Protein AF-A0A243W8D0-F1 (afdb_monomer)

InterPro domains:
  IPR057574 Novel STAND NTPase 5 domain [PF25199] (348-491)

Sequence (943 aa):
MKIYEKAALITAARVAKKPIAFLVGSPISNENGVGVPGVGDILDCVREEITESASSELPKFEAEIAGKQGSDAYQAAMTWVQGYLLQDAVNSIIARAVLKARNPKSSKDFSEDGVPEDWNIPSGVHQLAWLVCQNRDQFPGPVMTTNFDPLLSLAVTANGGNPVLRVILADGNLTYNVKQAGQVEIIHLHGYWRGTDTMHTPGQLTAPRPRLKESLKSILHKHTLIVVAYGGWDDIFAQALSEAVQDSATDINVLWCFRGDNLEVEKYNNPALFQRISPLLISGRFNAYGNINCHTIFEEISAALPKKINEENRNDTGIEKSPLLGWQLLTSAFLNNLPALSSEETIRYFDGAIPSLRHAISKDIPRREKVSELSALFNEAVSVKDAASLQLIRAAGGEGKTTILLQTAVDAVMSGKWKVVWRNSPLEGLPLADVEKLDKTFQWLIVADDADNIVEQIANAVKRLHNIGSTNVHFLLASRDADWRSAKGDRKSWEQWLIKRSDCFLRSISSDDAKIVVKAWGKFGPVGLRSLASTGKLPERALKLLNAVWDADRDNAAWGSPGDGSFFGGLLEVRFGQGGLRAHVLEFLKRLQAISISESSNASTLLDALLYISACHGVGLHGLDSRILADLVGVPRDWIHSRVVRLLGAEAGATDSGGYIFTRHSKVAAAIIVEAERSFGVDFSEVWMRLVKQTAEASQDPYFDSKSYIPILNAGPKLQNMLPSELSEERRKIIAIAAARAAVTAEPNKVRAITSLGKTYRNAQEFQLAVSLFRDNYRKISSAEDCKLIRGYVSEWTISESESGKELRHVLASAWLAGLSLSDIFNPISITPDDILIICSSFGIIFNRLEKYTGEMCYGFAVRAAAFIGRLAKDDPRGNDYFDRYDRFADQLNVPYLDSVDEAIDWIQKALYQVKLNLQEQFLIDIADGKQISFENLKAVSG

Foldseek 3Di:
DAAAALVVLLVCLQPWQFAEAEEAEDVQQDDPNAGQDFLVVLVVLLLVLCCVPPVVCSVVLCVQLPPPDHLRSNQSSLVVCCVPVNQVSVLVSLLVRRCSQFDPPDDPDDPDQHALNRGNQFLLLLLLLLCCQVVCLRHVYAYEYQRQHCRNCRSVVVSVAHEDEAEDQALDAPPDDPDQQRYHYYYHDQGHSPDGGGHRHLCRFQPDNPRVLVNLLVVQQRHAYEYYNDLLDNGSNVVSQLVNLVPPPDPGAYEYEELARDPVVSCVSRVVSCVSCVSVVVVVRYHHHYNDDSSCSSVVSVVSHPPPVLPPPPPPFDQDDDLWRLKGWDAPSSLVPDDADDPVLLLVVLVFFDDDLNLLPYPLNFAAPLLVVLLVVVVVLLVVQQFAEEEEAEEFFPLCQNSSLSNNLVSQNVVVQEGEIENPDLSDEGDLVSLLVPDLVGQYEYGYELCLSHLVVVLSSLQSCQVVSRGRYYYYYYHYPVSCVVSVNVVRPNVVRGHYDDYNYRAAGDLVSLLRQCVSLCVSPCSSQAQLNPQDDSSRSSVQLRVQLVVQRVVCVVVVLRRAGSNSRSSCCRRQNPPRLLVVLLVLLVVQCPAFLHPDPPADTLNLLLLLQLLQVLLRHPAAQLQLSCVLRVHDSSNSVVRHQVVCSRRQVWDDHPRGIHHSHSSSSLSSNLCCCPPVVDQLLVSLLSSLLSLLVVVVPPPDDPSNRVCSLLVLLRQLPRRDPSDDSVSSLSSSLSNLVSSCVNQVLALSSLLSNLSNCVSVVVLVVSLCSLLVCVVRLVVRPPNLCVLSSLLSNLVSLVSVDLDPQSLLLSLLSLLVSLWCLSPVSFDALVSLLSSLLSNLVSLLSVCVVPVDCLSLLLLLLSLVLNCLSDDDPVSNVSSVVSVVSSVVVVNDHDDDNVSSQVSSVVSSVVSLVPHPDVSSVVSCPPHDTHNVSSVVSND

Mean predicted aligned error: 15.81 Å

Secondary structure (DSSP, 8-state):
--PBPHHHHHHHHHH-SSPEEEEE-GGGGEETTEES--HHHHHHHHHHHHHHHHGGGHHHHHHHHTT--HHHHHHHHHHHHHHHHHHHHHHHHHHHHHHTTB-TTS-S--STT--GGGB---HHHHHHHHHHHH-TTT----EEES--SSHHHHHHHHTT-EEEEEE--SS-------PPTTEEEEEESS--SSSSPPP-SHHHHTS--HHHHHHHHHHHHHSEEEEES----SSHHHHHHHHHHHSTT---EEEEE-SS--HHHHHHH-HHHHHHHHHHHHTT-EEEE-S--TTTHHHHHHHHS---TT-TT-SS---PPPSSTTSEEE-HHHHHTSPPPPHHHHHHHHTTPPP-HHHHH-TTSPPPHHHHHHHHHHHHHHH-TT--EEEEEEE-BTSSHHHHHHHHHHHHHHTSSEEEEE---TT----HHHHHTS-TTSEEEEEESSGGGGHHHHHHHHHHHHHTT--SEEEEEEE-HHHHHHTTGGGS-GGGTSEEPPPEEE-S--HHHHHHHHHHHHTTHHHHHGGGGGS-SHHHHHHHHHHHHHHHHHHHHHTT-TTB-HHHHHHHHHHHHHHHHHHHHHHHHHHHHT-BSSSSTTPPBHHHHHHHHHHHHHTT---EEHHHHHHHHT--GGGHIIIIIHHHHHHT-EEEETTEEEES-HHHHHHHHHHHHHHH---HHHHHHHHHHHHHHHTTSTTS-HHHHHHHHT-HHHHHHHS-TTS-HHHHHHHHHHHHHHHHHH-TT-HHHHHHHHHHHHHTT-HHHHHHHHHHHHHHHTT-TTGGGHHHHHHHHHHHHHHH-SSHHHHHHHHHHHHHHHSGGGTTSPPPHHHHHHHHHHHHHHHHHHHHHH--HHHHHHHHHHHHHHHHH---HHHHHHHHHHHHHHHHTTPPPPS-HHHHHHHHHHHHHHHHHH---HHHHHTTTTS----THHHHH--

Structure (mmCIF, N/CA/C/O backbone):
data_AF-A0A243W8D0-F1
#
_entry.id   AF-A0A243W8D0-F1
#
loop_
_atom_site.group_PDB
_atom_site.id
_atom_site.type_symbol
_atom_site.label_atom_id
_atom_site.label_alt_id
_atom_site.label_comp_id
_atom_site.label_asym_id
_atom_site.label_entity_id
_atom_site.label_seq_id
_atom_site.pdbx_PDB_ins_code
_atom_site.Cartn_x
_atom_site.Cartn_y
_atom_site.Cartn_z
_atom_site.occupancy
_atom_site.B_iso_or_equiv
_atom_site.auth_seq_id
_atom_site.auth_comp_id
_atom_site.auth_asym_id
_atom_site.auth_atom_id
_atom_site.pdbx_PDB_model_num
ATOM 1 N N . MET A 1 1 ? 7.713 -40.379 -26.546 1.00 65.25 1 MET A N 1
ATOM 2 C CA . MET A 1 1 ? 8.318 -39.124 -26.048 1.00 65.25 1 MET A CA 1
ATOM 3 C C . MET A 1 1 ? 9.246 -38.597 -27.128 1.00 65.25 1 MET A C 1
ATOM 5 O O . MET A 1 1 ? 9.927 -39.405 -27.745 1.00 65.25 1 MET A O 1
ATOM 9 N N . LYS A 1 2 ? 9.221 -37.292 -27.401 1.00 75.06 2 LYS A N 1
ATOM 10 C CA . LYS A 1 2 ? 10.084 -36.627 -28.386 1.00 75.06 2 LYS A CA 1
ATOM 11 C C . LYS A 1 2 ? 11.010 -35.679 -27.622 1.00 75.06 2 LYS A C 1
ATOM 13 O O . LYS A 1 2 ? 10.539 -35.021 -26.699 1.00 75.06 2 LYS A O 1
ATOM 18 N N . ILE A 1 3 ? 12.292 -35.633 -27.980 1.00 83.31 3 ILE A N 1
ATOM 19 C CA . ILE A 1 3 ? 13.155 -34.515 -27.588 1.00 83.31 3 ILE A CA 1
ATOM 20 C C . ILE A 1 3 ? 12.861 -33.379 -28.561 1.00 83.31 3 ILE A C 1
ATOM 22 O O . ILE A 1 3 ? 12.954 -33.550 -29.778 1.00 83.31 3 ILE A O 1
ATOM 26 N N . TYR A 1 4 ? 12.417 -32.249 -28.027 1.00 89.12 4 TYR A N 1
ATOM 27 C CA . TYR A 1 4 ? 12.140 -31.065 -28.820 1.00 89.12 4 TYR A CA 1
ATOM 28 C C . TYR A 1 4 ? 13.435 -30.325 -29.146 1.00 89.12 4 TYR A C 1
ATOM 30 O O . TYR A 1 4 ? 14.404 -30.343 -28.390 1.00 89.12 4 TYR A O 1
ATOM 38 N N . GLU A 1 5 ? 13.442 -29.650 -30.285 1.00 90.00 5 GLU A N 1
ATOM 39 C CA . GLU A 1 5 ? 14.580 -28.844 -30.704 1.00 90.00 5 GLU A CA 1
ATOM 40 C C . GLU A 1 5 ? 14.692 -27.568 -29.867 1.00 90.00 5 GLU A C 1
ATOM 42 O O . GLU A 1 5 ? 13.714 -27.078 -29.292 1.00 90.00 5 GLU A O 1
ATOM 47 N N . LYS A 1 6 ? 15.885 -26.975 -29.863 1.00 92.12 6 LYS A N 1
ATOM 48 C CA . LYS A 1 6 ? 16.189 -25.733 -29.149 1.00 92.12 6 LYS A CA 1
ATOM 49 C C . LYS A 1 6 ? 15.178 -24.600 -29.400 1.00 92.12 6 LYS A C 1
ATOM 51 O O . LYS A 1 6 ? 14.784 -23.910 -28.462 1.00 92.12 6 LYS A O 1
ATOM 56 N N . ALA A 1 7 ? 14.695 -24.427 -30.633 1.00 89.25 7 ALA A N 1
ATOM 57 C CA . ALA A 1 7 ? 13.708 -23.390 -30.964 1.00 89.25 7 ALA A CA 1
ATOM 58 C C . ALA A 1 7 ? 12.387 -23.537 -30.179 1.00 89.25 7 ALA A C 1
ATOM 60 O O . ALA A 1 7 ? 11.733 -22.544 -29.839 1.00 89.25 7 ALA A O 1
ATOM 61 N N . ALA A 1 8 ? 12.006 -24.772 -29.842 1.00 91.06 8 ALA A N 1
ATOM 62 C CA . ALA A 1 8 ? 10.833 -25.040 -29.024 1.00 91.06 8 ALA A CA 1
ATOM 63 C C . ALA A 1 8 ? 11.060 -24.641 -27.557 1.00 91.06 8 ALA A C 1
ATOM 65 O O . ALA A 1 8 ? 10.139 -24.105 -26.948 1.00 91.06 8 ALA A O 1
ATOM 66 N N . LEU A 1 9 ? 12.275 -24.820 -27.013 1.00 93.56 9 LEU A N 1
ATOM 67 C CA . LEU A 1 9 ? 12.623 -24.364 -25.657 1.00 93.56 9 LEU A CA 1
ATOM 68 C C . LEU A 1 9 ? 12.479 -22.848 -25.548 1.00 93.56 9 LEU A C 1
ATOM 70 O O . LEU A 1 9 ? 11.829 -22.346 -24.636 1.00 93.56 9 LEU A O 1
ATOM 74 N N . ILE A 1 10 ? 13.056 -22.132 -26.512 1.00 91.31 10 ILE A N 1
ATOM 75 C CA . ILE A 1 10 ? 12.999 -20.671 -26.585 1.00 91.31 10 ILE A CA 1
ATOM 76 C C . ILE A 1 10 ? 11.541 -20.198 -26.642 1.00 91.31 10 ILE A C 1
ATOM 78 O O . ILE A 1 10 ? 11.132 -19.300 -25.904 1.00 91.31 10 ILE A O 1
ATOM 82 N N . THR A 1 11 ? 10.728 -20.849 -27.478 1.00 87.69 11 THR A N 1
ATOM 83 C CA . THR A 1 11 ? 9.296 -20.553 -27.572 1.00 87.69 11 THR A CA 1
ATOM 84 C C . THR A 1 11 ? 8.590 -20.810 -26.243 1.00 87.69 11 THR A C 1
ATOM 86 O O . THR A 1 11 ? 7.850 -19.943 -25.783 1.00 87.69 11 THR A O 1
ATOM 89 N N . ALA A 1 12 ? 8.840 -21.958 -25.609 1.00 89.38 12 ALA A N 1
ATOM 90 C CA . ALA A 1 12 ? 8.230 -22.341 -24.340 1.00 89.38 12 ALA A CA 1
ATOM 91 C C . ALA A 1 12 ? 8.597 -21.377 -23.201 1.00 89.38 12 ALA A C 1
ATOM 93 O O . ALA A 1 12 ? 7.710 -20.961 -22.459 1.00 89.38 12 ALA A O 1
ATOM 94 N N . ALA A 1 13 ? 9.863 -20.960 -23.105 1.00 89.00 13 ALA A N 1
ATOM 95 C CA . ALA A 1 13 ? 10.313 -19.960 -22.138 1.00 89.00 13 ALA A CA 1
ATOM 96 C C . ALA A 1 13 ? 9.604 -18.609 -22.351 1.00 89.00 13 ALA A C 1
ATOM 98 O O . ALA A 1 13 ? 9.161 -17.968 -21.400 1.00 89.00 13 ALA A O 1
ATOM 99 N N . ARG A 1 14 ? 9.421 -18.198 -23.610 1.00 85.00 14 ARG A N 1
ATOM 100 C CA . ARG A 1 14 ? 8.773 -16.929 -23.962 1.00 85.00 14 ARG A CA 1
ATOM 101 C C . ARG A 1 14 ? 7.277 -16.896 -23.659 1.00 85.00 14 ARG A C 1
ATOM 103 O O . ARG A 1 14 ? 6.769 -15.854 -23.256 1.00 85.00 14 ARG A O 1
ATOM 110 N N . VAL A 1 15 ? 6.564 -17.993 -23.904 1.00 82.00 15 VAL A N 1
ATOM 111 C CA . VAL A 1 15 ? 5.100 -18.064 -23.718 1.00 82.00 15 VAL A CA 1
ATOM 112 C C . VAL A 1 15 ? 4.701 -18.608 -22.346 1.00 82.00 15 VAL A C 1
ATOM 114 O O . VAL A 1 15 ? 3.512 -18.787 -22.081 1.00 82.00 15 VAL A O 1
ATOM 117 N N . ALA A 1 16 ? 5.681 -18.889 -21.482 1.00 82.50 16 ALA A N 1
ATOM 118 C CA . ALA A 1 16 ? 5.448 -19.375 -20.134 1.00 82.50 16 ALA A CA 1
ATOM 119 C C . ALA A 1 16 ? 4.519 -18.419 -19.374 1.00 82.50 16 ALA A C 1
ATOM 121 O O . ALA A 1 16 ? 4.785 -17.228 -19.227 1.00 82.50 16 ALA A O 1
ATOM 122 N N . LYS A 1 17 ? 3.403 -18.967 -18.889 1.00 78.19 17 LYS A N 1
ATOM 123 C CA . LYS A 1 17 ? 2.369 -18.203 -18.180 1.00 78.19 17 LYS A CA 1
ATOM 124 C C . LYS A 1 17 ? 2.714 -17.944 -16.724 1.00 78.19 17 LYS A C 1
ATOM 126 O O . LYS A 1 17 ? 2.211 -16.971 -16.177 1.00 78.19 17 LYS A O 1
ATOM 131 N N . LYS A 1 18 ? 3.532 -18.824 -16.132 1.00 82.75 18 LYS A N 1
ATOM 132 C CA . LYS A 1 18 ? 4.128 -18.732 -14.789 1.00 82.75 18 LYS A CA 1
ATOM 133 C C . LYS A 1 18 ? 5.515 -18.082 -14.878 1.00 82.75 18 LYS A C 1
ATOM 135 O O . LYS A 1 18 ? 6.163 -18.261 -15.912 1.00 82.75 18 LYS A O 1
ATOM 140 N N . PRO A 1 19 ? 5.997 -17.400 -13.822 1.00 82.81 19 PRO A N 1
ATOM 141 C CA . PRO A 1 19 ? 7.340 -16.839 -13.813 1.00 82.81 19 PRO A CA 1
ATOM 142 C C . PRO A 1 19 ? 8.357 -17.965 -13.922 1.00 82.81 19 PRO A C 1
ATOM 144 O O . PRO A 1 19 ? 8.089 -19.097 -13.510 1.00 82.81 19 PRO A O 1
ATOM 147 N N . ILE A 1 20 ? 9.519 -17.659 -14.485 1.00 90.25 20 ILE A N 1
ATOM 148 C CA . ILE A 1 20 ? 10.549 -18.669 -14.693 1.00 90.25 20 ILE A CA 1
ATOM 149 C C . ILE A 1 20 ? 11.500 -18.721 -13.500 1.00 90.25 20 ILE A C 1
ATOM 151 O O . ILE A 1 2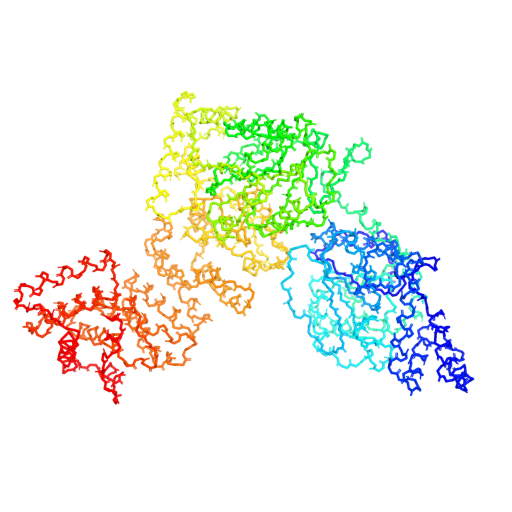0 ? 12.089 -17.710 -13.114 1.00 90.25 20 ILE A O 1
ATOM 155 N N . ALA A 1 21 ? 11.658 -19.929 -12.963 1.00 92.38 21 ALA A N 1
ATOM 156 C CA . ALA A 1 21 ? 12.745 -20.299 -12.067 1.00 92.38 21 ALA A CA 1
ATOM 157 C C . ALA A 1 21 ? 13.768 -21.145 -12.834 1.00 92.38 21 ALA A C 1
ATOM 159 O O . ALA A 1 21 ? 13.430 -21.808 -13.821 1.00 92.38 21 ALA A O 1
ATOM 160 N N . PHE A 1 22 ? 15.008 -21.148 -12.357 1.00 95.81 22 PHE A N 1
ATOM 161 C CA . PHE A 1 22 ? 16.096 -21.900 -12.975 1.00 95.81 22 PHE A CA 1
ATOM 162 C C . PHE A 1 22 ? 16.672 -22.918 -11.999 1.00 95.81 22 PHE A C 1
ATOM 164 O O . PHE A 1 22 ? 16.796 -22.631 -10.811 1.00 95.81 22 PHE A O 1
ATOM 171 N N . LEU A 1 23 ? 17.057 -24.083 -12.513 1.00 95.56 23 LEU A N 1
ATOM 172 C CA . LEU A 1 23 ? 17.980 -24.998 -11.852 1.00 95.56 23 LEU A CA 1
ATOM 173 C C . LEU A 1 23 ? 19.177 -25.210 -12.776 1.00 95.56 23 LEU A C 1
ATOM 175 O O . LEU A 1 23 ? 19.008 -25.698 -13.898 1.00 95.56 23 LEU A O 1
ATOM 179 N N . VAL A 1 24 ? 20.367 -24.842 -12.306 1.00 95.00 24 VAL A N 1
ATOM 180 C CA . VAL A 1 24 ? 21.618 -25.001 -13.053 1.00 95.00 24 VAL A CA 1
ATOM 181 C C . VAL A 1 24 ? 22.618 -25.877 -12.306 1.00 95.00 24 VAL A C 1
ATOM 183 O O . VAL A 1 24 ? 22.727 -25.792 -11.087 1.00 95.00 24 VAL A O 1
ATOM 186 N N . GLY A 1 25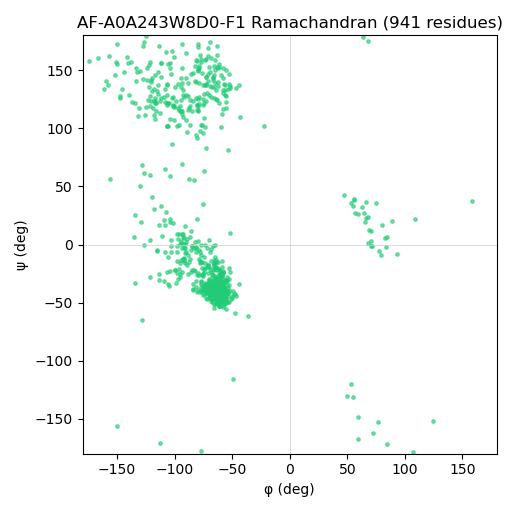 ? 23.327 -26.743 -13.030 1.00 91.62 25 GLY A N 1
ATOM 187 C CA . GLY A 1 25 ? 24.360 -27.616 -12.459 1.00 91.62 25 GLY A CA 1
ATOM 188 C C . GLY A 1 25 ? 25.777 -27.282 -12.930 1.00 91.62 25 GLY A C 1
ATOM 189 O O . GLY A 1 25 ? 26.020 -26.259 -13.572 1.00 91.62 25 GLY A O 1
ATOM 190 N N . SER A 1 26 ? 26.734 -28.148 -12.593 1.00 88.69 26 SER A N 1
ATOM 191 C CA . SER A 1 26 ? 28.175 -27.846 -12.638 1.00 88.69 26 SER A CA 1
ATOM 192 C C . SER A 1 26 ? 28.779 -27.519 -14.009 1.00 88.69 26 SER A C 1
ATOM 194 O O . SER A 1 26 ? 29.675 -26.675 -14.040 1.00 88.69 26 SER A O 1
ATOM 196 N N . PRO A 1 27 ? 28.307 -28.060 -15.153 1.00 90.69 27 PRO A N 1
ATOM 197 C CA . PRO A 1 27 ? 28.823 -27.676 -16.464 1.00 90.69 27 PRO A CA 1
ATOM 198 C C . PRO A 1 27 ? 28.709 -26.178 -16.770 1.00 90.69 27 PRO A C 1
ATOM 200 O O . PRO A 1 27 ? 29.495 -25.679 -17.561 1.00 90.69 27 PRO A O 1
ATOM 203 N N . ILE A 1 28 ? 27.779 -25.435 -16.151 1.00 93.56 28 ILE A N 1
ATOM 204 C CA . ILE A 1 28 ? 27.683 -23.986 -16.388 1.00 93.56 28 ILE A CA 1
ATOM 205 C C . ILE A 1 28 ? 28.897 -23.218 -15.833 1.00 93.56 28 ILE A C 1
ATOM 207 O O . ILE A 1 28 ? 29.216 -22.150 -16.348 1.00 93.56 28 ILE A O 1
ATOM 211 N N . SER A 1 29 ? 29.581 -23.764 -14.820 1.00 93.75 29 SER A N 1
ATOM 212 C CA . SER A 1 29 ? 30.703 -23.123 -14.120 1.00 93.75 29 SER A CA 1
ATOM 213 C C . SER A 1 29 ? 32.058 -23.322 -14.815 1.00 93.75 29 SER A C 1
ATOM 215 O O . SER A 1 29 ? 33.054 -22.786 -14.334 1.00 93.75 29 SER A O 1
ATOM 217 N N . ASN A 1 30 ? 32.116 -24.056 -15.934 1.00 91.75 30 ASN A N 1
ATOM 218 C CA . ASN A 1 30 ? 33.336 -24.280 -16.715 1.00 91.75 30 ASN A CA 1
ATOM 219 C C . ASN A 1 30 ? 33.080 -24.083 -18.209 1.00 91.75 30 ASN A C 1
ATOM 221 O O . ASN A 1 30 ? 32.273 -24.799 -18.795 1.00 91.75 30 ASN A O 1
ATOM 225 N N . GLU A 1 31 ? 33.806 -23.168 -18.842 1.00 89.62 31 GLU A N 1
ATOM 226 C CA . GLU A 1 31 ? 33.744 -22.955 -20.284 1.00 89.62 31 GLU A CA 1
ATOM 227 C C . GLU A 1 31 ? 35.142 -23.074 -20.890 1.00 89.62 31 GLU A C 1
ATOM 229 O O . GLU A 1 31 ? 36.049 -22.312 -20.564 1.00 89.62 31 GLU A O 1
ATOM 234 N N . ASN A 1 32 ? 35.322 -24.042 -21.793 1.00 85.06 32 ASN A N 1
ATOM 235 C CA . ASN A 1 32 ? 36.585 -24.282 -22.502 1.00 85.06 32 ASN A CA 1
ATOM 236 C C . ASN A 1 32 ? 37.808 -24.449 -21.573 1.00 85.06 32 ASN A C 1
ATOM 238 O O . ASN A 1 32 ? 38.909 -24.019 -21.913 1.00 85.06 32 ASN A O 1
ATOM 242 N N . GLY A 1 33 ? 37.623 -25.067 -20.400 1.00 80.06 33 GLY A N 1
ATOM 243 C CA . GLY A 1 33 ? 38.691 -25.274 -19.416 1.00 80.06 33 GLY A CA 1
ATOM 244 C C . GLY A 1 33 ? 38.961 -24.065 -18.516 1.00 80.06 33 GLY A C 1
ATOM 245 O O . GLY A 1 33 ? 39.890 -24.104 -17.714 1.00 80.06 33 GLY A O 1
ATOM 246 N N . VAL A 1 34 ? 38.156 -23.005 -18.622 1.00 82.38 34 VAL A N 1
ATOM 247 C CA . VAL A 1 34 ? 38.227 -21.809 -17.778 1.00 82.38 34 VAL A CA 1
ATOM 248 C C . VAL A 1 34 ? 37.012 -21.774 -16.847 1.00 82.38 34 VAL A C 1
ATOM 250 O O . VAL A 1 34 ? 35.872 -21.871 -17.298 1.00 82.38 34 VAL A O 1
ATOM 253 N N . GLY A 1 35 ? 37.257 -21.634 -15.543 1.00 88.75 35 GLY A N 1
ATOM 254 C CA . GLY A 1 35 ? 36.224 -21.641 -14.504 1.00 88.75 35 GLY A CA 1
ATOM 255 C C . GLY A 1 35 ? 36.492 -22.703 -13.436 1.00 88.75 35 GLY A C 1
ATOM 256 O O . GLY A 1 35 ? 37.643 -23.052 -13.174 1.00 88.75 35 GLY A O 1
ATOM 257 N N . VAL A 1 36 ? 35.434 -23.204 -12.799 1.00 89.81 36 VAL A N 1
ATOM 258 C CA . VAL A 1 36 ? 35.537 -24.266 -11.785 1.00 89.81 36 VAL A CA 1
ATOM 259 C C . VAL A 1 36 ? 35.821 -25.591 -12.498 1.00 89.81 36 VAL A C 1
ATOM 261 O O . VAL A 1 36 ? 35.130 -25.909 -13.465 1.00 89.81 36 VAL A O 1
ATOM 264 N N . PRO A 1 37 ? 36.830 -26.370 -12.085 1.00 85.69 37 PRO A N 1
ATOM 265 C CA . PRO A 1 37 ? 37.218 -27.597 -12.771 1.00 85.69 37 PRO A CA 1
ATOM 266 C C . PRO A 1 37 ? 36.107 -28.651 -12.793 1.00 85.69 37 PRO A C 1
ATOM 268 O O . PRO A 1 37 ? 35.231 -28.693 -11.926 1.00 85.69 37 PRO A O 1
ATOM 271 N N . GLY A 1 38 ? 36.184 -29.538 -13.786 1.00 84.31 38 GLY A N 1
ATOM 272 C CA . GLY A 1 38 ? 35.310 -30.704 -13.874 1.00 84.31 38 GLY A CA 1
ATOM 273 C C . GLY A 1 38 ? 35.724 -31.820 -12.911 1.00 84.31 38 GLY A C 1
ATOM 274 O O . GLY A 1 38 ? 36.698 -31.710 -12.170 1.00 84.31 38 GLY A O 1
ATOM 275 N N . VAL A 1 39 ? 35.004 -32.946 -12.959 1.00 82.12 39 VAL A N 1
ATOM 276 C CA . VAL A 1 39 ? 35.275 -34.109 -12.091 1.00 82.12 39 VAL A CA 1
ATOM 277 C C . VAL A 1 39 ? 36.723 -34.595 -12.201 1.00 82.12 39 VAL A C 1
ATOM 279 O O . VAL A 1 39 ? 37.321 -34.908 -11.179 1.00 82.12 39 VAL A O 1
ATOM 282 N N . GLY A 1 40 ? 37.290 -34.630 -13.412 1.00 82.19 40 GLY A N 1
ATOM 283 C CA . GLY A 1 40 ? 38.668 -35.077 -13.645 1.00 82.19 40 GLY A CA 1
ATOM 284 C C . GLY A 1 40 ? 39.688 -34.308 -12.805 1.00 82.19 40 GLY A C 1
ATOM 285 O O . GLY A 1 40 ? 40.386 -34.916 -12.000 1.00 82.19 40 GLY A O 1
ATOM 286 N N . ASP A 1 41 ? 39.707 -32.976 -12.902 1.00 84.31 41 ASP A N 1
ATOM 287 C CA . ASP A 1 41 ? 40.700 -32.182 -12.166 1.00 84.31 41 ASP A CA 1
ATOM 288 C C . ASP A 1 41 ? 40.394 -32.102 -10.661 1.00 84.31 41 ASP A C 1
ATOM 290 O O . ASP A 1 41 ? 41.288 -31.815 -9.864 1.00 84.31 41 ASP A O 1
ATOM 294 N N . ILE A 1 42 ? 39.144 -32.348 -10.243 1.00 88.00 42 ILE A N 1
ATOM 295 C CA . ILE A 1 42 ? 38.827 -32.503 -8.817 1.00 88.00 42 ILE A CA 1
ATOM 296 C C . ILE A 1 42 ? 39.436 -33.800 -8.274 1.00 88.00 42 ILE A C 1
ATOM 298 O O . ILE A 1 42 ? 39.966 -33.786 -7.166 1.00 88.00 42 ILE A O 1
ATOM 302 N N . LEU A 1 43 ? 39.416 -34.901 -9.036 1.00 90.12 43 LEU A N 1
ATOM 303 C CA . LEU A 1 43 ? 40.112 -36.132 -8.639 1.00 90.12 43 LEU A CA 1
ATOM 304 C C . LEU A 1 43 ? 41.620 -35.896 -8.499 1.00 90.12 43 LEU A C 1
ATOM 306 O O . LEU A 1 43 ? 42.235 -36.458 -7.598 1.00 90.12 43 LEU A O 1
ATOM 310 N N . ASP A 1 44 ? 42.204 -35.023 -9.317 1.00 90.06 44 ASP A N 1
ATOM 311 C CA . ASP A 1 44 ? 43.605 -34.628 -9.152 1.00 90.06 44 ASP A CA 1
ATOM 312 C C . ASP A 1 44 ? 43.821 -33.815 -7.869 1.00 90.06 44 ASP A C 1
ATOM 314 O O . ASP A 1 44 ? 44.743 -34.112 -7.113 1.00 90.06 44 ASP A O 1
ATOM 318 N N . CYS A 1 45 ? 42.921 -32.885 -7.527 1.00 90.31 45 CYS A N 1
ATOM 319 C CA . CYS A 1 45 ? 42.969 -32.202 -6.228 1.00 90.31 45 CYS A CA 1
ATOM 320 C C . CYS A 1 45 ? 42.819 -33.170 -5.038 1.00 90.31 45 CYS A C 1
ATOM 322 O O . CYS A 1 45 ? 43.457 -32.958 -4.004 1.00 90.31 45 CYS A O 1
ATOM 324 N N . VAL A 1 46 ? 42.019 -34.235 -5.178 1.00 92.31 46 VAL A N 1
ATOM 325 C CA . VAL A 1 46 ? 41.918 -35.314 -4.181 1.00 92.31 46 VAL A CA 1
ATOM 326 C C . VAL A 1 46 ? 43.253 -36.053 -4.055 1.00 92.31 46 VAL A C 1
ATOM 328 O O . VAL A 1 46 ? 43.742 -36.231 -2.942 1.00 92.31 46 VAL A O 1
ATOM 331 N N . ARG A 1 47 ? 43.879 -36.444 -5.173 1.00 93.81 47 ARG A N 1
ATOM 332 C CA . ARG A 1 47 ? 45.199 -37.101 -5.165 1.00 93.81 47 ARG A CA 1
ATOM 333 C C . ARG A 1 47 ? 46.265 -36.231 -4.513 1.00 93.81 47 ARG A C 1
ATOM 335 O O . ARG A 1 47 ? 47.066 -36.745 -3.735 1.00 93.81 47 ARG A O 1
ATOM 342 N N . GLU A 1 48 ? 46.262 -34.933 -4.803 1.00 92.31 48 GLU A N 1
ATOM 343 C CA . GLU A 1 48 ? 47.142 -33.951 -4.165 1.00 92.31 48 GLU A CA 1
ATOM 344 C C . GLU A 1 48 ? 46.899 -33.893 -2.649 1.00 92.31 48 GLU A C 1
ATOM 346 O O . GLU A 1 48 ? 47.850 -34.047 -1.890 1.00 92.31 48 GLU A O 1
ATOM 351 N N . GLU A 1 49 ? 45.639 -33.783 -2.200 1.00 92.69 49 GLU A N 1
ATOM 352 C CA . GLU A 1 49 ? 45.293 -33.751 -0.764 1.00 92.69 49 GLU A CA 1
ATOM 353 C C . GLU A 1 49 ? 45.780 -35.011 -0.037 1.00 92.69 49 GLU A C 1
ATOM 355 O O . GLU A 1 49 ? 46.348 -34.937 1.050 1.00 92.69 49 GLU A O 1
ATOM 360 N N . ILE A 1 50 ? 45.586 -36.182 -0.653 1.00 92.38 50 ILE A N 1
ATOM 361 C CA . ILE A 1 50 ? 46.035 -37.462 -0.097 1.00 92.38 50 ILE A CA 1
ATOM 362 C C . ILE A 1 50 ? 47.561 -37.518 -0.079 1.00 92.38 50 ILE A C 1
ATOM 364 O O . ILE A 1 50 ? 48.140 -37.970 0.902 1.00 92.38 50 ILE A O 1
ATOM 368 N N . THR A 1 51 ? 48.230 -37.046 -1.130 1.00 92.44 51 THR A N 1
ATOM 369 C CA . THR A 1 51 ? 49.698 -37.030 -1.194 1.00 92.44 51 THR A CA 1
ATOM 370 C C . THR A 1 51 ? 50.295 -36.133 -0.110 1.00 92.44 51 THR A C 1
ATOM 372 O O . THR A 1 51 ? 51.298 -36.503 0.499 1.00 92.44 51 THR A O 1
ATOM 375 N N . GLU A 1 52 ? 49.676 -34.985 0.162 1.00 90.56 52 GLU A N 1
ATOM 376 C CA . GLU A 1 52 ? 50.130 -34.030 1.177 1.00 90.56 52 GLU A CA 1
ATOM 377 C C . GLU A 1 52 ? 49.822 -34.502 2.606 1.00 90.56 52 GLU A C 1
ATOM 379 O O . GLU A 1 52 ? 50.688 -34.421 3.479 1.00 90.56 52 GLU A O 1
ATOM 384 N N . SER A 1 53 ? 48.622 -35.039 2.839 1.00 88.56 53 SER A N 1
ATOM 385 C CA . SER A 1 53 ? 48.121 -35.337 4.188 1.00 88.56 53 SER A CA 1
ATOM 386 C C . SER A 1 53 ? 48.316 -36.794 4.627 1.00 88.56 53 SER A C 1
ATOM 388 O O . SER A 1 53 ? 48.453 -37.065 5.820 1.00 88.56 53 SER A O 1
ATOM 390 N N . ALA A 1 54 ? 48.322 -37.749 3.691 1.00 89.38 54 ALA A N 1
ATOM 391 C CA . ALA A 1 54 ? 48.356 -39.188 3.972 1.00 89.38 54 ALA A CA 1
ATOM 392 C C . ALA A 1 54 ? 48.936 -40.004 2.797 1.00 89.38 54 ALA A C 1
ATOM 394 O O . ALA A 1 54 ? 48.296 -40.925 2.285 1.00 89.38 54 ALA A O 1
ATOM 395 N N . SER A 1 55 ? 50.161 -39.684 2.363 1.00 90.00 55 SER A N 1
ATOM 396 C CA . SER A 1 55 ? 50.774 -40.253 1.147 1.00 90.00 55 SER A CA 1
ATOM 397 C C . SER A 1 55 ? 50.786 -41.788 1.082 1.00 90.00 55 SER A C 1
ATOM 399 O O . SER A 1 55 ? 50.681 -42.357 -0.006 1.00 90.00 55 SER A O 1
ATOM 401 N N . SER A 1 56 ? 50.850 -42.477 2.229 1.00 90.88 56 SER A N 1
ATOM 402 C CA . SER A 1 56 ? 50.790 -43.944 2.308 1.00 90.88 56 SER A CA 1
ATOM 403 C C . SER A 1 56 ? 49.444 -44.542 1.882 1.00 90.88 56 SER A C 1
ATOM 405 O O . SER A 1 56 ? 49.382 -45.729 1.566 1.00 90.88 56 SER A O 1
ATOM 407 N N . GLU A 1 57 ? 48.369 -43.752 1.870 1.00 93.06 57 GLU A N 1
ATOM 408 C CA . GLU A 1 57 ? 47.018 -44.208 1.534 1.00 93.06 57 GLU A CA 1
ATOM 409 C C . GLU A 1 57 ? 46.673 -44.044 0.042 1.00 93.06 57 GLU A C 1
ATOM 411 O O . GLU A 1 57 ? 45.706 -44.650 -0.425 1.00 93.06 57 GLU A O 1
ATOM 416 N N . LEU A 1 58 ? 47.487 -43.320 -0.741 1.00 92.00 58 LEU A N 1
ATOM 417 C CA . LEU A 1 58 ? 47.248 -43.085 -2.172 1.00 92.00 58 LEU A CA 1
ATOM 418 C C . LEU A 1 58 ? 4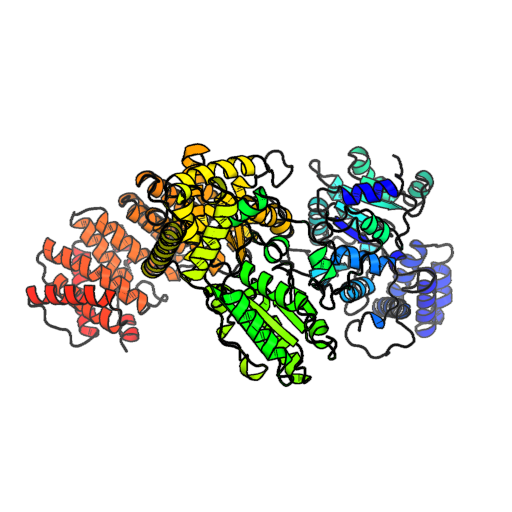7.048 -44.381 -2.993 1.00 92.00 58 LEU A C 1
ATOM 420 O O . LEU A 1 58 ? 46.100 -44.431 -3.775 1.00 92.00 58 LEU A O 1
ATOM 424 N N . PRO A 1 59 ? 47.826 -45.472 -2.801 1.00 92.75 59 PRO A N 1
ATOM 425 C CA . PRO A 1 59 ? 47.589 -46.721 -3.531 1.00 92.75 59 PRO A CA 1
ATOM 426 C C . PRO A 1 59 ? 46.223 -47.361 -3.240 1.00 92.75 59 PRO A C 1
ATOM 428 O O . PRO A 1 59 ? 45.639 -47.995 -4.118 1.00 92.75 59 PRO A O 1
ATOM 431 N N . LYS A 1 60 ? 45.700 -47.204 -2.015 1.00 91.94 60 LYS A N 1
ATOM 432 C CA . LYS A 1 60 ? 44.376 -47.724 -1.637 1.00 91.94 60 LYS A CA 1
ATOM 433 C C . LYS A 1 60 ? 43.263 -46.880 -2.250 1.00 91.94 60 LYS A C 1
ATOM 435 O O . LYS A 1 60 ? 42.270 -47.439 -2.701 1.00 91.94 60 LYS A O 1
ATOM 440 N N . PHE A 1 61 ? 43.448 -45.561 -2.298 1.00 93.38 61 PHE A N 1
ATOM 441 C CA . PHE A 1 61 ? 42.539 -44.663 -3.003 1.00 93.38 61 PHE A CA 1
ATOM 442 C C . PHE A 1 61 ? 42.460 -45.003 -4.499 1.00 93.38 61 PHE A C 1
ATOM 444 O O . PHE A 1 61 ? 41.359 -45.180 -5.013 1.00 93.38 61 PHE A O 1
ATOM 451 N N . GLU A 1 62 ? 43.599 -45.184 -5.179 1.00 92.69 62 GLU A N 1
ATOM 452 C CA . GLU A 1 62 ? 43.628 -45.556 -6.606 1.00 92.69 62 GLU A CA 1
ATOM 453 C C . GLU A 1 62 ? 42.915 -46.889 -6.875 1.00 92.69 62 GLU A C 1
ATOM 455 O O . GLU A 1 62 ? 42.190 -47.020 -7.862 1.00 92.69 62 GLU A O 1
ATOM 460 N N . ALA A 1 63 ? 43.059 -47.867 -5.974 1.00 90.81 63 ALA A N 1
ATOM 461 C CA . ALA A 1 63 ? 42.322 -49.125 -6.061 1.00 90.81 63 ALA A CA 1
ATOM 462 C C . ALA A 1 63 ? 40.801 -48.933 -5.892 1.00 90.81 63 ALA A C 1
ATOM 464 O O . ALA A 1 63 ? 40.030 -49.583 -6.595 1.00 90.81 63 ALA A O 1
ATOM 465 N N . GLU A 1 64 ? 40.364 -48.033 -5.004 1.00 89.25 64 GLU A N 1
ATOM 466 C CA . GLU A 1 64 ? 38.944 -47.740 -4.757 1.00 89.25 64 GLU A CA 1
ATOM 467 C C . GLU A 1 64 ? 38.271 -47.023 -5.938 1.00 89.25 64 GLU A C 1
ATOM 469 O O . GLU A 1 64 ? 37.092 -47.256 -6.218 1.00 89.25 64 GLU A O 1
ATOM 474 N N . ILE A 1 65 ? 38.988 -46.140 -6.639 1.00 92.19 65 ILE A N 1
ATOM 475 C CA . ILE A 1 65 ? 38.434 -45.402 -7.787 1.00 92.19 65 ILE A CA 1
ATOM 476 C C . ILE A 1 65 ? 38.592 -46.145 -9.122 1.00 92.19 65 ILE A C 1
ATOM 478 O O . ILE A 1 65 ? 38.002 -45.734 -10.124 1.00 92.19 65 ILE A O 1
ATOM 482 N N . ALA A 1 66 ? 39.352 -47.244 -9.152 1.00 90.50 66 ALA A N 1
ATOM 483 C CA . ALA A 1 66 ? 39.615 -48.012 -10.363 1.00 90.50 66 ALA A CA 1
ATOM 484 C C . ALA A 1 66 ? 38.316 -48.466 -11.055 1.00 90.50 66 ALA A C 1
ATOM 486 O O . ALA A 1 66 ? 37.432 -49.073 -10.453 1.00 90.50 66 ALA A O 1
ATOM 487 N N . GLY A 1 67 ? 38.201 -48.176 -12.354 1.00 84.25 67 GLY A N 1
ATOM 488 C CA . GLY A 1 67 ? 37.044 -48.553 -13.174 1.00 84.25 67 GLY A CA 1
ATOM 489 C C . GLY A 1 67 ? 35.794 -47.679 -12.999 1.00 84.25 67 GLY A C 1
ATOM 490 O O . GLY A 1 67 ? 34.848 -47.846 -13.768 1.00 84.25 67 GLY A O 1
ATOM 491 N N . LYS A 1 68 ? 35.783 -46.725 -12.057 1.00 86.38 68 LYS A N 1
ATOM 492 C CA . LYS A 1 68 ? 34.689 -45.755 -11.888 1.00 86.38 68 LYS A CA 1
ATOM 493 C C . LYS A 1 68 ? 34.880 -44.566 -12.838 1.00 86.38 68 LYS A C 1
ATOM 495 O O . LYS A 1 68 ? 36.005 -44.187 -13.155 1.00 86.38 68 LYS A O 1
ATOM 500 N N . GLN A 1 69 ? 33.783 -43.971 -13.307 1.00 81.19 69 GLN A N 1
ATOM 501 C CA . GLN A 1 69 ? 33.791 -42.833 -14.237 1.00 81.19 69 GLN A CA 1
ATOM 502 C C . GLN A 1 69 ? 32.745 -41.790 -13.822 1.00 81.19 69 GLN A C 1
ATOM 504 O O . GLN A 1 69 ? 31.779 -42.115 -13.135 1.00 81.19 69 GLN A O 1
ATOM 509 N N . GLY A 1 70 ? 32.924 -40.534 -14.245 1.00 79.88 70 GLY A N 1
ATOM 510 C CA . GLY A 1 70 ? 31.930 -39.471 -14.050 1.00 79.88 70 GLY A CA 1
ATOM 511 C C . GLY A 1 70 ? 31.498 -39.274 -12.589 1.00 79.88 70 GLY A C 1
ATOM 512 O O . GLY A 1 70 ? 32.336 -39.166 -11.694 1.00 79.88 70 GLY A O 1
ATOM 513 N N . SER A 1 71 ? 30.183 -39.223 -12.352 1.00 76.44 71 SER A N 1
ATOM 514 C CA . SER A 1 71 ? 29.579 -39.049 -11.020 1.00 76.44 71 SER A CA 1
ATOM 515 C C . SER A 1 71 ? 30.024 -40.104 -10.012 1.00 76.44 71 SER A C 1
ATOM 517 O O . SER A 1 71 ? 30.260 -39.778 -8.851 1.00 76.44 71 SER A O 1
ATOM 519 N N . ASP A 1 72 ? 30.188 -41.349 -10.456 1.00 80.69 72 ASP A N 1
ATOM 520 C CA . ASP A 1 72 ? 30.493 -42.478 -9.577 1.00 80.69 72 ASP A CA 1
ATOM 521 C C . ASP A 1 72 ? 31.929 -42.391 -9.060 1.00 80.69 72 ASP A C 1
ATOM 523 O O . ASP A 1 72 ? 32.193 -42.655 -7.887 1.00 80.69 72 ASP A O 1
ATOM 527 N N . ALA A 1 73 ? 32.857 -41.954 -9.919 1.00 86.75 73 ALA A N 1
ATOM 528 C CA . ALA A 1 73 ? 34.233 -41.678 -9.517 1.00 86.75 73 ALA A CA 1
ATOM 529 C C . ALA A 1 73 ? 34.296 -40.512 -8.522 1.00 86.75 73 ALA A C 1
ATOM 531 O O . ALA A 1 73 ? 34.985 -40.603 -7.509 1.00 86.75 73 ALA A O 1
ATOM 532 N N . TYR A 1 74 ? 33.534 -39.444 -8.778 1.00 88.12 74 TYR A N 1
ATOM 533 C CA . TYR A 1 74 ? 33.462 -38.281 -7.894 1.00 88.12 74 TYR A CA 1
ATOM 534 C C . TYR A 1 74 ? 32.928 -38.634 -6.500 1.00 88.12 74 TYR A C 1
ATOM 536 O O . TYR A 1 74 ? 33.569 -38.337 -5.492 1.00 88.12 74 TYR A O 1
ATOM 544 N N . GLN A 1 75 ? 31.770 -39.297 -6.432 1.00 87.38 75 GLN A N 1
ATOM 545 C CA . GLN A 1 75 ? 31.138 -39.661 -5.164 1.00 87.38 75 GLN A CA 1
ATOM 546 C C . GLN A 1 75 ? 31.979 -40.669 -4.381 1.00 87.38 75 GLN A C 1
ATOM 548 O O . GLN A 1 75 ? 32.105 -40.531 -3.163 1.00 87.38 75 GLN A O 1
ATOM 553 N N . ALA A 1 76 ? 32.590 -41.647 -5.061 1.00 88.81 76 ALA A N 1
ATOM 554 C CA . ALA A 1 76 ? 33.517 -42.577 -4.425 1.00 88.81 76 ALA A CA 1
ATOM 555 C C . ALA A 1 76 ? 34.727 -41.846 -3.837 1.00 88.81 76 ALA A C 1
ATOM 557 O O . ALA A 1 76 ? 35.085 -42.095 -2.688 1.00 88.81 76 ALA A O 1
ATOM 558 N N . ALA A 1 77 ? 35.308 -40.904 -4.584 1.00 92.44 77 ALA A N 1
ATOM 559 C CA . ALA A 1 77 ? 36.455 -40.145 -4.113 1.00 92.44 77 ALA A CA 1
ATOM 560 C C . ALA A 1 77 ? 36.119 -39.271 -2.898 1.00 92.44 77 ALA A C 1
ATOM 562 O O . ALA A 1 77 ? 36.827 -39.328 -1.896 1.00 92.44 77 ALA A O 1
ATOM 563 N N . MET A 1 78 ? 35.008 -38.529 -2.935 1.00 91.88 78 MET A N 1
ATOM 564 C CA . MET A 1 78 ? 34.587 -37.695 -1.801 1.00 91.88 78 MET A CA 1
ATOM 565 C C . MET A 1 78 ? 34.180 -38.526 -0.579 1.00 91.88 78 MET A C 1
ATOM 567 O O . MET A 1 78 ? 34.475 -38.132 0.546 1.00 91.88 78 MET A O 1
ATOM 571 N N . THR A 1 79 ? 33.568 -39.700 -0.780 1.00 90.88 79 THR A N 1
ATOM 572 C CA . THR A 1 79 ? 33.261 -40.642 0.314 1.00 90.88 79 THR A CA 1
ATOM 573 C C . THR A 1 79 ? 34.542 -41.176 0.951 1.00 90.88 79 THR A C 1
ATOM 575 O O . THR A 1 79 ? 34.639 -41.247 2.176 1.00 90.88 79 THR A O 1
ATOM 578 N N . TRP A 1 80 ? 35.541 -41.514 0.131 1.00 93.00 80 TRP A N 1
ATOM 579 C CA . TRP A 1 80 ? 36.838 -41.974 0.614 1.00 93.00 80 TRP A CA 1
ATOM 580 C C . TRP A 1 80 ? 37.540 -40.881 1.425 1.00 93.00 80 TRP A C 1
ATOM 582 O O . TRP A 1 80 ? 37.914 -41.120 2.571 1.00 93.00 80 TRP A O 1
ATOM 592 N N . VAL A 1 81 ? 37.640 -39.659 0.885 1.00 92.88 81 VAL A N 1
ATOM 593 C CA . VAL A 1 81 ? 38.251 -38.520 1.592 1.00 92.88 81 VAL A CA 1
ATOM 594 C C . VAL A 1 81 ? 37.513 -38.236 2.896 1.00 92.88 81 VAL A C 1
ATOM 596 O O . VAL A 1 81 ? 38.156 -38.108 3.929 1.00 92.88 81 VAL A O 1
ATOM 599 N N . GLN A 1 82 ? 36.180 -38.205 2.891 1.00 90.75 82 GLN A N 1
ATOM 600 C CA . GLN A 1 82 ? 35.402 -37.969 4.107 1.00 90.75 82 GLN A CA 1
ATOM 601 C C . GLN A 1 82 ? 35.661 -39.040 5.180 1.00 90.75 82 GLN A C 1
ATOM 603 O O . GLN A 1 82 ? 35.757 -38.710 6.361 1.00 90.75 82 GLN A O 1
ATOM 608 N N . GLY A 1 83 ? 35.786 -40.312 4.787 1.00 88.50 83 GLY A N 1
ATOM 609 C CA . GLY A 1 83 ? 36.026 -41.418 5.716 1.00 88.50 83 GLY A CA 1
ATOM 610 C C . GLY A 1 83 ? 37.455 -41.480 6.264 1.00 88.50 83 GLY A C 1
ATOM 611 O O . GLY A 1 83 ? 37.639 -41.820 7.431 1.00 88.50 83 GLY A O 1
ATOM 612 N N . TYR A 1 84 ? 38.455 -41.152 5.441 1.00 89.00 84 TYR A N 1
ATOM 613 C CA . TYR A 1 84 ? 39.875 -41.296 5.788 1.00 89.00 84 TYR A CA 1
ATOM 614 C C . TYR A 1 84 ? 40.532 -39.991 6.255 1.00 89.00 84 TYR A C 1
ATOM 616 O O . TYR A 1 84 ? 41.419 -40.033 7.105 1.00 89.00 84 TYR A O 1
ATOM 624 N N . LEU A 1 85 ? 40.106 -38.845 5.717 1.00 89.06 85 LEU A N 1
ATOM 625 C CA . LEU A 1 85 ? 40.691 -37.514 5.942 1.00 89.06 85 LEU A CA 1
ATOM 626 C C . LEU A 1 85 ? 39.700 -36.493 6.535 1.00 89.06 85 LEU A C 1
ATOM 628 O O . LEU A 1 85 ? 40.076 -35.345 6.758 1.00 89.06 85 LEU A O 1
ATOM 632 N N . LEU A 1 86 ? 38.469 -36.915 6.853 1.00 88.38 86 LEU A N 1
ATOM 633 C CA . LEU A 1 86 ? 37.407 -36.102 7.465 1.00 88.38 86 LEU A CA 1
ATOM 634 C C . LEU A 1 86 ? 36.841 -34.995 6.548 1.00 88.38 86 LEU A C 1
ATOM 636 O O . LEU A 1 86 ? 37.278 -34.778 5.418 1.00 88.38 86 LEU A O 1
ATOM 640 N N . GLN A 1 87 ? 35.802 -34.306 7.033 1.00 86.62 87 GLN A N 1
ATOM 641 C CA . GLN A 1 87 ? 35.050 -33.289 6.282 1.00 86.62 87 GLN A CA 1
ATOM 642 C C . GLN A 1 87 ? 35.887 -32.043 5.932 1.00 86.62 87 GLN A C 1
ATOM 644 O O . GLN A 1 87 ? 35.680 -31.449 4.875 1.00 86.62 87 GLN A O 1
ATOM 649 N N . ASP A 1 88 ? 36.863 -31.668 6.762 1.00 86.62 88 ASP A N 1
ATOM 650 C CA . ASP A 1 88 ? 37.717 -30.500 6.503 1.00 86.62 88 ASP A CA 1
ATOM 651 C C . ASP A 1 88 ? 38.566 -30.675 5.235 1.00 86.62 88 ASP A C 1
ATOM 653 O O . ASP A 1 88 ? 38.702 -29.734 4.450 1.00 86.62 88 ASP A O 1
ATOM 657 N N . ALA A 1 89 ? 39.063 -31.891 4.974 1.00 89.38 89 ALA A N 1
ATOM 658 C CA . ALA A 1 89 ? 39.793 -32.206 3.747 1.00 89.38 89 ALA A CA 1
ATOM 659 C C . ALA A 1 89 ? 38.891 -32.095 2.505 1.00 89.38 89 ALA A C 1
ATOM 661 O O . ALA A 1 89 ? 39.297 -31.543 1.482 1.00 89.38 89 ALA A O 1
ATOM 662 N N . VAL A 1 90 ? 37.631 -32.539 2.606 1.00 90.25 90 VAL A N 1
ATOM 663 C CA . VAL A 1 90 ? 36.624 -32.366 1.543 1.00 90.25 90 VAL A CA 1
ATOM 664 C C . VAL A 1 90 ? 36.419 -30.878 1.245 1.00 90.25 90 VAL A C 1
ATOM 666 O O . VAL A 1 90 ? 36.497 -30.457 0.089 1.00 90.25 90 VAL A O 1
ATOM 669 N N . ASN A 1 91 ? 36.201 -30.065 2.281 1.00 89.19 91 ASN A N 1
ATOM 670 C CA . ASN A 1 91 ? 35.998 -28.625 2.130 1.00 89.19 91 ASN A CA 1
ATOM 671 C C . ASN A 1 91 ? 37.250 -27.934 1.544 1.00 89.19 91 ASN A C 1
ATOM 673 O O . ASN A 1 91 ? 37.114 -27.075 0.671 1.00 89.19 91 ASN A O 1
ATOM 677 N N . SER A 1 92 ? 38.460 -28.350 1.946 1.00 89.25 92 SER A N 1
ATOM 678 C CA . SER A 1 92 ? 39.741 -27.881 1.385 1.00 89.25 92 SER A CA 1
ATOM 679 C C . SER A 1 92 ? 39.847 -28.154 -0.118 1.00 89.25 92 SER A C 1
ATOM 681 O O . SER A 1 92 ? 40.125 -27.240 -0.901 1.00 89.25 92 SER A O 1
ATOM 683 N N . ILE A 1 93 ? 39.550 -29.384 -0.550 1.00 93.00 93 ILE A N 1
ATOM 684 C CA . ILE A 1 93 ? 39.567 -29.773 -1.968 1.00 93.00 93 ILE A CA 1
ATOM 685 C C . ILE A 1 93 ? 38.591 -28.915 -2.781 1.00 93.00 93 ILE A C 1
ATOM 687 O O . ILE A 1 93 ? 38.959 -28.402 -3.841 1.00 93.00 93 ILE A O 1
ATOM 691 N N . ILE A 1 94 ? 37.365 -28.714 -2.284 1.00 93.06 94 ILE A N 1
ATOM 692 C CA . ILE A 1 94 ? 36.367 -27.880 -2.968 1.00 93.06 94 ILE A CA 1
ATOM 693 C C . ILE A 1 94 ? 36.811 -26.418 -3.025 1.00 93.06 94 ILE A C 1
ATOM 695 O O . ILE A 1 94 ? 36.704 -25.797 -4.082 1.00 93.06 94 ILE A O 1
ATOM 699 N N . ALA A 1 95 ? 37.365 -25.870 -1.942 1.00 90.56 95 ALA A N 1
ATOM 700 C CA . ALA A 1 95 ? 37.883 -24.508 -1.943 1.00 90.56 95 ALA A CA 1
ATOM 701 C C . ALA A 1 95 ? 39.023 -24.333 -2.960 1.00 90.56 95 ALA A C 1
ATOM 703 O O . ALA A 1 95 ? 39.016 -23.364 -3.723 1.00 90.56 95 ALA A O 1
ATOM 704 N N . ARG A 1 96 ? 39.960 -25.291 -3.040 1.00 90.25 96 ARG A N 1
ATOM 705 C CA . ARG A 1 96 ? 41.035 -25.290 -4.048 1.00 90.25 96 ARG A CA 1
ATOM 706 C C . ARG A 1 96 ? 40.480 -25.360 -5.468 1.00 90.25 96 ARG A C 1
ATOM 708 O O . ARG A 1 96 ? 40.926 -24.600 -6.325 1.00 90.25 96 ARG A O 1
ATOM 715 N N . ALA A 1 97 ? 39.485 -26.212 -5.709 1.00 91.69 97 ALA A N 1
ATOM 716 C CA . ALA A 1 97 ? 38.819 -26.316 -7.002 1.00 91.69 97 ALA A CA 1
ATOM 717 C C . ALA A 1 97 ? 38.134 -24.997 -7.401 1.00 91.69 97 ALA A C 1
ATOM 719 O O . ALA A 1 97 ? 38.381 -24.487 -8.492 1.00 91.69 97 ALA A O 1
ATOM 720 N N . VAL A 1 98 ? 37.336 -24.398 -6.513 1.00 93.12 98 VAL A N 1
ATOM 721 C CA . VAL A 1 98 ? 36.648 -23.122 -6.777 1.00 93.12 98 VAL A CA 1
ATOM 722 C C . VAL A 1 98 ? 37.650 -21.994 -7.037 1.00 93.12 98 VAL A C 1
ATOM 724 O O . VAL A 1 98 ? 37.465 -21.216 -7.971 1.00 93.12 98 VAL A O 1
ATOM 727 N N . LEU A 1 99 ? 38.761 -21.940 -6.296 1.00 91.75 99 LEU A N 1
ATOM 728 C CA . LEU A 1 99 ? 39.804 -20.928 -6.490 1.00 91.75 99 LEU A CA 1
ATOM 729 C C . LEU A 1 99 ? 40.522 -21.022 -7.847 1.00 91.75 99 LEU A C 1
ATOM 731 O O . LEU A 1 99 ? 41.070 -20.011 -8.284 1.00 91.75 99 LEU A O 1
ATOM 735 N N . LYS A 1 100 ? 40.476 -22.160 -8.557 1.00 91.31 100 LYS A N 1
ATOM 736 C CA . LYS A 1 100 ? 40.978 -22.246 -9.945 1.00 91.31 100 LYS A CA 1
ATOM 737 C C . LYS A 1 100 ? 40.166 -21.377 -10.919 1.00 91.31 100 LYS A C 1
ATOM 739 O O . LYS A 1 100 ? 40.695 -20.982 -11.954 1.00 91.31 100 LYS A O 1
ATOM 744 N N . ALA A 1 101 ? 38.925 -21.018 -10.573 1.00 92.31 101 ALA A N 1
ATOM 745 C CA . ALA A 1 101 ? 38.117 -20.076 -11.347 1.00 92.31 101 ALA A CA 1
ATOM 746 C C . ALA A 1 101 ? 38.549 -18.610 -11.153 1.00 92.31 101 ALA A C 1
ATOM 748 O O . ALA A 1 101 ? 38.154 -17.747 -11.939 1.00 92.31 101 ALA A O 1
ATOM 749 N N . ARG A 1 102 ? 39.355 -18.303 -10.127 1.00 91.50 102 ARG A N 1
ATOM 750 C CA . ARG A 1 102 ? 39.829 -16.943 -9.845 1.00 91.50 102 ARG A CA 1
ATOM 751 C C . ARG A 1 102 ? 40.875 -16.517 -10.881 1.00 91.50 102 ARG A C 1
ATOM 753 O O . ARG A 1 102 ? 41.694 -17.313 -11.336 1.00 91.50 102 ARG A O 1
ATOM 760 N N . ASN A 1 103 ? 40.866 -15.243 -11.251 1.00 87.50 103 ASN A N 1
ATOM 761 C CA . ASN A 1 103 ? 41.851 -14.661 -12.148 1.00 87.50 103 ASN A CA 1
ATOM 762 C C . ASN A 1 103 ? 43.248 -14.712 -11.492 1.00 87.50 103 ASN A C 1
ATOM 764 O O . ASN A 1 103 ? 43.421 -14.157 -10.404 1.00 87.50 103 ASN A O 1
ATOM 768 N N . PRO A 1 104 ? 44.273 -15.303 -12.142 1.00 84.19 104 PRO A N 1
ATOM 769 C CA . PRO A 1 104 ? 45.624 -15.393 -11.578 1.00 84.19 104 PRO A CA 1
ATOM 770 C C . PRO A 1 104 ? 46.273 -14.042 -11.244 1.00 84.19 104 PRO A C 1
ATOM 772 O O . PRO A 1 104 ? 47.239 -14.000 -10.484 1.00 84.19 104 PRO A O 1
ATOM 775 N N . LYS A 1 105 ? 45.779 -12.944 -11.834 1.00 85.00 105 LYS A N 1
ATOM 776 C CA . LYS A 1 105 ? 46.280 -11.579 -11.604 1.00 85.00 105 LYS A CA 1
ATOM 777 C C . LYS A 1 105 ? 45.643 -10.883 -10.397 1.00 85.00 105 LYS A C 1
ATOM 779 O O . LYS A 1 105 ? 46.131 -9.827 -10.002 1.00 85.00 105 LYS A O 1
ATOM 784 N N . SER A 1 106 ? 44.568 -11.433 -9.841 1.00 86.38 106 SER A N 1
ATOM 785 C CA . SER A 1 106 ? 43.846 -10.830 -8.721 1.00 86.38 106 SER A CA 1
ATOM 786 C C . SER A 1 106 ? 44.512 -11.106 -7.378 1.00 86.38 106 SER A C 1
ATOM 788 O O . SER A 1 106 ? 45.261 -12.070 -7.215 1.00 86.38 106 SER A O 1
ATOM 790 N N . SER A 1 107 ? 44.219 -10.253 -6.391 1.00 82.00 107 SER A N 1
ATOM 791 C CA . SER A 1 107 ? 44.726 -10.421 -5.026 1.00 82.00 107 SER A CA 1
ATOM 792 C C . SER A 1 107 ? 44.331 -11.786 -4.454 1.00 82.00 107 SER A C 1
ATOM 794 O O . SER A 1 107 ? 43.186 -12.233 -4.617 1.00 82.00 107 SER A O 1
ATOM 796 N N . LYS A 1 108 ? 45.283 -12.423 -3.760 1.00 77.38 108 LYS A N 1
ATOM 797 C CA . LYS A 1 108 ? 45.049 -13.633 -2.957 1.00 77.38 108 LYS A CA 1
ATOM 798 C C . LYS A 1 108 ? 44.330 -13.321 -1.643 1.00 77.38 108 LYS A C 1
ATOM 800 O O . LYS A 1 108 ? 43.607 -14.179 -1.148 1.00 77.38 108 LYS A O 1
ATOM 805 N N . ASP A 1 109 ? 44.465 -12.093 -1.146 1.00 76.69 109 ASP A N 1
ATOM 806 C CA . ASP A 1 109 ? 43.765 -11.605 0.040 1.00 76.69 109 ASP A CA 1
ATOM 807 C C . ASP A 1 109 ? 42.485 -10.876 -0.383 1.00 76.69 109 ASP A C 1
ATOM 809 O O . ASP A 1 109 ? 42.546 -9.844 -1.060 1.00 76.69 109 ASP A O 1
ATOM 813 N N . PHE A 1 110 ? 41.329 -11.429 -0.010 1.00 79.00 110 PHE A N 1
ATOM 814 C CA . PHE A 1 110 ? 40.005 -10.861 -0.274 1.00 79.00 110 PHE A CA 1
ATOM 815 C C . PHE A 1 110 ? 38.995 -11.280 0.805 1.00 79.00 110 PHE A C 1
ATOM 817 O O . PHE A 1 110 ? 39.057 -12.392 1.333 1.00 79.00 110 PHE A O 1
ATOM 824 N N . SER A 1 111 ? 38.061 -10.382 1.127 1.00 73.38 111 SER A N 1
ATOM 825 C CA . SER A 1 111 ? 36.940 -10.642 2.040 1.00 73.38 111 SER A CA 1
ATOM 826 C C . SER A 1 111 ? 35.759 -11.267 1.301 1.00 73.38 111 SER A C 1
ATOM 828 O O . SER A 1 111 ? 35.501 -10.897 0.153 1.00 73.38 111 SER A O 1
ATOM 830 N N . GLU A 1 112 ? 35.006 -12.137 1.978 1.00 81.88 112 GLU A N 1
ATOM 831 C CA . GLU A 1 112 ? 33.865 -12.859 1.393 1.00 81.88 112 GLU A CA 1
ATOM 832 C C . GLU A 1 112 ? 34.285 -13.586 0.098 1.00 81.88 112 GLU A C 1
ATOM 834 O O . GLU A 1 112 ? 35.212 -14.404 0.128 1.00 81.88 112 GLU A O 1
ATOM 839 N N . ASP A 1 113 ? 33.658 -13.250 -1.034 1.00 87.81 113 ASP A N 1
ATOM 840 C CA . ASP A 1 113 ? 33.962 -13.783 -2.366 1.00 87.81 113 ASP A CA 1
ATOM 841 C C . ASP A 1 113 ? 34.756 -12.802 -3.258 1.00 87.81 113 ASP A C 1
ATOM 843 O O . ASP A 1 113 ? 35.135 -13.150 -4.374 1.00 87.81 113 ASP A O 1
ATOM 847 N N . GLY A 1 114 ? 35.068 -11.589 -2.788 1.00 85.12 114 GLY A N 1
ATOM 848 C CA . GLY A 1 114 ? 35.721 -10.546 -3.595 1.00 85.12 114 GLY A CA 1
ATOM 849 C C . GLY A 1 114 ? 34.770 -9.843 -4.576 1.00 85.12 114 GLY A C 1
ATOM 850 O O . GLY A 1 114 ? 33.573 -9.729 -4.313 1.00 85.12 114 GLY A O 1
ATOM 851 N N . VAL A 1 115 ? 35.304 -9.332 -5.691 1.00 84.50 115 VAL A N 1
ATOM 852 C CA . VAL A 1 115 ? 34.530 -8.613 -6.726 1.00 84.50 115 VAL A CA 1
ATOM 853 C C . VAL A 1 115 ? 34.459 -9.413 -8.030 1.00 84.50 115 VAL A C 1
ATOM 855 O O . VAL A 1 115 ? 35.332 -10.250 -8.257 1.00 84.50 115 VAL A O 1
ATOM 858 N N . PRO A 1 116 ? 33.455 -9.201 -8.905 1.00 86.62 116 PRO A N 1
ATOM 859 C CA . PRO A 1 116 ? 33.289 -10.014 -10.112 1.00 86.62 116 PRO A CA 1
ATOM 860 C C . PRO A 1 116 ? 34.515 -10.047 -11.033 1.00 86.62 116 PRO A C 1
ATOM 862 O O . PRO A 1 116 ? 34.790 -11.077 -11.640 1.00 86.62 116 PRO A O 1
ATOM 865 N N . GLU A 1 117 ? 35.285 -8.959 -11.093 1.00 87.62 117 GLU A N 1
ATOM 866 C CA . GLU A 1 117 ? 36.504 -8.840 -11.903 1.00 87.62 117 GLU A CA 1
ATOM 867 C C . GLU A 1 117 ? 37.625 -9.787 -11.448 1.00 87.62 117 GLU A C 1
ATOM 869 O O . GLU A 1 117 ? 38.548 -10.075 -12.217 1.00 87.62 117 GLU A O 1
ATOM 874 N N . ASP A 1 118 ? 37.539 -10.296 -10.215 1.00 90.00 118 ASP A N 1
ATOM 875 C CA . ASP A 1 118 ? 38.483 -11.273 -9.690 1.00 90.00 118 ASP A CA 1
ATOM 876 C C . ASP A 1 118 ? 38.254 -12.689 -10.214 1.00 90.00 118 ASP A C 1
ATOM 878 O O . ASP A 1 118 ? 39.081 -13.566 -9.967 1.00 90.00 118 ASP A O 1
ATOM 882 N N . TRP A 1 119 ? 37.152 -12.944 -10.917 1.00 93.31 119 TRP A N 1
ATOM 883 C CA . TRP A 1 119 ? 36.729 -14.288 -11.288 1.00 93.31 119 TRP A CA 1
ATOM 884 C C . TRP A 1 119 ? 36.560 -14.422 -12.795 1.00 93.31 119 TRP A C 1
ATOM 886 O O . TRP A 1 119 ? 36.044 -13.537 -13.473 1.00 93.31 119 TRP A O 1
ATOM 896 N N . ASN A 1 120 ? 36.958 -15.573 -13.327 1.00 93.38 120 ASN A N 1
ATOM 897 C CA . ASN A 1 120 ? 36.623 -15.946 -14.691 1.00 93.38 120 ASN A CA 1
ATOM 898 C C . ASN A 1 120 ? 35.193 -16.499 -14.698 1.00 93.38 120 ASN A C 1
ATOM 900 O O . ASN A 1 120 ? 34.977 -17.684 -14.446 1.00 93.38 120 ASN A O 1
ATOM 904 N N . ILE A 1 121 ? 34.217 -15.625 -14.938 1.00 93.56 121 ILE A N 1
ATOM 905 C CA . ILE A 1 121 ? 32.795 -15.975 -14.982 1.00 93.56 121 ILE A CA 1
ATOM 906 C C . ILE A 1 121 ? 32.440 -16.450 -16.406 1.00 93.56 121 ILE A C 1
ATOM 908 O O . ILE A 1 121 ? 32.577 -15.673 -17.354 1.00 93.56 121 ILE A O 1
ATOM 912 N N . PRO A 1 122 ? 31.967 -17.699 -16.591 1.00 94.62 122 PRO A N 1
ATOM 913 C CA . PRO A 1 122 ? 31.575 -18.209 -17.905 1.00 94.62 122 PRO A CA 1
ATOM 914 C C . PRO A 1 122 ? 30.421 -17.429 -18.543 1.00 94.62 122 PRO A C 1
ATOM 916 O O . PRO A 1 122 ? 29.542 -16.900 -17.851 1.00 94.62 122 PRO A O 1
ATOM 919 N N . SER A 1 123 ? 30.362 -17.432 -19.876 1.00 91.75 123 SER A N 1
ATOM 920 C CA . SER A 1 123 ? 29.350 -16.708 -20.658 1.00 91.75 123 SER A CA 1
ATOM 921 C C . SER A 1 123 ? 27.920 -17.098 -20.267 1.00 91.75 123 SER A C 1
ATOM 923 O O . SER A 1 123 ? 27.089 -16.230 -20.010 1.00 91.75 123 SER A O 1
ATOM 925 N N . GLY A 1 124 ? 27.651 -18.394 -20.091 1.00 92.00 124 GLY A N 1
ATOM 926 C CA . GLY A 1 124 ? 26.349 -18.896 -19.640 1.00 92.00 124 GLY A CA 1
ATOM 927 C C . GLY A 1 124 ? 25.907 -18.340 -18.285 1.00 92.00 124 GLY A C 1
ATOM 928 O O . GLY A 1 124 ? 24.739 -17.991 -18.116 1.00 92.00 124 GLY A O 1
ATOM 929 N N . VAL A 1 125 ? 26.840 -18.200 -17.336 1.00 95.75 125 VAL A N 1
ATOM 930 C CA . VAL A 1 125 ? 26.576 -17.625 -16.006 1.00 95.75 125 VAL A CA 1
ATOM 931 C C . VAL A 1 125 ? 26.277 -16.130 -16.132 1.00 95.75 125 VAL A C 1
ATOM 933 O O . VAL A 1 125 ? 25.293 -15.649 -15.566 1.00 95.75 125 VAL A O 1
ATOM 936 N N . HIS A 1 126 ? 27.063 -15.405 -16.935 1.00 92.94 126 HIS A N 1
ATOM 937 C CA . HIS A 1 126 ? 26.816 -13.993 -17.234 1.00 92.94 126 HIS A CA 1
ATOM 938 C C . HIS A 1 126 ? 25.446 -13.755 -17.872 1.00 92.94 126 HIS A C 1
ATOM 940 O O . HIS A 1 126 ? 24.732 -12.844 -17.451 1.00 92.94 126 HIS A O 1
ATOM 946 N N . GLN A 1 127 ? 25.073 -14.567 -18.860 1.00 93.38 127 GLN A N 1
ATOM 947 C CA . GLN A 1 127 ? 23.829 -14.396 -19.607 1.00 93.38 127 GLN A CA 1
ATOM 948 C C . GLN A 1 127 ? 22.603 -14.801 -18.789 1.00 93.38 127 GLN A C 1
ATOM 950 O O . GLN A 1 127 ? 21.572 -14.132 -18.858 1.00 93.38 127 GLN A O 1
ATOM 955 N N . LEU A 1 128 ? 22.710 -15.841 -17.956 1.00 95.62 128 LEU A N 1
ATOM 956 C CA . LEU A 1 128 ? 21.661 -16.172 -16.994 1.00 95.62 128 LEU A CA 1
ATOM 957 C C . LEU A 1 128 ? 21.454 -15.028 -15.995 1.00 95.62 128 LEU A C 1
ATOM 959 O O . LEU A 1 128 ? 20.318 -14.605 -15.783 1.00 95.62 128 LEU A O 1
ATOM 963 N N . ALA A 1 129 ? 22.539 -14.494 -15.427 1.00 91.44 129 ALA A N 1
ATOM 964 C CA . ALA A 1 129 ? 22.480 -13.350 -14.522 1.00 91.44 129 ALA A CA 1
ATOM 965 C C . ALA A 1 129 ? 21.871 -12.111 -15.199 1.00 91.44 129 ALA A C 1
ATOM 967 O O . ALA A 1 129 ? 21.013 -11.445 -14.622 1.00 91.44 129 ALA A O 1
ATOM 968 N N . TRP A 1 130 ? 22.247 -11.831 -16.448 1.00 88.62 130 TRP A N 1
ATOM 969 C CA . TRP A 1 130 ? 21.647 -10.758 -17.237 1.00 88.62 130 TRP A CA 1
ATOM 970 C C . TRP A 1 130 ? 20.138 -10.964 -17.413 1.00 88.62 130 TRP A C 1
ATOM 972 O O . TRP A 1 130 ? 19.356 -10.041 -17.182 1.00 88.62 130 TRP A O 1
ATOM 982 N N . LEU A 1 131 ? 19.710 -12.182 -17.758 1.00 88.31 131 LEU A N 1
ATOM 983 C CA . LEU A 1 131 ? 18.305 -12.514 -17.989 1.00 88.31 131 LEU A CA 1
ATOM 984 C C . LEU A 1 131 ? 17.454 -12.248 -16.738 1.00 88.31 131 LEU A C 1
ATOM 986 O O . LEU A 1 131 ? 16.425 -11.577 -16.838 1.00 88.31 131 LEU A O 1
ATOM 990 N N . VAL A 1 132 ? 17.914 -12.692 -15.564 1.00 88.44 132 VAL A N 1
ATOM 991 C CA . VAL A 1 132 ? 17.195 -12.487 -14.292 1.00 88.44 132 VAL A CA 1
ATOM 992 C C . VAL A 1 132 ? 17.288 -11.056 -13.758 1.00 88.44 132 VAL A C 1
ATOM 994 O O . VAL A 1 132 ? 16.403 -10.623 -13.026 1.00 88.44 132 VAL A O 1
ATOM 997 N N . CYS A 1 133 ? 18.314 -10.288 -14.138 1.00 80.44 133 CYS A N 1
ATOM 998 C CA . CYS A 1 133 ? 18.453 -8.885 -13.738 1.00 80.44 133 CYS A CA 1
ATOM 999 C C . CYS A 1 133 ? 17.669 -7.920 -14.636 1.00 80.44 133 CYS A C 1
ATOM 1001 O O . CYS A 1 133 ? 17.106 -6.950 -14.130 1.00 80.44 133 CYS A O 1
ATOM 1003 N N . GLN A 1 134 ? 17.630 -8.164 -15.949 1.00 77.62 134 GLN A N 1
ATOM 1004 C CA . GLN A 1 134 ? 17.080 -7.225 -16.937 1.00 77.62 134 GLN A CA 1
ATOM 1005 C C . GLN A 1 134 ? 15.648 -7.563 -17.367 1.00 77.62 134 GLN A C 1
ATOM 1007 O O . GLN A 1 134 ? 14.911 -6.682 -17.806 1.00 77.62 134 GLN A O 1
ATOM 1012 N N . ASN A 1 135 ? 15.215 -8.818 -17.210 1.00 75.88 135 ASN A N 1
ATOM 1013 C CA . ASN A 1 135 ? 13.882 -9.278 -17.615 1.00 75.88 135 ASN A CA 1
ATOM 1014 C C . ASN A 1 135 ? 13.077 -9.815 -16.422 1.00 75.88 135 ASN A C 1
ATOM 1016 O O . ASN A 1 135 ? 12.361 -10.811 -16.533 1.00 75.88 135 ASN A O 1
ATOM 1020 N N . ARG A 1 136 ? 13.170 -9.125 -15.277 1.00 72.00 136 ARG A N 1
ATOM 1021 C CA . ARG A 1 136 ? 12.577 -9.519 -13.983 1.00 72.00 136 ARG A CA 1
ATOM 1022 C C . ARG A 1 136 ? 11.072 -9.789 -14.030 1.00 72.00 136 ARG A C 1
ATOM 1024 O O . ARG A 1 136 ? 10.601 -10.651 -13.301 1.00 72.00 136 ARG A O 1
ATOM 1031 N N . ASP A 1 137 ? 10.336 -9.102 -14.908 1.00 66.19 137 ASP A N 1
ATOM 1032 C CA . ASP A 1 137 ? 8.890 -9.308 -15.096 1.00 66.19 137 ASP A CA 1
ATOM 1033 C C . ASP A 1 137 ? 8.554 -10.770 -15.462 1.00 66.19 137 ASP A C 1
ATOM 1035 O O . ASP A 1 137 ? 7.526 -11.301 -15.041 1.00 66.19 137 ASP A O 1
ATOM 1039 N N . GLN A 1 138 ? 9.414 -11.414 -16.259 1.00 73.19 138 GLN A N 1
ATOM 1040 C CA . GLN A 1 138 ? 9.217 -12.774 -16.772 1.00 73.19 138 GLN A CA 1
ATOM 1041 C C . GLN A 1 138 ? 10.164 -13.797 -16.124 1.00 73.19 138 GLN A C 1
ATOM 1043 O O . GLN A 1 138 ? 9.784 -14.954 -15.923 1.00 73.19 138 GLN A O 1
ATOM 1048 N N . PHE A 1 139 ? 11.366 -13.364 -15.742 1.00 84.50 139 PHE A N 1
ATOM 1049 C CA . PHE A 1 139 ? 12.430 -14.190 -15.170 1.00 84.50 139 PHE A CA 1
ATOM 1050 C C . PHE A 1 139 ? 12.842 -13.700 -13.767 1.00 84.50 139 PHE A C 1
ATOM 1052 O O . PHE A 1 139 ? 14.000 -13.341 -13.562 1.00 84.50 139 PHE A O 1
ATOM 1059 N N . PRO A 1 140 ? 11.935 -13.667 -12.772 1.00 77.50 140 PRO A N 1
ATOM 1060 C CA . PRO A 1 140 ? 12.246 -13.160 -11.428 1.00 77.50 140 PRO A CA 1
ATOM 1061 C C . PRO A 1 140 ? 13.125 -14.106 -10.578 1.00 77.50 140 PRO A C 1
ATOM 1063 O O . PRO A 1 140 ? 13.416 -13.810 -9.411 1.00 77.50 140 PRO A O 1
ATOM 1066 N N . GLY A 1 141 ? 13.511 -15.268 -11.116 1.00 79.38 141 GLY A N 1
ATOM 1067 C CA . GLY A 1 141 ? 14.120 -16.353 -10.350 1.00 79.38 141 GLY A CA 1
ATOM 1068 C C . GLY A 1 141 ? 13.098 -17.057 -9.440 1.00 79.38 141 GLY A C 1
ATOM 1069 O O . GLY A 1 141 ? 11.895 -16.889 -9.631 1.00 79.38 141 GLY A O 1
ATOM 1070 N N . PRO A 1 142 ? 13.535 -17.822 -8.425 1.00 91.00 142 PRO A N 1
ATOM 1071 C CA . PRO A 1 142 ? 14.918 -17.982 -7.972 1.00 91.00 142 PRO A CA 1
ATOM 1072 C C . PRO A 1 142 ? 15.807 -18.723 -8.980 1.00 91.00 142 PRO A C 1
ATOM 1074 O O . PRO A 1 142 ? 15.320 -19.442 -9.857 1.00 91.00 142 PRO A O 1
ATOM 1077 N N . VAL A 1 143 ? 17.122 -18.550 -8.831 1.00 95.00 143 VAL A N 1
ATOM 1078 C CA . VAL A 1 143 ? 18.133 -19.378 -9.497 1.00 95.00 143 VAL A CA 1
ATOM 1079 C C . VAL A 1 143 ? 18.646 -20.392 -8.481 1.00 95.00 143 VAL A C 1
ATOM 1081 O O . VAL A 1 143 ? 19.356 -20.050 -7.540 1.00 95.00 143 VAL A O 1
ATOM 1084 N N . MET A 1 144 ? 18.252 -21.648 -8.643 1.00 94.94 144 MET A N 1
ATOM 1085 C CA . MET A 1 144 ? 18.734 -22.759 -7.832 1.00 94.94 144 MET A CA 1
ATOM 1086 C C . MET A 1 144 ? 19.974 -23.366 -8.481 1.00 94.94 144 MET A C 1
ATOM 1088 O O . MET A 1 144 ? 20.061 -23.475 -9.706 1.00 94.94 144 MET A O 1
ATOM 1092 N N . THR A 1 145 ? 20.924 -23.790 -7.656 1.00 93.75 145 THR A N 1
ATOM 1093 C CA . THR A 1 145 ? 22.142 -24.449 -8.112 1.00 93.75 145 THR A CA 1
ATOM 1094 C C . THR A 1 145 ? 22.583 -25.544 -7.149 1.00 93.75 145 THR A C 1
ATOM 1096 O O . THR A 1 145 ? 22.371 -25.470 -5.935 1.00 93.75 145 THR A O 1
ATOM 1099 N N . THR A 1 146 ? 23.212 -26.572 -7.706 1.00 89.81 146 THR A N 1
ATOM 1100 C CA . THR A 1 146 ? 23.942 -27.597 -6.947 1.00 89.81 146 THR A CA 1
ATOM 1101 C C . THR A 1 146 ? 25.435 -27.297 -6.854 1.00 89.81 146 THR A C 1
ATOM 1103 O O . THR A 1 146 ? 26.178 -28.089 -6.283 1.00 89.81 146 THR A O 1
ATOM 1106 N N . ASN A 1 147 ? 25.884 -26.187 -7.442 1.00 91.88 147 ASN A N 1
ATOM 1107 C CA . ASN A 1 147 ? 27.288 -25.802 -7.474 1.00 91.88 147 ASN A CA 1
ATOM 1108 C C . ASN A 1 147 ? 27.668 -25.112 -6.161 1.00 91.88 147 ASN A C 1
ATOM 1110 O O . ASN A 1 147 ? 26.823 -24.505 -5.506 1.00 91.88 147 ASN A O 1
ATOM 1114 N N . PHE A 1 148 ? 28.944 -25.178 -5.788 1.00 92.06 148 PHE A N 1
ATOM 1115 C CA . PHE A 1 148 ? 29.447 -24.582 -4.543 1.00 92.06 148 PHE A CA 1
ATOM 1116 C C . PHE A 1 148 ? 30.026 -23.177 -4.741 1.00 92.06 148 PHE A C 1
ATOM 1118 O O . PHE A 1 148 ? 30.253 -22.468 -3.765 1.00 92.06 148 PHE A O 1
ATOM 1125 N N . ASP A 1 149 ? 30.299 -22.809 -5.993 1.00 94.25 149 ASP A N 1
ATOM 1126 C CA . ASP A 1 149 ? 31.042 -21.613 -6.375 1.00 94.25 149 ASP A CA 1
ATOM 1127 C C . ASP A 1 149 ? 30.220 -20.312 -6.283 1.00 94.25 149 ASP A C 1
ATOM 1129 O O . ASP A 1 149 ? 28.990 -20.345 -6.359 1.00 94.25 149 ASP A O 1
ATOM 1133 N N . PRO A 1 150 ? 30.884 -19.149 -6.152 1.00 94.50 150 PRO A N 1
ATOM 1134 C CA . PRO A 1 150 ? 30.215 -17.854 -6.039 1.00 94.50 150 PRO A CA 1
ATOM 1135 C C . PRO A 1 150 ? 29.794 -17.245 -7.390 1.00 94.50 150 PRO A C 1
ATOM 1137 O O . PRO A 1 150 ? 29.288 -16.118 -7.417 1.00 94.50 150 PRO A O 1
ATOM 1140 N N . LEU A 1 151 ? 30.018 -17.920 -8.528 1.00 96.69 151 LEU A N 1
ATOM 1141 C CA . LEU A 1 151 ? 30.007 -17.271 -9.847 1.00 96.69 151 LEU A CA 1
ATOM 1142 C C . LEU A 1 151 ? 28.637 -16.696 -10.214 1.00 96.69 151 LEU A C 1
ATOM 1144 O O . LEU A 1 151 ? 28.581 -15.632 -10.823 1.00 96.69 151 LEU A O 1
ATOM 1148 N N . LEU A 1 152 ? 27.534 -17.339 -9.816 1.00 96.06 152 LEU A N 1
ATOM 1149 C CA . LEU A 1 152 ? 26.181 -16.807 -10.040 1.00 96.06 152 LEU A CA 1
ATOM 1150 C C . LEU A 1 152 ? 25.951 -15.494 -9.283 1.00 96.06 152 LEU A C 1
ATOM 1152 O O . LEU A 1 152 ? 25.449 -14.532 -9.865 1.00 96.06 152 LEU A O 1
ATOM 1156 N N . SER A 1 153 ? 26.345 -15.430 -8.010 1.00 92.75 153 SER A N 1
ATOM 1157 C CA . SER A 1 153 ? 26.202 -14.230 -7.175 1.00 92.75 153 SER A CA 1
ATOM 1158 C C . SER A 1 153 ? 27.062 -13.088 -7.702 1.00 92.75 153 SER A C 1
ATOM 1160 O O . SER A 1 153 ? 26.604 -11.949 -7.808 1.00 92.75 153 SER A O 1
ATOM 1162 N N . LEU A 1 154 ? 28.288 -13.402 -8.116 1.00 92.31 154 LEU A N 1
ATOM 1163 C CA . LEU A 1 154 ? 29.198 -12.442 -8.734 1.00 92.31 154 LEU A CA 1
ATOM 1164 C C . LEU A 1 154 ? 28.690 -11.974 -10.100 1.00 92.31 154 LEU A C 1
ATOM 1166 O O . LEU A 1 154 ? 28.747 -10.784 -10.392 1.00 92.31 154 LEU A O 1
ATOM 1170 N N . ALA A 1 155 ? 28.126 -12.864 -10.917 1.00 92.12 155 ALA A N 1
ATOM 1171 C CA . ALA A 1 155 ? 27.552 -12.504 -12.209 1.00 92.12 155 ALA A CA 1
ATOM 1172 C C . ALA A 1 155 ? 26.298 -11.634 -12.062 1.00 92.12 155 ALA A C 1
ATOM 1174 O O . ALA A 1 155 ? 26.100 -10.714 -12.856 1.00 92.12 155 ALA A O 1
ATOM 1175 N N . VAL A 1 156 ? 25.463 -11.887 -11.049 1.00 86.31 156 VAL A N 1
ATOM 1176 C CA . VAL A 1 156 ? 24.327 -11.017 -10.709 1.00 86.31 156 VAL A CA 1
ATOM 1177 C C . VAL A 1 156 ? 24.831 -9.629 -10.328 1.00 86.31 156 VAL A C 1
ATOM 1179 O O . VAL A 1 156 ? 24.360 -8.656 -10.917 1.00 86.31 156 VAL A O 1
ATOM 1182 N N . THR A 1 157 ? 25.837 -9.539 -9.453 1.00 82.44 157 THR A N 1
ATOM 1183 C CA . THR A 1 157 ? 26.491 -8.271 -9.085 1.00 82.44 157 THR A CA 1
ATOM 1184 C C . THR A 1 157 ? 27.109 -7.565 -10.298 1.00 82.44 157 THR A C 1
ATOM 1186 O O . THR A 1 157 ? 26.937 -6.360 -10.455 1.00 82.44 157 THR A O 1
ATOM 1189 N N . ALA A 1 158 ? 27.763 -8.296 -11.207 1.00 80.44 158 ALA A N 1
ATOM 1190 C CA . ALA A 1 158 ? 28.335 -7.748 -12.444 1.00 80.44 158 ALA A CA 1
ATOM 1191 C C . ALA A 1 158 ? 27.264 -7.193 -13.398 1.00 80.44 158 ALA A C 1
ATOM 1193 O O . ALA A 1 158 ? 27.509 -6.253 -14.148 1.00 80.44 158 ALA A O 1
ATOM 1194 N N . ASN A 1 159 ? 26.056 -7.759 -13.348 1.00 76.31 159 ASN A N 1
ATOM 1195 C CA . ASN A 1 159 ? 24.871 -7.262 -14.045 1.00 76.31 159 ASN A CA 1
ATOM 1196 C C . ASN A 1 159 ? 24.056 -6.271 -13.184 1.00 76.31 159 ASN A C 1
ATOM 1198 O O . ASN A 1 159 ? 22.885 -6.025 -13.479 1.00 76.31 159 ASN A O 1
ATOM 1202 N N . GLY A 1 160 ? 24.664 -5.751 -12.110 1.00 65.06 160 GLY A N 1
ATOM 1203 C CA . GLY A 1 160 ? 24.142 -4.789 -11.136 1.00 65.06 160 GLY A CA 1
ATOM 1204 C C . GLY A 1 160 ? 23.004 -5.287 -10.231 1.00 65.06 160 GLY A C 1
ATOM 1205 O O . GLY A 1 160 ? 22.487 -4.541 -9.400 1.00 65.06 160 GLY A O 1
ATOM 1206 N N . GLY A 1 161 ? 22.576 -6.539 -10.357 1.00 71.00 161 GLY A N 1
ATOM 1207 C CA . GLY A 1 161 ? 21.578 -7.100 -9.453 1.00 71.00 161 GLY A CA 1
ATOM 1208 C C . GLY A 1 161 ? 22.094 -7.190 -8.016 1.00 71.00 161 GLY A C 1
ATOM 1209 O O . GLY A 1 161 ? 23.297 -7.231 -7.774 1.00 71.00 161 GLY A O 1
ATOM 1210 N N . ASN A 1 162 ? 21.171 -7.264 -7.055 1.00 80.25 162 ASN A N 1
ATOM 1211 C CA . ASN A 1 162 ? 21.506 -7.534 -5.659 1.00 80.25 162 ASN A CA 1
ATOM 1212 C C . ASN A 1 162 ? 21.298 -9.034 -5.368 1.00 80.25 162 ASN A C 1
ATOM 1214 O O . ASN A 1 162 ? 20.139 -9.453 -5.246 1.00 80.25 162 ASN A O 1
ATOM 1218 N N . PRO A 1 163 ? 22.357 -9.865 -5.313 1.00 84.44 163 PRO A N 1
ATOM 1219 C CA . PRO A 1 163 ? 22.202 -11.287 -5.044 1.00 84.44 163 PRO A CA 1
ATOM 1220 C C . PRO A 1 163 ? 21.816 -11.520 -3.578 1.00 84.44 163 PRO A C 1
ATOM 1222 O O . PRO A 1 163 ? 22.462 -11.026 -2.657 1.00 84.44 163 PRO A O 1
ATOM 1225 N N . VAL A 1 164 ? 20.778 -12.321 -3.355 1.00 85.38 164 VAL A N 1
ATOM 1226 C CA . VAL A 1 164 ? 20.428 -12.846 -2.031 1.00 85.38 164 VAL A CA 1
ATOM 1227 C C . VAL A 1 164 ? 20.818 -14.313 -2.007 1.00 85.38 164 VAL A C 1
ATOM 1229 O O . VAL A 1 164 ? 20.130 -15.157 -2.583 1.00 85.38 164 VAL A O 1
ATOM 1232 N N . LEU A 1 165 ? 21.950 -14.594 -1.364 1.00 84.69 165 LEU A N 1
ATOM 1233 C CA . LEU A 1 165 ? 22.494 -15.938 -1.240 1.00 84.69 165 LEU A CA 1
ATOM 1234 C C . LEU A 1 165 ? 21.748 -16.717 -0.152 1.00 84.69 165 LEU A C 1
ATOM 1236 O O . LEU A 1 165 ? 21.660 -16.274 0.994 1.00 84.69 165 LEU A O 1
ATOM 1240 N N . ARG A 1 166 ? 21.251 -17.906 -0.497 1.00 85.94 166 ARG A N 1
ATOM 1241 C CA . ARG A 1 166 ? 20.656 -18.844 0.457 1.00 85.94 166 ARG A CA 1
ATOM 1242 C C . ARG A 1 166 ? 21.333 -20.203 0.338 1.00 85.94 166 ARG A C 1
ATOM 1244 O O . ARG A 1 166 ? 21.162 -20.906 -0.653 1.00 85.94 166 ARG A O 1
ATOM 1251 N N . VAL A 1 167 ? 22.074 -20.583 1.374 1.00 84.19 167 VAL A N 1
ATOM 1252 C CA . VAL A 1 167 ? 22.780 -21.867 1.447 1.00 84.19 167 VAL A CA 1
ATOM 1253 C C . VAL A 1 167 ? 21.986 -22.832 2.321 1.00 84.19 167 VAL A C 1
ATOM 1255 O O . VAL A 1 167 ? 21.628 -22.497 3.451 1.00 84.19 167 VAL A O 1
ATOM 1258 N N . ILE A 1 168 ? 21.686 -24.025 1.805 1.00 82.25 168 ILE A N 1
ATOM 1259 C CA . ILE A 1 168 ? 20.880 -25.020 2.517 1.00 82.25 168 ILE A CA 1
ATOM 1260 C C . ILE A 1 168 ? 21.775 -26.126 3.076 1.00 82.25 168 ILE A C 1
ATOM 1262 O O . ILE A 1 168 ? 22.278 -26.958 2.330 1.00 82.25 168 ILE A O 1
ATOM 1266 N N . LEU A 1 169 ? 21.953 -26.135 4.400 1.00 67.44 169 LEU A N 1
ATOM 1267 C CA . LEU A 1 169 ? 22.875 -27.046 5.100 1.00 67.44 169 LEU A CA 1
ATOM 1268 C C . LEU A 1 169 ? 22.197 -28.264 5.735 1.00 67.44 169 LEU A C 1
ATOM 1270 O O . LEU A 1 169 ? 22.842 -29.269 6.001 1.00 67.44 169 LEU A O 1
ATOM 1274 N N . ALA A 1 170 ? 20.894 -28.171 5.998 1.00 67.25 170 ALA A N 1
ATOM 1275 C CA . ALA A 1 170 ? 20.104 -29.198 6.674 1.00 67.25 170 ALA A CA 1
ATOM 1276 C C . ALA A 1 170 ? 18.648 -29.154 6.174 1.00 67.25 170 ALA A C 1
ATOM 1278 O O . ALA A 1 170 ? 18.375 -28.655 5.079 1.00 67.25 170 ALA A O 1
ATOM 1279 N N . ASP A 1 171 ? 17.694 -29.636 6.976 1.00 67.50 171 ASP A N 1
ATOM 1280 C CA . ASP A 1 171 ? 16.256 -29.493 6.713 1.00 67.50 171 ASP A CA 1
ATOM 1281 C C . ASP A 1 171 ? 15.748 -28.059 6.986 1.00 67.50 171 ASP A C 1
ATOM 1283 O O . ASP A 1 171 ? 14.967 -27.787 7.904 1.00 67.50 171 ASP A O 1
ATOM 1287 N N . GLY A 1 172 ? 16.267 -27.105 6.210 1.00 59.72 172 GLY A N 1
ATOM 1288 C CA . GLY A 1 172 ? 15.860 -25.703 6.228 1.00 59.72 172 GLY A CA 1
ATOM 1289 C C . GLY A 1 172 ? 14.571 -25.468 5.437 1.00 59.72 172 GLY A C 1
ATOM 1290 O O . GLY A 1 172 ? 14.295 -26.148 4.453 1.00 59.72 172 GLY A O 1
ATOM 1291 N N . ASN A 1 173 ? 13.781 -24.477 5.849 1.00 61.19 173 ASN A N 1
ATOM 1292 C CA . ASN A 1 173 ? 12.605 -24.023 5.104 1.00 61.19 173 ASN A CA 1
ATOM 1293 C C . ASN A 1 173 ? 12.996 -22.827 4.214 1.00 61.19 173 ASN A C 1
ATOM 1295 O O . ASN A 1 173 ? 13.669 -21.907 4.686 1.00 61.19 173 ASN A O 1
ATOM 1299 N N . LEU A 1 174 ? 12.555 -22.796 2.951 1.00 64.19 174 LEU A N 1
ATOM 1300 C CA . LEU A 1 174 ? 12.700 -21.612 2.086 1.00 64.19 174 LEU A CA 1
ATOM 1301 C C . LEU A 1 174 ? 11.617 -20.554 2.378 1.00 64.19 174 LEU A C 1
ATOM 1303 O O . LEU A 1 174 ? 11.317 -19.736 1.511 1.00 64.19 174 LEU A O 1
ATOM 1307 N N . THR A 1 175 ? 11.007 -20.572 3.571 1.00 46.06 175 THR A N 1
ATOM 1308 C CA . THR A 1 175 ? 9.895 -19.696 3.960 1.00 46.06 175 THR A CA 1
ATOM 1309 C C . THR A 1 175 ? 10.151 -18.241 3.587 1.00 46.06 175 THR A C 1
ATOM 1311 O O . THR A 1 175 ? 11.250 -17.720 3.790 1.00 46.06 175 THR A O 1
ATOM 1314 N N . TYR A 1 176 ? 9.090 -17.652 3.022 1.00 41.66 176 TYR A N 1
ATOM 1315 C CA . TYR A 1 176 ? 8.925 -16.286 2.531 1.00 41.66 176 TYR A CA 1
ATOM 1316 C C . TYR A 1 176 ? 9.901 -15.281 3.151 1.00 41.66 176 TYR A C 1
ATOM 1318 O O . TYR A 1 176 ? 9.671 -14.769 4.242 1.00 41.66 176 TYR A O 1
ATOM 1326 N N . ASN A 1 177 ? 10.938 -14.928 2.394 1.00 37.97 177 ASN A N 1
ATOM 1327 C CA . ASN A 1 177 ? 11.504 -13.595 2.513 1.00 37.97 177 ASN A CA 1
ATOM 1328 C C . ASN A 1 177 ? 10.726 -12.709 1.545 1.00 37.97 177 ASN A C 1
ATOM 1330 O O . ASN A 1 177 ? 10.590 -13.043 0.366 1.00 37.97 177 ASN A O 1
ATOM 1334 N N . VAL A 1 178 ? 10.202 -11.592 2.044 1.00 40.66 178 VAL A N 1
ATOM 1335 C CA . VAL A 1 178 ? 9.728 -10.501 1.192 1.00 40.66 178 VAL A CA 1
ATOM 1336 C C . VAL A 1 178 ? 10.937 -10.054 0.373 1.00 40.66 178 VAL A C 1
ATOM 1338 O O . VAL A 1 178 ? 11.825 -9.389 0.908 1.00 40.66 178 VAL A O 1
ATOM 1341 N N . LYS A 1 179 ? 11.021 -10.480 -0.895 1.00 47.25 179 LYS A N 1
ATOM 1342 C CA . LYS A 1 179 ? 12.049 -9.991 -1.816 1.00 47.25 179 LYS A CA 1
ATOM 1343 C C . LYS A 1 179 ? 11.923 -8.473 -1.842 1.00 47.25 179 LYS A C 1
ATOM 1345 O O . LYS A 1 179 ? 10.880 -7.940 -2.217 1.00 47.25 179 LYS A O 1
ATOM 1350 N N . GLN A 1 180 ? 12.969 -7.771 -1.417 1.00 41.94 180 GLN A N 1
ATOM 1351 C CA . GLN A 1 180 ? 13.035 -6.342 -1.685 1.00 41.94 180 GLN A CA 1
ATOM 1352 C C . GLN A 1 180 ? 13.187 -6.165 -3.195 1.00 41.94 180 GLN A C 1
ATOM 1354 O O . GLN A 1 180 ? 13.843 -6.970 -3.866 1.00 41.94 180 GLN A O 1
ATOM 1359 N N . ALA A 1 181 ? 12.573 -5.119 -3.737 1.00 47.78 181 ALA A N 1
ATOM 1360 C CA . ALA A 1 181 ? 12.699 -4.814 -5.150 1.00 47.78 181 ALA A CA 1
ATOM 1361 C C . ALA A 1 181 ? 14.185 -4.728 -5.554 1.00 47.78 181 ALA A C 1
ATOM 1363 O O . ALA A 1 181 ? 15.007 -4.157 -4.838 1.00 47.78 181 ALA A O 1
ATOM 1364 N N . GLY A 1 182 ? 14.546 -5.365 -6.671 1.00 55.41 182 GLY A N 1
ATOM 1365 C CA . GLY A 1 182 ? 15.934 -5.427 -7.138 1.00 55.41 182 GLY A CA 1
ATOM 1366 C C . GLY A 1 182 ? 16.738 -6.660 -6.686 1.00 55.41 182 GLY A C 1
ATOM 1367 O O . GLY A 1 182 ? 17.810 -6.909 -7.250 1.00 55.41 182 GLY A O 1
ATOM 1368 N N . GLN A 1 183 ? 16.221 -7.502 -5.784 1.00 75.88 183 GLN A N 1
ATOM 1369 C CA . GLN A 1 183 ? 16.911 -8.720 -5.330 1.00 75.88 183 GLN A CA 1
ATOM 1370 C C . GLN A 1 183 ? 16.759 -9.914 -6.290 1.00 75.88 183 GLN A C 1
ATOM 1372 O O . GLN A 1 183 ? 15.680 -10.153 -6.832 1.00 75.88 183 GLN A O 1
ATOM 1377 N N . VAL A 1 184 ? 17.839 -10.678 -6.480 1.00 81.94 184 VAL A N 1
ATOM 1378 C CA . VAL A 1 184 ? 17.854 -11.958 -7.209 1.00 81.94 184 VAL A CA 1
ATOM 1379 C C . VAL A 1 184 ? 18.242 -13.055 -6.226 1.00 81.94 184 VAL A C 1
ATOM 1381 O O . VAL A 1 184 ? 19.345 -13.054 -5.692 1.00 81.94 184 VAL A O 1
ATOM 1384 N N . GLU A 1 185 ? 17.327 -13.983 -5.962 1.00 89.12 185 GLU A N 1
ATOM 1385 C CA . GLU A 1 185 ? 17.580 -15.073 -5.015 1.00 89.12 185 GLU A CA 1
ATOM 1386 C C . GLU A 1 185 ? 18.372 -16.199 -5.687 1.00 89.12 185 GLU A C 1
ATOM 1388 O O . GLU A 1 185 ? 17.957 -16.717 -6.731 1.00 89.12 185 GLU A O 1
ATOM 1393 N N . ILE A 1 186 ? 19.493 -16.573 -5.066 1.00 93.06 186 ILE A N 1
ATOM 1394 C CA . ILE A 1 186 ? 20.380 -17.654 -5.499 1.00 93.06 186 ILE A CA 1
ATOM 1395 C C . ILE A 1 186 ? 20.420 -18.704 -4.394 1.00 93.06 186 ILE A C 1
ATOM 1397 O O . ILE A 1 186 ? 20.833 -18.421 -3.268 1.00 93.06 186 ILE A O 1
ATOM 1401 N N . ILE A 1 187 ? 19.967 -19.915 -4.710 1.00 92.50 187 ILE A N 1
ATOM 1402 C CA . ILE A 1 187 ? 19.773 -20.985 -3.730 1.00 92.50 187 ILE A CA 1
ATOM 1403 C C . ILE A 1 187 ? 20.774 -22.107 -3.998 1.00 92.50 187 ILE A C 1
ATOM 1405 O O . ILE A 1 187 ? 20.665 -22.803 -5.006 1.00 92.50 187 ILE A O 1
ATOM 1409 N N . HIS A 1 188 ? 21.707 -22.313 -3.071 1.00 91.69 188 HIS A N 1
ATOM 1410 C CA . HIS A 1 188 ? 22.678 -23.405 -3.108 1.00 91.69 188 HIS A CA 1
ATOM 1411 C C . HIS A 1 188 ? 22.146 -24.605 -2.323 1.00 91.69 188 HIS A C 1
ATOM 1413 O O . HIS A 1 188 ? 22.048 -24.571 -1.093 1.00 91.69 188 HIS A O 1
ATOM 1419 N N . LEU A 1 189 ? 21.790 -25.673 -3.040 1.00 89.06 189 LEU A N 1
ATOM 1420 C CA . LEU A 1 189 ? 21.120 -26.844 -2.462 1.00 89.06 189 LEU A CA 1
ATOM 1421 C C . LEU A 1 189 ? 22.073 -27.797 -1.728 1.00 89.06 189 LEU A C 1
ATOM 1423 O O . LEU A 1 189 ? 21.631 -28.537 -0.846 1.00 89.06 189 LEU A O 1
ATOM 1427 N N . HIS A 1 190 ? 23.354 -27.809 -2.112 1.00 86.81 190 HIS A N 1
ATOM 1428 C CA . HIS A 1 190 ? 24.353 -28.779 -1.641 1.00 86.81 190 HIS A CA 1
ATOM 1429 C C . HIS A 1 190 ? 25.432 -28.163 -0.733 1.00 86.81 190 HIS A C 1
ATOM 1431 O O . HIS A 1 190 ? 26.376 -28.845 -0.350 1.00 86.81 190 HIS A O 1
ATOM 1437 N N . GLY A 1 191 ? 25.277 -26.897 -0.344 1.00 86.00 191 GLY A N 1
ATOM 1438 C CA . GLY A 1 191 ? 26.261 -26.157 0.449 1.00 86.00 191 GLY A CA 1
ATOM 1439 C C . GLY A 1 191 ? 27.003 -25.104 -0.371 1.00 86.00 191 GLY A C 1
ATOM 1440 O O . GLY A 1 191 ? 26.726 -24.906 -1.555 1.00 86.00 191 GLY A O 1
ATOM 1441 N N . TYR A 1 192 ? 27.930 -24.407 0.279 1.00 91.25 192 TYR A N 1
ATOM 1442 C CA . TYR A 1 192 ? 28.712 -23.321 -0.307 1.00 91.25 192 TYR A CA 1
ATOM 1443 C C . TYR A 1 192 ? 30.198 -23.525 -0.029 1.00 91.25 192 TYR A C 1
ATOM 1445 O O . TYR A 1 192 ? 30.562 -24.093 0.998 1.00 91.25 192 TYR A O 1
ATOM 1453 N N . TRP A 1 193 ? 31.061 -23.059 -0.933 1.00 91.06 193 TRP A N 1
ATOM 1454 C CA . TRP A 1 193 ? 32.509 -23.294 -0.859 1.00 91.06 193 TRP A CA 1
ATOM 1455 C C . TRP A 1 193 ? 33.205 -22.671 0.365 1.00 91.06 193 TRP A C 1
ATOM 1457 O O . TRP A 1 193 ? 34.360 -22.996 0.639 1.00 91.06 193 TRP A O 1
ATOM 1467 N N . ARG A 1 194 ? 32.528 -21.770 1.092 1.00 82.44 194 ARG A N 1
ATOM 1468 C CA . ARG A 1 194 ? 33.016 -21.115 2.314 1.00 82.44 194 ARG A CA 1
ATOM 1469 C C . ARG A 1 194 ? 31.983 -21.144 3.430 1.00 82.44 194 ARG A C 1
ATOM 1471 O O . ARG A 1 194 ? 30.784 -21.055 3.186 1.00 82.44 194 ARG A O 1
ATOM 1478 N N . GLY A 1 195 ? 32.482 -21.209 4.665 1.00 72.81 195 GLY A N 1
ATOM 1479 C CA . GLY A 1 195 ? 31.696 -21.035 5.890 1.00 72.81 195 GLY A CA 1
ATOM 1480 C C . GLY A 1 195 ? 30.741 -22.182 6.229 1.00 72.81 195 GLY A C 1
ATOM 1481 O O . GLY A 1 195 ? 30.071 -22.110 7.256 1.00 72.81 195 GLY A O 1
ATOM 1482 N N . THR A 1 196 ? 30.662 -23.221 5.393 1.00 75.94 196 THR A N 1
ATOM 1483 C CA . THR A 1 196 ? 29.709 -24.323 5.545 1.00 75.94 196 THR A CA 1
ATOM 1484 C C . THR A 1 196 ? 30.252 -25.634 4.989 1.00 75.94 196 THR A C 1
ATOM 1486 O O . THR A 1 196 ? 31.048 -25.607 4.052 1.00 75.94 196 THR A O 1
ATOM 1489 N N . ASP A 1 197 ? 29.758 -26.764 5.493 1.00 81.31 197 ASP A N 1
ATOM 1490 C CA . ASP A 1 197 ? 30.059 -28.073 4.914 1.00 81.31 197 ASP A CA 1
ATOM 1491 C C . ASP A 1 197 ? 29.369 -28.277 3.564 1.00 81.31 197 ASP A C 1
ATOM 1493 O O . ASP A 1 197 ? 28.205 -27.918 3.361 1.00 81.31 197 ASP A O 1
ATOM 1497 N N . THR A 1 198 ? 30.101 -28.898 2.644 1.00 87.25 198 THR A N 1
ATOM 1498 C CA . THR A 1 198 ? 29.616 -29.253 1.308 1.00 87.25 198 THR A CA 1
ATOM 1499 C C . THR A 1 198 ? 29.157 -30.716 1.261 1.00 87.25 198 THR A C 1
ATOM 1501 O O . THR A 1 198 ? 29.790 -31.604 1.839 1.00 87.25 198 THR A O 1
ATOM 1504 N N . MET A 1 199 ? 28.024 -30.966 0.595 1.00 86.12 199 MET A N 1
ATOM 1505 C CA . MET A 1 199 ? 27.389 -32.284 0.485 1.00 86.12 199 MET A CA 1
ATOM 1506 C C . MET A 1 199 ? 27.731 -32.957 -0.847 1.00 86.12 199 MET A C 1
ATOM 1508 O O . MET A 1 199 ? 27.419 -32.422 -1.911 1.00 86.12 199 MET A O 1
ATOM 1512 N N . HIS A 1 200 ? 28.302 -34.164 -0.780 1.00 85.94 200 HIS A N 1
ATOM 1513 C CA . HIS A 1 200 ? 28.796 -34.902 -1.955 1.00 85.94 200 HIS A CA 1
ATOM 1514 C C . HIS A 1 200 ? 28.385 -36.366 -1.976 1.00 85.94 200 HIS A C 1
ATOM 1516 O O . HIS A 1 200 ? 28.212 -36.941 -3.051 1.00 85.94 200 HIS A O 1
ATOM 1522 N N . THR A 1 201 ? 28.274 -36.993 -0.803 1.00 81.56 201 THR A N 1
ATOM 1523 C CA . THR A 1 201 ? 28.051 -38.437 -0.723 1.00 81.56 201 THR A CA 1
ATOM 1524 C C . THR A 1 201 ? 26.579 -38.774 -0.958 1.00 81.56 201 THR A C 1
ATOM 1526 O O . THR A 1 201 ? 25.704 -37.976 -0.603 1.00 81.56 201 THR A O 1
ATOM 1529 N N . PRO A 1 202 ? 26.263 -39.966 -1.501 1.00 78.12 202 PRO A N 1
ATOM 1530 C CA . PRO A 1 202 ? 24.878 -40.395 -1.682 1.00 78.12 202 PRO A CA 1
ATOM 1531 C C . PRO A 1 202 ? 24.046 -40.247 -0.402 1.00 78.12 202 PRO A C 1
ATOM 1533 O O . PRO A 1 202 ? 22.960 -39.679 -0.440 1.00 78.12 202 PRO A O 1
ATOM 1536 N N . GLY A 1 203 ? 24.601 -40.645 0.751 1.00 77.38 203 GLY A N 1
ATOM 1537 C CA . GLY A 1 203 ? 23.925 -40.535 2.045 1.00 77.38 203 GLY A CA 1
ATOM 1538 C C . GLY A 1 203 ? 23.590 -39.096 2.460 1.00 77.38 203 GLY A C 1
ATOM 1539 O O . GLY A 1 203 ? 22.515 -38.868 3.010 1.00 77.38 203 GLY A O 1
ATOM 1540 N N . GLN A 1 204 ? 24.461 -38.121 2.169 1.00 82.12 204 GLN A N 1
ATOM 1541 C CA . GLN A 1 204 ? 24.190 -36.698 2.424 1.00 82.12 204 GLN A CA 1
ATOM 1542 C C . GLN A 1 204 ? 23.103 -36.153 1.487 1.00 82.12 204 GLN A C 1
ATOM 1544 O O . GLN A 1 204 ? 22.195 -35.442 1.921 1.00 82.12 204 GLN A O 1
ATOM 1549 N N . LEU A 1 205 ? 23.175 -36.501 0.200 1.00 82.00 205 LEU A N 1
ATOM 1550 C CA . LEU A 1 205 ? 22.267 -35.986 -0.826 1.00 82.00 205 LEU A CA 1
ATOM 1551 C C . LEU A 1 205 ? 20.839 -36.531 -0.668 1.00 82.00 205 LEU A C 1
ATOM 1553 O O . LEU A 1 205 ? 19.881 -35.771 -0.851 1.00 82.00 205 LEU A O 1
ATOM 1557 N N . THR A 1 206 ? 20.691 -37.791 -0.246 1.00 79.56 206 THR A N 1
ATOM 1558 C CA . THR A 1 206 ? 19.389 -38.447 -0.038 1.00 79.56 206 THR A CA 1
ATOM 1559 C C . THR A 1 206 ? 18.851 -38.334 1.389 1.00 79.56 206 THR A C 1
ATOM 1561 O O . THR A 1 206 ? 17.784 -38.880 1.672 1.00 79.56 206 THR A O 1
ATOM 1564 N N . ALA A 1 207 ? 19.568 -37.669 2.303 1.00 80.25 207 ALA A N 1
ATOM 1565 C CA . ALA A 1 207 ? 19.130 -37.508 3.686 1.00 80.25 207 ALA A CA 1
ATOM 1566 C C . ALA A 1 207 ? 17.734 -36.842 3.757 1.00 80.25 207 ALA A C 1
ATOM 1568 O O . ALA A 1 207 ? 17.492 -35.867 3.030 1.00 80.25 207 ALA A O 1
ATOM 1569 N N . PRO A 1 208 ? 16.817 -37.316 4.630 1.00 77.75 208 PRO A N 1
ATOM 1570 C CA . PRO A 1 208 ? 15.474 -36.752 4.739 1.00 77.75 208 PRO A CA 1
ATOM 1571 C C . PRO A 1 208 ? 15.497 -35.258 5.086 1.00 77.75 208 PRO A C 1
ATOM 1573 O O . PRO A 1 208 ? 15.929 -34.865 6.168 1.00 77.75 208 PRO A O 1
ATOM 1576 N N . ARG A 1 209 ? 14.990 -34.426 4.170 1.00 80.69 209 ARG A N 1
ATOM 1577 C CA . ARG A 1 209 ? 14.838 -32.971 4.340 1.00 80.69 209 ARG A CA 1
ATOM 1578 C C . ARG A 1 209 ? 13.403 -32.528 4.003 1.00 80.69 209 ARG A C 1
ATOM 1580 O O . ARG A 1 209 ? 13.175 -31.925 2.949 1.00 80.69 209 ARG A O 1
ATOM 1587 N N . PRO A 1 210 ? 12.397 -32.901 4.822 1.00 79.56 210 PRO A N 1
ATOM 1588 C CA . PRO A 1 210 ? 10.986 -32.679 4.506 1.00 79.56 210 PRO A CA 1
ATOM 1589 C C . PRO A 1 210 ? 10.596 -31.201 4.332 1.00 79.56 210 PRO A C 1
ATOM 1591 O O . PRO A 1 210 ? 9.814 -30.900 3.434 1.00 79.56 210 PRO A O 1
ATOM 1594 N N . ARG A 1 211 ? 11.149 -30.264 5.110 1.00 75.88 211 ARG A N 1
ATOM 1595 C CA . ARG A 1 211 ? 10.850 -28.822 4.983 1.00 75.88 211 ARG A CA 1
ATOM 1596 C C . ARG A 1 211 ? 11.412 -28.230 3.696 1.00 75.88 211 ARG A C 1
ATOM 1598 O O . ARG A 1 211 ? 10.724 -27.451 3.028 1.00 75.88 211 ARG A O 1
ATOM 1605 N N . LEU A 1 212 ? 12.633 -28.615 3.326 1.00 79.88 212 LEU A N 1
ATOM 1606 C CA . LEU A 1 212 ? 13.229 -28.197 2.055 1.00 79.88 212 LEU A CA 1
ATOM 1607 C C . LEU A 1 212 ? 12.423 -28.755 0.883 1.00 79.88 212 LEU A C 1
ATOM 1609 O O . LEU A 1 212 ? 12.106 -28.035 -0.060 1.00 79.88 212 LEU A O 1
ATOM 1613 N N . LYS A 1 213 ? 12.042 -30.028 0.973 1.00 82.69 213 LYS A N 1
ATOM 1614 C CA . LYS A 1 213 ? 11.236 -30.709 -0.036 1.00 82.69 213 LYS A CA 1
ATOM 1615 C C . LYS A 1 213 ? 9.891 -30.013 -0.269 1.00 82.69 213 LYS A C 1
ATOM 1617 O O . LYS A 1 213 ? 9.562 -29.720 -1.415 1.00 82.69 213 LYS A O 1
ATOM 1622 N N . GLU A 1 214 ? 9.158 -29.663 0.790 1.00 80.19 214 GLU A N 1
ATOM 1623 C CA . GLU A 1 214 ? 7.905 -28.894 0.678 1.00 80.19 214 GLU A CA 1
ATOM 1624 C C . GLU A 1 214 ? 8.125 -27.490 0.092 1.00 80.19 214 GLU A C 1
ATOM 1626 O O . GLU A 1 214 ? 7.332 -26.994 -0.712 1.00 80.19 214 GLU A O 1
ATOM 1631 N N . SER A 1 215 ? 9.254 -26.861 0.417 1.00 81.81 215 SER A N 1
ATOM 1632 C CA . SER A 1 215 ? 9.625 -25.571 -0.164 1.00 81.81 215 SER A CA 1
ATOM 1633 C C . SER A 1 215 ? 9.885 -25.660 -1.673 1.00 81.81 215 SER A C 1
ATOM 1635 O O . SER A 1 215 ? 9.412 -24.819 -2.439 1.00 81.81 215 SER A O 1
ATOM 1637 N N . LEU A 1 216 ? 10.595 -26.702 -2.117 1.00 85.12 216 LEU A N 1
ATOM 1638 C CA . LEU A 1 216 ? 10.852 -26.968 -3.533 1.00 85.12 216 LEU A CA 1
ATOM 1639 C C . LEU A 1 216 ? 9.553 -27.291 -4.287 1.00 85.12 216 LEU A C 1
ATOM 1641 O O . LEU A 1 216 ? 9.355 -26.775 -5.387 1.00 85.12 216 LEU A O 1
ATOM 1645 N N . LYS A 1 217 ? 8.626 -28.047 -3.679 1.00 83.12 217 LYS A N 1
ATOM 1646 C CA . LYS A 1 217 ? 7.272 -28.257 -4.229 1.00 83.12 217 LYS A CA 1
ATOM 1647 C C . LYS A 1 217 ? 6.546 -26.930 -4.449 1.00 83.12 217 LYS A C 1
ATOM 1649 O O . LYS A 1 217 ? 6.020 -26.685 -5.532 1.00 83.12 217 LYS A O 1
ATOM 1654 N N . SER A 1 218 ? 6.576 -26.030 -3.466 1.00 82.12 218 SER A N 1
ATOM 1655 C CA . SER A 1 218 ? 5.977 -24.692 -3.586 1.00 82.12 218 SER A CA 1
ATOM 1656 C C . SER A 1 218 ? 6.577 -23.884 -4.747 1.00 82.12 218 SER A C 1
ATOM 1658 O O . SER A 1 218 ? 5.837 -23.250 -5.506 1.00 82.12 218 SER A O 1
ATOM 1660 N N . ILE A 1 219 ? 7.900 -23.950 -4.949 1.00 84.62 219 ILE A N 1
ATOM 1661 C CA . ILE A 1 219 ? 8.567 -23.317 -6.100 1.00 84.62 219 ILE A CA 1
ATOM 1662 C C . ILE A 1 219 ? 8.062 -23.917 -7.419 1.00 84.62 219 ILE A C 1
ATOM 1664 O O . ILE A 1 219 ? 7.676 -23.150 -8.304 1.00 84.62 219 ILE A O 1
ATOM 1668 N N . LEU A 1 220 ? 8.004 -25.250 -7.529 1.00 84.69 220 LEU A N 1
ATOM 1669 C CA . LEU A 1 220 ? 7.515 -25.970 -8.714 1.00 84.69 220 LEU A CA 1
ATOM 1670 C C . LEU A 1 220 ? 6.054 -25.631 -9.056 1.00 84.69 220 LEU A C 1
ATOM 1672 O O . LEU A 1 220 ? 5.701 -25.549 -10.230 1.00 84.69 220 LEU A O 1
ATOM 1676 N N . HIS A 1 221 ? 5.207 -25.390 -8.052 1.00 81.62 221 HIS A N 1
ATOM 1677 C CA . HIS A 1 221 ? 3.821 -24.968 -8.269 1.00 81.62 221 HIS A CA 1
ATOM 1678 C C . HIS A 1 221 ? 3.695 -23.514 -8.723 1.00 81.62 221 HIS A C 1
ATOM 1680 O O . HIS A 1 221 ? 2.784 -23.182 -9.484 1.00 81.62 221 HIS A O 1
ATOM 1686 N N . LYS A 1 222 ? 4.579 -22.628 -8.260 1.00 80.44 222 LYS A N 1
ATOM 1687 C CA . LYS A 1 222 ? 4.507 -21.195 -8.573 1.00 80.44 222 LYS A CA 1
ATOM 1688 C C . LYS A 1 222 ? 5.195 -20.832 -9.884 1.00 80.44 222 LYS A C 1
ATOM 1690 O O . LYS A 1 222 ? 4.802 -19.835 -10.477 1.00 80.44 222 LYS A O 1
ATOM 1695 N N . HIS A 1 223 ? 6.157 -21.630 -10.351 1.00 86.94 223 HIS A N 1
ATOM 1696 C CA . HIS A 1 223 ? 7.029 -21.292 -11.479 1.00 86.94 223 HIS A CA 1
ATOM 1697 C C . HIS A 1 223 ? 6.946 -22.299 -12.629 1.00 86.94 223 HIS A C 1
ATOM 1699 O O . HIS A 1 223 ? 6.605 -23.465 -12.446 1.00 86.94 223 HIS A O 1
ATOM 1705 N N . THR A 1 224 ? 7.313 -21.847 -13.828 1.00 91.19 224 THR A N 1
ATOM 1706 C CA . THR A 1 224 ? 7.820 -22.756 -14.864 1.00 91.19 224 THR A CA 1
ATOM 1707 C C . THR A 1 224 ? 9.305 -22.957 -14.590 1.00 91.19 224 THR A C 1
ATOM 1709 O O . THR A 1 224 ? 10.049 -21.979 -14.522 1.00 91.19 224 THR A O 1
ATOM 1712 N N . LEU A 1 225 ? 9.745 -24.200 -14.414 1.00 93.12 225 LEU A N 1
ATOM 1713 C CA . LEU A 1 225 ? 11.142 -24.491 -14.111 1.00 93.12 225 LEU A CA 1
ATOM 1714 C C . LEU A 1 225 ? 11.921 -24.802 -15.389 1.00 93.12 225 LEU A C 1
ATOM 1716 O O . LEU A 1 225 ? 11.568 -25.733 -16.113 1.00 93.12 225 LEU A O 1
ATOM 1720 N N . ILE A 1 226 ? 13.008 -24.069 -15.627 1.00 95.25 226 ILE A N 1
ATOM 1721 C CA . ILE A 1 226 ? 13.995 -24.385 -16.663 1.00 95.25 226 ILE A CA 1
ATOM 1722 C C . ILE A 1 226 ? 15.201 -25.060 -16.006 1.00 95.25 226 ILE A C 1
ATOM 1724 O O . ILE A 1 226 ? 15.876 -24.461 -15.169 1.00 95.25 226 ILE A O 1
ATOM 1728 N N . VAL A 1 227 ? 15.472 -26.305 -16.395 1.00 94.25 227 VAL A N 1
ATOM 1729 C CA . VAL A 1 227 ? 16.593 -27.105 -15.888 1.00 94.25 227 VAL A CA 1
ATOM 1730 C C . VAL A 1 227 ? 17.664 -27.196 -16.969 1.00 94.25 227 VAL A C 1
ATOM 1732 O O . VAL A 1 227 ? 17.391 -27.697 -18.061 1.00 94.25 227 VAL A O 1
ATOM 1735 N N . VAL A 1 228 ? 18.871 -26.707 -16.682 1.00 93.88 228 VAL A N 1
ATOM 1736 C CA . VAL A 1 228 ? 19.999 -26.648 -17.628 1.00 93.88 228 VAL A CA 1
ATOM 1737 C C . VAL A 1 228 ? 21.264 -27.148 -16.944 1.00 93.88 228 VAL A C 1
ATOM 1739 O O . VAL A 1 228 ? 21.510 -26.828 -15.789 1.00 93.88 228 VAL A O 1
ATOM 1742 N N . ALA A 1 229 ? 22.100 -27.908 -17.656 1.00 86.62 229 ALA A N 1
ATOM 1743 C CA . ALA A 1 229 ? 23.386 -28.379 -17.132 1.00 86.62 229 ALA A CA 1
ATOM 1744 C C . ALA A 1 229 ? 23.273 -29.177 -15.815 1.00 86.62 229 ALA A C 1
ATOM 1746 O O . ALA A 1 229 ? 24.206 -29.213 -15.028 1.00 86.62 229 ALA A O 1
ATOM 1747 N N . TYR A 1 230 ? 22.141 -29.827 -15.553 1.00 86.06 230 TYR A N 1
ATOM 1748 C CA . TYR A 1 230 ? 21.926 -30.601 -14.334 1.00 86.06 230 TYR A CA 1
ATOM 1749 C C . TYR A 1 230 ? 21.707 -32.076 -14.680 1.00 86.06 230 TYR A C 1
ATOM 1751 O O . TYR A 1 230 ? 20.862 -32.411 -15.510 1.00 86.06 230 TYR A O 1
ATOM 1759 N N . GLY A 1 231 ? 22.507 -32.947 -14.059 1.00 70.44 231 GLY A N 1
ATOM 1760 C CA . GLY A 1 231 ? 22.590 -34.375 -14.382 1.00 70.44 231 GLY A CA 1
ATOM 1761 C C . GLY A 1 231 ? 21.493 -35.251 -13.774 1.00 70.44 231 GLY A C 1
ATOM 1762 O O . GLY A 1 231 ? 21.471 -36.442 -14.049 1.00 70.44 231 GLY A O 1
ATOM 1763 N N . GLY A 1 232 ? 20.589 -34.698 -12.954 1.00 63.44 232 GLY A N 1
ATOM 1764 C CA . GLY A 1 232 ? 19.432 -35.445 -12.444 1.00 63.44 232 GLY A CA 1
ATOM 1765 C C . GLY A 1 232 ? 19.768 -36.600 -11.498 1.00 63.44 232 GLY A C 1
ATOM 1766 O O . GLY A 1 232 ? 19.117 -37.642 -11.570 1.00 63.44 232 GLY A O 1
ATOM 1767 N N . TRP A 1 233 ? 20.789 -36.448 -10.652 1.00 69.38 233 TRP A N 1
ATOM 1768 C CA . TRP A 1 233 ? 21.214 -37.490 -9.708 1.00 69.38 233 TRP A CA 1
ATOM 1769 C C . TRP A 1 233 ? 20.194 -37.668 -8.570 1.00 69.38 233 TRP A C 1
ATOM 1771 O O . TRP A 1 233 ? 19.272 -36.867 -8.417 1.00 69.38 233 TRP A O 1
ATOM 1781 N N . ASP A 1 234 ? 20.337 -38.729 -7.767 1.00 69.31 234 ASP A N 1
ATOM 1782 C CA . ASP A 1 234 ? 19.447 -38.974 -6.625 1.00 69.31 234 ASP A CA 1
ATOM 1783 C C . ASP A 1 234 ? 19.727 -38.001 -5.470 1.00 69.31 234 ASP A C 1
ATOM 1785 O O . ASP A 1 234 ? 20.467 -38.303 -4.535 1.00 69.31 234 ASP A O 1
ATOM 1789 N N . ASP A 1 235 ? 19.148 -36.807 -5.563 1.00 77.44 235 ASP A N 1
ATOM 1790 C CA . ASP A 1 235 ? 19.212 -35.769 -4.542 1.00 77.44 235 ASP A CA 1
ATOM 1791 C C . ASP A 1 235 ? 17.813 -35.305 -4.099 1.00 77.44 235 ASP A C 1
ATOM 1793 O O . ASP A 1 235 ? 16.767 -35.757 -4.583 1.00 77.44 235 ASP A O 1
ATOM 1797 N N . ILE A 1 236 ? 17.790 -34.368 -3.151 1.00 78.88 236 ILE A N 1
ATOM 1798 C CA . ILE A 1 236 ? 16.550 -33.832 -2.588 1.00 78.88 236 ILE A CA 1
ATOM 1799 C C . ILE A 1 236 ? 15.665 -33.118 -3.616 1.00 78.88 236 ILE A C 1
ATOM 1801 O O . ILE A 1 236 ? 14.443 -33.117 -3.461 1.00 78.88 236 ILE A O 1
ATOM 1805 N N . PHE A 1 237 ? 16.240 -32.528 -4.670 1.00 84.31 237 PHE A N 1
ATOM 1806 C CA . PHE A 1 237 ? 15.457 -31.893 -5.725 1.00 84.31 237 PHE A CA 1
ATOM 1807 C C . PHE A 1 237 ? 14.771 -32.953 -6.589 1.00 84.31 237 PHE A C 1
ATOM 1809 O O . PHE A 1 237 ? 13.564 -32.859 -6.823 1.00 84.31 237 PHE A O 1
ATOM 1816 N N . ALA A 1 238 ? 15.496 -33.998 -6.997 1.00 79.44 238 ALA A N 1
ATOM 1817 C CA . ALA A 1 238 ? 14.923 -35.114 -7.745 1.00 79.44 238 ALA A CA 1
ATOM 1818 C C . ALA A 1 238 ? 13.812 -35.830 -6.950 1.00 79.44 238 ALA A C 1
ATOM 1820 O O . ALA A 1 238 ? 12.799 -36.232 -7.529 1.00 79.44 238 ALA A O 1
ATOM 1821 N N . GLN A 1 239 ? 13.960 -35.948 -5.625 1.00 79.56 239 GLN A N 1
ATOM 1822 C CA . GLN A 1 239 ? 12.915 -36.469 -4.734 1.00 79.56 239 GLN A CA 1
ATOM 1823 C C . GLN A 1 239 ? 11.703 -35.530 -4.641 1.00 79.56 239 GLN A C 1
ATOM 1825 O O . GLN A 1 239 ? 10.567 -35.985 -4.782 1.00 79.56 239 GLN A O 1
ATOM 1830 N N . ALA A 1 240 ? 11.928 -34.223 -4.453 1.00 82.31 240 ALA A N 1
ATOM 1831 C CA . ALA A 1 240 ? 10.859 -33.226 -4.413 1.00 82.31 240 ALA A CA 1
ATOM 1832 C C . ALA A 1 240 ? 10.053 -33.215 -5.715 1.00 82.31 240 ALA A C 1
ATOM 1834 O O . ALA A 1 240 ? 8.825 -33.214 -5.668 1.00 82.31 240 ALA A O 1
ATOM 1835 N N . LEU A 1 241 ? 10.740 -33.280 -6.860 1.00 82.69 241 LEU A N 1
ATOM 1836 C CA . LEU A 1 241 ? 10.113 -33.410 -8.167 1.00 82.69 241 LEU A CA 1
ATOM 1837 C C . LEU A 1 241 ? 9.295 -34.703 -8.246 1.00 82.69 241 LEU A C 1
ATOM 1839 O O . LEU A 1 241 ? 8.132 -34.639 -8.605 1.00 82.69 241 LEU A O 1
ATOM 1843 N N . SER A 1 242 ? 9.845 -35.858 -7.863 1.00 78.06 242 SER A N 1
ATOM 1844 C CA . SER A 1 242 ? 9.117 -37.136 -7.924 1.00 78.06 242 SER A CA 1
ATOM 1845 C C . SER A 1 242 ? 7.849 -37.161 -7.060 1.00 78.06 242 SER A C 1
ATOM 1847 O O . SER A 1 242 ? 6.844 -37.736 -7.469 1.00 78.06 242 SER A O 1
ATOM 1849 N N . GLU A 1 243 ? 7.870 -36.563 -5.869 1.00 76.25 243 GLU A N 1
ATOM 1850 C CA . GLU A 1 243 ? 6.687 -36.501 -5.002 1.00 76.25 243 GLU A CA 1
ATOM 1851 C C . GLU A 1 243 ? 5.662 -35.481 -5.487 1.00 76.25 243 GLU A C 1
ATOM 1853 O O . GLU A 1 243 ? 4.466 -35.759 -5.457 1.00 76.25 243 GLU A O 1
ATOM 1858 N N . ALA A 1 244 ? 6.122 -34.328 -5.984 1.00 73.50 244 ALA A N 1
ATOM 1859 C CA . ALA A 1 244 ? 5.252 -33.319 -6.584 1.00 73.50 244 ALA A CA 1
ATOM 1860 C C . ALA A 1 244 ? 4.467 -33.865 -7.786 1.00 73.50 244 ALA A C 1
ATOM 1862 O O . ALA A 1 244 ? 3.536 -33.233 -8.251 1.00 73.50 244 ALA A O 1
ATOM 1863 N N . VAL A 1 245 ? 4.857 -35.022 -8.313 1.00 68.00 245 VAL A N 1
ATOM 1864 C CA . VAL A 1 245 ? 4.269 -35.669 -9.486 1.00 68.00 245 VAL A CA 1
ATOM 1865 C C . VAL A 1 245 ? 3.223 -36.714 -9.120 1.00 68.00 245 VAL A C 1
ATOM 1867 O O . VAL A 1 245 ? 2.334 -36.998 -9.919 1.00 68.00 245 VAL A O 1
ATOM 1870 N N . GLN A 1 246 ? 3.311 -37.283 -7.919 1.00 65.31 246 GLN A N 1
ATOM 1871 C CA . GLN A 1 246 ? 2.345 -38.263 -7.419 1.00 65.31 246 GLN A CA 1
ATOM 1872 C C . GLN A 1 246 ? 1.050 -37.603 -6.926 1.00 65.31 246 GLN A C 1
ATOM 1874 O O . GLN A 1 246 ? 0.040 -38.286 -6.760 1.00 65.31 246 GLN A O 1
ATOM 1879 N N . ASP A 1 247 ? 1.061 -36.284 -6.725 1.00 64.31 247 ASP A N 1
ATOM 1880 C CA . ASP A 1 247 ? -0.107 -35.528 -6.299 1.00 64.31 247 ASP A CA 1
ATOM 1881 C C . ASP A 1 247 ? -1.046 -35.263 -7.497 1.00 64.31 247 ASP A C 1
ATOM 1883 O O . ASP A 1 247 ? -0.692 -34.610 -8.482 1.00 64.31 247 ASP A O 1
ATOM 1887 N N . SER A 1 248 ? -2.257 -35.825 -7.451 1.00 45.50 248 SER A N 1
ATOM 1888 C CA . SER A 1 248 ? -3.204 -35.924 -8.584 1.00 45.50 248 SER A CA 1
ATOM 1889 C C . SER A 1 248 ? -3.762 -34.588 -9.124 1.00 45.50 248 SER A C 1
ATOM 1891 O O . SER A 1 248 ? -4.528 -34.583 -10.086 1.00 45.50 248 SER A O 1
ATOM 1893 N N . ALA A 1 249 ? -3.359 -33.452 -8.542 1.00 50.28 249 ALA A N 1
ATOM 1894 C CA . ALA A 1 249 ? -3.865 -32.104 -8.823 1.00 50.28 249 ALA A CA 1
ATOM 1895 C C . ALA A 1 249 ? -2.834 -31.151 -9.480 1.00 50.28 249 ALA A C 1
ATOM 1897 O O . ALA A 1 249 ? -2.993 -29.930 -9.437 1.00 50.28 249 ALA A O 1
ATOM 1898 N N . THR A 1 250 ? -1.738 -31.658 -10.049 1.00 57.94 250 THR A N 1
ATOM 1899 C CA . THR A 1 250 ? -0.521 -30.846 -10.235 1.00 57.94 250 THR A CA 1
ATOM 1900 C C . THR A 1 250 ? -0.464 -29.982 -11.500 1.00 57.94 250 THR A C 1
ATOM 1902 O O . THR A 1 250 ? -0.351 -30.445 -12.634 1.00 57.94 250 THR A O 1
ATOM 1905 N N . ASP A 1 251 ? -0.449 -28.663 -11.283 1.00 72.69 251 ASP A N 1
ATOM 1906 C CA . ASP A 1 251 ? -0.110 -27.636 -12.273 1.00 72.69 251 ASP A CA 1
ATOM 1907 C C . ASP A 1 251 ? 1.387 -27.277 -12.187 1.00 72.69 251 ASP A C 1
ATOM 1909 O O . ASP A 1 251 ? 1.761 -26.202 -11.722 1.00 72.69 251 ASP A O 1
ATOM 1913 N N . ILE A 1 252 ? 2.268 -28.196 -12.580 1.00 84.31 252 ILE A N 1
ATOM 1914 C CA . ILE A 1 252 ? 3.728 -27.978 -12.627 1.00 84.31 252 ILE A CA 1
ATOM 1915 C C . ILE A 1 252 ? 4.168 -27.971 -14.091 1.00 84.31 252 ILE A C 1
ATOM 1917 O O . ILE A 1 252 ? 3.611 -28.714 -14.891 1.00 84.31 252 ILE A O 1
ATOM 1921 N N . ASN A 1 253 ? 5.152 -27.146 -14.463 1.00 87.81 253 ASN A N 1
ATOM 1922 C CA . ASN A 1 253 ? 5.741 -27.165 -15.807 1.00 87.81 253 ASN A CA 1
ATOM 1923 C C . ASN A 1 253 ? 7.271 -27.208 -15.710 1.00 87.81 253 ASN A C 1
ATOM 1925 O O . ASN A 1 253 ? 7.880 -26.265 -15.201 1.00 87.81 253 ASN A O 1
ATOM 1929 N N . VAL A 1 254 ? 7.883 -28.280 -16.221 1.00 90.38 254 VAL A N 1
ATOM 1930 C CA . VAL A 1 254 ? 9.342 -28.470 -16.233 1.00 90.38 254 VAL A CA 1
ATOM 1931 C C . VAL A 1 254 ? 9.854 -28.536 -17.670 1.00 90.38 254 VAL A C 1
ATOM 1933 O O . VAL A 1 254 ? 9.416 -29.373 -18.465 1.00 90.38 254 VAL A O 1
ATOM 1936 N N . LEU A 1 255 ? 10.793 -27.650 -17.997 1.00 93.31 255 LEU A N 1
ATOM 1937 C CA . LEU A 1 255 ? 11.513 -27.595 -19.266 1.00 93.31 255 LEU A CA 1
ATOM 1938 C C . LEU A 1 255 ? 12.940 -28.096 -19.023 1.00 93.31 255 LEU A C 1
ATOM 1940 O O . LEU A 1 255 ? 13.771 -27.383 -18.460 1.00 93.31 255 LEU A O 1
ATOM 1944 N N . TRP A 1 256 ? 13.210 -29.341 -19.405 1.00 91.88 256 TRP A N 1
ATOM 1945 C CA . TRP A 1 256 ? 14.475 -30.009 -19.114 1.00 91.88 256 TRP A CA 1
ATOM 1946 C C . TRP A 1 256 ? 15.389 -30.027 -20.332 1.00 91.88 256 TRP A C 1
ATOM 1948 O O . TRP A 1 256 ? 14.993 -30.492 -21.401 1.00 91.88 256 TRP A O 1
ATOM 1958 N N . CYS A 1 257 ? 16.616 -29.543 -20.167 1.00 92.88 257 CYS A N 1
ATOM 1959 C CA . CYS A 1 257 ? 17.556 -29.345 -21.261 1.00 92.88 257 CYS A CA 1
ATOM 1960 C C . CYS A 1 257 ? 18.671 -30.395 -21.243 1.00 92.88 257 CYS A C 1
ATOM 1962 O O . CYS A 1 257 ? 19.439 -30.480 -20.285 1.00 92.88 257 CYS A O 1
ATOM 1964 N N . PHE A 1 258 ? 18.789 -31.142 -22.336 1.00 89.31 258 PHE A N 1
ATOM 1965 C CA . PHE A 1 258 ? 19.848 -32.107 -22.601 1.00 89.31 258 PHE A CA 1
ATOM 1966 C C . PHE A 1 258 ? 20.869 -31.533 -23.586 1.00 89.31 258 PHE A C 1
ATOM 1968 O O . PHE A 1 258 ? 20.536 -30.753 -24.487 1.00 89.31 258 PHE A O 1
ATOM 1975 N N . ARG A 1 259 ? 22.132 -31.934 -23.410 1.00 87.00 259 ARG A N 1
ATOM 1976 C CA . ARG A 1 259 ? 23.212 -31.565 -24.331 1.00 87.00 259 ARG A CA 1
ATOM 1977 C C . ARG A 1 259 ? 23.093 -32.330 -25.649 1.00 87.00 259 ARG A C 1
ATOM 1979 O O . ARG A 1 259 ? 23.294 -31.724 -26.696 1.00 87.00 259 ARG A O 1
ATOM 1986 N N . GLY A 1 260 ? 22.766 -33.622 -25.597 1.00 83.69 260 GLY A N 1
ATOM 1987 C CA . GLY A 1 260 ? 22.455 -34.421 -26.780 1.00 83.69 260 GLY A CA 1
ATOM 1988 C C . GLY A 1 260 ? 21.025 -34.199 -27.277 1.00 83.69 260 GLY A C 1
ATOM 1989 O O . GLY A 1 260 ? 20.199 -33.567 -26.617 1.00 83.69 260 GLY A O 1
ATOM 1990 N N . ASP A 1 261 ? 20.722 -34.725 -28.459 1.00 80.38 261 ASP A N 1
ATOM 1991 C CA . ASP A 1 261 ? 19.385 -34.734 -29.067 1.00 80.38 261 ASP A CA 1
ATOM 1992 C C . ASP A 1 261 ? 18.793 -36.142 -29.234 1.00 80.38 261 ASP A C 1
ATOM 1994 O O . ASP A 1 261 ? 17.618 -36.293 -29.581 1.00 80.38 261 ASP A O 1
ATOM 1998 N N . ASN A 1 262 ? 19.573 -37.183 -28.932 1.00 80.81 262 ASN A N 1
ATOM 1999 C CA . ASN A 1 262 ? 19.140 -38.568 -29.036 1.00 80.81 262 ASN A CA 1
ATOM 2000 C C . ASN A 1 262 ? 18.504 -39.058 -27.730 1.00 80.81 262 ASN A C 1
ATOM 2002 O O . ASN A 1 262 ? 19.183 -39.356 -26.748 1.00 80.81 262 ASN A O 1
ATOM 2006 N N . LEU A 1 263 ? 17.180 -39.217 -27.754 1.00 75.44 263 LEU A N 1
ATOM 2007 C CA . LEU A 1 263 ? 16.399 -39.637 -26.593 1.00 75.44 263 LEU A CA 1
ATOM 2008 C C . LEU A 1 263 ? 16.787 -41.011 -26.045 1.00 75.44 263 LEU A C 1
ATOM 2010 O O . LEU A 1 263 ? 16.739 -41.204 -24.835 1.00 75.44 263 LEU A O 1
ATOM 2014 N N . GLU A 1 264 ? 17.136 -41.967 -26.902 1.00 77.12 264 GLU A N 1
ATOM 2015 C CA . GLU A 1 264 ? 17.488 -43.314 -26.442 1.00 77.12 264 GLU A CA 1
ATOM 2016 C C . GLU A 1 264 ? 18.847 -43.313 -25.737 1.00 77.12 264 GLU A C 1
ATOM 2018 O O . GLU A 1 264 ? 19.010 -43.990 -24.726 1.00 77.12 264 GLU A O 1
ATOM 2023 N N . VAL A 1 265 ? 19.777 -42.468 -26.191 1.00 79.12 265 VAL A N 1
ATOM 2024 C CA . VAL A 1 265 ? 21.055 -42.237 -25.502 1.00 79.12 265 VAL A CA 1
ATOM 2025 C C . VAL A 1 265 ? 20.826 -41.545 -24.158 1.00 79.12 265 VAL A C 1
ATOM 2027 O O . VAL A 1 265 ? 21.350 -42.000 -23.146 1.00 79.12 265 VAL A O 1
ATOM 2030 N N . GLU A 1 266 ? 19.999 -40.498 -24.105 1.00 80.44 266 GLU A N 1
ATOM 2031 C CA . GLU A 1 266 ? 19.720 -39.793 -22.845 1.00 80.44 266 GLU A CA 1
ATOM 2032 C C . GLU A 1 266 ? 18.974 -40.675 -21.831 1.00 80.44 266 GLU A C 1
ATOM 2034 O O . GLU A 1 266 ? 19.267 -40.617 -20.635 1.00 80.44 266 GLU A O 1
ATOM 2039 N N . LYS A 1 267 ? 18.057 -41.539 -22.289 1.00 74.50 267 LYS A N 1
ATOM 2040 C CA . LYS A 1 267 ? 17.392 -42.547 -21.446 1.00 74.50 267 LYS A CA 1
ATOM 2041 C C . LYS A 1 267 ? 18.356 -43.604 -20.931 1.00 74.50 267 LYS A C 1
ATOM 2043 O O . LYS A 1 267 ? 18.275 -43.960 -19.759 1.00 74.50 267 LYS A O 1
ATOM 2048 N N . TYR A 1 268 ? 19.235 -44.104 -21.798 1.00 76.00 268 TYR A N 1
ATOM 2049 C CA . TYR A 1 268 ? 20.249 -45.085 -21.425 1.00 76.00 268 TYR A CA 1
ATOM 2050 C C . TYR A 1 268 ? 21.228 -44.510 -20.396 1.00 76.00 268 TYR A C 1
ATOM 2052 O O . TYR A 1 268 ? 21.582 -45.192 -19.439 1.00 76.00 268 TYR A O 1
ATOM 2060 N N . ASN A 1 269 ? 21.607 -43.240 -20.555 1.00 72.06 269 ASN A N 1
ATOM 2061 C CA . ASN A 1 269 ? 22.526 -42.555 -19.651 1.00 72.06 269 ASN A CA 1
ATOM 2062 C C . ASN A 1 269 ? 21.868 -42.130 -18.325 1.00 72.06 269 ASN A C 1
ATOM 2064 O O . ASN A 1 269 ? 22.567 -42.004 -17.326 1.00 72.06 269 ASN A O 1
ATOM 2068 N N . ASN A 1 270 ? 20.544 -41.915 -18.292 1.00 73.94 270 ASN A N 1
ATOM 2069 C CA . ASN A 1 270 ? 19.833 -41.397 -17.112 1.00 73.94 270 ASN A CA 1
ATOM 2070 C C . ASN A 1 270 ? 18.587 -42.230 -16.725 1.00 73.94 270 ASN A C 1
ATOM 2072 O O . ASN A 1 270 ? 17.507 -41.663 -16.521 1.00 73.94 270 ASN A O 1
ATOM 2076 N N . PRO A 1 271 ? 18.676 -43.566 -16.588 1.00 74.56 271 PRO A N 1
ATOM 2077 C CA . PRO A 1 271 ? 17.500 -44.429 -16.442 1.00 74.56 271 PRO A CA 1
ATOM 2078 C C . PRO A 1 271 ? 16.664 -44.101 -15.192 1.00 74.56 271 PRO A C 1
ATOM 2080 O O . PRO A 1 271 ? 15.433 -44.101 -15.247 1.00 74.56 271 PRO A O 1
ATOM 2083 N N . ALA A 1 272 ? 17.320 -43.738 -14.084 1.00 74.12 272 ALA A N 1
ATOM 2084 C CA . ALA A 1 272 ? 16.663 -43.370 -12.830 1.00 74.12 272 ALA A CA 1
ATOM 2085 C C . ALA A 1 272 ? 15.827 -42.081 -12.943 1.00 74.12 272 ALA A C 1
ATOM 2087 O O . ALA A 1 272 ? 14.718 -42.017 -12.408 1.00 74.12 272 ALA A O 1
ATOM 2088 N N . LEU A 1 273 ? 16.317 -41.072 -13.677 1.00 78.62 273 LEU A N 1
ATOM 2089 C CA . LEU A 1 273 ? 15.579 -39.832 -13.929 1.00 78.62 273 LEU A CA 1
ATOM 2090 C C . LEU A 1 273 ? 14.282 -40.133 -14.686 1.00 78.62 273 LEU A C 1
ATOM 2092 O O . LEU A 1 273 ? 13.207 -39.740 -14.237 1.00 78.62 273 LEU A O 1
ATOM 2096 N N . PHE A 1 274 ? 14.375 -40.875 -15.797 1.00 78.62 274 PHE A N 1
ATOM 2097 C CA . PHE A 1 274 ? 13.226 -41.211 -16.645 1.00 78.62 274 PHE A CA 1
ATOM 2098 C C . PHE A 1 274 ? 12.179 -42.071 -15.931 1.00 78.62 274 PHE A C 1
ATOM 2100 O O . PHE A 1 274 ? 10.983 -41.904 -16.181 1.00 78.62 274 PHE A O 1
ATOM 2107 N N . GLN A 1 275 ? 12.602 -42.942 -15.012 1.00 78.31 275 GLN A N 1
ATOM 2108 C CA . GLN A 1 275 ? 11.682 -43.692 -14.159 1.00 78.31 275 GLN A CA 1
ATOM 2109 C C . GLN A 1 275 ? 10.879 -42.760 -13.235 1.00 78.31 275 GLN A C 1
ATOM 2111 O O . GLN A 1 275 ? 9.663 -42.915 -13.124 1.00 78.31 275 GLN A O 1
ATOM 2116 N N . ARG A 1 276 ? 11.529 -41.762 -12.618 1.00 74.94 276 ARG A N 1
ATOM 2117 C CA . ARG A 1 276 ? 10.893 -40.814 -11.679 1.00 74.94 276 ARG A CA 1
ATOM 2118 C C . ARG A 1 276 ? 9.918 -39.857 -12.358 1.00 74.94 276 ARG A C 1
ATOM 2120 O O . ARG A 1 276 ? 8.826 -39.625 -11.852 1.00 74.94 276 ARG A O 1
ATOM 2127 N N . ILE A 1 277 ? 10.292 -39.316 -13.516 1.00 76.19 277 ILE A N 1
ATOM 2128 C CA . ILE A 1 277 ? 9.476 -38.325 -14.242 1.00 76.19 277 ILE A CA 1
ATOM 2129 C C . ILE A 1 277 ? 8.406 -38.959 -15.139 1.00 76.19 277 ILE A C 1
ATOM 2131 O O . ILE A 1 277 ? 7.647 -38.232 -15.779 1.00 76.19 277 ILE A O 1
ATOM 2135 N N . SER A 1 278 ? 8.331 -40.293 -15.207 1.00 74.50 278 SER A N 1
ATOM 2136 C CA . SER A 1 278 ? 7.380 -41.022 -16.057 1.00 74.50 278 SER A CA 1
ATOM 2137 C C . SER A 1 278 ? 5.933 -40.500 -15.960 1.00 74.50 278 SER A C 1
ATOM 2139 O O . SER A 1 278 ? 5.324 -40.281 -17.011 1.00 74.50 278 SER A O 1
ATOM 2141 N N . PRO A 1 279 ? 5.383 -40.166 -14.772 1.00 71.19 279 PRO A N 1
ATOM 2142 C CA . PRO A 1 279 ? 4.022 -39.636 -14.706 1.00 71.19 279 PRO A CA 1
ATOM 2143 C C . PRO A 1 279 ? 3.883 -38.207 -15.273 1.00 71.19 279 PRO A C 1
ATOM 2145 O O . PRO A 1 279 ? 2.847 -37.892 -15.859 1.00 71.19 279 PRO A O 1
ATOM 2148 N N . LEU A 1 280 ? 4.923 -37.359 -15.209 1.00 69.62 280 LEU A N 1
ATOM 2149 C CA . LEU A 1 280 ? 4.917 -36.036 -15.867 1.00 69.62 280 LEU A CA 1
ATOM 2150 C C . LEU A 1 280 ? 4.974 -36.125 -17.389 1.00 69.62 280 LEU A C 1
ATOM 2152 O O . LEU A 1 280 ? 4.469 -35.243 -18.088 1.00 69.62 280 LEU A O 1
ATOM 2156 N N . LEU A 1 281 ? 5.625 -37.169 -17.903 1.00 72.88 281 LEU A N 1
ATOM 2157 C CA . LEU A 1 281 ? 5.674 -37.430 -19.336 1.00 72.88 281 LEU A CA 1
ATOM 2158 C C . LEU A 1 281 ? 4.280 -37.772 -19.869 1.00 72.88 281 LEU A C 1
ATOM 2160 O O . LEU A 1 281 ? 3.926 -37.333 -20.960 1.00 72.88 281 LEU A O 1
ATOM 2164 N N . ILE A 1 282 ? 3.484 -38.512 -19.089 1.00 68.44 282 ILE A N 1
ATOM 2165 C CA . ILE A 1 282 ? 2.100 -38.862 -19.435 1.00 68.44 282 ILE A CA 1
ATOM 2166 C C . ILE A 1 282 ? 1.197 -37.620 -19.391 1.00 68.44 282 ILE A C 1
ATOM 2168 O O . ILE A 1 282 ? 0.351 -37.454 -20.266 1.00 68.44 282 ILE A O 1
ATOM 2172 N N . SER A 1 283 ? 1.395 -36.721 -18.419 1.00 68.25 283 SER A N 1
ATOM 2173 C CA . SER A 1 283 ? 0.583 -35.503 -18.267 1.00 68.25 283 SER A CA 1
ATOM 2174 C C . SER A 1 283 ? 1.015 -34.323 -19.152 1.00 68.25 283 SER A C 1
ATOM 2176 O O . SER A 1 283 ? 0.372 -33.273 -19.125 1.00 68.25 283 SER A O 1
ATOM 2178 N N . GLY A 1 284 ? 2.097 -34.457 -19.933 1.00 73.62 284 GLY A N 1
ATOM 2179 C CA . GLY A 1 284 ? 2.634 -33.387 -20.788 1.00 73.62 284 GLY A CA 1
ATOM 2180 C C . GLY A 1 284 ? 3.262 -32.214 -20.020 1.00 73.62 284 GLY A C 1
ATOM 2181 O O . GLY A 1 284 ? 3.532 -31.159 -20.596 1.00 73.62 284 GLY A O 1
ATOM 2182 N N . ARG A 1 285 ? 3.493 -32.387 -18.715 1.00 79.75 285 ARG A N 1
ATOM 2183 C CA . ARG A 1 285 ? 4.012 -31.364 -17.794 1.00 79.75 285 ARG A CA 1
ATOM 2184 C C . ARG A 1 285 ? 5.539 -31.362 -17.672 1.00 79.75 285 ARG A C 1
ATOM 2186 O O . ARG A 1 285 ? 6.112 -30.442 -17.089 1.00 79.75 285 ARG A O 1
ATOM 2193 N N . PHE A 1 286 ? 6.199 -32.352 -18.272 1.00 86.62 286 PHE A N 1
ATOM 2194 C CA . PHE A 1 286 ? 7.646 -32.397 -18.471 1.00 86.62 286 PHE A CA 1
ATOM 2195 C C . PHE A 1 286 ? 7.964 -32.412 -19.965 1.00 86.62 286 PHE A C 1
ATOM 2197 O O . PHE A 1 286 ? 7.529 -33.309 -20.689 1.00 86.62 286 PHE A O 1
ATOM 2204 N N . ASN A 1 287 ? 8.764 -31.447 -20.415 1.00 88.50 287 ASN A N 1
ATOM 2205 C CA . ASN A 1 287 ? 9.208 -31.354 -21.801 1.00 88.50 287 ASN A CA 1
ATOM 2206 C C . ASN A 1 287 ? 10.733 -31.415 -21.867 1.00 88.50 287 ASN A C 1
ATOM 2208 O O . ASN A 1 287 ? 11.417 -30.608 -21.241 1.00 88.50 287 ASN A O 1
ATOM 2212 N N . ALA A 1 288 ? 11.248 -32.376 -22.635 1.00 88.75 288 ALA A N 1
ATOM 2213 C CA . ALA A 1 288 ? 12.675 -32.544 -22.878 1.00 88.75 288 ALA A CA 1
ATOM 2214 C C . ALA A 1 288 ? 13.101 -31.792 -24.140 1.00 88.75 288 ALA A C 1
ATOM 2216 O O . ALA A 1 288 ? 12.479 -31.953 -25.193 1.00 88.75 288 ALA A O 1
ATOM 2217 N N . TYR A 1 289 ? 14.188 -31.037 -24.044 1.00 91.44 289 TYR A N 1
ATOM 2218 C CA . TYR A 1 289 ? 14.774 -30.269 -25.137 1.00 91.44 289 TYR A CA 1
ATOM 2219 C C . TYR A 1 289 ? 16.222 -30.693 -25.352 1.00 91.44 289 TYR A C 1
ATOM 2221 O O . TYR A 1 289 ? 16.948 -30.866 -24.379 1.00 91.44 289 TYR A O 1
ATOM 2229 N N . GLY A 1 290 ? 16.630 -30.875 -26.603 1.00 90.31 290 GLY A N 1
ATOM 2230 C CA . GLY A 1 290 ? 17.961 -31.363 -26.972 1.00 90.31 290 GLY A CA 1
ATOM 2231 C C . GLY A 1 290 ? 18.791 -30.318 -27.699 1.00 90.31 290 GLY A C 1
ATOM 2232 O O . GLY A 1 290 ? 18.279 -29.264 -28.091 1.00 90.31 290 GLY A O 1
ATOM 2233 N N . ASN A 1 291 ? 20.074 -30.626 -27.901 1.00 90.88 291 ASN A N 1
ATOM 2234 C CA . ASN A 1 291 ? 21.061 -29.713 -28.492 1.00 90.88 291 ASN A CA 1
ATOM 2235 C C . ASN A 1 291 ? 21.157 -28.373 -27.739 1.00 90.88 291 ASN A C 1
ATOM 2237 O O . ASN A 1 291 ? 21.303 -27.302 -28.343 1.00 90.88 291 ASN A O 1
ATOM 2241 N N . ILE A 1 292 ? 21.055 -28.420 -26.407 1.00 93.75 292 ILE A N 1
ATOM 2242 C CA . ILE A 1 292 ? 21.138 -27.233 -25.557 1.00 93.75 292 ILE A CA 1
ATOM 2243 C C . ILE A 1 292 ? 22.567 -27.052 -25.048 1.00 93.75 292 ILE A C 1
ATOM 2245 O O . ILE A 1 292 ? 23.098 -27.886 -24.315 1.00 93.75 292 ILE A O 1
ATOM 2249 N N . ASN A 1 293 ? 23.176 -25.921 -25.404 1.00 93.00 293 ASN A N 1
ATOM 2250 C CA . ASN A 1 293 ? 24.443 -25.474 -24.837 1.00 93.00 293 ASN A CA 1
ATOM 2251 C C . ASN A 1 293 ? 24.168 -24.463 -23.712 1.00 93.00 293 ASN A C 1
ATOM 2253 O O . ASN A 1 293 ? 23.629 -23.387 -23.967 1.00 93.00 293 ASN A O 1
ATOM 2257 N N . CYS A 1 294 ? 24.553 -24.792 -22.477 1.00 92.88 294 CYS A N 1
ATOM 2258 C CA . CYS A 1 294 ? 24.357 -23.929 -21.307 1.00 92.88 294 CYS A CA 1
ATOM 2259 C C . CYS A 1 294 ? 25.082 -22.581 -21.390 1.00 92.88 294 CYS A C 1
ATOM 2261 O O . CYS A 1 294 ? 24.669 -21.640 -20.717 1.00 92.88 294 CYS A O 1
ATOM 2263 N N . HIS A 1 295 ? 26.122 -22.472 -22.218 1.00 94.12 295 HIS A N 1
ATOM 2264 C CA . HIS A 1 295 ? 26.893 -21.241 -22.377 1.00 94.12 295 HIS A CA 1
ATOM 2265 C C . HIS A 1 295 ? 26.234 -20.239 -23.334 1.00 94.12 295 HIS A C 1
ATOM 2267 O O . HIS A 1 295 ? 26.450 -19.042 -23.205 1.00 94.12 295 HIS A O 1
ATOM 2273 N N . THR A 1 296 ? 25.365 -20.700 -24.240 1.00 93.88 296 THR A N 1
ATOM 2274 C CA . THR A 1 296 ? 24.707 -19.832 -25.234 1.00 93.88 296 THR A CA 1
ATOM 2275 C C . THR A 1 296 ? 23.197 -19.717 -25.038 1.00 93.88 296 THR A C 1
ATOM 2277 O O . THR A 1 296 ? 22.601 -18.716 -25.424 1.00 93.88 296 THR A O 1
ATOM 2280 N N . ILE A 1 297 ? 22.544 -20.705 -24.414 1.00 94.38 297 ILE A N 1
ATOM 2281 C CA . ILE A 1 297 ? 21.077 -20.793 -24.429 1.00 94.38 297 ILE A CA 1
ATOM 2282 C C . ILE A 1 297 ? 20.373 -19.587 -23.799 1.00 94.38 297 ILE A C 1
ATOM 2284 O O . ILE A 1 297 ? 19.321 -19.177 -24.279 1.00 94.38 297 ILE A O 1
ATOM 2288 N N . PHE A 1 298 ? 20.933 -18.997 -22.743 1.00 94.25 298 PHE A N 1
ATOM 2289 C CA . PHE A 1 298 ? 20.307 -17.858 -22.068 1.00 94.25 298 PHE A CA 1
ATOM 2290 C C . PHE A 1 298 ? 20.353 -16.583 -22.918 1.00 94.25 298 PHE A C 1
ATOM 2292 O O . PHE A 1 298 ? 19.390 -15.816 -22.915 1.00 94.25 298 PHE A O 1
ATOM 2299 N N . GLU A 1 299 ? 21.416 -16.398 -23.705 1.00 90.50 299 GLU A N 1
ATOM 2300 C CA . GLU A 1 299 ? 21.500 -15.336 -24.711 1.00 90.50 299 GLU A CA 1
ATOM 2301 C C . GLU A 1 299 ? 20.473 -15.561 -25.825 1.00 90.50 299 GLU A C 1
ATOM 2303 O O . GLU A 1 299 ? 19.755 -14.642 -26.207 1.00 90.50 299 GLU A O 1
ATOM 2308 N N . GLU A 1 300 ? 20.341 -16.802 -26.298 1.00 92.62 300 GLU A N 1
ATOM 2309 C CA . GLU A 1 300 ? 19.373 -17.161 -27.337 1.00 92.62 300 GLU A CA 1
ATOM 2310 C C . GLU A 1 300 ? 17.916 -16.973 -26.862 1.00 92.62 300 GLU A C 1
ATOM 2312 O O . GLU A 1 300 ? 17.075 -16.480 -27.617 1.00 92.62 300 GLU A O 1
ATOM 2317 N N . ILE A 1 301 ? 17.614 -17.308 -25.600 1.00 90.94 301 ILE A N 1
ATOM 2318 C CA . ILE A 1 301 ? 16.311 -17.033 -24.972 1.00 90.94 301 ILE A CA 1
ATOM 2319 C C . ILE A 1 301 ? 16.071 -15.526 -24.908 1.00 90.94 301 ILE A C 1
ATOM 2321 O O . ILE A 1 301 ? 15.015 -15.068 -25.339 1.00 90.94 301 ILE A O 1
ATOM 2325 N N . SER A 1 302 ? 17.049 -14.766 -24.407 1.00 83.44 302 SER A N 1
ATOM 2326 C CA . SER A 1 302 ? 16.991 -13.305 -24.325 1.00 83.44 302 SER A CA 1
ATOM 2327 C C . SER A 1 302 ? 16.695 -12.667 -25.685 1.00 83.44 302 SER A C 1
ATOM 2329 O O . SER A 1 302 ? 15.750 -11.887 -25.813 1.00 83.44 302 SER A O 1
ATOM 2331 N N . ALA A 1 303 ? 17.439 -13.063 -26.721 1.00 83.94 303 ALA A N 1
ATOM 2332 C CA . ALA A 1 303 ? 17.314 -12.524 -28.071 1.00 83.94 303 ALA A CA 1
ATOM 2333 C C . ALA A 1 303 ? 15.931 -12.766 -28.704 1.00 83.94 303 ALA A C 1
ATOM 2335 O O . ALA A 1 303 ? 15.515 -12.017 -29.589 1.00 83.94 303 ALA A O 1
ATOM 2336 N N . ALA A 1 304 ? 15.219 -13.806 -28.264 1.00 79.56 304 ALA A N 1
ATOM 2337 C CA . ALA A 1 304 ? 13.927 -14.209 -28.809 1.00 79.56 304 ALA A CA 1
ATOM 2338 C C . ALA A 1 304 ? 12.712 -13.709 -28.014 1.00 79.56 304 ALA A C 1
ATOM 2340 O O . ALA A 1 304 ? 11.567 -13.915 -28.452 1.00 79.56 304 ALA A O 1
ATOM 2341 N N . LEU A 1 305 ? 12.929 -13.080 -26.853 1.00 73.62 305 LEU A N 1
ATOM 2342 C CA . LEU A 1 305 ? 11.866 -12.398 -26.123 1.00 73.62 305 LEU A CA 1
ATOM 2343 C C . LEU A 1 305 ? 11.243 -11.329 -27.019 1.00 73.62 305 LEU A C 1
ATOM 2345 O O . LEU A 1 305 ? 11.954 -10.712 -27.817 1.00 73.62 305 LEU A O 1
ATOM 2349 N N . PRO A 1 306 ? 9.914 -11.112 -26.934 1.00 56.66 306 PRO A N 1
ATOM 2350 C CA . PRO A 1 306 ? 9.300 -10.037 -27.674 1.00 56.66 306 PRO A CA 1
ATOM 2351 C C . PRO A 1 306 ? 9.987 -8.774 -27.192 1.00 56.66 306 PRO A C 1
ATOM 2353 O O . PRO A 1 306 ? 9.845 -8.372 -26.035 1.00 56.66 306 PRO A O 1
ATOM 2356 N N . LYS A 1 307 ? 10.752 -8.173 -28.099 1.00 45.44 307 LYS A N 1
ATOM 2357 C CA . LYS A 1 307 ? 11.171 -6.791 -27.997 1.00 45.44 307 LYS A CA 1
ATOM 2358 C C . LYS A 1 307 ? 9.926 -6.045 -27.543 1.00 45.44 307 LYS A C 1
ATOM 2360 O O . LYS A 1 307 ? 8.944 -5.985 -28.288 1.00 45.44 307 LYS A O 1
ATOM 2365 N N . LYS A 1 308 ? 9.904 -5.549 -26.293 1.00 39.00 308 LYS A N 1
ATOM 2366 C CA . LYS A 1 308 ? 8.887 -4.566 -25.882 1.00 39.00 308 LYS A CA 1
ATOM 2367 C C . LYS A 1 308 ? 8.832 -3.583 -27.055 1.00 39.00 308 LYS A C 1
ATOM 2369 O O . LYS A 1 308 ? 9.898 -3.275 -27.582 1.00 39.00 308 LYS A O 1
ATOM 2374 N N . ILE A 1 309 ? 7.643 -3.157 -27.494 1.00 32.94 309 ILE A N 1
ATOM 2375 C CA . ILE A 1 309 ? 7.353 -2.401 -28.745 1.00 32.94 309 ILE A CA 1
ATOM 2376 C C . ILE A 1 309 ? 8.215 -1.117 -28.971 1.00 32.94 309 ILE A C 1
ATOM 2378 O O . ILE A 1 309 ? 8.027 -0.371 -29.918 1.00 32.94 309 ILE A O 1
ATOM 2382 N N . ASN A 1 310 ? 9.258 -0.891 -28.179 1.00 34.66 310 ASN A N 1
ATOM 2383 C CA . ASN A 1 310 ? 10.325 0.081 -28.352 1.00 34.66 310 ASN A CA 1
ATOM 2384 C C . ASN A 1 310 ? 11.690 -0.482 -28.844 1.00 34.66 310 ASN A C 1
ATOM 2386 O O . ASN A 1 310 ? 12.695 0.185 -28.599 1.00 34.66 310 ASN A O 1
ATOM 2390 N N . GLU A 1 311 ? 11.806 -1.655 -29.494 1.00 35.62 311 GLU A N 1
ATOM 2391 C CA . GLU A 1 311 ? 13.144 -2.194 -29.870 1.00 35.62 311 GLU A CA 1
ATOM 2392 C C . GLU A 1 311 ? 13.336 -2.773 -31.290 1.00 35.62 311 GLU A C 1
ATOM 2394 O O . GLU A 1 311 ? 14.426 -3.263 -31.607 1.00 35.62 311 GLU A O 1
ATOM 2399 N N . GLU A 1 312 ? 12.368 -2.673 -32.206 1.00 29.39 312 GLU A N 1
ATOM 2400 C CA . GLU A 1 312 ? 12.586 -3.128 -33.599 1.00 29.39 312 GLU A CA 1
ATOM 2401 C C . GLU A 1 312 ? 13.322 -2.136 -34.518 1.00 29.39 312 GLU A C 1
ATOM 2403 O O . GLU A 1 312 ? 13.730 -2.525 -35.603 1.00 29.39 312 GLU A O 1
ATOM 2408 N N . ASN A 1 313 ? 13.672 -0.935 -34.046 1.00 29.16 313 ASN A N 1
ATOM 2409 C CA . ASN A 1 313 ? 14.553 -0.001 -34.774 1.00 29.16 313 ASN A CA 1
ATOM 2410 C C . ASN A 1 313 ? 15.971 0.121 -34.175 1.00 29.16 313 ASN A C 1
ATOM 2412 O O . ASN A 1 313 ? 16.595 1.169 -34.279 1.00 29.16 313 ASN A O 1
ATOM 2416 N N . ARG A 1 314 ? 16.498 -0.919 -33.509 1.00 36.31 314 ARG A N 1
ATOM 2417 C CA . ARG A 1 314 ? 17.810 -0.859 -32.821 1.00 36.31 314 ARG A CA 1
ATOM 2418 C C . ARG A 1 314 ? 18.984 -1.549 -33.516 1.00 36.31 314 ARG A C 1
ATOM 2420 O O . ARG A 1 314 ? 20.009 -1.752 -32.882 1.00 36.31 314 ARG A O 1
ATOM 2427 N N . ASN A 1 315 ? 18.893 -1.805 -34.814 1.00 30.36 315 ASN A N 1
ATOM 2428 C CA . ASN A 1 315 ? 20.095 -1.981 -35.630 1.00 30.36 315 ASN A CA 1
ATOM 2429 C C . ASN A 1 315 ? 20.237 -0.751 -36.532 1.00 30.36 315 ASN A C 1
ATOM 2431 O O . ASN A 1 315 ? 20.015 -0.871 -37.728 1.00 30.36 315 ASN A O 1
ATOM 2435 N N . ASP A 1 316 ? 20.461 0.414 -35.898 1.00 35.19 316 ASP A N 1
ATOM 2436 C CA . ASP A 1 316 ? 21.236 1.592 -36.369 1.00 35.19 316 ASP A CA 1
ATOM 2437 C C . ASP A 1 316 ? 20.855 2.921 -35.651 1.00 35.19 316 ASP A C 1
ATOM 2439 O O . ASP A 1 316 ? 20.800 3.988 -36.256 1.00 35.19 316 ASP A O 1
ATOM 2443 N N . THR A 1 317 ? 20.550 2.918 -34.341 1.00 34.50 317 THR A N 1
ATOM 2444 C CA . THR A 1 317 ? 20.274 4.176 -33.606 1.00 34.50 317 THR A CA 1
ATOM 2445 C C . THR A 1 317 ? 21.058 4.232 -32.299 1.00 34.50 317 THR A C 1
ATOM 2447 O O . THR A 1 317 ? 20.746 3.482 -31.377 1.00 34.50 317 THR A O 1
ATOM 2450 N N . GLY A 1 318 ? 22.057 5.113 -32.200 1.00 40.31 318 GLY A N 1
ATOM 2451 C CA . GLY A 1 318 ? 22.943 5.296 -31.041 1.00 40.31 318 GLY A CA 1
ATOM 2452 C C . GLY A 1 318 ? 22.247 5.541 -29.692 1.00 40.31 318 GLY A C 1
ATOM 2453 O O . GLY A 1 318 ? 22.156 6.675 -29.226 1.00 40.31 318 GLY A O 1
ATOM 2454 N N . ILE A 1 319 ? 21.791 4.470 -29.036 1.00 47.09 319 ILE A N 1
ATOM 2455 C CA . ILE A 1 319 ? 21.257 4.495 -27.672 1.00 47.09 319 ILE A CA 1
ATOM 2456 C C . ILE A 1 319 ? 22.382 4.098 -26.720 1.00 47.09 319 ILE A C 1
ATOM 2458 O O . ILE A 1 319 ? 22.767 2.937 -26.602 1.00 47.09 319 ILE A O 1
ATOM 2462 N N . GLU A 1 320 ? 22.927 5.121 -26.077 1.00 63.53 320 GLU A N 1
ATOM 2463 C CA . GLU A 1 320 ? 23.952 5.047 -25.043 1.00 63.53 320 GLU A CA 1
ATOM 2464 C C . GLU A 1 320 ? 23.401 4.305 -23.805 1.00 63.53 320 GLU A C 1
ATOM 2466 O O . GLU A 1 320 ? 22.270 4.551 -23.375 1.00 63.53 320 GLU A O 1
ATOM 2471 N N . LYS A 1 321 ? 24.170 3.354 -23.254 1.00 72.19 321 LYS A N 1
ATOM 2472 C CA . LYS A 1 321 ? 23.777 2.592 -22.053 1.00 72.19 321 LYS A CA 1
ATOM 2473 C C . LYS A 1 321 ? 23.719 3.520 -20.834 1.00 72.19 321 LYS A C 1
ATOM 2475 O O . LYS A 1 321 ? 24.552 4.412 -20.699 1.00 72.19 321 LYS A O 1
ATOM 2480 N N . SER A 1 322 ? 22.759 3.290 -19.935 1.00 82.94 322 SER A N 1
ATOM 2481 C CA . SER A 1 322 ? 22.702 4.028 -18.668 1.00 82.94 322 SER A CA 1
ATOM 2482 C C . SER A 1 322 ? 23.887 3.667 -17.773 1.00 82.94 322 SER A C 1
ATOM 2484 O O . SER A 1 322 ? 24.180 2.478 -17.640 1.00 82.94 322 SER A O 1
ATOM 2486 N N . PRO A 1 323 ? 24.545 4.653 -17.138 1.00 83.94 323 PRO A N 1
ATOM 2487 C CA . PRO A 1 323 ? 25.592 4.396 -16.154 1.00 83.94 323 PRO A CA 1
ATOM 2488 C C . PRO A 1 323 ? 25.034 3.982 -14.786 1.00 83.94 323 PRO A C 1
ATOM 2490 O O . PRO A 1 323 ? 25.789 3.479 -13.968 1.00 83.94 323 PRO A O 1
ATOM 2493 N N . LEU A 1 324 ? 23.740 4.208 -14.530 1.00 81.25 324 LEU A N 1
ATOM 2494 C CA . LEU A 1 324 ? 23.057 3.768 -13.314 1.00 81.25 324 LEU A CA 1
ATOM 2495 C C . LEU A 1 324 ? 22.174 2.567 -13.648 1.00 81.25 324 LEU A C 1
ATOM 2497 O O . LEU A 1 324 ? 21.284 2.669 -14.505 1.00 81.25 324 LEU A O 1
ATOM 2501 N N . LEU A 1 325 ? 22.404 1.441 -12.976 1.00 68.25 325 LEU A N 1
ATOM 2502 C CA . LEU A 1 325 ? 21.622 0.235 -13.212 1.00 68.25 325 LEU A CA 1
ATOM 2503 C C . LEU A 1 325 ? 20.150 0.412 -12.817 1.00 68.25 325 LEU A C 1
ATOM 2505 O O . LEU A 1 325 ? 19.849 0.991 -11.779 1.00 68.25 325 LEU A O 1
ATOM 2509 N N . GLY A 1 326 ? 19.235 -0.112 -13.639 1.00 65.75 326 GLY A N 1
ATOM 2510 C CA . GLY A 1 326 ? 17.786 -0.032 -13.421 1.00 65.75 326 GLY A CA 1
ATOM 2511 C C . GLY A 1 326 ? 17.207 1.326 -13.817 1.00 65.75 326 GLY A C 1
ATOM 2512 O O . GLY A 1 326 ? 15.995 1.487 -13.900 1.00 65.75 326 GLY A O 1
ATOM 2513 N N . TRP A 1 327 ? 18.067 2.298 -14.122 1.00 83.62 327 TRP A N 1
ATOM 2514 C CA . TRP A 1 327 ? 17.686 3.642 -14.521 1.00 83.62 327 TRP A CA 1
ATOM 2515 C C . TRP A 1 327 ? 17.895 3.830 -16.017 1.00 83.62 327 TRP A C 1
ATOM 2517 O O . TRP A 1 327 ? 18.702 3.158 -16.663 1.00 83.62 327 TRP A O 1
ATOM 2527 N N . GLN A 1 328 ? 17.152 4.771 -16.581 1.00 84.38 328 GLN A N 1
ATOM 2528 C CA . GLN A 1 328 ? 17.154 5.044 -18.004 1.00 84.38 328 GLN A CA 1
ATOM 2529 C C . GLN A 1 328 ? 17.915 6.333 -18.306 1.00 84.38 328 GLN A C 1
ATOM 2531 O O . GLN A 1 328 ? 17.527 7.407 -17.852 1.00 84.38 328 GLN A O 1
ATOM 2536 N N . LEU A 1 329 ? 18.957 6.248 -19.132 1.00 90.06 329 LEU A N 1
ATOM 2537 C CA . LEU A 1 329 ? 19.605 7.431 -19.690 1.00 90.06 329 LEU A CA 1
ATOM 2538 C C . LEU A 1 329 ? 18.703 8.051 -20.760 1.00 90.06 329 LEU A C 1
ATOM 2540 O O . LEU A 1 329 ? 18.316 7.394 -21.730 1.00 90.06 329 LEU A O 1
ATOM 2544 N N . LEU A 1 330 ? 18.364 9.323 -20.579 1.00 90.31 330 LEU A N 1
ATOM 2545 C CA . LEU A 1 330 ? 17.575 10.090 -21.529 1.00 90.31 330 LEU A CA 1
ATOM 2546 C C . LEU A 1 330 ? 18.516 10.840 -22.473 1.00 90.31 330 LEU A C 1
ATOM 2548 O O . LEU A 1 330 ? 19.247 11.740 -22.062 1.00 90.31 330 LEU A O 1
ATOM 2552 N N . THR A 1 331 ? 18.476 10.480 -23.755 1.00 88.50 331 THR A N 1
ATOM 2553 C CA . THR A 1 331 ? 19.209 11.174 -24.821 1.00 88.50 331 THR A CA 1
ATOM 2554 C C . THR A 1 331 ? 18.239 11.886 -25.757 1.00 88.50 331 THR A C 1
ATOM 2556 O O . THR A 1 331 ? 17.078 11.492 -25.886 1.00 88.50 331 THR A O 1
ATOM 2559 N N . SER A 1 332 ? 18.707 12.926 -26.451 1.00 87.69 332 SER A N 1
ATOM 2560 C CA . SER A 1 332 ? 17.905 13.612 -27.473 1.00 87.69 332 SER A CA 1
ATOM 2561 C C . SER A 1 332 ? 17.447 12.643 -28.569 1.00 87.69 332 SER A C 1
ATOM 2563 O O . SER A 1 332 ? 16.287 12.676 -28.967 1.00 87.69 332 SER A O 1
ATOM 2565 N N . ALA A 1 333 ? 18.316 11.715 -28.988 1.00 82.94 333 ALA A N 1
ATOM 2566 C CA . ALA A 1 333 ? 17.983 10.653 -29.936 1.00 82.94 333 ALA A CA 1
ATOM 2567 C C . ALA A 1 333 ? 16.876 9.725 -29.410 1.00 82.94 333 ALA A C 1
ATOM 2569 O O . ALA A 1 333 ? 15.915 9.447 -30.125 1.00 82.94 333 ALA A O 1
ATOM 2570 N N . PHE A 1 334 ? 16.967 9.287 -28.149 1.00 83.56 334 PHE A N 1
ATOM 2571 C CA . PHE A 1 334 ? 15.932 8.464 -27.525 1.00 83.56 334 PHE A CA 1
ATOM 2572 C C . PHE A 1 334 ? 14.580 9.191 -27.481 1.00 83.56 334 PHE A C 1
ATOM 2574 O O . PHE A 1 334 ? 13.568 8.620 -27.880 1.00 83.56 334 PHE A O 1
ATOM 2581 N N . LEU A 1 335 ? 14.564 10.452 -27.039 1.00 86.75 335 LEU A N 1
ATOM 2582 C CA . LEU A 1 335 ? 13.338 11.245 -26.927 1.00 86.75 335 LEU A CA 1
ATOM 2583 C C . LEU A 1 335 ? 12.704 11.536 -28.294 1.00 86.75 335 LEU A C 1
ATOM 2585 O O . LEU A 1 335 ? 11.487 11.437 -28.425 1.00 86.75 335 LEU A O 1
ATOM 2589 N N . ASN A 1 336 ? 13.511 11.841 -29.313 1.00 85.19 336 ASN A N 1
ATOM 2590 C CA . ASN A 1 336 ? 13.028 12.108 -30.672 1.00 85.19 336 ASN A CA 1
ATOM 2591 C C . ASN A 1 336 ? 12.451 10.858 -31.359 1.00 85.19 336 ASN A C 1
ATOM 2593 O O . ASN A 1 336 ? 11.613 10.992 -32.248 1.00 85.19 336 ASN A O 1
ATOM 2597 N N . ASN A 1 337 ? 12.863 9.659 -30.934 1.00 83.50 337 ASN A N 1
ATOM 2598 C CA . ASN A 1 337 ? 12.363 8.387 -31.458 1.00 83.50 337 ASN A CA 1
ATOM 2599 C C . ASN A 1 337 ? 11.074 7.900 -30.772 1.00 83.50 337 ASN A C 1
ATOM 2601 O O . ASN A 1 337 ? 10.516 6.879 -31.178 1.00 83.50 337 ASN A O 1
ATOM 2605 N N . LEU A 1 338 ? 10.590 8.588 -29.733 1.00 79.75 338 LEU A N 1
ATOM 2606 C CA . LEU A 1 338 ? 9.335 8.217 -29.085 1.00 79.75 338 LEU A CA 1
ATOM 2607 C C . LEU A 1 338 ? 8.137 8.503 -30.012 1.00 79.75 338 LEU A C 1
ATOM 2609 O O . LEU A 1 338 ? 8.053 9.586 -30.594 1.00 79.75 338 LEU A O 1
ATOM 2613 N N . PRO A 1 339 ? 7.163 7.579 -30.120 1.00 81.19 339 PRO A N 1
ATOM 2614 C CA . PRO A 1 339 ? 6.017 7.772 -30.998 1.00 81.19 339 PRO A CA 1
ATOM 2615 C C . PRO A 1 339 ? 5.132 8.926 -30.513 1.00 81.19 339 PRO A C 1
ATOM 2617 O O . PRO A 1 339 ? 4.885 9.081 -29.310 1.00 81.19 339 PRO A O 1
ATOM 2620 N N . ALA A 1 340 ? 4.608 9.702 -31.465 1.00 84.88 340 ALA A N 1
ATOM 2621 C CA . ALA A 1 340 ? 3.670 10.787 -31.192 1.00 84.88 340 ALA A CA 1
ATOM 2622 C C . ALA A 1 340 ? 2.417 10.277 -30.460 1.00 84.88 340 ALA A C 1
ATOM 2624 O O . ALA A 1 340 ? 2.030 9.113 -30.595 1.00 84.88 340 ALA A O 1
ATOM 2625 N N . LEU A 1 341 ? 1.787 11.140 -29.662 1.00 88.38 341 LEU A N 1
ATOM 2626 C CA . LEU A 1 341 ? 0.513 10.816 -29.023 1.00 88.38 341 LEU A CA 1
ATOM 2627 C C . LEU A 1 341 ? -0.619 10.846 -30.049 1.00 88.38 341 LEU A C 1
ATOM 2629 O O . LEU A 1 341 ? -0.724 11.777 -30.847 1.00 88.38 341 LEU A O 1
ATOM 2633 N N . SER A 1 342 ? -1.504 9.859 -29.975 1.00 89.88 342 SER A N 1
ATOM 2634 C CA . SER A 1 342 ? -2.809 9.938 -30.624 1.00 89.88 342 SER A CA 1
ATOM 2635 C C . SER A 1 342 ? -3.719 10.945 -29.906 1.00 89.88 342 SER A C 1
ATOM 2637 O O . SER A 1 342 ? -3.510 11.305 -28.739 1.00 89.88 342 SER A O 1
ATOM 2639 N N . SER A 1 343 ? -4.777 11.392 -30.589 1.00 89.81 343 SER A N 1
ATOM 2640 C CA . SER A 1 343 ? -5.790 12.258 -29.973 1.00 89.81 343 SER A CA 1
ATOM 2641 C C . SER A 1 343 ? -6.476 11.583 -28.783 1.00 89.81 343 SER A C 1
ATOM 2643 O O . SER A 1 343 ? -6.741 12.238 -27.780 1.00 89.81 343 SER A O 1
ATOM 2645 N N . GLU A 1 344 ? -6.711 10.273 -28.860 1.00 86.62 344 GLU A N 1
ATOM 2646 C CA . GLU A 1 344 ? -7.335 9.502 -27.784 1.00 86.62 344 GLU A CA 1
ATOM 2647 C C . GLU A 1 344 ? -6.434 9.399 -26.546 1.00 86.62 344 GLU A C 1
ATOM 2649 O O . GLU A 1 344 ? -6.901 9.614 -25.430 1.00 86.62 344 GLU A O 1
ATOM 2654 N N . GLU A 1 345 ? -5.137 9.124 -26.721 1.00 84.56 345 GLU A N 1
ATOM 2655 C CA . GLU A 1 345 ? -4.167 9.127 -25.613 1.00 84.56 345 GLU A CA 1
ATOM 2656 C C . GLU A 1 345 ? -4.071 10.513 -24.958 1.00 84.56 345 GLU A C 1
ATOM 2658 O O . GLU A 1 345 ? -4.001 10.625 -23.735 1.00 84.56 345 GLU A O 1
ATOM 2663 N N . THR A 1 346 ? -4.139 11.579 -25.758 1.00 91.69 346 THR A N 1
ATOM 2664 C CA . THR A 1 346 ? -4.105 12.958 -25.251 1.00 91.69 346 THR A CA 1
ATOM 2665 C C . THR A 1 346 ? -5.353 13.299 -24.430 1.00 91.69 346 THR A C 1
ATOM 2667 O O . THR A 1 346 ? -5.249 13.892 -23.356 1.00 91.69 346 THR A O 1
ATOM 2670 N N . ILE A 1 347 ? -6.536 12.886 -24.894 1.00 89.62 347 ILE A N 1
ATOM 2671 C CA . ILE A 1 347 ? -7.791 13.061 -24.150 1.00 89.62 347 ILE A CA 1
ATOM 2672 C C . ILE A 1 347 ? -7.767 12.233 -22.859 1.00 89.62 347 ILE A C 1
ATOM 2674 O O . ILE A 1 347 ? -8.104 12.769 -21.804 1.00 89.62 347 ILE A O 1
ATOM 2678 N N . ARG A 1 348 ? -7.281 10.984 -22.905 1.00 84.94 348 ARG A N 1
ATOM 2679 C CA . ARG A 1 348 ? -7.090 10.144 -21.711 1.00 84.94 348 ARG A CA 1
ATOM 2680 C C . ARG A 1 348 ? -6.155 10.792 -20.694 1.00 84.94 348 ARG A C 1
ATOM 2682 O O . ARG A 1 348 ? -6.446 10.765 -19.503 1.00 84.94 348 ARG A O 1
ATOM 2689 N N . TYR A 1 349 ? -5.076 11.431 -21.139 1.00 88.56 349 TYR A N 1
ATOM 2690 C CA . TYR A 1 349 ? -4.224 12.224 -20.253 1.00 88.56 349 TYR A CA 1
ATOM 2691 C C . TYR A 1 349 ? -4.992 13.377 -19.595 1.00 88.56 349 TYR A C 1
ATOM 2693 O O . TYR A 1 349 ? -4.901 13.550 -18.380 1.00 88.56 349 TYR A O 1
ATOM 2701 N N . PHE A 1 350 ? -5.792 14.135 -20.356 1.00 89.88 350 PHE A N 1
ATOM 2702 C CA . PHE A 1 350 ? -6.628 15.187 -19.768 1.00 89.88 350 PHE A CA 1
ATOM 2703 C C . PHE A 1 350 ? -7.626 14.626 -18.752 1.00 89.88 350 PHE A C 1
ATOM 2705 O O . PHE A 1 350 ? -7.944 15.308 -17.782 1.00 89.88 350 PHE A O 1
ATOM 2712 N N . ASP A 1 351 ? -8.120 13.408 -18.970 1.00 82.94 351 ASP A N 1
ATOM 2713 C CA . ASP A 1 351 ? -9.034 12.694 -18.076 1.00 82.94 351 ASP A CA 1
ATOM 2714 C C . ASP A 1 351 ? -8.320 12.048 -16.866 1.00 82.94 351 ASP A C 1
ATOM 2716 O O . ASP A 1 351 ? -8.986 11.544 -15.967 1.00 82.94 351 ASP A O 1
ATOM 2720 N N . GLY A 1 352 ? -6.982 12.110 -16.796 1.00 79.81 352 GLY A N 1
ATOM 2721 C CA . GLY A 1 352 ? -6.194 11.633 -15.657 1.00 79.81 352 GLY A CA 1
ATOM 2722 C C . GLY A 1 352 ? -5.376 10.362 -15.892 1.00 79.81 352 GLY A C 1
ATOM 2723 O O . GLY A 1 352 ? -5.016 9.699 -14.926 1.00 79.81 352 GLY A O 1
ATOM 2724 N N . ALA A 1 353 ? -5.042 9.977 -17.123 1.00 78.56 353 ALA A N 1
ATOM 2725 C CA . ALA A 1 353 ? -4.073 8.895 -17.340 1.00 78.56 353 ALA A CA 1
ATOM 2726 C C . ALA A 1 353 ? -2.671 9.258 -16.800 1.00 78.56 353 ALA A C 1
ATOM 2728 O O . ALA A 1 353 ? -2.305 10.436 -16.720 1.00 78.56 353 ALA A O 1
ATOM 2729 N N . ILE A 1 354 ? -1.867 8.254 -16.417 1.00 78.69 354 ILE A N 1
ATOM 2730 C CA . ILE A 1 354 ? -0.491 8.500 -15.953 1.00 78.69 354 ILE A CA 1
ATOM 2731 C C . ILE A 1 354 ? 0.366 9.106 -17.075 1.00 78.69 354 ILE A C 1
ATOM 2733 O O . ILE A 1 354 ? 0.482 8.496 -18.141 1.00 78.69 354 ILE A O 1
ATOM 2737 N N . PRO A 1 355 ? 0.994 10.283 -16.857 1.00 85.81 355 PRO A N 1
ATOM 2738 C CA . PRO A 1 355 ? 1.905 10.850 -17.836 1.00 85.81 355 PRO A CA 1
ATOM 2739 C C . PRO A 1 355 ? 3.142 9.971 -18.008 1.00 85.81 355 PRO A C 1
ATOM 2741 O O . PRO A 1 355 ? 3.678 9.392 -17.072 1.00 85.81 355 PRO A O 1
ATOM 2744 N N . SER A 1 356 ? 3.630 9.941 -19.237 1.00 85.75 356 SER A N 1
ATOM 2745 C CA . SER A 1 356 ? 4.859 9.264 -19.645 1.00 85.75 356 SER A CA 1
ATOM 2746 C C . SER A 1 356 ? 5.764 10.246 -20.384 1.00 85.75 356 SER A C 1
ATOM 2748 O O . SER A 1 356 ? 5.349 11.362 -20.702 1.00 85.75 356 SER A O 1
ATOM 2750 N N . LEU A 1 357 ? 6.982 9.833 -20.738 1.00 87.62 357 LEU A N 1
ATOM 2751 C CA . LEU A 1 357 ? 7.892 10.675 -21.526 1.00 87.62 357 LEU A CA 1
ATOM 2752 C C . LEU A 1 357 ? 7.281 11.130 -22.866 1.00 87.62 357 LEU A C 1
ATOM 2754 O O . LEU A 1 357 ? 7.531 12.256 -23.285 1.00 87.62 357 LEU A O 1
ATOM 2758 N N . ARG A 1 358 ? 6.393 10.329 -23.482 1.00 91.19 358 ARG A N 1
ATOM 2759 C CA . ARG A 1 358 ? 5.620 10.721 -24.684 1.00 91.19 358 ARG A CA 1
ATOM 2760 C C . ARG A 1 358 ? 4.738 11.950 -24.437 1.00 91.19 358 ARG A C 1
ATOM 2762 O O . ARG A 1 358 ? 4.594 12.800 -25.310 1.00 91.19 358 ARG A O 1
ATOM 2769 N N . HIS A 1 359 ? 4.177 12.064 -23.235 1.00 93.25 359 HIS A N 1
ATOM 2770 C CA . HIS A 1 359 ? 3.395 13.228 -22.821 1.00 93.25 359 HIS A CA 1
ATOM 2771 C C . HIS A 1 359 ? 4.290 14.444 -22.585 1.00 93.25 359 HIS A C 1
ATOM 2773 O O . HIS A 1 359 ? 3.942 15.548 -22.994 1.00 93.25 359 HIS A O 1
ATOM 2779 N N . ALA A 1 360 ? 5.465 14.245 -21.988 1.00 94.38 360 ALA A N 1
ATOM 2780 C CA . ALA A 1 360 ? 6.402 15.326 -21.696 1.00 94.38 360 ALA A CA 1
ATOM 2781 C C . ALA A 1 360 ? 6.979 16.005 -22.954 1.00 94.38 360 ALA A C 1
ATOM 2783 O O . ALA A 1 360 ? 7.225 17.214 -22.935 1.00 94.38 360 ALA A O 1
ATOM 2784 N N . ILE A 1 361 ? 7.163 15.254 -24.048 1.00 94.00 361 ILE A N 1
ATOM 2785 C CA . ILE A 1 361 ? 7.660 15.785 -25.332 1.00 94.00 361 ILE A CA 1
ATOM 2786 C C . ILE A 1 361 ? 6.552 16.325 -26.252 1.00 94.00 361 ILE A C 1
ATOM 2788 O O . ILE A 1 361 ? 6.841 17.011 -27.232 1.00 94.00 361 ILE A O 1
ATOM 2792 N N . SER A 1 362 ? 5.282 16.010 -25.982 1.00 94.25 362 SER A N 1
ATOM 2793 C CA . SER A 1 362 ? 4.179 16.369 -26.875 1.00 94.25 362 SER A CA 1
ATOM 2794 C C . SER A 1 362 ? 3.818 17.855 -26.784 1.00 94.25 362 SER A C 1
ATOM 2796 O O . SER A 1 362 ? 3.685 18.423 -25.701 1.00 94.25 362 SER A O 1
ATOM 2798 N N . LYS A 1 363 ? 3.573 18.478 -27.944 1.00 92.19 363 LYS A N 1
ATOM 2799 C CA . LYS A 1 363 ? 3.117 19.878 -28.064 1.00 92.19 363 LYS A CA 1
ATOM 2800 C C . LYS A 1 363 ? 1.643 20.072 -27.689 1.00 92.19 363 LYS A C 1
ATOM 2802 O O . LYS A 1 363 ? 1.166 21.209 -27.602 1.00 92.19 363 LYS A O 1
ATOM 2807 N N . ASP A 1 364 ? 0.906 18.980 -27.518 1.00 93.81 364 ASP A N 1
ATOM 2808 C CA . ASP A 1 364 ? -0.505 19.008 -27.131 1.00 93.81 364 ASP A CA 1
ATOM 2809 C C . ASP A 1 364 ? -0.709 18.934 -25.625 1.00 93.81 364 ASP A C 1
ATOM 2811 O O . ASP A 1 364 ? -1.776 19.302 -25.134 1.00 93.81 364 ASP A O 1
ATOM 2815 N N . ILE A 1 365 ? 0.337 18.561 -24.886 1.00 95.75 365 ILE A N 1
ATOM 2816 C CA . ILE A 1 365 ? 0.336 18.611 -23.432 1.00 95.75 365 ILE A CA 1
ATOM 2817 C C . ILE A 1 365 ? 0.774 20.013 -22.988 1.00 95.75 365 ILE A C 1
ATOM 2819 O O . ILE A 1 365 ? 1.834 20.487 -23.403 1.00 95.75 365 ILE A O 1
ATOM 2823 N N . PRO A 1 366 ? -0.031 20.714 -22.168 1.00 94.44 366 PRO A N 1
ATOM 2824 C CA . PRO A 1 366 ? 0.309 22.058 -21.720 1.00 94.44 366 PRO A CA 1
ATOM 2825 C C . PRO A 1 366 ? 1.600 22.046 -20.889 1.00 94.44 366 PRO A C 1
ATOM 2827 O O . PRO A 1 366 ? 1.812 21.150 -20.069 1.00 94.44 366 PRO A O 1
ATOM 2830 N N . ARG A 1 367 ? 2.452 23.057 -21.090 1.00 94.56 367 ARG A N 1
ATOM 2831 C CA . ARG A 1 367 ? 3.620 23.333 -20.241 1.00 94.56 367 ARG A CA 1
ATOM 2832 C C . ARG A 1 367 ? 3.255 24.469 -19.295 1.00 94.56 367 ARG A C 1
ATOM 2834 O O . ARG A 1 367 ? 2.897 25.550 -19.759 1.00 94.56 367 ARG A O 1
ATOM 2841 N N . ARG A 1 368 ? 3.292 24.192 -17.994 1.00 94.06 368 ARG A N 1
ATOM 2842 C CA . ARG A 1 368 ? 2.973 25.163 -16.939 1.00 94.06 368 ARG A CA 1
ATOM 2843 C C . ARG A 1 368 ? 4.165 26.069 -16.647 1.00 94.06 368 ARG A C 1
ATOM 2845 O O . ARG A 1 368 ? 5.305 25.677 -16.895 1.00 94.06 368 ARG A O 1
ATOM 2852 N N . GLU A 1 369 ? 3.906 27.227 -16.054 1.00 94.00 369 GLU A N 1
ATOM 2853 C CA . GLU A 1 369 ? 4.918 28.223 -15.663 1.00 94.00 369 GLU A CA 1
ATOM 2854 C C . GLU A 1 369 ? 6.096 27.606 -14.885 1.00 94.00 369 GLU A C 1
ATOM 2856 O O . GLU A 1 369 ? 7.260 27.855 -15.201 1.00 94.00 369 GLU A O 1
ATOM 2861 N N . LYS A 1 370 ? 5.799 26.691 -13.951 1.00 94.19 370 LYS A N 1
ATOM 2862 C CA . LYS A 1 370 ? 6.804 25.989 -13.135 1.00 94.19 370 LYS A CA 1
ATOM 2863 C C . LYS A 1 370 ? 7.837 25.189 -13.928 1.00 94.19 370 LYS A C 1
ATOM 2865 O O . LYS A 1 370 ? 8.950 25.017 -13.445 1.00 94.19 370 LYS A O 1
ATOM 2870 N N . VAL A 1 371 ? 7.515 24.722 -15.135 1.00 95.06 371 VAL A N 1
ATOM 2871 C CA . VAL A 1 371 ? 8.488 24.024 -15.996 1.00 95.06 371 VAL A CA 1
ATOM 2872 C C . VAL A 1 371 ? 9.591 24.985 -16.435 1.00 95.06 371 VAL A C 1
ATOM 2874 O O . VAL A 1 371 ? 10.772 24.645 -16.379 1.00 95.06 371 VAL A O 1
ATOM 2877 N N . SER A 1 372 ? 9.209 26.200 -16.832 1.00 92.50 372 SER A N 1
ATOM 2878 C CA . SER A 1 372 ? 10.150 27.241 -17.245 1.00 92.50 372 SER A CA 1
ATOM 2879 C C . SER A 1 372 ? 11.000 27.721 -16.069 1.00 92.50 372 SER A C 1
ATOM 2881 O O . SER A 1 372 ? 12.210 27.863 -16.227 1.00 92.50 372 SER A O 1
ATOM 2883 N N . GLU A 1 373 ? 10.398 27.905 -14.886 1.00 92.88 373 GLU A N 1
ATOM 2884 C CA . GLU A 1 373 ? 11.134 28.252 -13.660 1.00 92.88 373 GLU A CA 1
ATOM 2885 C C . GLU A 1 373 ? 12.197 27.195 -13.318 1.00 92.88 373 GLU A C 1
ATOM 2887 O O . GLU A 1 373 ? 13.372 27.522 -13.160 1.00 92.88 373 GLU A O 1
ATOM 2892 N N . LEU A 1 374 ? 11.815 25.913 -13.262 1.00 94.06 374 LEU A N 1
ATOM 2893 C CA . LEU A 1 374 ? 12.744 24.822 -12.947 1.00 94.06 374 LEU A CA 1
ATOM 2894 C C . LEU A 1 374 ? 13.848 24.684 -14.005 1.00 94.06 374 LEU A C 1
ATOM 2896 O O . LEU A 1 374 ? 15.016 24.488 -13.668 1.00 94.06 374 LEU A O 1
ATOM 2900 N N . SER A 1 375 ? 13.505 24.840 -15.283 1.00 91.75 375 SER A N 1
ATOM 2901 C CA . SER A 1 375 ? 14.482 24.797 -16.376 1.00 91.75 375 SER A CA 1
ATOM 2902 C C . SER A 1 375 ? 15.474 25.964 -16.316 1.00 91.75 375 SER A C 1
ATOM 2904 O O . SER A 1 375 ? 16.654 25.785 -16.629 1.00 91.75 375 SER A O 1
ATOM 2906 N N . ALA A 1 376 ? 15.038 27.154 -15.890 1.00 90.06 376 ALA A N 1
ATOM 2907 C CA . ALA A 1 376 ? 15.928 28.287 -15.646 1.00 90.06 376 ALA A CA 1
ATOM 2908 C C . ALA A 1 376 ? 16.901 27.995 -14.490 1.00 90.06 376 ALA A C 1
ATOM 2910 O O . ALA A 1 376 ? 18.107 28.186 -14.655 1.00 90.06 376 ALA A O 1
ATOM 2911 N N . LEU A 1 377 ? 16.413 27.414 -13.386 1.00 86.94 377 LEU A N 1
ATOM 2912 C CA . LEU A 1 377 ? 17.245 27.041 -12.232 1.00 86.94 377 LEU A CA 1
ATOM 2913 C C . LEU A 1 377 ? 18.367 26.060 -12.600 1.00 86.94 377 LEU A C 1
ATOM 2915 O O . LEU A 1 377 ? 19.499 26.211 -12.135 1.00 86.94 377 LEU A O 1
ATOM 2919 N N . PHE A 1 378 ? 18.089 25.064 -13.448 1.00 84.00 378 PHE A N 1
ATOM 2920 C CA . PHE A 1 378 ? 19.135 24.150 -13.916 1.00 84.00 378 PHE A CA 1
ATOM 2921 C C . PHE A 1 378 ? 20.084 24.818 -14.912 1.00 84.00 378 PHE A C 1
ATOM 2923 O O . PHE A 1 378 ? 21.280 24.552 -14.880 1.00 84.00 378 PHE A O 1
ATOM 2930 N N . ASN A 1 379 ? 19.615 25.739 -15.756 1.00 83.44 379 ASN A N 1
ATOM 2931 C CA . ASN A 1 379 ? 20.524 26.512 -16.604 1.00 83.44 379 ASN A CA 1
ATOM 2932 C C . ASN A 1 379 ? 21.506 27.369 -15.786 1.00 83.44 379 ASN A C 1
ATOM 2934 O O . ASN A 1 379 ? 22.683 27.433 -16.143 1.00 83.44 379 ASN A O 1
ATOM 2938 N N . GLU A 1 380 ? 21.050 27.968 -14.684 1.00 80.62 380 GLU A N 1
ATOM 2939 C CA . GLU A 1 380 ? 21.910 28.678 -13.730 1.00 80.62 380 GLU A CA 1
ATOM 2940 C C . GLU A 1 380 ? 22.877 27.725 -13.016 1.00 80.62 380 GLU A C 1
ATOM 2942 O O . GLU A 1 380 ? 24.057 28.042 -12.878 1.00 80.62 380 GLU A O 1
ATOM 2947 N N . ALA A 1 381 ? 22.421 26.532 -12.618 1.00 77.94 381 ALA A N 1
ATOM 2948 C CA . ALA A 1 381 ? 23.269 25.537 -11.956 1.00 77.94 381 ALA A CA 1
ATOM 2949 C C . ALA A 1 381 ? 24.488 25.134 -12.807 1.00 77.94 381 ALA A C 1
ATOM 2951 O O . ALA A 1 381 ? 25.579 25.012 -12.269 1.00 77.94 381 ALA A O 1
ATOM 2952 N N . VAL A 1 382 ? 24.341 25.021 -14.136 1.00 72.81 382 VAL A N 1
ATOM 2953 C CA . VAL A 1 382 ? 25.480 24.741 -15.040 1.00 72.81 382 VAL A CA 1
ATOM 2954 C C . VAL A 1 382 ? 26.542 25.849 -14.995 1.00 72.81 382 VAL A C 1
ATOM 2956 O O . VAL A 1 382 ? 27.725 25.587 -15.211 1.00 72.81 382 VAL A O 1
ATOM 2959 N N . SER A 1 383 ? 26.133 27.096 -14.744 1.00 67.38 383 SER A N 1
ATOM 2960 C CA . SER A 1 383 ? 27.047 28.245 -14.701 1.00 67.38 383 SER A CA 1
ATOM 2961 C C . SER A 1 383 ? 27.820 28.356 -13.382 1.00 67.38 383 SER A C 1
ATOM 2963 O O . SER A 1 383 ? 28.929 28.889 -13.372 1.00 67.38 383 SER A O 1
ATOM 2965 N N . VAL A 1 384 ? 27.279 27.795 -12.297 1.00 64.88 384 VAL A N 1
ATOM 2966 C CA . VAL A 1 384 ? 27.889 27.764 -10.962 1.00 64.88 384 VAL A CA 1
ATOM 2967 C C . VAL A 1 384 ? 28.490 26.372 -10.736 1.00 64.88 384 VAL A C 1
ATOM 2969 O O . VAL A 1 384 ? 27.841 25.484 -10.196 1.00 64.88 384 VAL A O 1
ATOM 2972 N N . LYS A 1 385 ? 29.738 26.160 -11.176 1.00 62.91 385 LYS A N 1
ATOM 2973 C CA . LYS A 1 385 ? 30.411 24.838 -11.188 1.00 62.91 385 LYS A CA 1
ATOM 2974 C C . LYS A 1 385 ? 30.753 24.249 -9.806 1.00 62.91 385 LYS A C 1
ATOM 2976 O O . LYS A 1 385 ? 31.251 23.124 -9.729 1.00 62.91 385 LYS A O 1
ATOM 2981 N N . ASP A 1 386 ? 30.494 24.983 -8.728 1.00 62.72 386 ASP A N 1
ATOM 2982 C CA . ASP A 1 386 ? 31.136 24.728 -7.435 1.00 62.72 386 ASP A CA 1
ATOM 2983 C C . ASP A 1 386 ? 30.301 23.900 -6.449 1.00 62.72 386 ASP A C 1
ATOM 2985 O O . ASP A 1 386 ? 30.791 23.592 -5.364 1.00 62.72 386 ASP A O 1
ATOM 2989 N N . ALA A 1 387 ? 29.069 23.492 -6.787 1.00 75.88 387 ALA A N 1
ATOM 2990 C CA . ALA A 1 387 ? 28.292 22.640 -5.885 1.00 75.88 387 ALA A CA 1
ATOM 2991 C C . ALA A 1 387 ? 27.175 21.823 -6.551 1.00 75.88 387 ALA A C 1
ATOM 2993 O O . ALA A 1 387 ? 26.351 22.344 -7.307 1.00 75.88 387 ALA A O 1
ATOM 2994 N N . ALA A 1 388 ? 27.079 20.558 -6.129 1.00 89.88 388 ALA A N 1
ATOM 2995 C CA . ALA A 1 388 ? 25.909 19.715 -6.342 1.00 89.88 388 ALA A CA 1
ATOM 2996 C C . ALA A 1 388 ? 24.650 20.397 -5.777 1.00 89.88 388 ALA A C 1
ATOM 2998 O O . ALA A 1 388 ? 24.716 21.136 -4.788 1.00 89.88 388 ALA A O 1
ATOM 2999 N N . SER A 1 389 ? 23.482 20.139 -6.370 1.00 92.62 389 SER A N 1
ATOM 3000 C CA . SER A 1 389 ? 22.219 20.670 -5.845 1.00 92.62 389 SER A CA 1
ATOM 3001 C C . SER A 1 389 ? 21.057 19.693 -5.919 1.00 92.62 389 SER A C 1
ATOM 3003 O O . SER A 1 389 ? 21.042 18.771 -6.734 1.00 92.62 389 SER A O 1
ATOM 3005 N N . LEU A 1 390 ? 20.081 19.916 -5.042 1.00 94.94 390 LEU A N 1
ATOM 3006 C CA . LEU A 1 390 ? 18.844 19.151 -4.953 1.00 94.94 390 LEU A CA 1
ATOM 3007 C C . LEU A 1 390 ? 17.660 20.102 -5.100 1.00 94.94 390 LEU A C 1
ATOM 3009 O O . LEU A 1 390 ? 17.531 21.066 -4.344 1.00 94.94 390 LEU A O 1
ATOM 3013 N N . GLN A 1 391 ? 16.796 19.799 -6.064 1.00 96.12 391 GLN A N 1
ATOM 3014 C CA . GLN A 1 391 ? 15.512 20.452 -6.267 1.00 96.12 391 GLN A CA 1
ATOM 3015 C C . GLN A 1 391 ? 14.395 19.434 -6.051 1.00 96.12 391 GLN A C 1
ATOM 3017 O O . GLN A 1 391 ? 14.326 18.421 -6.746 1.00 96.12 391 GLN A O 1
ATOM 3022 N N . LEU A 1 392 ? 13.505 19.723 -5.106 1.00 96.69 392 LEU A N 1
ATOM 3023 C CA . LEU A 1 392 ? 12.359 18.877 -4.788 1.00 96.69 392 LEU A CA 1
ATOM 3024 C C . LEU A 1 392 ? 11.061 19.543 -5.259 1.00 96.69 392 LEU A C 1
ATOM 3026 O O . LEU A 1 392 ? 10.852 20.730 -5.017 1.00 96.69 392 LEU A O 1
ATOM 3030 N N . ILE A 1 393 ? 10.193 18.786 -5.928 1.00 96.56 393 ILE A N 1
ATOM 3031 C CA . ILE A 1 393 ? 8.824 19.159 -6.293 1.00 96.56 393 ILE A CA 1
ATOM 3032 C C . ILE A 1 393 ? 7.874 18.477 -5.302 1.00 96.56 393 ILE A C 1
ATOM 3034 O O . ILE A 1 393 ? 7.826 17.247 -5.229 1.00 96.56 393 ILE A O 1
ATOM 3038 N N . ARG A 1 394 ? 7.091 19.263 -4.558 1.00 91.38 394 ARG A N 1
ATOM 3039 C CA . ARG A 1 394 ? 6.151 18.765 -3.538 1.00 91.38 394 ARG A CA 1
ATOM 3040 C C . ARG A 1 394 ? 4.732 19.158 -3.877 1.00 91.38 394 ARG A C 1
ATOM 3042 O O . ARG A 1 394 ? 4.461 20.315 -4.181 1.00 91.38 394 ARG A O 1
ATOM 3049 N N . ALA A 1 395 ? 3.813 18.204 -3.802 1.00 87.44 395 ALA A N 1
ATOM 3050 C CA . ALA A 1 395 ? 2.398 18.472 -4.042 1.00 87.44 395 ALA A CA 1
ATOM 3051 C C . ALA A 1 395 ? 1.493 17.331 -3.580 1.00 87.44 395 ALA A C 1
ATOM 3053 O O . ALA A 1 395 ? 1.923 16.176 -3.539 1.00 87.44 395 ALA A O 1
ATOM 3054 N N . ALA A 1 396 ? 0.208 17.611 -3.381 1.00 82.00 396 ALA A N 1
ATOM 3055 C CA . ALA A 1 396 ? -0.813 16.574 -3.238 1.00 82.00 396 ALA A CA 1
ATOM 3056 C C . ALA A 1 396 ? -0.971 15.718 -4.522 1.00 82.00 396 ALA A C 1
ATOM 3058 O O . ALA A 1 396 ? -0.357 15.983 -5.568 1.00 82.00 396 ALA A O 1
ATOM 3059 N N . GLY A 1 397 ? -1.734 14.622 -4.446 1.00 79.25 397 GLY A N 1
ATOM 3060 C CA . GLY A 1 397 ? -1.998 13.747 -5.598 1.00 79.25 397 GLY A CA 1
ATOM 3061 C C . GLY A 1 397 ? -2.747 14.491 -6.710 1.00 79.25 397 GLY A C 1
ATOM 3062 O O . GLY A 1 397 ? -3.654 15.246 -6.426 1.00 79.25 397 GLY A O 1
ATOM 3063 N N . GLY A 1 398 ? -2.378 14.339 -7.984 1.00 82.56 398 GLY A N 1
ATOM 3064 C CA . GLY A 1 398 ? -3.100 15.007 -9.086 1.00 82.56 398 GLY A CA 1
ATOM 3065 C C . GLY A 1 398 ? -2.709 16.467 -9.387 1.00 82.56 398 GLY A C 1
ATOM 3066 O O . GLY A 1 398 ? -3.169 17.021 -10.376 1.00 82.56 398 GLY A O 1
ATOM 3067 N N . GLU A 1 399 ? -1.785 17.081 -8.646 1.00 88.06 399 GLU A N 1
ATOM 3068 C CA . GLU A 1 399 ? -1.309 18.458 -8.921 1.00 88.06 399 GLU A CA 1
ATOM 3069 C C . GLU A 1 399 ? -0.409 18.598 -10.173 1.00 88.06 399 GLU A C 1
ATOM 3071 O O . GLU A 1 399 ? 0.002 19.696 -10.544 1.00 88.06 399 GLU A O 1
ATOM 3076 N N . GLY A 1 400 ? -0.085 17.491 -10.850 1.00 89.44 400 GLY A N 1
ATOM 3077 C CA . GLY A 1 400 ? 0.740 17.492 -12.068 1.00 89.44 400 GLY A CA 1
ATOM 3078 C C . GLY A 1 400 ? 2.254 17.391 -11.841 1.00 89.44 400 GLY A C 1
ATOM 3079 O O . GLY A 1 400 ? 3.013 17.719 -12.751 1.00 89.44 400 GLY A O 1
ATOM 3080 N N . LYS A 1 401 ? 2.695 16.907 -10.667 1.00 91.31 401 LYS A N 1
ATOM 3081 C CA . LYS A 1 401 ? 4.118 16.689 -10.319 1.00 91.31 401 LYS A CA 1
ATOM 3082 C C . LYS A 1 401 ? 4.891 15.951 -11.407 1.00 91.31 401 LYS A C 1
ATOM 3084 O O . LYS A 1 401 ? 5.835 16.505 -11.954 1.00 91.31 401 LYS A O 1
ATOM 3089 N N . THR A 1 402 ? 4.445 14.744 -11.757 1.00 91.00 402 THR A N 1
ATOM 3090 C CA . THR A 1 402 ? 5.099 13.886 -12.752 1.00 91.00 402 THR A CA 1
ATOM 3091 C C . THR A 1 402 ? 5.206 14.576 -14.108 1.00 91.00 402 THR A C 1
ATOM 3093 O O . THR A 1 402 ? 6.253 14.530 -14.741 1.00 91.00 402 THR A O 1
ATOM 3096 N N . THR A 1 403 ? 4.157 15.278 -14.553 1.00 94.31 403 THR A N 1
ATOM 3097 C CA . THR A 1 403 ? 4.203 16.022 -15.820 1.00 94.31 403 THR A CA 1
ATOM 3098 C C . THR A 1 403 ? 5.287 17.098 -15.787 1.00 94.31 403 THR A C 1
ATOM 3100 O O . THR A 1 403 ? 6.098 17.158 -16.707 1.00 94.31 403 THR A O 1
ATOM 3103 N N . ILE A 1 404 ? 5.337 17.916 -14.729 1.00 95.75 404 ILE A N 1
ATOM 3104 C CA . ILE A 1 404 ? 6.331 18.993 -14.585 1.00 95.75 404 ILE A CA 1
ATOM 3105 C C . ILE A 1 404 ? 7.746 18.423 -14.450 1.00 95.75 404 ILE A C 1
ATOM 3107 O O . ILE A 1 404 ? 8.669 18.935 -15.084 1.00 95.75 404 ILE A O 1
ATOM 3111 N N . LEU A 1 405 ? 7.910 17.344 -13.681 1.00 96.94 405 LEU A N 1
ATOM 3112 C CA . LEU A 1 405 ? 9.173 16.631 -13.505 1.00 96.94 405 LEU A CA 1
ATOM 3113 C C . LEU A 1 405 ? 9.720 16.143 -14.851 1.00 96.94 405 LEU A C 1
ATOM 3115 O O . LEU A 1 405 ? 10.844 16.474 -15.224 1.00 96.94 405 LEU A O 1
ATOM 3119 N N . LEU A 1 406 ? 8.902 15.404 -15.609 1.00 96.00 406 LEU A N 1
ATOM 3120 C CA . LEU A 1 406 ? 9.300 14.843 -16.897 1.00 96.00 406 LEU A CA 1
ATOM 3121 C C . LEU A 1 406 ? 9.523 15.934 -17.953 1.00 96.00 406 LEU A C 1
ATOM 3123 O O . LEU A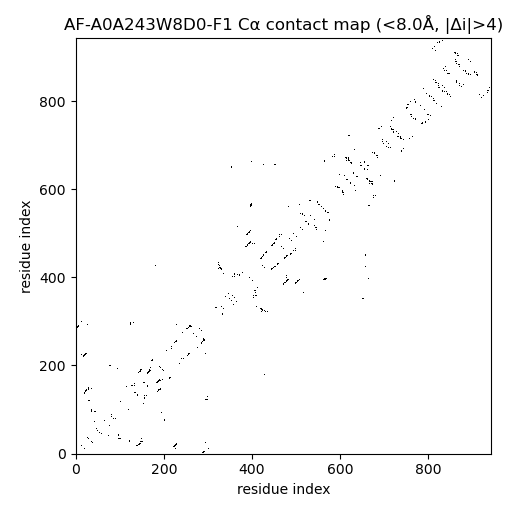 1 406 ? 10.468 15.836 -18.729 1.00 96.00 406 LEU A O 1
ATOM 3127 N N . GLN A 1 407 ? 8.693 16.983 -17.987 1.00 97.38 407 GLN A N 1
ATOM 3128 C CA . GLN A 1 407 ? 8.878 18.114 -18.905 1.00 97.38 407 GLN A CA 1
ATOM 3129 C C . GLN A 1 407 ? 10.186 18.867 -18.621 1.00 97.38 407 GLN A C 1
ATOM 3131 O O . GLN A 1 407 ? 10.926 19.158 -19.559 1.00 97.38 407 GLN A O 1
ATOM 3136 N N . THR A 1 408 ? 10.511 19.097 -17.345 1.00 97.31 408 THR A N 1
ATOM 3137 C CA . THR A 1 408 ? 11.792 19.696 -16.925 1.00 97.31 408 THR A CA 1
ATOM 3138 C C . THR A 1 408 ? 12.976 18.793 -17.284 1.00 97.31 408 THR A C 1
ATOM 3140 O O . THR A 1 408 ? 13.990 19.273 -17.786 1.00 97.31 408 THR A O 1
ATOM 3143 N N . ALA A 1 409 ? 12.852 17.476 -17.087 1.00 96.62 409 ALA A N 1
ATOM 3144 C CA . ALA A 1 409 ? 13.888 16.518 -17.475 1.00 96.62 409 ALA A CA 1
ATOM 3145 C C . ALA A 1 409 ? 14.133 16.522 -18.994 1.00 96.62 409 ALA A C 1
ATOM 3147 O O . ALA A 1 409 ? 15.281 16.512 -19.435 1.00 96.62 409 ALA A O 1
ATOM 3148 N N . VAL A 1 410 ? 13.066 16.596 -19.798 1.00 96.06 410 VAL A N 1
ATOM 3149 C CA . VAL A 1 410 ? 13.158 16.755 -21.258 1.00 96.06 410 VAL A CA 1
ATOM 3150 C C . VAL A 1 410 ? 13.873 18.060 -21.623 1.00 96.06 410 VAL A C 1
ATOM 3152 O O . VAL A 1 410 ? 14.760 18.028 -22.472 1.00 96.06 410 VAL A O 1
ATOM 3155 N N . ASP A 1 411 ? 13.553 19.183 -20.973 1.00 95.50 411 ASP A N 1
ATOM 3156 C CA . ASP A 1 411 ? 14.221 20.470 -21.235 1.00 95.50 411 ASP A CA 1
ATOM 3157 C C . ASP A 1 411 ? 15.717 20.416 -20.895 1.00 95.50 411 ASP A C 1
ATOM 3159 O O . ASP A 1 411 ? 16.548 20.919 -21.657 1.00 95.50 411 ASP A O 1
ATOM 3163 N N . ALA A 1 412 ? 16.082 19.730 -19.807 1.00 94.75 412 ALA A N 1
ATOM 3164 C CA . ALA A 1 412 ? 17.477 19.496 -19.448 1.00 94.75 412 ALA A CA 1
ATOM 3165 C C . ALA A 1 412 ? 18.220 18.693 -20.533 1.00 94.75 412 ALA A C 1
ATOM 3167 O O . ALA A 1 412 ? 19.304 19.111 -20.950 1.00 94.75 412 ALA A O 1
ATOM 3168 N N . VAL A 1 413 ? 17.626 17.610 -21.057 1.00 94.56 413 VAL A N 1
ATOM 3169 C CA . VAL A 1 413 ? 18.208 16.830 -22.171 1.00 94.56 413 VAL A CA 1
ATOM 3170 C C . VAL A 1 413 ? 18.358 17.688 -23.428 1.00 94.56 413 VAL A C 1
ATOM 3172 O O . VAL A 1 413 ? 19.424 17.709 -24.043 1.00 94.56 413 VAL A O 1
ATOM 3175 N N . MET A 1 414 ? 17.309 18.424 -23.806 1.00 92.25 414 MET A N 1
ATOM 3176 C CA . 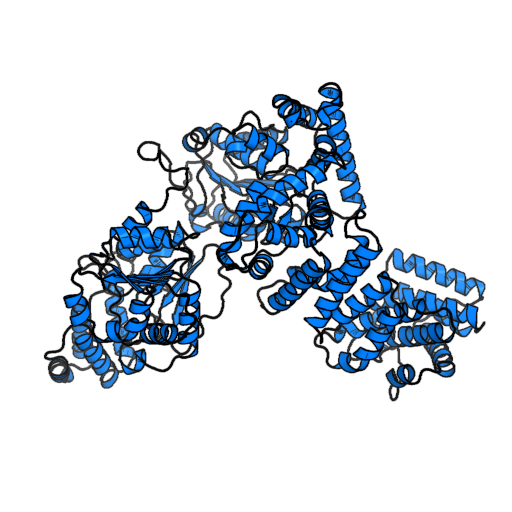MET A 1 414 ? 17.291 19.221 -25.039 1.00 92.25 414 MET A CA 1
ATOM 3177 C C . MET A 1 414 ? 18.235 20.426 -24.990 1.00 92.25 414 MET A C 1
ATOM 3179 O O . MET A 1 414 ? 18.664 20.905 -26.038 1.00 92.25 414 MET A O 1
ATOM 3183 N N . SER A 1 415 ? 18.619 20.889 -23.796 1.00 91.69 415 SER A N 1
ATOM 3184 C CA . SER A 1 415 ? 19.643 21.928 -23.645 1.00 91.69 415 SER A CA 1
ATOM 3185 C C . SER A 1 415 ? 21.037 21.490 -24.119 1.00 91.69 415 SER A C 1
ATOM 3187 O O . SER A 1 415 ? 21.892 22.343 -24.356 1.00 91.69 415 SER A O 1
ATOM 3189 N N . GLY A 1 416 ? 21.295 20.177 -24.198 1.00 89.31 416 GLY A N 1
ATOM 3190 C CA . GLY A 1 416 ? 22.604 19.603 -24.526 1.00 89.31 416 GLY A CA 1
ATOM 3191 C C . GLY A 1 416 ? 23.669 19.752 -23.432 1.00 89.31 416 GLY A C 1
ATOM 3192 O O . GLY A 1 416 ? 24.784 19.267 -23.604 1.00 89.31 416 GLY A O 1
ATOM 3193 N N . LYS A 1 417 ? 23.348 20.403 -22.306 1.00 89.75 417 LYS A N 1
ATOM 3194 C CA . LYS A 1 417 ? 24.288 20.662 -21.201 1.00 89.75 417 LYS A CA 1
ATOM 3195 C C . LYS A 1 417 ? 24.326 19.544 -20.158 1.00 89.75 417 LYS A C 1
ATOM 3197 O O . LYS A 1 417 ? 25.266 19.494 -19.372 1.00 89.75 417 LYS A O 1
ATOM 3202 N N . TRP A 1 418 ? 23.311 18.682 -20.140 1.00 92.75 418 TRP A N 1
ATOM 3203 C CA . TRP A 1 418 ? 23.083 17.687 -19.094 1.00 92.75 418 TRP A CA 1
ATOM 3204 C C . TRP A 1 418 ? 23.070 16.263 -19.648 1.00 92.75 418 TRP A C 1
ATOM 3206 O O . TRP A 1 418 ? 22.474 15.998 -20.694 1.00 92.75 418 TRP A O 1
ATOM 3216 N N . LYS A 1 419 ? 23.646 15.327 -18.891 1.00 94.81 419 LYS A N 1
ATOM 3217 C CA . LYS A 1 419 ? 23.368 13.891 -19.003 1.00 94.81 419 LYS A CA 1
ATOM 3218 C C . LYS A 1 419 ? 22.296 13.541 -17.973 1.00 94.81 419 LYS A C 1
ATOM 3220 O O . LYS A 1 419 ? 22.511 13.684 -16.771 1.00 94.81 419 LYS A O 1
ATOM 3225 N N . VAL A 1 420 ? 21.121 13.131 -18.441 1.00 96.25 420 VAL A N 1
ATOM 3226 C CA . VAL A 1 420 ? 19.946 12.949 -17.579 1.00 96.25 420 VAL A CA 1
ATOM 3227 C C . VAL A 1 420 ? 19.652 11.468 -17.403 1.00 96.25 420 VAL A C 1
ATOM 3229 O O . VAL A 1 420 ? 19.410 10.767 -18.383 1.00 96.25 420 VAL A O 1
ATOM 3232 N N . VAL A 1 421 ? 19.635 10.998 -16.159 1.00 95.50 421 VAL A N 1
ATOM 3233 C CA . VAL A 1 421 ? 19.257 9.624 -15.804 1.00 95.50 421 VAL A CA 1
ATOM 3234 C C . VAL A 1 421 ? 17.939 9.646 -15.041 1.00 95.50 421 VAL A C 1
ATOM 3236 O O . VAL A 1 421 ? 17.780 10.366 -14.059 1.00 95.50 421 VAL A O 1
ATOM 3239 N N . TRP A 1 422 ? 16.973 8.877 -15.528 1.00 92.31 422 TRP A N 1
ATOM 3240 C CA . TRP A 1 422 ? 15.593 8.863 -15.063 1.00 92.31 422 TRP A CA 1
ATOM 3241 C C . TRP A 1 422 ? 15.232 7.515 -14.446 1.00 92.31 422 TRP A C 1
ATOM 3243 O O . TRP A 1 422 ? 15.462 6.459 -15.043 1.00 92.31 422 TRP A O 1
ATOM 3253 N N . ARG A 1 423 ? 14.611 7.561 -13.268 1.00 86.94 423 ARG A N 1
ATOM 3254 C CA . ARG A 1 423 ? 14.047 6.395 -12.590 1.00 86.94 423 ARG A CA 1
ATOM 3255 C C . ARG A 1 423 ? 12.716 6.009 -13.231 1.00 86.94 423 ARG A C 1
ATOM 3257 O O . ARG A 1 423 ? 11.677 6.582 -12.927 1.00 86.94 423 ARG A O 1
ATOM 3264 N N . ASN A 1 424 ? 12.732 5.028 -14.123 1.00 71.25 424 ASN A N 1
ATOM 3265 C CA . ASN A 1 424 ? 11.547 4.599 -14.873 1.00 71.25 424 ASN A CA 1
ATOM 3266 C C . ASN A 1 424 ? 10.571 3.707 -14.078 1.00 71.25 424 ASN A C 1
ATOM 3268 O O . ASN A 1 424 ? 9.496 3.398 -14.595 1.00 71.25 424 ASN A O 1
ATOM 3272 N N . SER A 1 425 ? 10.928 3.296 -12.859 1.00 67.12 425 SER A N 1
ATOM 3273 C CA . SER A 1 425 ? 10.105 2.455 -11.989 1.00 67.12 425 SER A CA 1
ATOM 3274 C C . SER A 1 425 ? 10.292 2.827 -10.510 1.00 67.12 425 SER A C 1
ATOM 3276 O O . SER A 1 425 ? 11.434 2.924 -10.054 1.00 67.12 425 SER A O 1
ATOM 3278 N N . PRO A 1 426 ? 9.204 2.971 -9.726 1.00 60.38 426 PRO A N 1
ATOM 3279 C CA . PRO A 1 426 ? 9.278 3.262 -8.291 1.00 60.38 426 PRO A CA 1
ATOM 3280 C C . PRO A 1 426 ? 9.825 2.088 -7.462 1.00 60.38 426 PRO A C 1
ATOM 3282 O O . PRO A 1 426 ? 10.091 2.246 -6.272 1.00 60.38 426 PRO A O 1
ATOM 3285 N N . LEU A 1 427 ? 10.040 0.923 -8.079 1.00 59.16 427 LEU A N 1
ATOM 3286 C CA . LEU A 1 427 ? 10.646 -0.246 -7.443 1.00 59.16 427 LEU A CA 1
ATOM 3287 C C . LEU A 1 427 ? 12.182 -0.215 -7.468 1.00 59.16 427 LEU A C 1
ATOM 3289 O O . LEU A 1 427 ? 12.822 -0.866 -6.651 1.00 59.16 427 LEU A O 1
ATOM 3293 N N . GLU A 1 428 ? 12.793 0.540 -8.381 1.00 64.31 428 GLU A N 1
ATOM 3294 C CA . GLU A 1 428 ? 14.251 0.524 -8.550 1.00 64.31 428 GLU A CA 1
ATOM 3295 C C . GLU A 1 428 ? 14.933 1.388 -7.489 1.00 64.31 428 GLU A C 1
ATOM 3297 O O . GLU A 1 428 ? 14.605 2.564 -7.345 1.00 64.31 428 GLU A O 1
ATOM 3302 N N . GLY A 1 429 ? 15.882 0.842 -6.731 1.00 75.81 429 GLY A N 1
ATOM 3303 C CA . GLY A 1 429 ? 16.685 1.633 -5.793 1.00 75.81 429 GLY A CA 1
ATOM 3304 C C . GLY A 1 429 ? 17.654 2.588 -6.504 1.00 75.81 429 GLY A C 1
ATOM 3305 O O . GLY A 1 429 ? 17.807 2.551 -7.725 1.00 75.81 429 GLY A O 1
ATOM 3306 N N . LEU A 1 430 ? 18.347 3.437 -5.742 1.00 83.88 430 LEU A N 1
ATOM 3307 C CA . LEU A 1 430 ? 19.473 4.229 -6.253 1.00 83.88 430 LEU A CA 1
ATOM 3308 C C . LEU A 1 430 ? 20.809 3.492 -5.998 1.00 83.88 430 LEU A C 1
ATOM 3310 O O . LEU A 1 430 ? 21.205 3.367 -4.832 1.00 83.88 430 LEU A O 1
ATOM 3314 N N . PRO A 1 431 ? 21.523 3.015 -7.040 1.00 82.12 431 PRO A N 1
ATOM 3315 C CA . PRO A 1 431 ? 22.776 2.277 -6.875 1.00 82.12 431 PRO A CA 1
ATOM 3316 C C . PRO A 1 431 ? 23.927 3.209 -6.464 1.00 82.12 431 PRO A C 1
ATOM 3318 O O . PRO A 1 431 ? 24.515 3.909 -7.284 1.00 82.12 431 PRO A O 1
ATOM 3321 N N . LEU A 1 432 ? 24.267 3.219 -5.170 1.00 85.38 432 LEU A N 1
ATOM 3322 C CA . LEU A 1 432 ? 25.235 4.166 -4.593 1.00 85.38 432 LEU A CA 1
ATOM 3323 C C . LEU A 1 432 ? 26.626 4.096 -5.244 1.00 85.38 432 LEU A C 1
ATOM 3325 O O . LEU A 1 432 ? 27.244 5.132 -5.468 1.00 85.38 432 LEU A O 1
ATOM 3329 N N . ALA A 1 433 ? 27.102 2.885 -5.549 1.00 81.62 433 ALA A N 1
ATOM 3330 C CA . ALA A 1 433 ? 28.419 2.671 -6.146 1.00 81.62 433 ALA A CA 1
ATOM 3331 C C . ALA A 1 433 ? 28.507 3.206 -7.585 1.00 81.62 433 ALA A C 1
ATOM 3333 O O . ALA A 1 433 ? 29.555 3.700 -7.991 1.00 81.62 433 ALA A O 1
ATOM 3334 N N . ASP A 1 434 ? 27.413 3.140 -8.344 1.00 85.75 434 ASP A N 1
ATOM 3335 C CA . ASP A 1 434 ? 27.366 3.650 -9.717 1.00 85.75 434 ASP A CA 1
ATOM 3336 C C . ASP A 1 434 ? 27.318 5.180 -9.723 1.00 85.75 434 ASP A C 1
ATOM 3338 O O . ASP A 1 434 ? 27.985 5.825 -10.531 1.00 85.75 434 ASP A O 1
ATOM 3342 N N . VAL A 1 435 ? 26.590 5.773 -8.768 1.00 90.81 435 VAL A N 1
ATOM 3343 C CA . VAL A 1 435 ? 26.516 7.232 -8.601 1.00 90.81 435 VAL A CA 1
ATOM 3344 C C . VAL A 1 435 ? 27.896 7.834 -8.310 1.00 90.81 435 VAL A C 1
ATOM 3346 O O . VAL A 1 435 ? 28.241 8.867 -8.880 1.00 90.81 435 VAL A O 1
ATOM 3349 N N . GLU A 1 436 ? 28.716 7.185 -7.478 1.00 88.31 436 GLU A N 1
ATOM 3350 C CA . GLU A 1 436 ? 30.094 7.621 -7.187 1.00 88.31 436 GLU A CA 1
ATOM 3351 C C . GLU A 1 436 ? 31.022 7.569 -8.414 1.00 88.31 436 GLU A C 1
ATOM 3353 O O . GLU A 1 436 ? 31.996 8.323 -8.486 1.00 88.31 436 GLU A O 1
ATOM 3358 N N . LYS A 1 437 ? 30.726 6.683 -9.374 1.00 89.75 437 LYS A N 1
ATOM 3359 C CA . LYS A 1 437 ? 31.529 6.440 -10.582 1.00 89.75 437 LYS A CA 1
ATOM 3360 C C . LYS A 1 437 ? 31.110 7.300 -11.778 1.00 89.75 437 LYS A C 1
ATOM 3362 O O . LYS A 1 437 ? 31.710 7.168 -12.845 1.00 89.75 437 LYS A O 1
ATOM 3367 N N . LEU A 1 438 ? 30.101 8.162 -11.629 1.00 91.94 438 LEU A N 1
ATOM 3368 C CA . LEU A 1 438 ? 29.653 9.042 -12.706 1.00 91.94 438 LEU A CA 1
ATOM 3369 C C . LEU A 1 438 ? 30.797 9.936 -13.202 1.00 91.94 438 LEU A C 1
ATOM 3371 O O . LEU A 1 438 ? 31.520 10.560 -12.423 1.00 91.94 438 LEU A O 1
ATOM 3375 N N . ASP A 1 439 ? 30.947 10.003 -14.524 1.00 88.56 439 ASP A N 1
ATOM 3376 C CA . ASP A 1 439 ? 32.037 10.727 -15.171 1.00 88.56 439 ASP A CA 1
ATOM 3377 C C . ASP A 1 439 ? 31.979 12.225 -14.828 1.00 88.56 439 ASP A C 1
ATOM 3379 O O . ASP A 1 439 ? 30.991 12.915 -15.099 1.00 88.56 439 ASP A O 1
ATOM 3383 N N . LYS A 1 440 ? 33.069 12.723 -14.231 1.00 88.50 440 LYS A N 1
ATOM 3384 C CA . LYS A 1 440 ? 33.216 14.098 -13.736 1.00 88.50 440 LYS A CA 1
ATOM 3385 C C . LYS A 1 440 ? 33.261 15.156 -14.842 1.00 88.50 440 LYS A C 1
ATOM 3387 O O . LYS A 1 440 ? 33.127 16.342 -14.549 1.00 88.50 440 LYS A O 1
ATOM 3392 N N . THR A 1 441 ? 33.452 14.755 -16.099 1.00 87.00 441 THR A N 1
ATOM 3393 C CA . THR A 1 441 ? 33.469 15.667 -17.253 1.00 87.00 441 THR A CA 1
ATOM 3394 C C . THR A 1 441 ? 32.070 16.122 -17.672 1.00 87.00 441 THR A C 1
ATOM 3396 O O . THR A 1 441 ? 31.933 17.179 -18.293 1.00 87.00 441 THR A O 1
ATOM 3399 N N . PHE A 1 442 ? 31.026 15.380 -17.288 1.00 89.75 442 PHE A N 1
ATOM 3400 C CA . PHE A 1 442 ? 29.637 15.713 -17.590 1.00 89.75 442 PHE A CA 1
ATOM 3401 C C . PHE A 1 442 ? 28.906 16.291 -16.378 1.00 89.75 442 PHE A C 1
ATOM 3403 O O . PHE A 1 442 ? 29.191 15.951 -15.230 1.00 89.75 442 PHE A O 1
ATOM 3410 N N . GLN A 1 443 ? 27.910 17.133 -16.652 1.00 91.81 443 GLN A N 1
ATOM 3411 C CA . GLN A 1 443 ? 26.915 17.541 -15.663 1.00 91.81 443 GLN A CA 1
ATOM 3412 C C . GLN A 1 443 ? 25.774 16.521 -15.662 1.00 91.81 443 GLN A C 1
ATOM 3414 O O . GLN A 1 443 ? 25.097 16.341 -16.678 1.00 91.81 443 GLN A O 1
ATOM 3419 N N . TRP A 1 444 ? 25.574 15.841 -14.537 1.00 95.19 444 TRP A N 1
ATOM 3420 C CA . TRP A 1 444 ? 24.572 14.793 -14.373 1.00 95.19 444 TRP A CA 1
ATOM 3421 C C . TRP A 1 444 ? 23.334 15.319 -13.666 1.00 95.19 444 TRP A C 1
ATOM 3423 O O . TRP A 1 444 ? 23.432 15.983 -12.634 1.00 95.19 444 TRP A O 1
ATOM 3433 N N . LEU A 1 445 ? 22.164 14.959 -14.189 1.00 96.56 445 LEU A N 1
ATOM 3434 C CA . LEU A 1 445 ? 20.883 15.188 -13.535 1.00 96.56 445 LEU A CA 1
ATOM 3435 C C . LEU A 1 445 ? 20.206 13.845 -13.253 1.00 96.56 445 LEU A C 1
ATOM 3437 O O . LEU A 1 445 ? 19.775 13.150 -14.175 1.00 96.56 445 LEU A O 1
ATOM 3441 N N . ILE A 1 446 ? 20.113 13.496 -11.974 1.00 97.44 446 ILE A N 1
ATOM 3442 C CA . ILE A 1 446 ? 19.397 12.325 -11.472 1.00 97.44 446 ILE A CA 1
ATOM 3443 C C . ILE A 1 446 ? 17.945 12.733 -11.224 1.00 97.44 446 ILE A C 1
ATOM 3445 O O . ILE A 1 446 ? 17.664 13.590 -10.383 1.00 97.44 446 ILE A O 1
ATOM 3449 N N . VAL A 1 447 ? 17.022 12.128 -11.970 1.00 97.62 447 VAL A N 1
ATOM 3450 C CA . VAL A 1 447 ? 15.595 12.458 -11.946 1.00 97.62 447 VAL A CA 1
ATOM 3451 C C . VAL A 1 447 ? 14.803 11.290 -11.370 1.00 97.62 447 VAL A C 1
ATOM 3453 O O . VAL A 1 447 ? 14.865 10.180 -11.903 1.00 97.62 447 VAL A O 1
ATOM 3456 N N . ALA A 1 448 ? 14.029 11.538 -10.314 1.00 93.44 448 ALA A N 1
ATOM 3457 C CA . ALA A 1 448 ? 13.181 10.523 -9.694 1.00 93.44 448 ALA A CA 1
ATOM 3458 C C . ALA A 1 448 ? 11.818 11.086 -9.283 1.00 93.44 448 ALA A C 1
ATOM 3460 O O . ALA A 1 448 ? 11.738 12.097 -8.584 1.00 93.44 448 ALA A O 1
ATOM 3461 N N . ASP A 1 449 ? 10.755 10.404 -9.701 1.00 89.69 449 ASP A N 1
ATOM 3462 C CA . ASP A 1 449 ? 9.423 10.556 -9.111 1.00 89.69 449 ASP A CA 1
ATOM 3463 C C . ASP A 1 449 ? 9.260 9.559 -7.957 1.00 89.69 449 ASP A C 1
ATOM 3465 O O . ASP A 1 449 ? 10.086 8.647 -7.800 1.00 89.69 449 ASP A O 1
ATOM 3469 N N . ASP A 1 450 ? 8.242 9.779 -7.125 1.00 84.00 450 ASP A N 1
ATOM 3470 C CA . ASP A 1 450 ? 8.005 9.021 -5.886 1.00 84.00 450 ASP A CA 1
ATOM 3471 C C . ASP A 1 450 ? 9.293 8.881 -5.045 1.00 84.00 450 ASP A C 1
ATOM 3473 O O . ASP A 1 450 ? 9.666 7.815 -4.539 1.00 84.00 450 ASP A O 1
ATOM 3477 N N . ALA A 1 451 ? 10.041 9.987 -4.951 1.00 89.69 451 ALA A N 1
ATOM 3478 C CA . ALA A 1 451 ? 11.374 10.024 -4.355 1.00 89.69 451 ALA A CA 1
ATOM 3479 C C . ALA A 1 451 ? 11.370 9.721 -2.845 1.00 89.69 451 ALA A C 1
ATOM 3481 O O . ALA A 1 451 ? 12.413 9.374 -2.286 1.00 89.69 451 ALA A O 1
ATOM 3482 N N . ASP A 1 452 ? 10.206 9.793 -2.192 1.00 83.75 452 ASP A N 1
ATOM 3483 C CA . ASP A 1 452 ? 9.991 9.325 -0.819 1.00 83.75 452 ASP A CA 1
ATOM 3484 C C . ASP A 1 452 ? 10.403 7.854 -0.627 1.00 83.75 452 ASP A C 1
ATOM 3486 O O . ASP A 1 452 ? 10.872 7.487 0.450 1.00 83.75 452 ASP A O 1
ATOM 3490 N N . ASN A 1 453 ? 10.341 7.029 -1.680 1.00 80.19 453 ASN A N 1
ATOM 3491 C CA . ASN A 1 453 ? 10.707 5.609 -1.614 1.00 80.19 453 ASN A CA 1
ATOM 3492 C C . ASN A 1 453 ? 12.221 5.377 -1.470 1.00 80.19 453 ASN A C 1
ATOM 3494 O O . ASN A 1 453 ? 12.645 4.299 -1.059 1.00 80.19 453 ASN A O 1
ATOM 3498 N N . ILE A 1 454 ? 13.047 6.373 -1.808 1.00 83.69 454 ILE A N 1
ATOM 3499 C CA . ILE A 1 454 ? 14.511 6.241 -1.874 1.00 83.69 454 ILE A CA 1
ATOM 3500 C C . ILE A 1 454 ? 15.249 7.344 -1.100 1.00 83.69 454 ILE A C 1
ATOM 3502 O O . ILE A 1 454 ? 16.444 7.545 -1.304 1.00 83.69 454 ILE A O 1
ATOM 3506 N N . VAL A 1 455 ? 14.577 8.029 -0.162 1.00 88.81 455 VAL A N 1
ATOM 3507 C CA . VAL A 1 455 ? 15.147 9.129 0.651 1.00 88.81 455 VAL A CA 1
ATOM 3508 C C . VAL A 1 455 ? 16.477 8.750 1.301 1.00 88.81 455 VAL A C 1
ATOM 3510 O O . VAL A 1 455 ? 17.432 9.525 1.252 1.00 88.81 455 VAL A O 1
ATOM 3513 N N . GLU A 1 456 ? 16.562 7.560 1.901 1.00 86.69 456 GLU A N 1
ATOM 3514 C CA . GLU A 1 456 ? 17.785 7.093 2.564 1.00 86.69 456 GLU A CA 1
ATOM 3515 C C . GLU A 1 456 ? 18.933 6.893 1.569 1.00 86.69 456 GLU A C 1
ATOM 3517 O O . GLU A 1 456 ? 20.073 7.272 1.828 1.00 86.69 456 GLU A O 1
ATOM 3522 N N . GLN A 1 457 ? 18.631 6.322 0.405 1.00 90.62 457 GLN A N 1
ATOM 3523 C CA . GLN A 1 457 ? 19.622 6.049 -0.630 1.00 90.62 457 GLN A CA 1
ATOM 3524 C C . GLN A 1 457 ? 20.107 7.355 -1.266 1.00 90.62 457 GLN A C 1
ATOM 3526 O O . GLN A 1 457 ? 21.309 7.531 -1.438 1.00 90.62 457 GLN A O 1
ATOM 3531 N N . ILE A 1 458 ? 19.207 8.313 -1.522 1.00 94.88 458 ILE A N 1
ATOM 3532 C CA . ILE A 1 458 ? 19.574 9.656 -1.991 1.00 94.88 458 ILE A CA 1
ATOM 3533 C C . ILE A 1 458 ? 20.479 10.343 -0.961 1.00 94.88 458 ILE A C 1
ATOM 3535 O O . ILE A 1 458 ? 21.539 10.839 -1.330 1.00 94.88 458 ILE A O 1
ATOM 3539 N N . ALA A 1 459 ? 20.124 10.329 0.329 1.00 93.25 459 ALA A N 1
ATOM 3540 C CA . ALA A 1 459 ? 20.954 10.921 1.384 1.00 93.25 459 ALA A CA 1
ATOM 3541 C C . ALA A 1 459 ? 22.356 10.293 1.440 1.00 93.25 459 ALA A C 1
ATOM 3543 O O . ALA A 1 459 ? 23.358 11.006 1.524 1.00 93.25 459 ALA A O 1
ATOM 3544 N N . ASN A 1 460 ? 22.440 8.966 1.328 1.00 92.31 460 ASN A N 1
ATOM 3545 C CA . ASN A 1 460 ? 23.715 8.257 1.297 1.00 92.31 460 ASN A CA 1
ATOM 3546 C C . ASN A 1 460 ? 24.534 8.569 0.037 1.00 92.31 460 ASN A C 1
ATOM 3548 O O . ASN A 1 460 ? 25.742 8.769 0.147 1.00 92.31 460 ASN A O 1
ATOM 3552 N N . ALA A 1 461 ? 23.899 8.652 -1.135 1.00 93.88 461 ALA A N 1
ATOM 3553 C CA . ALA A 1 461 ? 24.557 9.016 -2.390 1.00 93.88 461 ALA A CA 1
ATOM 3554 C C . ALA A 1 461 ? 25.121 10.439 -2.325 1.00 93.88 461 ALA A C 1
ATOM 3556 O O . ALA A 1 461 ? 26.288 10.660 -2.627 1.00 93.88 461 ALA A O 1
ATOM 3557 N N . VAL A 1 462 ? 24.319 11.391 -1.848 1.00 94.25 462 VAL A N 1
ATOM 3558 C CA . VAL A 1 462 ? 24.717 12.791 -1.660 1.00 94.25 462 VAL A CA 1
ATOM 3559 C C . VAL A 1 462 ? 25.906 12.909 -0.703 1.00 94.25 462 VAL A C 1
ATOM 3561 O O . VAL A 1 462 ? 26.891 13.573 -1.023 1.00 94.25 462 VAL A O 1
ATOM 3564 N N . LYS A 1 463 ? 25.862 12.220 0.444 1.00 93.69 463 LYS A N 1
ATOM 3565 C CA . LYS A 1 463 ? 26.970 12.200 1.410 1.00 93.69 463 LYS A CA 1
ATOM 3566 C C . LYS A 1 463 ? 28.254 11.630 0.799 1.00 93.69 463 LYS A C 1
ATOM 3568 O O . LYS A 1 463 ? 29.338 12.160 1.027 1.00 93.69 463 LYS A O 1
ATOM 3573 N N . ARG A 1 464 ? 28.139 10.554 0.019 1.00 93.75 464 ARG A N 1
ATOM 3574 C CA . ARG A 1 464 ? 29.264 9.923 -0.684 1.00 93.75 464 ARG A CA 1
ATOM 3575 C C . ARG A 1 464 ? 29.876 10.854 -1.731 1.00 93.75 464 ARG A C 1
ATOM 3577 O O . ARG A 1 464 ? 31.086 11.058 -1.708 1.00 93.75 464 ARG A O 1
ATOM 3584 N N . LEU A 1 465 ? 29.045 11.481 -2.565 1.00 93.00 465 LEU A N 1
ATOM 3585 C CA . LEU A 1 465 ? 29.462 12.475 -3.561 1.00 93.00 465 LEU A CA 1
ATOM 3586 C C . LEU A 1 465 ? 30.183 13.667 -2.918 1.00 93.00 465 LEU A C 1
ATOM 3588 O O . LEU A 1 465 ? 31.242 14.072 -3.397 1.00 93.00 465 LEU A O 1
ATOM 3592 N N . HIS A 1 466 ? 29.653 14.174 -1.802 1.00 92.31 466 HIS A N 1
ATOM 3593 C CA . HIS A 1 466 ? 30.279 15.240 -1.024 1.00 92.31 466 HIS A CA 1
ATOM 3594 C C . HIS A 1 466 ? 31.672 14.836 -0.520 1.00 92.31 466 HIS A C 1
ATOM 3596 O O . HIS A 1 466 ? 32.639 15.568 -0.720 1.00 92.31 466 HIS A O 1
ATOM 3602 N N . ASN A 1 467 ? 31.801 13.638 0.060 1.00 91.94 467 ASN A N 1
ATOM 3603 C CA . ASN A 1 467 ? 33.078 13.137 0.577 1.00 91.94 467 ASN A CA 1
ATOM 3604 C C . ASN A 1 467 ? 34.154 12.985 -0.514 1.00 91.94 467 ASN A C 1
ATOM 3606 O O . ASN A 1 467 ? 35.337 13.143 -0.221 1.00 91.94 467 ASN A O 1
ATOM 3610 N N . ILE A 1 468 ? 33.764 12.691 -1.761 1.00 91.25 468 ILE A N 1
ATOM 3611 C CA . ILE A 1 468 ? 34.689 12.596 -2.907 1.00 91.25 468 ILE A CA 1
ATOM 3612 C C . ILE A 1 468 ? 34.835 13.916 -3.686 1.00 91.25 468 ILE A C 1
ATOM 3614 O O . ILE A 1 468 ? 35.446 13.932 -4.763 1.00 91.25 468 ILE A O 1
ATOM 3618 N N . GLY A 1 469 ? 34.247 15.007 -3.180 1.00 89.06 469 GLY A N 1
ATOM 3619 C CA . GLY A 1 469 ? 34.296 16.341 -3.779 1.00 89.06 469 GLY A CA 1
ATOM 3620 C C . GLY A 1 469 ? 33.613 16.450 -5.146 1.00 89.06 469 GLY A C 1
ATOM 3621 O O . GLY A 1 469 ? 34.035 17.254 -5.973 1.00 89.06 469 GLY A O 1
ATOM 3622 N N . SER A 1 470 ? 32.610 15.616 -5.439 1.00 88.94 470 SER A N 1
ATOM 3623 C CA . SER A 1 470 ? 31.858 15.698 -6.698 1.00 88.94 470 SER A CA 1
ATOM 3624 C C . SER A 1 470 ? 30.804 16.804 -6.622 1.00 88.94 470 SER A C 1
ATOM 3626 O O . SER A 1 470 ? 29.904 16.768 -5.785 1.00 88.94 470 SER A O 1
ATOM 3628 N N . THR A 1 471 ? 30.913 17.783 -7.520 1.00 89.81 471 THR A N 1
ATOM 3629 C CA . THR A 1 471 ? 29.971 18.910 -7.639 1.00 89.81 471 THR A CA 1
ATOM 3630 C C . THR A 1 471 ? 29.090 18.828 -8.884 1.00 89.81 471 THR A C 1
ATOM 3632 O O . THR A 1 471 ? 28.177 19.626 -9.035 1.00 89.81 471 THR A O 1
ATOM 3635 N N . ASN A 1 472 ? 29.343 17.858 -9.765 1.00 91.38 472 ASN A N 1
ATOM 3636 C CA . ASN A 1 472 ? 28.739 17.741 -11.093 1.00 91.38 472 ASN A CA 1
ATOM 3637 C C . ASN A 1 472 ? 27.483 16.850 -11.137 1.00 91.38 472 ASN A C 1
ATOM 3639 O O . ASN A 1 472 ? 27.017 16.509 -12.223 1.00 91.38 472 ASN A O 1
ATOM 3643 N N . VAL A 1 473 ? 26.955 16.431 -9.982 1.00 94.25 473 VAL A N 1
ATOM 3644 C CA . VAL A 1 473 ? 25.774 15.562 -9.877 1.00 94.25 473 VAL A CA 1
ATOM 3645 C C . VAL A 1 473 ? 24.654 16.303 -9.158 1.00 94.25 473 VAL A C 1
ATOM 3647 O O . VAL A 1 473 ? 24.802 16.741 -8.018 1.00 94.25 473 VAL A O 1
ATOM 3650 N N . HIS A 1 474 ? 23.516 16.428 -9.830 1.00 95.38 474 HIS A N 1
ATOM 3651 C CA . HIS A 1 474 ? 22.355 17.178 -9.369 1.00 95.38 474 HIS A CA 1
ATOM 3652 C C . HIS A 1 474 ? 21.120 16.285 -9.296 1.00 95.38 474 HIS A C 1
ATOM 3654 O O . HIS A 1 474 ? 21.007 15.302 -10.028 1.00 95.38 474 HIS A O 1
ATOM 3660 N N . PHE A 1 475 ? 20.173 16.648 -8.435 1.00 96.62 475 PHE A N 1
ATOM 3661 C CA . PHE A 1 475 ? 18.964 15.871 -8.181 1.00 96.62 475 PHE A CA 1
ATOM 3662 C C . PHE A 1 475 ? 17.718 16.699 -8.488 1.00 96.62 475 PHE A C 1
ATOM 3664 O O . PHE A 1 475 ? 17.547 17.799 -7.959 1.00 96.62 475 PHE A O 1
ATOM 3671 N N . LEU A 1 476 ? 16.830 16.140 -9.308 1.00 97.56 476 LEU A N 1
ATOM 3672 C CA . LEU A 1 476 ? 15.482 16.644 -9.542 1.00 97.56 476 LEU A CA 1
ATOM 3673 C C . LEU A 1 476 ? 14.486 15.582 -9.073 1.00 97.56 476 LEU A C 1
ATOM 3675 O O . LEU A 1 476 ? 14.336 14.527 -9.688 1.00 97.56 476 LEU A O 1
ATOM 3679 N N . LEU A 1 477 ? 13.826 15.861 -7.959 1.00 97.12 477 LEU A N 1
ATOM 3680 C CA . LEU A 1 477 ? 13.002 14.897 -7.243 1.00 97.12 477 LEU A CA 1
ATOM 3681 C C . LEU A 1 477 ? 11.547 15.360 -7.224 1.00 97.12 477 LEU A C 1
ATOM 3683 O O . LEU A 1 477 ? 11.286 16.555 -7.102 1.00 97.12 477 LEU A O 1
ATOM 3687 N N . ALA A 1 478 ? 10.599 14.432 -7.273 1.00 94.62 478 ALA A N 1
ATOM 3688 C CA . ALA A 1 478 ? 9.197 14.703 -6.976 1.00 94.62 478 ALA A CA 1
ATOM 3689 C C . ALA A 1 478 ? 8.665 13.724 -5.929 1.00 94.62 478 ALA A C 1
ATOM 3691 O O . ALA A 1 478 ? 9.035 12.553 -5.908 1.00 94.62 478 ALA A O 1
ATOM 3692 N N . SER A 1 479 ? 7.807 14.219 -5.037 1.00 89.69 479 SER A N 1
ATOM 3693 C CA . SER A 1 479 ? 7.118 13.390 -4.048 1.00 89.69 479 SER A CA 1
ATOM 3694 C C . SER A 1 479 ? 5.833 14.065 -3.559 1.00 89.69 479 SER A C 1
ATOM 3696 O O . SER A 1 479 ? 5.615 15.273 -3.737 1.00 89.69 479 SER A O 1
ATOM 3698 N N . ARG A 1 480 ? 4.936 13.281 -2.957 1.00 84.81 480 ARG A N 1
ATOM 3699 C CA . ARG A 1 480 ? 3.812 13.832 -2.199 1.00 84.81 480 ARG A CA 1
ATOM 3700 C C . ARG A 1 480 ? 4.307 14.423 -0.887 1.00 84.81 480 ARG A C 1
ATOM 3702 O O . ARG A 1 480 ? 5.213 13.904 -0.248 1.00 84.81 480 ARG A O 1
ATOM 3709 N N . ASP A 1 481 ? 3.680 15.519 -0.470 1.00 83.06 481 ASP A N 1
ATOM 3710 C CA . ASP A 1 481 ? 4.105 16.248 0.730 1.00 83.06 481 ASP A CA 1
ATOM 3711 C C . ASP A 1 481 ? 4.042 15.381 2.002 1.00 83.06 481 ASP A C 1
ATOM 3713 O O . ASP A 1 481 ? 4.963 15.394 2.821 1.00 83.06 481 ASP A O 1
ATOM 3717 N N . ALA A 1 482 ? 2.971 14.596 2.142 1.00 75.62 482 ALA A N 1
ATOM 3718 C CA . ALA A 1 482 ? 2.785 13.671 3.256 1.00 75.62 482 ALA A CA 1
ATOM 3719 C C . ALA A 1 482 ? 3.793 12.509 3.222 1.00 75.62 482 ALA A C 1
ATOM 3721 O O . ALA A 1 482 ? 4.390 12.191 4.252 1.00 75.62 482 ALA A O 1
ATOM 3722 N N . ASP A 1 483 ? 4.028 11.931 2.043 1.00 78.06 483 ASP A N 1
ATOM 3723 C CA . ASP A 1 483 ? 4.907 10.771 1.869 1.00 78.06 483 ASP A CA 1
ATOM 3724 C C . ASP A 1 483 ? 6.374 11.141 2.109 1.00 78.06 483 ASP A C 1
ATOM 3726 O O . ASP A 1 483 ? 7.069 10.469 2.873 1.00 78.06 483 ASP A O 1
ATOM 3730 N N . TRP A 1 484 ? 6.819 12.298 1.609 1.00 85.06 484 TRP A N 1
ATOM 3731 C CA . TRP A 1 484 ? 8.154 12.831 1.891 1.00 85.06 484 TRP A CA 1
ATOM 3732 C C . TRP A 1 484 ? 8.406 13.044 3.393 1.00 85.06 484 TRP A C 1
ATOM 3734 O O . TRP A 1 484 ? 9.466 12.686 3.920 1.00 85.06 484 TRP A O 1
ATOM 3744 N N . ARG A 1 485 ? 7.418 13.595 4.115 1.00 82.75 485 ARG A N 1
ATOM 3745 C CA . ARG A 1 485 ? 7.487 13.760 5.578 1.00 82.75 485 ARG A CA 1
ATOM 3746 C C . ARG A 1 485 ? 7.516 12.417 6.298 1.00 82.75 485 ARG A C 1
ATOM 3748 O O . ARG A 1 485 ? 8.300 12.252 7.235 1.00 82.75 485 ARG A O 1
ATOM 3755 N N . SER A 1 486 ? 6.688 11.471 5.858 1.00 75.31 486 SER A N 1
ATOM 3756 C CA . SER A 1 486 ? 6.620 10.113 6.407 1.00 75.31 486 SER A CA 1
ATOM 3757 C C . SER A 1 486 ? 7.959 9.384 6.258 1.00 75.31 486 SER A C 1
ATOM 3759 O O . SER A 1 486 ? 8.488 8.846 7.234 1.00 75.31 486 SER A O 1
ATOM 3761 N N . ALA A 1 487 ? 8.584 9.501 5.084 1.00 75.31 487 ALA A N 1
ATOM 3762 C CA . ALA A 1 487 ? 9.920 8.990 4.782 1.00 75.31 487 ALA A CA 1
ATOM 3763 C C . ALA A 1 487 ? 11.056 9.759 5.490 1.00 75.31 487 ALA A C 1
ATOM 3765 O O . ALA A 1 487 ? 12.235 9.470 5.285 1.00 75.31 487 ALA A O 1
ATOM 3766 N N . LYS A 1 488 ? 10.724 10.732 6.354 1.00 87.50 488 LYS A N 1
ATOM 3767 C CA . LYS A 1 488 ? 11.665 11.578 7.104 1.00 87.50 488 LYS A CA 1
ATOM 3768 C C . LYS A 1 488 ? 12.598 12.392 6.197 1.00 87.50 488 LYS A C 1
ATOM 3770 O O . LYS A 1 488 ? 13.679 12.778 6.644 1.00 87.50 488 LYS A O 1
ATOM 3775 N N . GLY A 1 489 ? 12.185 12.702 4.967 1.00 89.06 489 GLY A N 1
ATOM 3776 C CA . GLY A 1 489 ? 12.982 13.482 4.016 1.00 89.06 489 GLY A CA 1
ATOM 3777 C C . GLY A 1 489 ? 13.326 14.883 4.524 1.00 89.06 489 GLY A C 1
ATOM 3778 O O . GLY A 1 489 ? 14.452 15.343 4.351 1.00 89.06 489 GLY A O 1
ATOM 3779 N N . ASP A 1 490 ? 12.408 15.522 5.255 1.00 90.25 490 ASP A N 1
ATOM 3780 C CA . ASP A 1 490 ? 12.632 16.835 5.884 1.00 90.25 490 ASP A CA 1
ATOM 3781 C C . ASP A 1 490 ? 13.609 16.787 7.074 1.00 90.25 490 ASP A C 1
ATOM 3783 O O . ASP A 1 490 ? 14.136 17.817 7.479 1.00 90.25 490 ASP A O 1
ATOM 3787 N N . ARG A 1 491 ? 13.872 15.599 7.639 1.00 91.75 491 ARG A N 1
ATOM 3788 C CA . ARG A 1 491 ? 14.789 15.418 8.780 1.00 91.75 491 ARG A CA 1
ATOM 3789 C C . ARG A 1 491 ? 16.229 15.125 8.357 1.00 91.75 491 ARG A C 1
ATOM 3791 O O . ARG A 1 491 ? 17.084 14.939 9.219 1.00 91.75 491 ARG A O 1
ATOM 3798 N N . LYS A 1 492 ? 16.496 15.006 7.055 1.00 92.88 492 LYS A N 1
ATOM 3799 C CA . LYS A 1 492 ? 17.845 14.788 6.526 1.00 92.88 492 LYS A CA 1
ATOM 3800 C C . LYS A 1 492 ? 18.582 16.122 6.419 1.00 92.88 492 LYS A C 1
ATOM 3802 O O . LYS A 1 492 ? 18.005 17.117 5.994 1.00 92.88 492 LYS A O 1
ATOM 3807 N N . SER A 1 493 ? 19.866 16.113 6.755 1.00 91.50 493 SER A N 1
ATOM 3808 C CA . SER A 1 493 ? 20.732 17.297 6.758 1.00 91.50 493 SER A CA 1
ATOM 3809 C C . SER A 1 493 ? 21.298 17.618 5.368 1.00 91.50 493 SER A C 1
ATOM 3811 O O . SER A 1 493 ? 22.511 17.668 5.189 1.00 91.50 493 SER A O 1
ATOM 3813 N N . TRP A 1 494 ? 20.435 17.790 4.364 1.00 93.69 494 TRP A N 1
ATOM 3814 C CA . TRP A 1 494 ? 20.836 17.968 2.958 1.00 93.69 494 TRP A CA 1
ATOM 3815 C C . TRP A 1 494 ? 21.851 19.097 2.750 1.00 93.69 494 TRP A C 1
ATOM 3817 O O . TRP A 1 494 ? 22.823 18.934 2.013 1.00 93.69 494 TRP A O 1
ATOM 3827 N N . GLU A 1 495 ? 21.641 20.214 3.442 1.00 92.31 495 GLU A N 1
ATOM 3828 C CA . GLU A 1 495 ? 22.438 21.440 3.383 1.00 92.31 495 GLU A CA 1
ATOM 3829 C C . GLU A 1 495 ? 23.877 21.245 3.886 1.00 92.31 495 GLU A C 1
ATOM 3831 O O . GLU A 1 495 ? 24.741 22.070 3.604 1.00 92.31 495 GLU A O 1
ATOM 3836 N N . GLN A 1 496 ? 24.160 20.151 4.607 1.00 92.56 496 GLN A N 1
ATOM 3837 C CA . GLN A 1 496 ? 25.527 19.797 5.002 1.00 92.56 496 GLN A CA 1
ATOM 3838 C C . GLN A 1 496 ? 26.354 19.248 3.835 1.00 92.56 496 GLN A C 1
ATOM 3840 O O . GLN A 1 496 ? 27.579 19.253 3.912 1.00 92.56 496 GLN A O 1
ATOM 3845 N N . TRP A 1 497 ? 25.706 18.745 2.781 1.00 92.69 497 TRP A N 1
ATOM 3846 C CA . TRP A 1 497 ? 26.374 17.983 1.723 1.00 92.69 497 TRP A CA 1
ATOM 3847 C C . TRP A 1 497 ? 26.206 18.593 0.328 1.00 92.69 497 TRP A C 1
ATOM 3849 O O . TRP A 1 497 ? 27.079 18.403 -0.518 1.00 92.69 497 TRP A O 1
ATOM 3859 N N . LEU A 1 498 ? 25.114 19.322 0.078 1.00 92.88 498 LEU A N 1
ATOM 3860 C CA . LEU A 1 498 ? 24.825 19.970 -1.205 1.00 92.88 498 LEU A CA 1
ATOM 3861 C C . LEU A 1 498 ? 23.996 21.252 -1.042 1.00 92.88 498 LEU A C 1
ATOM 3863 O O . LEU A 1 498 ? 23.470 21.541 0.033 1.00 92.88 498 LEU A O 1
ATOM 3867 N N . ILE A 1 499 ? 23.818 22.001 -2.135 1.00 92.25 499 ILE A N 1
ATOM 3868 C CA . ILE A 1 499 ? 22.882 23.131 -2.171 1.00 92.25 499 ILE A CA 1
ATOM 3869 C C . ILE A 1 499 ? 21.455 22.590 -2.294 1.00 92.25 499 ILE A C 1
ATOM 3871 O O . ILE A 1 499 ? 21.007 22.209 -3.381 1.00 92.25 499 ILE A O 1
ATOM 3875 N N . LYS A 1 500 ? 20.711 22.581 -1.188 1.00 92.56 500 LYS A N 1
ATOM 3876 C CA . LYS A 1 500 ? 19.270 22.329 -1.227 1.00 92.56 500 LYS A CA 1
ATOM 3877 C C . LYS A 1 500 ? 18.548 23.603 -1.655 1.00 92.56 500 LYS A C 1
ATOM 3879 O O . LYS A 1 500 ? 18.583 24.615 -0.959 1.00 92.56 500 LYS A O 1
ATOM 3884 N N . ARG A 1 501 ? 17.911 23.558 -2.825 1.00 90.75 501 ARG A N 1
ATOM 3885 C CA . ARG A 1 501 ? 17.085 24.662 -3.322 1.00 90.75 501 ARG A CA 1
ATOM 3886 C C . ARG A 1 501 ? 15.738 24.671 -2.605 1.00 90.75 501 ARG A C 1
ATOM 3888 O O . ARG A 1 501 ? 15.313 23.655 -2.059 1.00 90.75 501 ARG A O 1
ATOM 3895 N N . SER A 1 502 ? 15.060 25.817 -2.622 1.00 90.75 502 SER A N 1
ATOM 3896 C CA . SER A 1 502 ? 13.700 25.919 -2.096 1.00 90.75 502 SER A CA 1
ATOM 3897 C C . SER A 1 502 ? 12.776 24.938 -2.816 1.00 90.75 502 SER A C 1
ATOM 3899 O O . SER A 1 502 ? 12.756 24.881 -4.048 1.00 90.75 502 SER A O 1
ATOM 3901 N N . ASP A 1 503 ? 12.013 24.167 -2.043 1.00 93.25 503 ASP A N 1
ATOM 3902 C CA . ASP A 1 503 ? 11.064 23.197 -2.579 1.00 93.25 503 ASP A CA 1
ATOM 3903 C C . ASP A 1 503 ? 10.059 23.891 -3.523 1.00 93.25 503 ASP A C 1
ATOM 3905 O O . ASP A 1 503 ? 9.475 24.931 -3.207 1.00 93.25 503 ASP A O 1
ATOM 3909 N N . CYS A 1 504 ? 9.834 23.297 -4.694 1.00 93.62 504 CYS A N 1
ATOM 3910 C CA . CYS A 1 504 ? 8.816 23.725 -5.642 1.00 93.62 504 CYS A CA 1
ATOM 3911 C C . CYS A 1 504 ? 7.470 23.143 -5.203 1.00 93.62 504 CYS A C 1
ATOM 3913 O O . CYS A 1 504 ? 7.134 21.997 -5.517 1.00 93.62 504 CYS A O 1
ATOM 3915 N N . PHE A 1 505 ? 6.706 23.923 -4.443 1.00 90.44 505 PHE A N 1
ATOM 3916 C CA . PHE A 1 505 ? 5.362 23.533 -4.036 1.00 90.44 505 PHE A CA 1
ATOM 3917 C C . PHE A 1 505 ? 4.371 23.751 -5.181 1.00 90.44 505 PHE A C 1
ATOM 3919 O O . PHE A 1 505 ? 4.192 24.875 -5.654 1.00 90.44 505 PHE A O 1
ATOM 3926 N N . LEU A 1 506 ? 3.700 22.680 -5.607 1.00 89.38 506 LEU A N 1
ATOM 3927 C CA . LEU A 1 506 ? 2.554 22.779 -6.504 1.00 89.38 506 LEU A CA 1
ATOM 3928 C C . LEU A 1 506 ? 1.284 22.751 -5.667 1.00 89.38 506 LEU A C 1
ATOM 3930 O O . LEU A 1 506 ? 0.969 21.759 -5.006 1.00 89.38 506 LEU A O 1
ATOM 3934 N N . ARG A 1 507 ? 0.560 23.858 -5.717 1.00 82.19 507 ARG A N 1
ATOM 3935 C CA . ARG A 1 507 ? -0.762 23.996 -5.131 1.00 82.19 507 ARG A CA 1
ATOM 3936 C C . ARG A 1 507 ? -1.545 24.950 -6.011 1.00 82.19 507 ARG A C 1
ATOM 3938 O O . ARG A 1 507 ? -1.062 26.050 -6.281 1.00 82.19 507 ARG A O 1
ATOM 3945 N N . SER A 1 508 ? -2.732 24.540 -6.441 1.00 79.94 508 SER A N 1
ATOM 3946 C CA . SER A 1 508 ? -3.554 25.320 -7.362 1.00 79.94 508 SER A CA 1
ATOM 3947 C C . SER A 1 508 ? -2.850 25.609 -8.710 1.00 79.94 508 SER A C 1
ATOM 3949 O O . SER A 1 508 ? -1.848 24.984 -9.086 1.00 79.94 508 SER A O 1
ATOM 3951 N N . ILE A 1 509 ? -3.421 26.530 -9.486 1.00 89.56 509 ILE A N 1
ATOM 3952 C CA . ILE A 1 509 ? -2.930 26.990 -10.785 1.00 89.56 509 ILE A CA 1
ATOM 3953 C C . ILE A 1 509 ? -2.969 28.516 -10.873 1.00 89.56 509 ILE A C 1
ATOM 3955 O O . ILE A 1 509 ? -3.815 29.163 -10.256 1.00 89.56 509 ILE A O 1
ATOM 3959 N N . SER A 1 510 ? -2.078 29.095 -11.679 1.00 91.88 510 SER A N 1
ATOM 3960 C CA . SER A 1 510 ? -2.148 30.513 -12.033 1.00 91.88 510 SER A CA 1
ATOM 3961 C C . SER A 1 510 ? -3.221 30.764 -13.103 1.00 91.88 510 SER A C 1
ATOM 3963 O O . SER A 1 510 ? -3.671 29.849 -13.800 1.00 91.88 510 SER A O 1
ATOM 3965 N N . SER A 1 511 ? -3.631 32.026 -13.262 1.00 92.94 511 SER A N 1
ATOM 3966 C CA . SER A 1 511 ? -4.564 32.433 -14.328 1.00 92.94 511 SER A CA 1
ATOM 3967 C C . SER A 1 511 ? -4.017 32.106 -15.723 1.00 92.94 511 SER A C 1
ATOM 3969 O O . SER A 1 511 ? -4.768 31.704 -16.614 1.00 92.94 511 SER A O 1
ATOM 3971 N N . ASP A 1 512 ? -2.704 32.227 -15.917 1.00 93.81 512 ASP A N 1
ATOM 3972 C CA . ASP A 1 512 ? -2.066 31.931 -17.199 1.00 93.81 512 ASP A CA 1
ATOM 3973 C C . ASP A 1 512 ? -1.920 30.426 -17.441 1.00 93.81 512 ASP A C 1
ATOM 3975 O O . ASP A 1 512 ? -2.251 29.963 -18.538 1.00 93.81 512 ASP A O 1
ATOM 3979 N N . ASP A 1 513 ? -1.579 29.641 -16.412 1.00 94.88 513 ASP A N 1
ATOM 3980 C CA . ASP A 1 513 ? -1.638 28.175 -16.475 1.00 94.88 513 ASP A CA 1
ATOM 3981 C C . ASP A 1 513 ? -3.053 27.700 -16.850 1.00 94.88 513 ASP A C 1
ATOM 3983 O O . ASP A 1 513 ? -3.211 26.864 -17.743 1.00 94.88 513 ASP A O 1
ATOM 3987 N N . ALA A 1 514 ? -4.097 28.275 -16.239 1.00 95.81 514 ALA A N 1
ATOM 3988 C CA . ALA A 1 514 ? -5.488 27.941 -16.549 1.00 95.81 514 ALA A CA 1
ATOM 3989 C C . ALA A 1 514 ? -5.825 28.195 -18.029 1.00 95.81 514 ALA A C 1
ATOM 3991 O O . ALA A 1 514 ? -6.442 27.349 -18.686 1.00 95.81 514 ALA A O 1
ATOM 3992 N N . LYS A 1 515 ? -5.382 29.329 -18.591 1.00 96.62 515 LYS A N 1
ATOM 3993 C CA . LYS A 1 515 ? -5.567 29.641 -20.019 1.00 96.62 515 LYS A CA 1
ATOM 3994 C C . LYS A 1 515 ? -4.840 28.640 -20.911 1.00 96.62 515 LYS A C 1
ATOM 3996 O O . LYS A 1 515 ? -5.420 28.197 -21.901 1.00 96.62 515 LYS A O 1
ATOM 4001 N N . ILE A 1 516 ? -3.596 28.280 -20.587 1.00 95.94 516 ILE A N 1
ATOM 4002 C CA . ILE A 1 516 ? -2.796 27.332 -21.379 1.00 95.94 516 ILE A CA 1
ATOM 4003 C C . ILE A 1 516 ? -3.434 25.937 -21.350 1.00 95.94 516 ILE A C 1
ATOM 4005 O O . ILE A 1 516 ? -3.576 25.308 -22.401 1.00 95.94 516 ILE A O 1
ATOM 4009 N N . VAL A 1 517 ? -3.883 25.483 -20.178 1.00 95.81 517 VAL A N 1
ATOM 4010 C CA . VAL A 1 517 ? -4.562 24.194 -19.995 1.00 95.81 517 VAL A CA 1
ATOM 4011 C C . VAL A 1 517 ? -5.871 24.138 -20.791 1.00 95.81 517 VAL A C 1
ATOM 4013 O O . VAL A 1 517 ? -6.055 23.236 -21.609 1.00 95.81 517 VAL A O 1
ATOM 4016 N N . VAL A 1 518 ? -6.752 25.133 -20.645 1.00 96.69 518 VAL A N 1
ATOM 4017 C CA . VAL A 1 518 ? -8.027 25.171 -21.386 1.00 96.69 518 VAL A CA 1
ATOM 4018 C C . VAL A 1 518 ? -7.798 25.316 -22.892 1.00 96.69 518 VAL A C 1
ATOM 4020 O O . VAL A 1 518 ? -8.524 24.721 -23.691 1.00 96.69 518 VAL A O 1
ATOM 4023 N N . LYS A 1 519 ? -6.778 26.076 -23.307 1.00 96.44 519 LYS A N 1
ATOM 4024 C CA . LYS A 1 519 ? -6.393 26.186 -24.718 1.00 96.44 519 LYS A CA 1
ATOM 4025 C C . LYS A 1 519 ? -5.954 24.832 -25.278 1.00 96.44 519 LYS A C 1
ATOM 4027 O O . LYS A 1 519 ? -6.340 24.513 -26.400 1.00 96.44 519 LYS A O 1
ATOM 4032 N N . ALA A 1 520 ? -5.200 24.038 -24.514 1.00 96.31 520 ALA A N 1
ATOM 4033 C CA . ALA A 1 520 ? -4.808 22.687 -24.910 1.00 96.31 520 ALA A CA 1
ATOM 4034 C C . ALA A 1 520 ? -6.031 21.774 -25.092 1.00 96.31 520 ALA A C 1
ATOM 4036 O O . ALA A 1 520 ? -6.149 21.128 -26.130 1.00 96.31 520 ALA A O 1
ATOM 4037 N N . TRP A 1 521 ? -6.997 21.803 -24.167 1.00 96.44 521 TRP A N 1
ATOM 4038 C CA . TRP A 1 521 ? -8.259 21.063 -24.317 1.00 96.44 521 TRP A CA 1
ATOM 4039 C C . TRP A 1 521 ? -9.057 21.509 -25.545 1.00 96.44 521 TRP A C 1
ATOM 4041 O O . TRP A 1 521 ? -9.590 20.679 -26.279 1.00 96.44 521 TRP A O 1
ATOM 4051 N N . GLY A 1 522 ? -9.102 22.820 -25.798 1.00 95.25 522 GLY A N 1
ATOM 4052 C CA . GLY A 1 522 ? -9.818 23.412 -26.927 1.00 95.25 522 GLY A CA 1
ATOM 4053 C C . GLY A 1 522 ? -9.322 22.954 -28.299 1.00 95.25 522 GLY A C 1
ATOM 4054 O O . GLY A 1 522 ? -10.122 22.917 -29.233 1.00 95.25 522 GLY A O 1
ATOM 4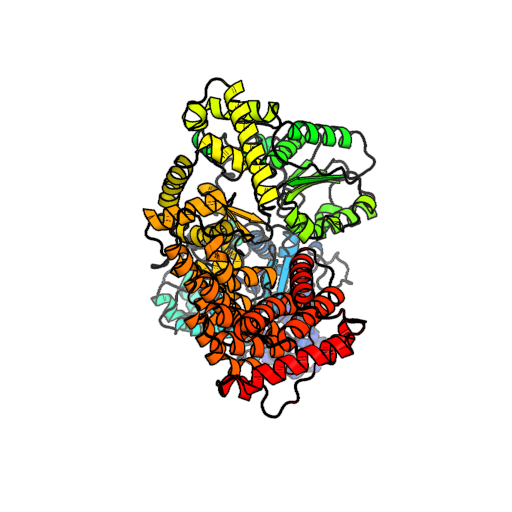055 N N . LYS A 1 523 ? -8.052 22.535 -28.424 1.00 95.44 523 LYS A N 1
ATOM 4056 C CA . LYS A 1 523 ? -7.518 21.934 -29.662 1.00 95.44 523 LYS A CA 1
ATOM 4057 C C . LYS A 1 523 ? -8.276 20.668 -30.082 1.00 95.44 523 LYS A C 1
ATOM 4059 O O . LYS A 1 523 ? -8.335 20.368 -31.267 1.00 95.44 523 LYS A O 1
ATOM 4064 N N . PHE A 1 524 ? -8.879 19.962 -29.124 1.00 95.44 524 PHE A N 1
ATOM 4065 C CA . PHE A 1 524 ? -9.638 18.725 -29.337 1.00 95.44 524 PHE A CA 1
ATOM 4066 C C . PHE A 1 524 ? -11.158 18.960 -29.319 1.00 95.44 524 PHE A C 1
ATOM 4068 O O . PHE A 1 524 ? -11.947 18.033 -29.120 1.00 95.44 524 PHE A O 1
ATOM 4075 N N . GLY A 1 525 ? -11.584 20.214 -29.510 1.00 93.31 525 GLY A N 1
ATOM 4076 C CA . GLY A 1 525 ? -12.987 20.584 -29.656 1.00 93.31 525 GLY A CA 1
ATOM 4077 C C . GLY A 1 525 ? -13.855 20.213 -28.443 1.00 93.31 525 GLY A C 1
ATOM 4078 O O . GLY A 1 525 ? -13.379 20.228 -27.302 1.00 93.31 525 GLY A O 1
ATOM 4079 N N . PRO A 1 526 ? -15.144 19.886 -28.667 1.00 91.38 526 PRO A N 1
ATOM 4080 C CA . PRO A 1 526 ? -16.070 19.518 -27.597 1.00 91.38 526 PRO A CA 1
ATOM 4081 C C . PRO A 1 526 ? -15.646 18.284 -26.795 1.00 91.38 526 PRO A C 1
ATOM 4083 O O . PRO A 1 526 ? -15.943 18.218 -25.610 1.00 91.38 526 PRO A O 1
ATOM 4086 N N . VAL A 1 527 ? -14.924 17.331 -27.396 1.00 89.56 527 VAL A N 1
ATOM 4087 C CA . VAL A 1 527 ? -14.475 16.115 -26.693 1.00 89.56 527 VAL A CA 1
ATOM 4088 C C . VAL A 1 527 ? -13.353 16.435 -25.700 1.00 89.56 527 VAL A C 1
ATOM 4090 O O . VAL A 1 527 ? -13.371 15.947 -24.574 1.00 89.56 527 VAL A O 1
ATOM 4093 N N . GLY A 1 528 ? -12.411 17.312 -26.068 1.00 91.06 528 GLY A N 1
ATOM 4094 C CA . GLY A 1 528 ? -11.367 17.775 -25.148 1.00 91.06 528 GLY A CA 1
ATOM 4095 C C . GLY A 1 528 ? -11.917 18.626 -24.002 1.00 91.06 528 GLY A C 1
ATOM 4096 O O . GLY A 1 528 ? -11.583 18.403 -22.837 1.00 91.06 528 GLY A O 1
ATOM 4097 N N . LEU A 1 529 ? -12.795 19.580 -24.324 1.00 92.25 529 LEU A N 1
ATOM 4098 C CA . LEU A 1 529 ? -13.396 20.500 -23.349 1.00 92.25 529 LEU A CA 1
ATOM 4099 C C . LEU A 1 529 ? -14.496 19.855 -22.489 1.00 92.25 529 LEU A C 1
ATOM 4101 O O . LEU A 1 529 ? -14.712 20.298 -21.362 1.00 92.25 529 LEU A O 1
ATOM 4105 N N . ARG A 1 530 ? -15.181 18.827 -23.002 1.00 91.81 530 ARG A N 1
ATOM 4106 C CA . ARG A 1 530 ? -16.337 18.169 -22.372 1.00 91.81 530 ARG A CA 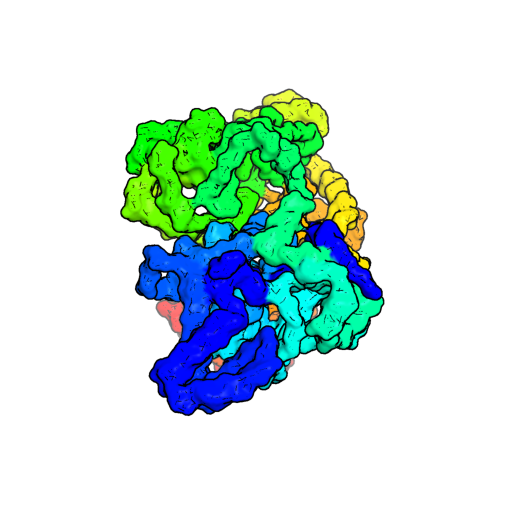1
ATOM 4107 C C . ARG A 1 530 ? -17.388 19.198 -21.912 1.00 91.81 530 ARG A C 1
ATOM 4109 O O . ARG A 1 530 ? -17.745 20.085 -22.689 1.00 91.81 530 ARG A O 1
ATOM 4116 N N . SER A 1 531 ? -17.866 19.134 -20.665 1.00 90.56 531 SER A N 1
ATOM 4117 C CA . SER A 1 531 ? -18.878 20.051 -20.113 1.00 90.56 531 SER A CA 1
ATOM 4118 C C . SER A 1 531 ? -18.458 21.524 -20.173 1.00 90.56 531 SER A C 1
ATOM 4120 O O . SER A 1 531 ? -19.315 22.404 -20.236 1.00 90.56 531 SER A O 1
ATOM 4122 N N . LEU A 1 532 ? -17.155 21.822 -20.235 1.00 92.06 532 LEU A N 1
ATOM 4123 C CA . LEU A 1 532 ? -16.649 23.188 -20.373 1.00 92.06 532 LEU A CA 1
ATOM 4124 C C . LEU A 1 532 ? -16.913 23.785 -21.767 1.00 92.06 532 LEU A C 1
ATOM 4126 O O . LEU A 1 532 ? -16.865 25.006 -21.926 1.00 92.06 532 LEU A O 1
ATOM 4130 N N . ALA A 1 533 ? -17.221 22.961 -22.777 1.00 91.38 533 ALA A N 1
ATOM 4131 C CA . ALA A 1 533 ? -17.503 23.420 -24.138 1.00 91.38 533 ALA A CA 1
ATOM 4132 C C . ALA A 1 533 ? -18.721 24.359 -24.210 1.00 91.38 533 ALA A C 1
ATOM 4134 O O . ALA A 1 533 ? -18.744 25.254 -25.054 1.00 91.38 533 ALA A O 1
ATOM 4135 N N . SER A 1 534 ? -19.690 24.195 -23.302 1.00 89.00 534 SER A N 1
ATOM 4136 C CA . SER A 1 534 ? -20.895 25.032 -23.204 1.00 89.00 534 SER A CA 1
ATOM 4137 C C . SER A 1 534 ? -20.658 26.386 -22.524 1.00 89.00 534 SER A C 1
ATOM 4139 O O . SER A 1 534 ? -21.511 27.266 -22.582 1.00 89.00 534 SER A O 1
ATOM 4141 N N . THR A 1 535 ? -19.505 26.574 -21.875 1.00 88.00 535 THR A N 1
ATOM 4142 C CA . THR A 1 535 ? -19.108 27.844 -21.246 1.00 88.00 535 THR A CA 1
ATOM 4143 C C . THR A 1 535 ? -18.389 28.699 -22.289 1.00 88.00 535 THR A C 1
ATOM 4145 O O . THR A 1 535 ? -17.598 28.131 -23.033 1.00 88.00 535 THR A O 1
ATOM 4148 N N . GLY A 1 536 ? -18.641 30.013 -22.353 1.00 88.75 536 GLY A N 1
ATOM 4149 C CA . GLY A 1 536 ? -18.351 30.899 -23.494 1.00 88.75 536 GLY A CA 1
ATOM 4150 C C . GLY A 1 536 ? -16.942 30.840 -24.109 1.00 88.75 536 GLY A C 1
ATOM 4151 O O . GLY A 1 536 ? -16.567 29.867 -24.764 1.00 88.75 536 GLY A O 1
ATOM 4152 N N . LYS A 1 537 ? -16.168 31.928 -24.040 1.00 91.44 537 LYS A N 1
ATOM 4153 C CA . LYS A 1 537 ? -14.840 31.994 -24.697 1.00 91.44 537 LYS A CA 1
ATOM 4154 C C . LYS A 1 537 ? -13.709 31.588 -23.745 1.00 91.44 537 LYS A C 1
ATOM 4156 O O . LYS A 1 537 ? -13.917 31.383 -22.554 1.00 91.44 537 LYS A O 1
ATOM 4161 N N . LEU A 1 538 ? -12.489 31.461 -24.278 1.00 92.56 538 LEU A N 1
ATOM 4162 C CA . LEU A 1 538 ? -11.301 31.022 -23.529 1.00 92.56 538 LEU A CA 1
ATOM 4163 C C . LEU A 1 538 ? -11.114 31.724 -22.162 1.00 92.56 538 LEU A C 1
ATOM 4165 O O . LEU A 1 538 ? -10.860 31.001 -21.201 1.00 92.56 538 LEU A O 1
ATOM 4169 N N . PRO A 1 539 ? -11.271 33.059 -22.019 1.00 94.25 539 PRO A N 1
ATOM 4170 C CA . PRO A 1 539 ? -11.111 33.718 -20.719 1.00 94.25 539 PRO A CA 1
ATOM 4171 C C . PRO A 1 539 ? -12.126 33.249 -19.670 1.00 94.25 539 PRO A C 1
ATOM 4173 O O . PRO A 1 539 ? -11.751 32.969 -18.537 1.00 94.25 539 PRO A O 1
ATOM 4176 N N . GLU A 1 540 ? -13.394 33.094 -20.056 1.00 94.69 540 GLU A N 1
ATOM 4177 C CA . GLU A 1 540 ? -14.462 32.626 -19.162 1.00 94.69 540 GLU A CA 1
ATOM 4178 C C . GLU A 1 540 ? -14.256 31.161 -18.763 1.00 94.69 540 GLU A C 1
ATOM 4180 O O . GLU A 1 540 ? -14.408 30.796 -17.599 1.00 94.69 540 GLU A O 1
ATOM 4185 N N . ARG A 1 541 ? -13.848 30.319 -19.720 1.00 95.44 541 ARG A N 1
ATOM 4186 C CA . ARG A 1 541 ? -13.526 28.908 -19.465 1.00 95.44 541 ARG A CA 1
ATOM 4187 C C . ARG A 1 541 ? -12.336 28.756 -18.514 1.00 95.44 541 ARG A C 1
ATOM 4189 O O . ARG A 1 541 ? -12.385 27.926 -17.611 1.00 95.44 541 ARG A O 1
ATOM 4196 N N . ALA A 1 542 ? -11.287 29.557 -18.705 1.00 95.81 542 ALA A N 1
ATOM 4197 C CA . ALA A 1 542 ? -10.113 29.571 -17.833 1.00 95.81 542 ALA A CA 1
ATOM 4198 C C . ALA A 1 542 ? -10.459 30.064 -16.421 1.00 95.81 542 ALA A C 1
ATOM 4200 O O . ALA A 1 542 ? -10.030 29.450 -15.449 1.00 95.81 542 ALA A O 1
ATOM 4201 N N . LEU A 1 543 ? -11.288 31.109 -16.302 1.00 95.25 543 LEU A N 1
ATOM 4202 C CA . LEU A 1 543 ? -11.765 31.604 -15.008 1.00 95.25 543 LEU A CA 1
ATOM 4203 C C . LEU A 1 543 ? -12.594 30.548 -14.265 1.00 95.25 543 LEU A C 1
ATOM 4205 O O . LEU A 1 543 ? -12.426 30.368 -13.063 1.00 95.25 543 LEU A O 1
ATOM 4209 N N . LYS A 1 544 ? -13.446 29.806 -14.980 1.00 95.00 544 LYS A N 1
ATOM 4210 C CA . LYS A 1 544 ? -14.231 28.713 -14.393 1.00 95.00 544 LYS A CA 1
ATOM 4211 C C . LYS A 1 544 ? -13.344 27.583 -13.861 1.00 95.00 544 LYS A C 1
ATOM 4213 O O . LYS A 1 544 ? -13.599 27.099 -12.764 1.00 95.00 544 LYS A O 1
ATOM 4218 N N . LEU A 1 545 ? -12.296 27.197 -14.600 1.00 94.81 545 LEU A N 1
ATOM 4219 C CA . LEU A 1 545 ? -11.297 26.237 -14.115 1.00 94.81 545 LEU A CA 1
ATOM 4220 C C . LEU A 1 545 ? -10.572 26.768 -12.872 1.00 94.81 545 LEU A C 1
ATOM 4222 O O . LEU A 1 545 ? -10.460 26.046 -11.889 1.00 94.81 545 LEU A O 1
ATOM 4226 N N . LEU A 1 546 ? -10.117 28.022 -12.901 1.00 93.94 546 LEU A N 1
ATOM 4227 C CA . LEU A 1 546 ? -9.403 28.642 -11.785 1.00 93.94 546 LEU A CA 1
ATOM 4228 C C . LEU A 1 546 ? -10.242 28.639 -10.498 1.00 93.94 546 LEU A C 1
ATOM 4230 O O . LEU A 1 546 ? -9.763 28.197 -9.456 1.00 93.94 546 LEU A O 1
ATOM 4234 N N . ASN A 1 547 ? -11.510 29.050 -10.592 1.00 92.94 547 ASN A N 1
ATOM 4235 C CA . ASN A 1 547 ? -12.431 29.049 -9.456 1.00 92.94 547 ASN A CA 1
ATOM 4236 C C . ASN A 1 547 ? -12.663 27.633 -8.913 1.00 92.94 547 ASN A C 1
ATOM 4238 O O . ASN A 1 547 ? -12.547 27.429 -7.711 1.00 92.94 547 ASN A O 1
ATOM 4242 N N . ALA A 1 548 ? -12.900 26.646 -9.784 1.00 92.06 548 ALA A N 1
ATOM 4243 C CA . ALA A 1 548 ? -13.116 25.263 -9.355 1.00 92.06 548 ALA A CA 1
ATOM 4244 C C . ALA A 1 548 ? -11.891 24.657 -8.647 1.00 92.06 548 ALA A C 1
ATOM 4246 O O . ALA A 1 548 ? -12.035 23.870 -7.714 1.00 92.06 548 ALA A O 1
ATOM 4247 N N . VAL A 1 549 ? -10.678 25.027 -9.072 1.00 91.25 549 VAL A N 1
ATOM 4248 C CA . VAL A 1 549 ? -9.438 24.611 -8.402 1.00 91.25 549 VAL A CA 1
ATOM 4249 C C . VAL A 1 549 ? -9.305 25.277 -7.030 1.00 91.25 549 VAL A C 1
ATOM 4251 O O . VAL A 1 549 ? -8.931 24.608 -6.070 1.00 91.25 549 VAL A O 1
ATOM 4254 N N . TRP A 1 550 ? -9.639 26.564 -6.898 1.00 87.56 550 TRP A N 1
ATOM 4255 C CA . TRP A 1 550 ? -9.649 27.238 -5.594 1.00 87.56 550 TRP A CA 1
ATOM 4256 C C . TRP A 1 550 ? -10.718 26.698 -4.645 1.00 87.56 550 TRP A C 1
ATOM 4258 O O . TRP A 1 550 ? -10.451 26.569 -3.453 1.00 87.56 550 TRP A O 1
ATOM 4268 N N . ASP A 1 551 ? -11.898 26.352 -5.154 1.00 86.12 551 ASP A N 1
ATOM 4269 C CA . ASP A 1 551 ? -12.946 25.696 -4.371 1.00 86.12 551 ASP A CA 1
ATOM 4270 C C . ASP A 1 551 ? -12.450 24.352 -3.829 1.00 86.12 551 ASP A C 1
ATOM 4272 O O . ASP A 1 551 ? -12.489 24.127 -2.620 1.00 86.12 551 ASP A O 1
ATOM 4276 N N . ALA A 1 552 ? -11.857 23.520 -4.692 1.00 83.12 552 ALA A N 1
ATOM 4277 C CA . ALA A 1 552 ? -11.274 22.244 -4.286 1.00 83.12 552 ALA A CA 1
ATOM 4278 C C . ALA A 1 552 ? -10.141 22.405 -3.253 1.00 83.12 552 ALA A C 1
ATOM 4280 O O . ALA A 1 552 ? -10.040 21.612 -2.319 1.00 83.12 552 ALA A O 1
ATOM 4281 N N . ASP A 1 553 ? -9.299 23.434 -3.382 1.00 81.75 553 ASP A N 1
ATOM 4282 C CA . ASP A 1 553 ? -8.237 23.713 -2.407 1.00 81.75 553 ASP A CA 1
ATOM 4283 C C . ASP A 1 553 ? -8.792 24.096 -1.023 1.00 81.75 553 ASP A C 1
ATOM 4285 O O . ASP A 1 553 ? -8.272 23.650 0.004 1.00 81.75 553 ASP A O 1
ATOM 4289 N N . ARG A 1 554 ? -9.873 24.889 -0.988 1.00 80.00 554 ARG A N 1
ATOM 4290 C CA . ARG A 1 554 ? -10.569 25.249 0.259 1.00 80.00 554 ARG A CA 1
ATOM 4291 C C . ARG A 1 554 ? -11.228 24.037 0.908 1.00 80.00 554 ARG A C 1
ATOM 4293 O O . ARG A 1 554 ? -11.086 23.855 2.117 1.00 80.00 554 ARG A O 1
ATOM 4300 N N . ASP A 1 555 ? -11.883 23.194 0.115 1.00 73.06 555 ASP A N 1
ATOM 4301 C CA . ASP A 1 555 ? -12.520 21.970 0.602 1.00 73.06 555 ASP A CA 1
ATOM 4302 C C . ASP A 1 555 ? -11.484 21.003 1.195 1.00 73.06 555 ASP A C 1
ATOM 4304 O O . ASP A 1 555 ? -11.660 20.506 2.311 1.00 73.06 555 ASP A O 1
ATOM 4308 N N . ASN A 1 556 ? -10.352 20.798 0.515 1.00 72.00 556 ASN A N 1
ATOM 4309 C CA . ASN A 1 556 ? -9.285 19.921 1.005 1.00 72.00 556 ASN A CA 1
ATOM 4310 C C . ASN A 1 556 ? -8.709 20.400 2.351 1.00 72.00 556 ASN A C 1
ATOM 4312 O O . ASN A 1 556 ? -8.383 19.574 3.211 1.00 72.00 556 ASN A O 1
ATOM 4316 N N . ALA A 1 557 ? -8.624 21.721 2.556 1.00 63.94 557 ALA A N 1
ATOM 4317 C CA . ALA A 1 557 ? -8.184 22.322 3.814 1.00 63.94 557 ALA A CA 1
ATOM 4318 C C . ALA A 1 557 ? -9.219 22.178 4.948 1.00 63.94 557 ALA A C 1
ATOM 4320 O O . ALA A 1 557 ? -8.832 21.974 6.098 1.00 63.94 557 ALA A O 1
ATOM 4321 N N . ALA A 1 558 ? -10.518 22.253 4.640 1.00 55.62 558 ALA A N 1
ATOM 4322 C CA . ALA A 1 558 ? -11.597 22.156 5.626 1.00 55.62 558 ALA A CA 1
ATOM 4323 C C . ALA A 1 558 ? -11.851 20.716 6.108 1.00 55.62 558 ALA A C 1
ATOM 4325 O O . ALA A 1 558 ? -12.079 20.489 7.296 1.00 55.62 558 ALA A O 1
ATOM 4326 N N . TRP A 1 559 ? -11.783 19.735 5.203 1.00 48.81 559 TRP A N 1
ATOM 4327 C CA . TRP A 1 559 ? -12.134 18.336 5.487 1.00 48.81 559 TRP A CA 1
ATOM 4328 C C . TRP A 1 559 ? -10.958 17.472 5.948 1.00 48.81 559 TRP A C 1
ATOM 4330 O O . TRP A 1 559 ? -11.107 16.259 6.095 1.00 48.81 559 TRP A O 1
ATOM 4340 N N . GLY A 1 560 ? -9.777 18.065 6.160 1.00 48.38 560 GLY A N 1
ATOM 4341 C CA . GLY A 1 560 ? -8.592 17.313 6.573 1.00 48.38 560 GLY A CA 1
ATOM 4342 C C . GLY A 1 560 ? -8.269 16.177 5.601 1.00 48.38 560 GLY A C 1
ATOM 4343 O O . GLY A 1 560 ? -7.868 15.100 6.039 1.00 48.38 560 GLY A O 1
ATOM 4344 N N . SER A 1 561 ? -8.437 16.422 4.294 1.00 50.75 561 SER A N 1
ATOM 4345 C CA . SER A 1 561 ? -8.091 15.500 3.202 1.00 50.75 561 SER A CA 1
ATOM 4346 C C . SER A 1 561 ? -6.789 15.940 2.506 1.00 50.75 561 SER A C 1
ATOM 4348 O O . SER A 1 561 ? -6.793 16.206 1.304 1.00 50.75 561 SER A O 1
ATOM 4350 N N . PRO A 1 562 ? -5.643 16.036 3.218 1.00 50.31 562 PRO A N 1
ATOM 4351 C CA . PRO A 1 562 ? -4.399 16.620 2.701 1.00 50.31 562 PRO A CA 1
ATOM 4352 C C . PRO A 1 562 ? -3.742 15.810 1.566 1.00 50.31 562 PRO A C 1
ATOM 4354 O O . PRO A 1 562 ? -2.685 16.197 1.070 1.00 50.31 562 PRO A O 1
ATOM 4357 N N . GLY A 1 563 ? -4.325 14.672 1.170 1.00 57.50 563 GLY A N 1
ATOM 4358 C CA . GLY A 1 563 ? -3.796 13.780 0.140 1.00 57.50 563 GLY A CA 1
ATOM 4359 C C . GLY A 1 563 ? -4.227 14.106 -1.296 1.00 57.50 563 GLY A C 1
ATOM 4360 O O . GLY A 1 563 ? -3.481 13.760 -2.221 1.00 57.50 563 GLY A O 1
ATOM 4361 N N . ASP A 1 564 ? -5.371 14.768 -1.490 1.00 72.06 564 ASP A N 1
ATOM 4362 C CA . ASP A 1 564 ? -5.958 15.036 -2.811 1.00 72.06 564 ASP A CA 1
ATOM 4363 C C . ASP A 1 564 ? -5.561 16.410 -3.363 1.00 72.06 564 ASP A C 1
ATOM 4365 O O . ASP A 1 564 ? -5.421 17.389 -2.632 1.00 72.06 564 ASP A O 1
ATOM 4369 N N . GLY A 1 565 ? -5.352 16.485 -4.676 1.00 77.62 565 GLY A N 1
ATOM 4370 C CA . GLY A 1 565 ? -4.914 17.698 -5.363 1.00 77.62 565 GLY A CA 1
ATOM 4371 C C . GLY A 1 565 ? -6.070 18.531 -5.880 1.00 77.62 565 GLY A C 1
ATOM 4372 O O . GLY A 1 565 ? -6.916 18.064 -6.647 1.00 77.62 565 GLY A O 1
ATOM 4373 N N . SER A 1 566 ? -6.022 19.807 -5.521 1.00 84.19 566 SER A N 1
ATOM 4374 C CA . SER A 1 566 ? -6.928 20.863 -5.958 1.00 84.19 566 SER A CA 1
ATOM 4375 C C . SER A 1 566 ? -7.011 20.980 -7.483 1.00 84.19 566 SER A C 1
ATOM 4377 O O . SER A 1 566 ? -8.103 21.143 -8.028 1.00 84.19 566 SER A O 1
ATOM 4379 N N . PHE A 1 567 ? -5.886 20.841 -8.199 1.00 89.06 567 PHE A N 1
ATOM 4380 C CA . PHE A 1 567 ? -5.871 21.006 -9.653 1.00 89.06 567 PHE A CA 1
ATOM 4381 C C . PHE A 1 567 ? -6.689 19.934 -10.380 1.00 89.06 567 PHE A C 1
ATOM 4383 O O . PHE A 1 567 ? -7.556 20.258 -11.195 1.00 89.06 567 PHE A O 1
ATOM 4390 N N . PHE A 1 568 ? -6.444 18.655 -10.079 1.00 87.56 568 PHE A N 1
ATOM 4391 C CA . PHE A 1 568 ? -7.198 17.572 -10.705 1.00 87.56 568 PHE A CA 1
ATOM 4392 C C . PHE A 1 568 ? -8.657 17.568 -10.236 1.00 87.56 568 PHE A C 1
ATOM 4394 O O . PHE A 1 568 ? -9.548 17.374 -11.057 1.00 87.56 568 PHE A O 1
ATOM 4401 N N . GLY A 1 569 ? -8.924 17.878 -8.962 1.00 85.94 569 GLY A N 1
ATOM 4402 C CA . GLY A 1 569 ? -10.288 18.035 -8.449 1.00 85.94 569 GLY A CA 1
ATOM 4403 C C . GLY A 1 569 ? -11.092 19.108 -9.188 1.00 85.94 569 GLY A C 1
ATOM 4404 O O . GLY A 1 569 ? -12.219 18.846 -9.614 1.00 85.94 569 GLY A O 1
ATOM 4405 N N . GLY A 1 570 ? -10.499 20.285 -9.414 1.00 88.56 570 GLY A N 1
ATOM 4406 C CA . GLY A 1 570 ? -11.121 21.363 -10.187 1.00 88.56 570 GLY A CA 1
ATOM 4407 C C . GLY A 1 570 ? -11.292 21.017 -11.669 1.00 88.56 570 GLY A C 1
ATOM 4408 O O . GLY A 1 570 ? -12.320 21.338 -12.265 1.00 88.56 570 GLY A O 1
ATOM 4409 N N . LEU A 1 571 ? -10.332 20.298 -12.264 1.00 90.69 571 LEU A N 1
ATOM 4410 C CA . LEU A 1 571 ? -10.453 19.765 -13.625 1.00 90.69 571 LEU A CA 1
ATOM 4411 C C . LEU A 1 571 ? -11.656 18.825 -13.747 1.00 90.69 571 LEU A C 1
ATOM 4413 O O . LEU A 1 571 ? -12.436 18.971 -14.694 1.00 90.69 571 LEU A O 1
ATOM 4417 N N . LEU A 1 572 ? -11.809 17.880 -12.810 1.00 87.75 572 LEU A N 1
ATOM 4418 C CA . LEU A 1 572 ? -12.924 16.932 -12.808 1.00 87.75 572 LEU A CA 1
ATOM 4419 C C . LEU A 1 572 ? -14.266 17.671 -12.771 1.00 87.75 572 LEU A C 1
ATOM 4421 O O . LEU A 1 572 ? -15.155 17.377 -13.573 1.00 87.75 572 LEU A O 1
ATOM 4425 N N . GLU A 1 573 ? -14.373 18.683 -11.909 1.00 88.12 573 GLU A N 1
ATOM 4426 C CA . GLU A 1 573 ? -15.579 19.499 -11.767 1.00 88.12 573 GLU A CA 1
ATOM 4427 C C . GLU A 1 573 ? -15.952 20.211 -13.075 1.00 88.12 573 GLU A C 1
ATOM 4429 O O . GLU A 1 573 ? -17.089 20.122 -13.534 1.00 88.12 573 GLU A O 1
ATOM 4434 N N . VAL A 1 574 ? -15.002 20.880 -13.737 1.00 91.19 574 VAL A N 1
ATOM 4435 C CA . VAL A 1 574 ? -15.337 21.684 -14.926 1.00 91.19 574 VAL A CA 1
ATOM 4436 C C . VAL A 1 574 ? -15.467 20.872 -16.209 1.00 91.19 574 VAL A C 1
ATOM 4438 O O . VAL A 1 574 ? -16.243 21.253 -17.090 1.00 91.19 574 VAL A O 1
ATOM 4441 N N . ARG A 1 575 ? -14.712 19.774 -16.346 1.00 90.56 575 ARG A N 1
ATOM 4442 C CA . ARG A 1 575 ? -14.756 18.935 -17.553 1.00 90.56 575 ARG A CA 1
ATOM 4443 C C . ARG A 1 575 ? -15.900 17.938 -17.494 1.00 90.56 575 ARG A C 1
ATOM 4445 O O . ARG A 1 575 ? -16.556 17.736 -18.508 1.00 90.56 575 ARG A O 1
ATOM 4452 N N . PHE A 1 576 ? -16.182 17.341 -16.345 1.00 86.88 576 PHE A N 1
ATOM 4453 C CA . PHE A 1 576 ? -17.216 16.316 -16.251 1.00 86.88 576 PHE A CA 1
ATOM 4454 C C . PHE A 1 576 ? -18.492 16.827 -15.577 1.00 86.88 576 PHE A C 1
ATOM 4456 O O . PHE A 1 576 ? -19.592 16.471 -16.006 1.00 86.88 576 PHE A O 1
ATOM 4463 N N . GLY A 1 577 ? -18.371 17.698 -14.575 1.00 80.25 577 GLY A N 1
ATOM 4464 C CA . GLY A 1 577 ? -19.476 18.041 -13.679 1.00 80.25 577 GLY A CA 1
ATOM 4465 C C . GLY A 1 577 ? -19.943 16.833 -12.858 1.00 80.25 577 GLY A C 1
ATOM 4466 O O . GLY A 1 577 ? -19.463 15.710 -13.038 1.00 80.25 577 GLY A O 1
ATOM 4467 N N . GLN A 1 578 ? -20.925 17.039 -11.978 1.00 62.25 578 GLN A N 1
ATOM 4468 C CA . GLN A 1 578 ? -21.382 15.985 -11.060 1.00 62.25 578 GLN A CA 1
ATOM 4469 C C . GLN A 1 578 ? -21.959 14.743 -11.773 1.00 62.25 578 GLN A C 1
ATOM 4471 O O . GLN A 1 578 ? -21.683 13.614 -11.375 1.00 62.25 578 GLN A O 1
ATOM 4476 N N . GLY A 1 579 ? -22.726 14.924 -12.856 1.00 67.69 579 GLY A N 1
ATOM 4477 C CA . GLY A 1 579 ? -23.328 13.808 -13.605 1.00 67.69 579 GLY A CA 1
ATOM 4478 C C . GLY A 1 579 ? -22.404 13.164 -14.647 1.00 67.69 579 GLY A C 1
ATOM 4479 O O . GLY A 1 579 ? -22.457 11.954 -14.863 1.00 67.69 579 GLY A O 1
ATOM 4480 N N . GLY A 1 580 ? -21.530 13.950 -15.286 1.00 80.88 580 GLY A N 1
ATOM 4481 C CA . GLY A 1 580 ? -20.669 13.458 -16.365 1.00 80.88 580 GLY A CA 1
ATOM 4482 C C . GLY A 1 580 ? -19.504 12.601 -15.875 1.00 80.88 580 GLY A C 1
ATOM 4483 O O . GLY A 1 580 ? -19.038 11.738 -16.619 1.00 80.88 580 GLY A O 1
ATOM 4484 N N . LEU A 1 581 ? -19.058 12.787 -14.625 1.00 85.12 581 LEU A N 1
ATOM 4485 C CA . LEU A 1 581 ? -17.953 12.002 -14.065 1.00 85.12 581 LEU A CA 1
ATOM 4486 C C . LEU A 1 581 ? -18.372 10.543 -13.907 1.00 85.12 581 LEU A C 1
ATOM 4488 O O . LEU A 1 581 ? -17.643 9.634 -14.288 1.00 85.12 581 LEU A O 1
ATOM 4492 N N . ARG A 1 582 ? -19.590 10.326 -13.415 1.00 86.56 582 ARG A N 1
ATOM 4493 C CA . ARG A 1 582 ? -20.174 8.997 -13.242 1.00 86.56 582 ARG A CA 1
ATOM 4494 C C . ARG A 1 582 ? -20.376 8.274 -14.570 1.00 86.56 582 ARG A C 1
ATOM 4496 O O . ARG A 1 582 ? -20.014 7.109 -14.685 1.00 86.56 582 ARG A O 1
ATOM 4503 N N . ALA A 1 583 ? -20.866 8.976 -15.594 1.00 85.00 583 ALA A N 1
ATOM 4504 C CA . ALA A 1 583 ? -20.990 8.411 -16.938 1.00 85.00 583 ALA A CA 1
ATOM 4505 C C . ALA A 1 583 ? -19.627 7.988 -17.518 1.00 85.00 583 ALA A C 1
ATOM 4507 O O . ALA A 1 583 ? -19.513 6.918 -18.114 1.00 85.00 583 ALA A O 1
ATOM 4508 N N . HIS A 1 584 ? -18.586 8.797 -17.300 1.00 84.50 584 HIS A N 1
ATOM 4509 C CA . HIS A 1 584 ? -17.223 8.451 -17.698 1.00 84.50 584 HIS A CA 1
ATOM 4510 C C . HIS A 1 584 ? -16.673 7.247 -16.919 1.00 84.50 584 HIS A C 1
ATOM 4512 O O . HIS A 1 584 ? -16.070 6.356 -17.517 1.00 84.50 584 HIS A O 1
ATOM 4518 N N . VAL A 1 585 ? -16.922 7.188 -15.607 1.00 88.44 585 VAL A N 1
ATOM 4519 C CA . VAL A 1 585 ? -16.540 6.050 -14.764 1.00 88.44 585 VAL A CA 1
ATOM 4520 C C . VAL A 1 585 ? -17.192 4.762 -15.250 1.00 88.44 585 VAL A C 1
ATOM 4522 O O . VAL A 1 585 ? -16.500 3.775 -15.486 1.00 88.44 585 VAL A O 1
ATOM 4525 N N . LEU A 1 586 ? -18.500 4.788 -15.498 1.00 88.50 586 LEU A N 1
ATOM 4526 C CA . LEU A 1 586 ? -19.241 3.649 -16.033 1.00 88.50 586 LEU A CA 1
ATOM 4527 C C . LEU A 1 586 ? -18.617 3.096 -17.327 1.00 88.50 586 LEU A C 1
ATOM 4529 O O . LEU A 1 586 ? -18.548 1.879 -17.503 1.00 88.50 586 LEU A O 1
ATOM 4533 N N . GLU A 1 587 ? -18.159 3.967 -18.229 1.00 84.19 587 GLU A N 1
ATOM 4534 C CA . GLU A 1 587 ? -17.547 3.560 -19.496 1.00 84.19 587 GLU A CA 1
ATOM 4535 C C . GLU A 1 587 ? -16.252 2.765 -19.291 1.00 84.19 587 GLU A C 1
ATOM 4537 O O . GLU A 1 587 ? -16.095 1.697 -19.889 1.00 84.19 587 GLU A O 1
ATOM 4542 N N . PHE A 1 588 ? -15.336 3.227 -18.433 1.00 83.44 588 PHE A N 1
ATOM 4543 C CA . PHE A 1 588 ? -14.096 2.482 -18.220 1.00 83.44 588 PHE A CA 1
ATOM 4544 C C . PHE A 1 588 ? -14.296 1.256 -17.316 1.00 83.44 588 PHE A C 1
ATOM 4546 O O . PHE A 1 588 ? -13.640 0.245 -17.560 1.00 83.44 588 PHE A O 1
ATOM 4553 N N . LEU A 1 589 ? -15.226 1.264 -16.345 1.00 89.94 589 LEU A N 1
ATOM 4554 C CA . LEU A 1 589 ? -15.533 0.066 -15.541 1.00 89.94 589 LEU A CA 1
ATOM 4555 C C . LEU A 1 589 ? -15.955 -1.113 -16.436 1.00 89.94 589 LEU A C 1
ATOM 4557 O O . LEU A 1 589 ? -15.505 -2.238 -16.218 1.00 89.94 589 LEU A O 1
ATOM 4561 N N . LYS A 1 590 ? -16.729 -0.845 -17.502 1.00 88.50 590 LYS A N 1
ATOM 4562 C CA . LYS A 1 590 ? -17.096 -1.857 -18.511 1.00 88.50 590 LYS A CA 1
ATOM 4563 C C . LYS A 1 590 ? -15.873 -2.444 -19.215 1.00 88.50 590 LYS A C 1
ATOM 4565 O O . LYS A 1 590 ? -15.837 -3.645 -19.463 1.00 88.50 590 LYS A O 1
ATOM 4570 N N . ARG A 1 591 ? -14.864 -1.619 -19.527 1.00 84.94 591 ARG A N 1
ATOM 4571 C CA . ARG A 1 591 ? -13.612 -2.099 -20.135 1.00 84.94 591 ARG A CA 1
ATOM 4572 C C . ARG A 1 591 ? -12.817 -2.966 -19.163 1.00 84.94 591 ARG A C 1
ATOM 4574 O O . ARG A 1 591 ? -12.352 -4.031 -19.549 1.00 84.94 591 ARG A O 1
ATOM 4581 N N . LEU A 1 592 ? -12.692 -2.538 -17.906 1.00 87.81 592 LEU A N 1
ATOM 4582 C CA . LEU A 1 592 ? -11.914 -3.259 -16.892 1.00 87.81 592 LEU A CA 1
ATOM 4583 C C . LEU A 1 592 ? -12.512 -4.622 -16.531 1.00 87.81 592 LEU A C 1
ATOM 4585 O O . LEU A 1 592 ? -11.759 -5.553 -16.254 1.00 87.81 592 LEU A O 1
ATOM 4589 N N . GLN A 1 593 ? -13.841 -4.753 -16.572 1.00 88.75 593 GLN A N 1
ATOM 4590 C CA . GLN A 1 593 ? -14.527 -6.029 -16.352 1.00 88.75 593 GLN A CA 1
ATOM 4591 C C . GLN A 1 593 ? -14.114 -7.096 -17.379 1.00 88.75 593 GLN A C 1
ATOM 4593 O O . GLN A 1 593 ? -14.093 -8.281 -17.064 1.00 88.75 593 GLN A O 1
ATOM 4598 N N . ALA A 1 594 ? -13.756 -6.689 -18.601 1.00 85.38 594 ALA A N 1
ATOM 4599 C CA . ALA A 1 594 ? -13.341 -7.605 -19.661 1.00 85.38 594 ALA A CA 1
ATOM 4600 C C . ALA A 1 594 ? -11.870 -8.052 -19.554 1.00 85.38 594 ALA A C 1
ATOM 4602 O O . ALA A 1 594 ? -11.434 -8.897 -20.334 1.00 85.38 594 ALA A O 1
ATOM 4603 N N . ILE A 1 595 ? -11.088 -7.487 -18.626 1.00 83.19 595 ILE A N 1
ATOM 4604 C CA . ILE A 1 595 ? -9.648 -7.745 -18.514 1.00 83.19 595 ILE A CA 1
ATOM 4605 C C . ILE A 1 595 ? -9.382 -8.627 -17.291 1.00 83.19 595 ILE A C 1
ATOM 4607 O O . ILE A 1 595 ? -9.352 -8.146 -16.157 1.00 83.19 595 ILE A O 1
ATOM 4611 N N . SER A 1 596 ? -9.159 -9.920 -17.525 1.00 83.12 596 SER A N 1
ATOM 4612 C CA . SER A 1 596 ? -8.792 -10.886 -16.483 1.00 83.12 596 SER A CA 1
ATOM 4613 C C . SER A 1 596 ? -7.347 -10.693 -16.006 1.00 83.12 596 SER A C 1
ATOM 4615 O O . SER A 1 596 ? -6.431 -10.501 -16.807 1.00 83.12 596 SER A O 1
ATOM 4617 N N . ILE A 1 597 ? -7.135 -10.778 -14.691 1.00 79.81 597 ILE A N 1
ATOM 4618 C CA . ILE A 1 597 ? -5.817 -10.663 -14.047 1.00 79.81 597 ILE A CA 1
ATOM 4619 C C . ILE A 1 597 ? -5.054 -11.996 -14.112 1.00 79.81 597 ILE A C 1
ATOM 4621 O O . ILE A 1 597 ? -3.833 -12.010 -14.292 1.00 79.81 597 ILE A O 1
ATOM 4625 N N . SER A 1 598 ? -5.768 -13.118 -13.984 1.00 67.06 598 SER A N 1
ATOM 4626 C CA . SER A 1 598 ? -5.222 -14.472 -14.126 1.00 67.06 598 SER A CA 1
ATOM 4627 C C . SER A 1 598 ? -6.032 -15.291 -15.131 1.00 67.06 598 SER A C 1
ATOM 4629 O O . SER A 1 598 ? -7.084 -14.864 -15.594 1.00 67.06 598 SER A O 1
ATOM 4631 N N . GLU A 1 599 ? -5.532 -16.469 -15.496 1.00 54.22 599 GLU A N 1
ATOM 4632 C CA . GLU A 1 599 ? -6.197 -17.361 -16.456 1.00 54.22 599 GLU A CA 1
ATOM 4633 C C . GLU A 1 599 ? -7.023 -18.472 -15.790 1.00 54.22 599 GLU A C 1
ATOM 4635 O O . GLU A 1 599 ? -7.468 -19.412 -16.448 1.00 54.22 599 GLU A O 1
ATOM 4640 N N . SER A 1 600 ? -7.199 -18.402 -14.471 1.00 55.50 600 SER A N 1
ATOM 4641 C CA . SER A 1 600 ? -8.034 -19.359 -13.747 1.00 55.50 600 SER A CA 1
ATOM 4642 C C . SER A 1 600 ? -9.517 -19.159 -14.084 1.00 55.50 600 SER A C 1
ATOM 4644 O O . SER A 1 600 ? -9.960 -18.058 -14.401 1.00 55.50 600 SER A O 1
ATOM 4646 N N . SER A 1 601 ? -10.319 -20.220 -13.983 1.00 41.75 601 SER A N 1
ATOM 4647 C CA . SER A 1 601 ? -11.764 -20.169 -14.258 1.00 41.75 601 SER A CA 1
ATOM 4648 C C . SER A 1 601 ? -12.550 -19.239 -13.318 1.00 41.75 601 SER A C 1
ATOM 4650 O O . SER A 1 601 ? -13.676 -18.882 -13.642 1.00 41.75 601 SER A O 1
ATOM 4652 N N . ASN A 1 602 ? -11.947 -18.822 -12.195 1.00 57.09 602 ASN A N 1
ATOM 4653 C CA . ASN A 1 602 ? -12.473 -17.845 -11.231 1.00 57.09 602 ASN A CA 1
ATOM 4654 C C . ASN A 1 602 ? -11.567 -16.600 -11.128 1.00 57.09 602 ASN A C 1
ATOM 4656 O O . ASN A 1 602 ? -11.422 -16.017 -10.054 1.00 57.09 602 ASN A O 1
ATOM 4660 N N . ALA A 1 603 ? -10.885 -16.233 -12.214 1.00 64.50 603 ALA A N 1
ATOM 4661 C CA . ALA A 1 603 ? -9.918 -15.148 -12.193 1.00 64.50 603 ALA A CA 1
ATOM 4662 C C . ALA A 1 603 ? -10.564 -13.788 -11.914 1.00 64.50 603 ALA A C 1
ATOM 4664 O O . ALA A 1 603 ? -11.432 -13.339 -12.663 1.00 64.50 603 ALA A O 1
ATOM 4665 N N . SER A 1 604 ? -10.048 -13.100 -10.895 1.00 84.31 604 SER A N 1
ATOM 4666 C CA . SER A 1 604 ? -10.308 -11.679 -10.668 1.00 84.31 604 SER A CA 1
ATOM 4667 C C . SER A 1 604 ? -10.009 -10.864 -11.929 1.00 84.31 604 SER A C 1
ATOM 4669 O O . SER A 1 604 ? -9.084 -11.161 -12.691 1.00 84.31 604 SER A O 1
ATOM 4671 N N . THR A 1 605 ? -10.773 -9.807 -12.130 1.00 90.56 605 THR A N 1
ATOM 4672 C CA . THR A 1 605 ? -10.640 -8.842 -13.222 1.00 90.56 605 THR A CA 1
ATOM 4673 C C . THR A 1 605 ? -9.978 -7.558 -12.729 1.00 90.56 605 THR A C 1
ATOM 4675 O O . THR A 1 605 ? -9.888 -7.306 -11.524 1.00 90.56 605 THR A O 1
ATOM 4678 N N . LEU A 1 606 ? -9.534 -6.697 -13.648 1.00 89.62 606 LEU A N 1
ATOM 4679 C CA . LEU A 1 606 ? -9.057 -5.363 -13.267 1.00 89.62 606 LEU A CA 1
ATOM 4680 C C . LEU A 1 606 ? -10.149 -4.525 -12.586 1.00 89.62 606 LEU A C 1
ATOM 4682 O O . LEU A 1 606 ? -9.818 -3.655 -11.781 1.00 89.62 606 LEU A O 1
ATOM 4686 N N . LEU A 1 607 ? -11.430 -4.801 -12.863 1.00 92.12 607 LEU A N 1
ATOM 4687 C CA . LEU A 1 607 ? -12.537 -4.207 -12.117 1.00 92.12 607 LEU A CA 1
ATOM 4688 C C . LEU A 1 607 ? -12.452 -4.602 -10.636 1.00 92.12 607 LEU A C 1
ATOM 4690 O O . LEU A 1 607 ? -12.450 -3.714 -9.791 1.00 92.12 607 LEU A O 1
ATOM 4694 N N . ASP A 1 608 ? -12.289 -5.888 -10.321 1.00 92.06 608 ASP A N 1
ATOM 4695 C CA . ASP A 1 608 ? -12.212 -6.373 -8.933 1.00 92.06 608 ASP A CA 1
ATOM 4696 C C . ASP A 1 608 ? -11.065 -5.718 -8.155 1.00 92.06 608 ASP A C 1
ATOM 4698 O O . ASP A 1 608 ? -11.256 -5.238 -7.036 1.00 92.06 608 ASP A O 1
ATOM 4702 N N . ALA A 1 609 ? -9.885 -5.612 -8.775 1.00 92.81 609 ALA A N 1
ATOM 4703 C CA . ALA A 1 609 ? -8.756 -4.899 -8.182 1.00 92.81 609 ALA A CA 1
ATOM 4704 C C . ALA A 1 609 ? -9.099 -3.431 -7.881 1.00 92.81 609 ALA A C 1
ATOM 4706 O O . ALA A 1 609 ? -8.817 -2.922 -6.792 1.00 92.81 609 ALA A O 1
ATOM 4707 N N . LEU A 1 610 ? -9.730 -2.750 -8.842 1.00 92.88 610 LEU A N 1
ATOM 4708 C CA . LEU A 1 610 ? -10.104 -1.350 -8.704 1.00 92.88 610 LEU A CA 1
ATOM 4709 C C . LEU A 1 610 ? -11.176 -1.134 -7.627 1.00 92.88 610 LEU A C 1
ATOM 4711 O O . LEU A 1 610 ? -11.150 -0.092 -6.968 1.00 92.88 610 LEU A O 1
ATOM 4715 N N . LEU A 1 611 ? -12.086 -2.090 -7.416 1.00 95.00 611 LEU A N 1
ATOM 4716 C CA . LEU A 1 611 ? -13.106 -2.015 -6.367 1.00 95.00 611 LEU A CA 1
ATOM 4717 C C . LEU A 1 611 ? -12.475 -1.979 -4.972 1.00 95.00 611 LEU A C 1
ATOM 4719 O O . LEU A 1 611 ? -12.844 -1.117 -4.177 1.00 95.00 611 LEU A O 1
ATOM 4723 N N . TYR A 1 612 ? -11.483 -2.831 -4.690 1.00 95.44 612 TYR A N 1
ATOM 4724 C CA . TYR A 1 612 ? -10.775 -2.807 -3.403 1.00 95.44 612 TYR A CA 1
ATOM 4725 C C . TYR A 1 612 ? -9.995 -1.506 -3.196 1.00 95.44 612 TYR A C 1
ATOM 4727 O O . TYR A 1 612 ? -10.090 -0.883 -2.137 1.00 95.44 612 TYR A O 1
ATOM 4735 N N . ILE A 1 613 ? -9.279 -1.051 -4.229 1.00 93.00 613 ILE A N 1
ATOM 4736 C CA . ILE A 1 613 ? -8.544 0.222 -4.199 1.00 93.00 613 ILE A CA 1
ATOM 4737 C C . ILE A 1 613 ? -9.505 1.390 -3.923 1.00 93.00 613 ILE A C 1
ATOM 4739 O O . ILE A 1 613 ? -9.232 2.257 -3.088 1.00 93.00 613 ILE A O 1
ATOM 4743 N N . SER A 1 614 ? -10.646 1.406 -4.615 1.00 92.69 614 SER A N 1
ATOM 4744 C CA . SER A 1 614 ? -11.644 2.472 -4.508 1.00 92.69 614 SER A CA 1
ATOM 4745 C C . SER A 1 614 ? -12.386 2.431 -3.179 1.00 92.69 614 SER A C 1
ATOM 4747 O O . SER A 1 614 ? -12.658 3.494 -2.633 1.00 92.69 614 SER A O 1
ATOM 4749 N N . ALA A 1 615 ? -12.652 1.246 -2.621 1.00 94.00 615 ALA A N 1
ATOM 4750 C CA . ALA A 1 615 ? -13.239 1.100 -1.293 1.00 94.00 615 ALA A CA 1
ATOM 4751 C C . ALA A 1 615 ? -12.374 1.801 -0.235 1.00 94.00 615 ALA A C 1
ATOM 4753 O O . ALA A 1 615 ? -12.891 2.609 0.532 1.00 94.00 615 ALA A O 1
ATOM 4754 N N . CYS A 1 616 ? -11.055 1.577 -0.246 1.00 91.94 616 CYS A N 1
ATOM 4755 C CA . CYS A 1 616 ? -10.133 2.253 0.667 1.00 91.94 616 CYS A CA 1
ATOM 4756 C C . CYS A 1 616 ? -10.058 3.764 0.402 1.00 91.94 616 CYS A C 1
ATOM 4758 O O . CYS A 1 616 ? -10.266 4.570 1.311 1.00 91.94 616 CYS A O 1
ATOM 4760 N N . HIS A 1 617 ? -9.763 4.164 -0.838 1.00 87.50 617 HIS A N 1
ATOM 4761 C CA . HIS A 1 617 ? -9.503 5.572 -1.138 1.00 87.50 617 HIS A CA 1
ATOM 4762 C C . HIS A 1 617 ? -10.766 6.445 -1.044 1.00 87.50 617 HIS A C 1
ATOM 4764 O O . HIS A 1 617 ? -10.705 7.580 -0.576 1.00 87.50 617 HIS A O 1
ATOM 4770 N N . GLY A 1 618 ? -11.924 5.906 -1.429 1.00 87.38 618 GLY A N 1
ATOM 4771 C CA . GLY A 1 618 ? -13.205 6.614 -1.417 1.00 87.38 618 GLY A CA 1
ATOM 4772 C C . GLY A 1 618 ? -13.702 6.979 -0.020 1.00 87.38 618 GLY A C 1
ATOM 4773 O O . GLY A 1 618 ? -14.543 7.862 0.094 1.00 87.38 618 GLY A O 1
ATOM 4774 N N . VAL A 1 619 ? -13.163 6.351 1.032 1.00 86.62 619 VAL A N 1
ATOM 4775 C CA . VAL A 1 619 ? -13.476 6.666 2.438 1.00 86.62 619 VAL A CA 1
ATOM 4776 C C . VAL A 1 619 ? -12.319 7.376 3.154 1.00 86.62 619 VAL A C 1
ATOM 4778 O O . VAL A 1 619 ? -12.274 7.419 4.381 1.00 86.62 619 VAL A O 1
ATOM 4781 N N . GLY A 1 620 ? -11.358 7.921 2.400 1.00 79.88 620 GLY A N 1
ATOM 4782 C CA . GLY A 1 620 ? -10.253 8.717 2.940 1.00 79.88 620 GLY A CA 1
ATOM 4783 C C . GLY A 1 620 ? -9.095 7.910 3.538 1.00 79.88 620 GLY A C 1
ATOM 4784 O O . GLY A 1 620 ? -8.289 8.473 4.281 1.00 79.88 620 GLY A O 1
ATOM 4785 N N . LEU A 1 621 ? -8.981 6.607 3.244 1.00 83.69 621 LEU A N 1
ATOM 4786 C CA . LEU A 1 621 ? -7.772 5.841 3.573 1.00 83.69 621 LEU A CA 1
ATOM 4787 C C . LEU A 1 621 ? -6.664 6.112 2.546 1.00 83.69 621 LEU A C 1
ATOM 4789 O O . LEU A 1 621 ? -6.933 6.424 1.386 1.00 83.69 621 LEU A O 1
ATOM 4793 N N . HIS A 1 622 ? -5.408 5.947 2.966 1.00 71.25 622 HIS A N 1
ATOM 4794 C CA . HIS A 1 622 ? -4.197 6.257 2.191 1.00 71.25 622 HIS A CA 1
ATOM 4795 C C . HIS A 1 622 ? -3.882 5.226 1.077 1.00 71.25 622 HIS A C 1
ATOM 4797 O O . HIS A 1 622 ? -2.723 4.921 0.805 1.00 71.25 622 HIS A O 1
ATOM 4803 N N . GLY A 1 623 ? -4.919 4.669 0.442 1.00 79.50 623 GLY A N 1
ATOM 4804 C CA . GLY A 1 623 ? -4.824 3.577 -0.530 1.00 79.50 623 GLY A CA 1
ATOM 4805 C C . GLY A 1 623 ? -4.787 2.183 0.098 1.00 79.50 623 GLY A C 1
ATOM 4806 O O . GLY A 1 623 ? -5.013 2.018 1.298 1.00 79.50 623 GLY A O 1
ATOM 4807 N N . LEU A 1 624 ? -4.530 1.178 -0.740 1.00 87.81 624 LEU A N 1
ATOM 4808 C CA . LEU A 1 624 ? -4.424 -0.231 -0.364 1.00 87.81 624 LEU A CA 1
ATOM 4809 C C . LEU A 1 624 ? -2.996 -0.729 -0.588 1.00 87.81 624 LEU A C 1
ATOM 4811 O O . LEU A 1 624 ? -2.455 -0.553 -1.676 1.00 87.81 624 LEU A O 1
ATOM 4815 N N . ASP A 1 625 ? -2.399 -1.366 0.418 1.00 86.31 625 ASP A N 1
ATOM 4816 C CA . ASP A 1 625 ? -1.073 -1.979 0.292 1.00 86.31 625 ASP A CA 1
ATOM 4817 C C . ASP A 1 625 ? -1.062 -2.995 -0.865 1.00 86.31 625 ASP A C 1
ATOM 4819 O O . ASP A 1 625 ? -1.928 -3.872 -0.957 1.00 86.31 625 ASP A O 1
ATOM 4823 N N . SER A 1 626 ? -0.082 -2.867 -1.757 1.00 82.00 626 SER A N 1
ATOM 4824 C CA . SER A 1 626 ? 0.064 -3.679 -2.969 1.00 82.00 626 SER A CA 1
ATOM 4825 C C . SER A 1 626 ? 0.127 -5.180 -2.684 1.00 82.00 626 SER A C 1
ATOM 4827 O O . SER A 1 626 ? -0.375 -5.978 -3.477 1.00 82.00 626 SER A O 1
ATOM 4829 N N . ARG A 1 627 ? 0.663 -5.580 -1.527 1.00 82.50 627 ARG A N 1
ATOM 4830 C CA . ARG A 1 627 ? 0.733 -6.983 -1.104 1.00 82.50 627 ARG A CA 1
ATOM 4831 C C . ARG A 1 627 ? -0.643 -7.509 -0.704 1.00 82.50 627 ARG A C 1
ATOM 4833 O O . ARG A 1 627 ? -1.000 -8.606 -1.116 1.00 82.50 627 ARG A O 1
ATOM 4840 N N . ILE A 1 628 ? -1.432 -6.711 0.026 1.00 88.75 628 ILE A N 1
ATOM 4841 C CA . ILE A 1 628 ? -2.821 -7.062 0.378 1.00 88.75 628 ILE A CA 1
ATOM 4842 C C . ILE A 1 628 ? -3.670 -7.142 -0.891 1.00 88.75 628 ILE A C 1
ATOM 4844 O O . ILE A 1 628 ? -4.458 -8.073 -1.041 1.00 88.75 628 ILE A O 1
ATOM 4848 N N . LEU A 1 629 ? -3.489 -6.202 -1.828 1.00 89.88 629 LEU A N 1
ATOM 4849 C CA . LEU A 1 629 ? -4.190 -6.251 -3.109 1.00 89.88 629 LEU A CA 1
ATOM 4850 C C . LEU A 1 629 ? -3.848 -7.528 -3.884 1.00 89.88 629 LEU A C 1
ATOM 4852 O O . LEU A 1 629 ? -4.754 -8.155 -4.423 1.00 89.88 629 LEU A O 1
ATOM 4856 N N . ALA A 1 630 ? -2.570 -7.914 -3.938 1.00 84.50 630 ALA A N 1
ATOM 4857 C CA . ALA A 1 630 ? -2.133 -9.128 -4.621 1.00 84.50 630 ALA A CA 1
ATOM 4858 C C . ALA A 1 630 ? -2.803 -10.383 -4.061 1.00 84.50 630 ALA A C 1
ATOM 4860 O O . ALA A 1 630 ? -3.327 -11.191 -4.832 1.00 84.50 630 ALA A O 1
ATOM 4861 N N . ASP A 1 631 ? -2.861 -10.487 -2.732 1.00 86.75 631 ASP A N 1
ATOM 4862 C CA . ASP A 1 631 ? -3.527 -11.589 -2.046 1.00 86.75 631 ASP A CA 1
ATOM 4863 C C . ASP A 1 631 ? -5.046 -11.581 -2.341 1.00 86.75 631 ASP A C 1
ATOM 4865 O O . ASP A 1 631 ? -5.607 -12.616 -2.696 1.00 86.75 631 ASP A O 1
ATOM 4869 N N . LEU A 1 632 ? -5.696 -10.406 -2.314 1.00 90.12 632 LEU A N 1
ATOM 4870 C CA . LEU A 1 632 ? -7.129 -10.242 -2.617 1.00 90.12 632 LEU A CA 1
ATOM 4871 C C . LEU A 1 632 ? -7.515 -10.658 -4.040 1.00 90.12 632 LEU A C 1
ATOM 4873 O O . LEU A 1 632 ? -8.603 -11.197 -4.245 1.00 90.12 632 LEU A O 1
ATOM 4877 N N . VAL A 1 633 ? -6.665 -10.367 -5.028 1.00 88.50 633 VAL A N 1
ATOM 4878 C CA . VAL A 1 633 ? -6.950 -10.691 -6.436 1.00 88.50 633 VAL A CA 1
ATOM 4879 C C . VAL A 1 633 ? -6.372 -12.040 -6.869 1.00 88.50 633 VAL A C 1
ATOM 4881 O O . VAL A 1 633 ? -6.618 -12.463 -8.001 1.00 88.50 633 VAL A O 1
ATOM 4884 N N . GLY A 1 634 ? -5.641 -12.726 -5.984 1.00 80.19 634 GLY A N 1
ATOM 4885 C CA . GLY A 1 634 ? -5.097 -14.062 -6.218 1.00 80.19 634 GLY A CA 1
ATOM 4886 C C . GLY A 1 634 ? -3.888 -14.094 -7.156 1.00 80.19 634 GLY A C 1
ATOM 4887 O O . GLY A 1 634 ? -3.753 -15.032 -7.942 1.00 80.19 634 GLY A O 1
ATOM 4888 N N . VAL A 1 635 ? -3.012 -13.084 -7.104 1.00 73.06 635 VAL A N 1
ATOM 4889 C CA . VAL A 1 635 ? -1.740 -13.079 -7.853 1.00 73.06 635 VAL A CA 1
ATOM 4890 C C . VAL A 1 635 ? -0.535 -13.123 -6.920 1.00 73.06 635 VAL A C 1
ATOM 4892 O O . VAL A 1 635 ? -0.588 -12.560 -5.828 1.00 73.06 635 VAL A O 1
ATOM 4895 N N . PRO A 1 636 ? 0.589 -13.741 -7.336 1.00 69.75 636 PRO A N 1
ATOM 4896 C CA . PRO A 1 636 ? 1.842 -13.613 -6.602 1.00 69.75 636 PRO A CA 1
ATOM 4897 C C . PRO A 1 636 ? 2.177 -12.139 -6.343 1.00 69.75 636 PRO A C 1
ATOM 4899 O O . PRO A 1 636 ? 2.061 -11.314 -7.249 1.00 69.75 636 PRO A O 1
ATOM 4902 N N . ARG A 1 637 ? 2.617 -11.803 -5.124 1.00 72.88 637 ARG A N 1
ATOM 4903 C CA . ARG A 1 637 ? 2.936 -10.416 -4.728 1.00 72.88 637 ARG A CA 1
ATOM 4904 C C . ARG A 1 637 ? 3.931 -9.745 -5.689 1.00 72.88 637 ARG A C 1
ATOM 4906 O O . ARG A 1 637 ? 3.721 -8.599 -6.064 1.00 72.88 637 ARG A O 1
ATOM 4913 N N . ASP A 1 638 ? 4.914 -10.489 -6.202 1.00 57.59 638 ASP A N 1
ATOM 4914 C CA . ASP A 1 638 ? 5.901 -10.002 -7.185 1.00 57.59 638 ASP A CA 1
ATOM 4915 C C . ASP A 1 638 ? 5.281 -9.597 -8.541 1.00 57.59 638 ASP A C 1
ATOM 4917 O O . ASP A 1 638 ? 5.917 -8.946 -9.366 1.00 57.59 638 ASP A O 1
ATOM 4921 N N . TRP A 1 639 ? 4.037 -10.002 -8.810 1.00 64.38 639 TRP A N 1
ATOM 4922 C CA . TRP A 1 639 ? 3.352 -9.814 -10.092 1.00 64.38 639 TRP A CA 1
ATOM 4923 C C . TRP A 1 639 ? 2.328 -8.690 -10.085 1.00 64.38 639 TRP A C 1
ATOM 4925 O O . TRP A 1 639 ? 1.783 -8.345 -11.139 1.00 64.38 639 TRP A O 1
ATOM 4935 N N . ILE A 1 640 ? 2.066 -8.100 -8.920 1.00 74.31 640 ILE A N 1
ATOM 4936 C CA . ILE A 1 640 ? 1.006 -7.108 -8.771 1.00 74.31 640 ILE A CA 1
ATOM 4937 C C . ILE A 1 640 ? 1.213 -5.902 -9.690 1.00 74.31 640 ILE A C 1
ATOM 4939 O O . ILE A 1 640 ? 0.267 -5.407 -10.306 1.00 74.31 640 ILE A O 1
ATOM 4943 N N . HIS A 1 641 ? 2.463 -5.479 -9.881 1.00 68.12 641 HIS A N 1
ATOM 4944 C CA . HIS A 1 641 ? 2.775 -4.347 -10.743 1.00 68.12 641 HIS A CA 1
ATOM 4945 C C . HIS A 1 641 ? 2.502 -4.628 -12.220 1.00 68.12 641 HIS A C 1
ATOM 4947 O O . HIS A 1 641 ? 1.846 -3.829 -12.894 1.00 68.12 641 HIS A O 1
ATOM 4953 N N . SER A 1 642 ? 2.990 -5.760 -12.733 1.00 61.62 642 SER A N 1
ATOM 4954 C CA . SER A 1 642 ? 2.912 -6.085 -14.159 1.00 61.62 642 SER A CA 1
ATOM 4955 C C . SER A 1 642 ? 1.498 -6.481 -14.589 1.00 61.62 642 SER A C 1
ATOM 4957 O O . SER A 1 642 ? 1.088 -6.135 -15.705 1.00 61.62 642 SER A O 1
ATOM 4959 N N . ARG A 1 643 ? 0.752 -7.157 -13.701 1.00 69.50 643 ARG A N 1
ATOM 4960 C CA . ARG A 1 643 ? -0.592 -7.696 -13.959 1.00 69.50 643 ARG A CA 1
ATOM 4961 C C . ARG A 1 643 ? -1.734 -6.768 -13.555 1.00 69.50 643 ARG A C 1
ATOM 4963 O O . ARG A 1 643 ? -2.814 -6.914 -14.114 1.00 69.50 643 ARG A O 1
ATOM 4970 N N . VAL A 1 644 ? -1.522 -5.830 -12.627 1.00 77.62 644 VAL A N 1
ATOM 4971 C CA . VAL A 1 644 ? -2.600 -4.972 -12.103 1.00 77.62 644 VAL A CA 1
ATOM 4972 C C . VAL A 1 644 ? -2.236 -3.494 -12.171 1.00 77.62 644 VAL A C 1
ATOM 4974 O O . VAL A 1 644 ? -2.852 -2.763 -12.946 1.00 77.62 644 VAL A O 1
ATOM 4977 N N . VAL A 1 645 ? -1.222 -3.042 -11.423 1.00 75.75 645 VAL A N 1
ATOM 4978 C CA . VAL A 1 645 ? -0.934 -1.600 -11.248 1.00 75.75 645 VAL A CA 1
ATOM 4979 C C . VAL A 1 645 ? -0.687 -0.905 -12.585 1.00 75.75 645 VAL A C 1
ATOM 4981 O O . VAL A 1 645 ? -1.298 0.122 -12.872 1.00 75.75 645 VAL A O 1
ATOM 4984 N N . ARG A 1 646 ? 0.158 -1.485 -13.446 1.00 68.56 646 ARG A N 1
ATOM 4985 C CA . ARG A 1 646 ? 0.501 -0.893 -14.747 1.00 68.56 646 ARG A CA 1
ATOM 4986 C C . ARG A 1 646 ? -0.711 -0.772 -15.673 1.00 68.56 646 ARG A C 1
ATOM 4988 O O . ARG A 1 646 ? -0.832 0.217 -16.391 1.00 68.56 646 ARG A O 1
ATOM 4995 N N . LEU A 1 647 ? -1.593 -1.772 -15.665 1.00 71.25 647 LEU A N 1
ATOM 4996 C CA . LEU A 1 647 ? -2.783 -1.786 -16.517 1.00 71.25 647 LEU A CA 1
ATOM 4997 C C . LEU A 1 647 ? -3.843 -0.806 -15.996 1.00 71.25 647 LEU A C 1
ATOM 4999 O O . LEU A 1 647 ? -4.384 -0.022 -16.773 1.00 71.25 647 LEU A O 1
ATOM 5003 N N . LEU A 1 648 ? -4.067 -0.766 -14.678 1.00 78.69 648 LEU A N 1
ATOM 5004 C CA . LEU A 1 648 ? -4.947 0.225 -14.052 1.00 78.69 648 LEU A CA 1
ATOM 5005 C C . LEU A 1 648 ? -4.421 1.657 -14.207 1.00 78.69 648 LEU A C 1
ATOM 5007 O O . LEU A 1 648 ? -5.212 2.581 -14.363 1.00 78.69 648 LEU A O 1
ATOM 5011 N N . GLY A 1 649 ? -3.105 1.864 -14.204 1.00 69.75 649 GLY A N 1
ATOM 5012 C CA . GLY A 1 649 ? -2.507 3.175 -14.450 1.00 69.75 649 GLY A CA 1
ATOM 5013 C C . GLY A 1 649 ? -2.770 3.711 -15.862 1.00 69.75 649 GLY A C 1
ATOM 5014 O O . GLY A 1 649 ? -2.956 4.918 -16.039 1.00 69.75 649 GLY A O 1
ATOM 5015 N N . ALA A 1 650 ? -2.834 2.819 -16.855 1.00 62.16 650 ALA A N 1
ATOM 5016 C CA . ALA A 1 650 ? -3.150 3.165 -18.240 1.00 62.16 650 ALA A CA 1
ATOM 5017 C C . ALA A 1 650 ? -4.651 3.425 -18.472 1.00 62.16 650 ALA A C 1
ATOM 5019 O O . ALA A 1 650 ? -4.999 4.285 -19.280 1.00 62.16 650 ALA A O 1
ATOM 5020 N N . GLU A 1 651 ? -5.528 2.703 -17.764 1.00 61.72 651 GLU A N 1
ATOM 5021 C CA . GLU A 1 651 ? -6.977 2.704 -18.027 1.00 61.72 651 GLU A CA 1
ATOM 5022 C C . GLU A 1 651 ? -7.826 3.484 -17.011 1.00 61.72 651 GLU A C 1
ATOM 5024 O O . GLU A 1 651 ? -8.832 4.077 -17.392 1.00 61.72 651 GLU A O 1
ATOM 5029 N N . ALA A 1 652 ? -7.443 3.490 -15.733 1.00 54.69 652 ALA A N 1
ATOM 5030 C CA . ALA A 1 652 ? -8.260 3.975 -14.611 1.00 54.69 652 ALA A CA 1
ATOM 5031 C C . ALA A 1 652 ? -7.558 5.033 -13.743 1.00 54.69 652 ALA A C 1
ATOM 5033 O O . ALA A 1 652 ? -8.118 5.502 -12.751 1.00 54.69 652 ALA A O 1
ATOM 5034 N N . GLY A 1 653 ? -6.313 5.391 -14.082 1.00 54.00 653 GLY A N 1
ATOM 5035 C CA . GLY A 1 653 ? -5.529 6.370 -13.335 1.00 54.00 653 GLY A CA 1
ATOM 5036 C C . GLY A 1 653 ? -5.225 5.936 -11.898 1.00 54.00 653 GLY A C 1
ATOM 5037 O O . GLY A 1 653 ? -5.168 6.790 -11.016 1.00 54.00 653 GLY A O 1
ATOM 5038 N N . ALA A 1 654 ? -5.059 4.635 -11.639 1.00 56.00 654 ALA A N 1
ATOM 5039 C CA . ALA A 1 654 ? -4.523 4.169 -10.360 1.00 56.00 654 ALA A CA 1
ATOM 5040 C C . ALA A 1 654 ? -3.020 4.468 -10.285 1.00 56.00 654 ALA A C 1
ATOM 5042 O O . ALA A 1 654 ? -2.309 4.271 -11.267 1.00 56.00 654 ALA A O 1
ATOM 5043 N N . THR A 1 655 ? -2.536 4.940 -9.142 1.00 57.81 655 THR A N 1
ATOM 5044 C CA . THR A 1 655 ? -1.122 5.264 -8.906 1.00 57.81 655 THR A CA 1
ATOM 5045 C C . THR A 1 655 ? -0.597 4.493 -7.705 1.00 57.81 655 THR A C 1
ATOM 5047 O O . THR A 1 655 ? -1.369 4.169 -6.804 1.00 57.81 655 THR A O 1
ATOM 5050 N N . ASP A 1 656 ? 0.704 4.215 -7.705 1.00 58.03 656 ASP A N 1
ATOM 5051 C CA . ASP A 1 656 ? 1.423 3.634 -6.572 1.00 58.03 656 ASP A CA 1
ATOM 5052 C C . ASP A 1 656 ? 2.293 4.711 -5.925 1.00 58.03 656 ASP A C 1
ATOM 5054 O O . ASP A 1 656 ? 2.909 5.502 -6.637 1.00 58.03 656 ASP A O 1
ATOM 5058 N N . SER A 1 657 ? 2.323 4.754 -4.599 1.00 58.12 657 SER A N 1
ATOM 5059 C CA . SER A 1 657 ? 3.327 5.495 -3.845 1.00 58.12 657 SER A CA 1
ATOM 5060 C C . SER A 1 657 ? 3.605 4.771 -2.531 1.00 58.12 657 SER A C 1
ATOM 5062 O O . SER A 1 657 ? 2.685 4.456 -1.771 1.00 58.12 657 SER A O 1
ATOM 5064 N N . GLY A 1 658 ? 4.878 4.464 -2.268 1.00 58.44 658 GLY A N 1
ATOM 5065 C CA . GLY A 1 658 ? 5.295 3.829 -1.014 1.00 58.44 658 GLY A CA 1
ATOM 5066 C C . GLY A 1 658 ? 4.766 2.405 -0.830 1.00 58.44 658 GLY A C 1
ATOM 5067 O O . GLY A 1 658 ? 4.651 1.949 0.306 1.00 58.44 658 GLY A O 1
ATOM 5068 N N . GLY A 1 659 ? 4.415 1.718 -1.924 1.00 68.50 659 GLY A N 1
ATOM 5069 C CA . GLY A 1 659 ? 3.833 0.376 -1.908 1.00 68.50 659 GLY A CA 1
ATOM 5070 C C . GLY A 1 659 ? 2.316 0.354 -1.709 1.00 68.50 659 GLY A C 1
ATOM 5071 O O . GLY A 1 659 ? 1.756 -0.737 -1.573 1.00 68.50 659 GLY A O 1
ATOM 5072 N N . TYR A 1 660 ? 1.650 1.515 -1.699 1.00 77.12 660 TYR A N 1
ATOM 5073 C CA . TYR A 1 660 ? 0.193 1.644 -1.643 1.00 77.12 660 TYR A CA 1
ATOM 5074 C C . TYR A 1 660 ? -0.372 2.067 -2.988 1.00 77.12 660 TYR A C 1
ATOM 5076 O O . TYR A 1 660 ? 0.105 3.011 -3.612 1.00 77.12 660 TYR A O 1
ATOM 5084 N N . ILE A 1 661 ? -1.473 1.432 -3.373 1.00 81.75 661 ILE A N 1
ATOM 5085 C CA . ILE A 1 661 ? -2.186 1.693 -4.616 1.00 81.75 661 ILE A CA 1
ATOM 5086 C C . ILE A 1 661 ? -3.474 2.451 -4.296 1.00 81.75 661 ILE A C 1
ATOM 5088 O O . ILE A 1 661 ? -4.273 2.036 -3.454 1.00 81.75 661 ILE A O 1
ATOM 5092 N N . PHE A 1 662 ? -3.698 3.564 -4.982 1.00 82.62 662 PHE A N 1
ATOM 5093 C CA . PHE A 1 662 ? -4.881 4.413 -4.826 1.00 82.62 662 PHE A CA 1
ATOM 5094 C C . PHE A 1 662 ? -5.348 4.938 -6.183 1.00 82.62 662 PHE A C 1
ATOM 5096 O O . PHE A 1 662 ? -4.608 4.931 -7.166 1.00 82.62 662 PHE A O 1
ATOM 5103 N N . THR A 1 663 ? -6.600 5.392 -6.262 1.00 82.56 663 THR A N 1
ATOM 5104 C CA . THR A 1 663 ? -7.062 6.145 -7.438 1.00 82.56 663 THR A CA 1
ATOM 5105 C C . THR A 1 663 ? -6.462 7.553 -7.411 1.00 82.56 663 THR A C 1
ATOM 5107 O O . THR A 1 663 ? -6.098 8.058 -6.354 1.00 82.56 663 THR A O 1
ATOM 5110 N N . ARG A 1 664 ? -6.396 8.247 -8.548 1.00 75.75 664 ARG A N 1
ATOM 5111 C CA . ARG A 1 664 ? -5.846 9.615 -8.604 1.00 75.75 664 ARG A CA 1
ATOM 5112 C C . ARG A 1 664 ? -6.525 10.658 -7.717 1.00 75.75 664 ARG A C 1
ATOM 5114 O O . ARG A 1 664 ? -5.912 11.692 -7.462 1.00 75.75 664 ARG A O 1
ATOM 5121 N N . HIS A 1 665 ? -7.777 10.427 -7.329 1.00 81.06 665 HIS A N 1
ATOM 5122 C CA . HIS A 1 665 ? -8.557 11.339 -6.497 1.00 81.06 665 HIS A CA 1
ATOM 5123 C C . HIS A 1 665 ? -9.713 10.593 -5.825 1.00 81.06 665 HIS A C 1
ATOM 5125 O O . HIS A 1 665 ? -10.393 9.789 -6.477 1.00 81.06 665 HIS A O 1
ATOM 5131 N N . SER A 1 666 ? -9.997 10.913 -4.561 1.00 82.56 666 SER A N 1
ATOM 5132 C CA . SER A 1 666 ? -11.134 10.348 -3.820 1.00 82.56 666 SER A CA 1
ATOM 5133 C C . SER A 1 666 ? -12.485 10.518 -4.529 1.00 82.56 666 SER A C 1
ATOM 5135 O O . SER A 1 666 ? -13.284 9.588 -4.508 1.00 82.56 666 SER A O 1
ATOM 5137 N N . LYS A 1 667 ? -12.732 11.624 -5.257 1.00 83.38 667 LYS A N 1
ATOM 5138 C CA . LYS A 1 667 ? -13.961 11.819 -6.056 1.00 83.38 667 LYS A CA 1
ATOM 5139 C C . LYS A 1 667 ? -14.141 10.744 -7.133 1.00 83.38 667 LYS A C 1
ATOM 5141 O O . LYS A 1 667 ? -15.261 10.307 -7.384 1.00 83.38 667 LYS A O 1
ATOM 5146 N N . VAL A 1 668 ? -13.046 10.289 -7.750 1.00 86.56 668 VAL A N 1
ATOM 5147 C CA . VAL A 1 668 ? -13.082 9.184 -8.721 1.00 86.56 668 VAL A CA 1
ATOM 5148 C C . VAL A 1 668 ? -13.374 7.868 -8.003 1.00 86.56 668 VAL A C 1
ATOM 5150 O O . VAL A 1 668 ? -14.221 7.112 -8.463 1.00 86.56 668 VAL A O 1
ATOM 5153 N N . ALA A 1 669 ? -12.743 7.616 -6.849 1.00 89.44 669 ALA A N 1
ATOM 5154 C CA . ALA A 1 669 ? -13.032 6.427 -6.041 1.00 89.44 669 ALA A CA 1
ATOM 5155 C C . ALA A 1 669 ? -14.499 6.383 -5.573 1.00 89.44 669 ALA A C 1
ATOM 5157 O O . ALA A 1 669 ? -15.153 5.353 -5.704 1.00 89.44 669 ALA A O 1
ATOM 5158 N N . ALA A 1 670 ? -15.043 7.508 -5.104 1.00 89.31 670 ALA A N 1
ATOM 5159 C CA . ALA A 1 670 ? -16.443 7.642 -4.715 1.00 89.31 670 ALA A CA 1
ATOM 5160 C C . ALA A 1 670 ? -17.391 7.375 -5.895 1.00 89.31 670 ALA A C 1
ATOM 5162 O O . ALA A 1 670 ? -18.342 6.606 -5.760 1.00 89.31 670 ALA A O 1
ATOM 5163 N N . ALA A 1 671 ? -17.101 7.940 -7.072 1.00 90.06 671 ALA A N 1
ATOM 5164 C CA . ALA A 1 671 ? -17.872 7.671 -8.282 1.00 90.06 671 ALA A CA 1
ATOM 5165 C C . ALA A 1 671 ? -17.807 6.188 -8.698 1.00 90.06 671 ALA A C 1
ATOM 5167 O O . ALA A 1 671 ? -18.831 5.637 -9.097 1.00 90.06 671 ALA A O 1
ATOM 5168 N N . ILE A 1 672 ? -16.648 5.527 -8.552 1.00 92.69 672 ILE A N 1
ATOM 5169 C CA . ILE A 1 672 ? -16.495 4.081 -8.790 1.00 92.69 672 ILE A CA 1
ATOM 5170 C C . ILE A 1 672 ? -17.374 3.278 -7.833 1.00 92.69 672 ILE A C 1
ATOM 5172 O O . ILE A 1 672 ? -18.096 2.403 -8.300 1.00 92.69 672 ILE A O 1
ATOM 5176 N N . ILE A 1 673 ? -17.361 3.588 -6.531 1.00 94.31 673 ILE A N 1
ATOM 5177 C CA . ILE A 1 673 ? -18.199 2.901 -5.535 1.00 94.31 673 ILE A CA 1
ATOM 5178 C C . ILE A 1 673 ? -19.677 2.985 -5.934 1.00 94.31 673 ILE A C 1
ATOM 5180 O O . ILE A 1 673 ? -20.365 1.970 -6.035 1.00 94.31 673 ILE A O 1
ATOM 5184 N N . VAL A 1 674 ? -20.157 4.196 -6.221 1.00 93.19 674 VAL A N 1
ATOM 5185 C CA . VAL A 1 674 ? -21.573 4.428 -6.532 1.00 93.19 674 VAL A CA 1
ATOM 5186 C C . VAL A 1 674 ? -21.987 3.758 -7.849 1.00 93.19 674 VAL A C 1
ATOM 5188 O O . VAL A 1 674 ? -23.075 3.184 -7.923 1.00 93.19 674 VAL A O 1
ATOM 5191 N N . GLU A 1 675 ? -21.155 3.826 -8.892 1.00 93.69 675 GLU A N 1
ATOM 5192 C CA . GLU A 1 675 ? -21.462 3.204 -10.187 1.00 93.69 675 GLU A CA 1
ATOM 5193 C C . GLU A 1 675 ? -21.357 1.682 -10.158 1.00 93.69 675 GLU A C 1
ATOM 5195 O O . GLU A 1 675 ? -22.195 1.007 -10.752 1.00 93.69 675 GLU A O 1
ATOM 5200 N N . ALA A 1 676 ? -20.380 1.123 -9.448 1.00 94.00 676 ALA A N 1
ATOM 5201 C CA . ALA A 1 676 ? -20.264 -0.319 -9.290 1.00 94.00 676 ALA A CA 1
ATOM 5202 C C . ALA A 1 676 ? -21.502 -0.906 -8.592 1.00 94.00 676 ALA A C 1
ATOM 5204 O O . ALA A 1 676 ? -22.049 -1.912 -9.044 1.00 94.00 676 ALA A O 1
ATOM 5205 N N . GLU A 1 677 ? -22.006 -0.244 -7.550 1.00 93.44 677 GLU A N 1
ATOM 5206 C CA . GLU A 1 677 ? -23.199 -0.709 -6.841 1.00 93.44 677 GLU A CA 1
ATOM 5207 C C . GLU A 1 677 ? -24.475 -0.573 -7.688 1.00 93.44 677 GLU A C 1
ATOM 5209 O O . GLU A 1 677 ? -25.268 -1.509 -7.777 1.00 93.44 677 GLU A O 1
ATOM 5214 N N . ARG A 1 678 ? -24.668 0.566 -8.368 1.00 92.06 678 ARG A N 1
ATOM 5215 C CA . ARG A 1 678 ? -25.902 0.830 -9.133 1.00 92.06 678 ARG A CA 1
ATOM 5216 C C . ARG A 1 678 ? -25.952 0.151 -10.499 1.00 92.06 678 ARG A C 1
ATOM 5218 O O . ARG A 1 678 ? -27.022 -0.285 -10.912 1.00 92.06 678 ARG A O 1
ATOM 5225 N N . SER A 1 679 ? -24.828 0.119 -11.209 1.00 91.44 679 SER A N 1
ATOM 5226 C CA . SER A 1 679 ? -24.771 -0.269 -12.624 1.00 91.44 679 SER A CA 1
ATOM 5227 C C . SER A 1 679 ? -24.222 -1.683 -12.832 1.00 91.44 679 SER A C 1
ATOM 5229 O O . SER A 1 679 ? -24.527 -2.296 -13.852 1.00 91.44 679 SER A O 1
ATOM 5231 N N . PHE A 1 680 ? -23.447 -2.212 -11.877 1.00 90.50 680 PHE A N 1
ATOM 5232 C CA . PHE A 1 680 ? -22.875 -3.567 -11.933 1.00 90.50 680 PHE A CA 1
ATOM 5233 C C . PHE A 1 680 ? -23.416 -4.505 -10.843 1.00 90.50 680 PHE A C 1
ATOM 5235 O O . PHE A 1 680 ? -23.093 -5.689 -10.860 1.00 90.50 680 PHE A O 1
ATOM 5242 N N . GLY A 1 681 ? -24.242 -4.006 -9.914 1.00 90.25 681 GLY A N 1
ATOM 5243 C CA . GLY A 1 681 ? -24.821 -4.812 -8.835 1.00 90.25 681 GLY A CA 1
ATOM 5244 C C . GLY A 1 681 ? -23.798 -5.293 -7.803 1.00 90.25 681 GLY A C 1
ATOM 5245 O O . GLY A 1 681 ? -24.022 -6.310 -7.153 1.00 90.25 681 GLY A O 1
ATOM 5246 N N . VAL A 1 682 ? -22.667 -4.594 -7.667 1.00 94.75 682 VAL A N 1
ATOM 5247 C CA . VAL A 1 682 ? -21.616 -4.945 -6.702 1.00 94.75 682 VAL A CA 1
ATOM 5248 C C . VAL A 1 682 ? -22.109 -4.706 -5.276 1.00 94.75 682 VAL A C 1
ATOM 5250 O O . VAL A 1 682 ? -22.514 -3.597 -4.928 1.00 94.75 682 VAL A O 1
ATOM 5253 N N . ASP A 1 683 ? -22.008 -5.726 -4.423 1.00 95.50 683 ASP A N 1
ATOM 5254 C CA . ASP A 1 683 ? -22.294 -5.594 -2.998 1.00 95.50 683 ASP A CA 1
ATOM 5255 C C . ASP A 1 683 ? -21.049 -5.127 -2.227 1.00 95.50 683 ASP A C 1
ATOM 5257 O O . ASP A 1 683 ? -20.148 -5.908 -1.913 1.00 95.50 683 ASP A O 1
ATOM 5261 N N . PHE A 1 684 ? -21.003 -3.842 -1.864 1.00 96.06 684 PHE A N 1
ATOM 5262 C CA . PHE A 1 684 ? -19.897 -3.310 -1.065 1.00 96.06 684 PHE A CA 1
ATOM 5263 C C . PHE A 1 684 ? -19.817 -3.877 0.357 1.00 96.06 684 PHE A C 1
ATOM 5265 O O . PHE A 1 684 ? -18.748 -3.792 0.964 1.00 96.06 684 PHE A O 1
ATOM 5272 N N . SER A 1 685 ? -20.876 -4.501 0.884 1.00 97.25 685 SER A N 1
ATOM 5273 C CA . SER A 1 685 ? -20.769 -5.287 2.116 1.00 97.25 685 SER A CA 1
ATOM 5274 C C . SER A 1 685 ? -19.819 -6.466 1.912 1.00 97.25 685 SER A C 1
ATOM 5276 O O . SER A 1 685 ? -18.934 -6.676 2.738 1.00 97.25 685 SER A O 1
ATOM 5278 N N . GLU A 1 686 ? -19.926 -7.177 0.786 1.00 96.62 686 GLU A N 1
ATOM 5279 C CA . GLU A 1 686 ? -19.027 -8.283 0.449 1.00 96.62 686 GLU A CA 1
ATOM 5280 C C . GLU A 1 686 ? -17.599 -7.795 0.163 1.00 96.62 686 GLU A C 1
ATOM 5282 O O . GLU A 1 686 ? -16.639 -8.381 0.671 1.00 96.62 686 GLU A O 1
ATOM 5287 N N . VAL A 1 687 ? -17.447 -6.691 -0.583 1.00 96.81 687 VAL A N 1
ATOM 5288 C CA . VAL A 1 687 ? -16.128 -6.093 -0.871 1.00 96.81 687 VAL A CA 1
ATOM 5289 C C . VAL A 1 687 ? -15.393 -5.759 0.428 1.00 96.81 687 VAL A C 1
ATOM 5291 O O . VAL A 1 687 ? -14.245 -6.171 0.608 1.00 96.81 687 VAL A O 1
ATOM 5294 N N . TRP A 1 688 ? -16.053 -5.070 1.366 1.00 97.31 688 TRP A N 1
ATOM 5295 C CA . TRP A 1 688 ? -15.452 -4.733 2.658 1.00 97.31 688 TRP A CA 1
ATOM 5296 C C . TRP A 1 688 ? -15.214 -5.958 3.542 1.00 97.31 688 TRP A C 1
ATOM 5298 O O . TRP A 1 688 ? -14.185 -6.016 4.213 1.00 97.31 688 TRP A O 1
ATOM 5308 N N . MET A 1 689 ? -16.108 -6.951 3.533 1.00 97.31 689 MET A N 1
ATOM 5309 C CA . MET A 1 689 ? -15.890 -8.203 4.265 1.00 97.31 689 MET A CA 1
ATOM 5310 C C . MET A 1 689 ? -14.624 -8.926 3.788 1.00 97.31 689 MET A C 1
ATOM 5312 O O . MET A 1 689 ? -13.798 -9.315 4.616 1.00 97.31 689 MET A O 1
ATOM 5316 N N . ARG A 1 690 ? -14.446 -9.079 2.467 1.00 96.12 690 ARG A N 1
ATOM 5317 C CA . ARG A 1 690 ? -13.253 -9.707 1.874 1.00 96.12 690 ARG A CA 1
ATOM 5318 C C . ARG A 1 690 ? -11.993 -8.899 2.172 1.00 96.12 690 ARG A C 1
ATOM 5320 O O . ARG A 1 690 ? -11.004 -9.468 2.626 1.00 96.12 690 ARG A O 1
ATOM 5327 N N . LEU A 1 691 ? -12.059 -7.579 1.991 1.00 96.06 691 LEU A N 1
ATOM 5328 C CA . LEU A 1 691 ? -10.965 -6.652 2.279 1.00 96.06 691 LEU A CA 1
ATOM 5329 C C . LEU A 1 691 ? -10.492 -6.761 3.736 1.00 96.06 691 LEU A C 1
ATOM 5331 O O . LEU A 1 691 ? -9.298 -6.924 3.982 1.00 96.06 691 LEU A O 1
ATOM 5335 N N . VAL A 1 692 ? -11.415 -6.714 4.701 1.00 96.75 692 VAL A N 1
ATOM 5336 C CA . VAL A 1 692 ? -11.098 -6.822 6.133 1.00 96.75 692 VAL A CA 1
ATOM 5337 C C . VAL A 1 692 ? -10.530 -8.196 6.473 1.00 96.75 692 VAL A C 1
ATOM 5339 O O . VAL A 1 692 ? -9.511 -8.268 7.158 1.00 96.75 692 VAL A O 1
ATOM 5342 N N . LYS A 1 693 ? -11.135 -9.278 5.967 1.00 95.25 693 LYS A N 1
ATOM 5343 C CA . LYS A 1 693 ? -10.657 -10.641 6.225 1.00 95.25 693 LYS A CA 1
ATOM 5344 C C . LYS A 1 693 ? -9.231 -10.843 5.704 1.00 95.25 693 LYS A C 1
ATOM 5346 O O . LYS A 1 693 ? -8.366 -11.258 6.469 1.00 95.25 693 LYS A O 1
ATOM 5351 N N . GLN A 1 694 ? -8.969 -10.478 4.447 1.00 93.50 694 GLN A N 1
ATOM 5352 C CA . GLN A 1 694 ? -7.634 -10.623 3.864 1.00 93.50 694 GLN A CA 1
ATOM 5353 C C . GLN A 1 694 ? -6.606 -9.736 4.569 1.00 93.50 694 GLN A C 1
ATOM 5355 O O . GLN A 1 694 ? -5.466 -10.143 4.772 1.00 93.50 694 GLN A O 1
ATOM 5360 N N . THR A 1 695 ? -7.008 -8.532 4.981 1.00 93.50 695 THR A N 1
ATOM 5361 C CA . THR A 1 695 ? -6.143 -7.627 5.746 1.00 93.50 695 THR A CA 1
ATOM 5362 C C . THR A 1 695 ? -5.785 -8.215 7.114 1.00 93.50 695 THR A C 1
ATOM 5364 O O . THR A 1 695 ? -4.643 -8.089 7.551 1.00 93.50 695 THR A O 1
ATOM 5367 N N . ALA A 1 696 ? -6.727 -8.878 7.791 1.00 92.50 696 ALA A N 1
ATOM 5368 C CA . ALA A 1 696 ? -6.470 -9.535 9.071 1.00 92.50 696 ALA A CA 1
ATOM 5369 C C . ALA A 1 696 ? -5.514 -10.727 8.908 1.00 92.50 696 ALA A C 1
ATOM 5371 O O . ALA A 1 696 ? -4.586 -10.874 9.701 1.00 92.50 696 ALA A O 1
ATOM 5372 N N . GLU A 1 697 ? -5.676 -11.522 7.846 1.00 90.25 697 GLU A N 1
ATOM 5373 C CA . GLU A 1 697 ? -4.740 -12.599 7.498 1.00 90.25 697 GLU A CA 1
ATOM 5374 C C . GLU A 1 697 ? -3.337 -12.045 7.204 1.00 90.25 697 GLU A C 1
ATOM 5376 O O . GLU A 1 697 ? -2.350 -12.527 7.759 1.00 90.25 697 GLU A O 1
ATOM 5381 N N . ALA A 1 698 ? -3.246 -10.978 6.404 1.00 85.50 698 ALA A N 1
ATOM 5382 C CA . ALA A 1 698 ? -1.981 -10.323 6.082 1.00 85.50 698 ALA A CA 1
ATOM 5383 C C . ALA A 1 698 ? -1.310 -9.682 7.310 1.00 85.50 698 ALA A C 1
ATOM 5385 O O . ALA A 1 698 ? -0.087 -9.648 7.383 1.00 85.50 698 ALA A O 1
ATOM 5386 N N . SER A 1 699 ? -2.077 -9.225 8.305 1.00 83.88 699 SER A N 1
ATOM 5387 C CA . SER A 1 699 ? -1.527 -8.622 9.530 1.00 83.88 699 SER A CA 1
ATOM 5388 C C . SER A 1 699 ? -0.724 -9.590 10.411 1.00 83.88 699 SER A C 1
ATOM 5390 O O . SER A 1 699 ? -0.008 -9.141 11.304 1.00 83.88 699 SER A O 1
ATOM 5392 N N . GLN A 1 700 ? -0.823 -10.901 10.162 1.00 82.62 700 GLN A N 1
ATOM 5393 C CA . GLN A 1 700 ? -0.017 -11.920 10.846 1.00 82.62 700 GLN A CA 1
ATOM 5394 C C . GLN A 1 700 ? 1.423 -11.991 10.316 1.00 82.62 700 GLN A C 1
ATOM 5396 O O . GLN A 1 700 ? 2.289 -12.594 10.950 1.00 82.62 700 GLN A O 1
ATOM 5401 N N . ASP A 1 701 ? 1.691 -11.393 9.154 1.00 76.81 701 ASP A N 1
ATOM 5402 C CA . ASP A 1 701 ? 3.022 -11.322 8.564 1.00 76.81 701 ASP A CA 1
ATOM 5403 C C . ASP A 1 701 ? 3.825 -10.186 9.247 1.00 76.81 701 ASP A C 1
ATOM 5405 O O . ASP A 1 701 ? 3.419 -9.019 9.191 1.00 76.81 701 ASP A O 1
ATOM 5409 N N . PRO A 1 702 ? 4.970 -10.491 9.897 1.00 69.38 702 PRO A N 1
ATOM 5410 C CA . PRO A 1 702 ? 5.739 -9.522 10.686 1.00 69.38 702 PRO A CA 1
ATOM 5411 C C . PRO A 1 702 ? 6.329 -8.375 9.850 1.00 69.38 702 PRO A C 1
ATOM 5413 O O . PRO A 1 702 ? 6.814 -7.395 10.416 1.00 69.38 702 PRO A O 1
ATOM 5416 N N . TYR A 1 703 ? 6.295 -8.475 8.518 1.00 63.91 703 TYR A N 1
ATOM 5417 C CA . TYR A 1 703 ? 6.769 -7.441 7.599 1.00 63.91 703 TYR A CA 1
ATOM 5418 C C . TYR A 1 703 ? 5.687 -6.413 7.211 1.00 63.91 703 TYR A C 1
ATOM 5420 O O . TYR A 1 703 ? 5.941 -5.544 6.365 1.00 63.91 703 TYR A O 1
ATOM 5428 N N . PHE A 1 704 ? 4.480 -6.480 7.786 1.00 68.88 704 PHE A N 1
ATOM 5429 C CA . PHE A 1 704 ? 3.467 -5.430 7.641 1.00 68.88 704 PHE A CA 1
ATOM 5430 C C . PHE A 1 704 ? 3.581 -4.370 8.737 1.00 68.88 704 PHE A C 1
ATOM 5432 O O . PHE A 1 704 ? 3.570 -4.671 9.928 1.00 68.88 704 PHE A O 1
ATOM 5439 N N . ASP A 1 705 ? 3.625 -3.096 8.335 1.00 69.31 705 ASP A N 1
ATOM 5440 C CA . ASP A 1 705 ? 3.494 -1.999 9.289 1.00 69.31 705 ASP A CA 1
ATOM 5441 C C . ASP A 1 705 ? 2.047 -1.955 9.798 1.00 69.31 705 ASP A C 1
ATOM 5443 O O . ASP A 1 705 ? 1.089 -1.902 9.027 1.00 69.31 705 ASP A O 1
ATOM 5447 N N . SER A 1 706 ? 1.890 -1.922 11.119 1.00 76.25 706 SER A N 1
ATOM 5448 C CA . SER A 1 706 ? 0.626 -1.657 11.812 1.00 76.25 706 SER A CA 1
ATOM 5449 C C . SER A 1 706 ? -0.175 -0.487 11.229 1.00 76.25 706 SER A C 1
ATOM 5451 O O . SER A 1 706 ? -1.408 -0.533 11.181 1.00 76.25 706 SER A O 1
ATOM 5453 N N . LYS A 1 707 ? 0.504 0.546 10.718 1.00 72.62 707 LYS A N 1
ATOM 5454 C CA . LYS A 1 707 ? -0.139 1.698 10.071 1.00 72.62 707 LYS A CA 1
ATOM 5455 C C . LYS A 1 707 ? -0.838 1.344 8.756 1.00 72.62 707 LYS A C 1
ATOM 5457 O O . LYS A 1 707 ? -1.797 2.025 8.402 1.00 72.62 707 LYS A O 1
ATOM 5462 N N . SER A 1 708 ? -0.395 0.290 8.070 1.00 69.38 708 SER A N 1
ATOM 5463 C CA . SER A 1 708 ? -0.932 -0.163 6.783 1.00 69.38 708 SER A CA 1
ATOM 5464 C C . SER A 1 708 ? -2.297 -0.831 6.911 1.00 69.38 708 SER A C 1
ATOM 5466 O O . SER A 1 708 ? -3.141 -0.667 6.035 1.00 69.38 708 SER A O 1
ATOM 5468 N N . TYR A 1 709 ? -2.529 -1.579 7.996 1.00 85.00 709 TYR A N 1
ATOM 5469 C CA . TYR A 1 709 ? -3.697 -2.460 8.107 1.00 85.00 709 TYR A CA 1
ATOM 5470 C C . TYR A 1 709 ? -4.705 -2.045 9.188 1.00 85.00 709 TYR A C 1
ATOM 5472 O O . TYR A 1 709 ? -5.909 -2.245 9.008 1.00 85.00 709 TYR A O 1
ATOM 5480 N N . ILE A 1 710 ? -4.271 -1.417 10.292 1.00 87.75 710 ILE A N 1
ATOM 5481 C CA . ILE A 1 710 ? -5.175 -1.022 11.391 1.00 87.75 710 ILE A CA 1
ATOM 5482 C C . ILE A 1 710 ? -6.337 -0.124 10.921 1.00 87.75 710 ILE A C 1
ATOM 5484 O O . ILE A 1 710 ? -7.461 -0.344 11.386 1.00 87.75 710 ILE A O 1
ATOM 5488 N N . PRO A 1 711 ? -6.142 0.866 10.022 1.00 90.50 711 PRO A N 1
ATOM 5489 C CA . PRO A 1 711 ? -7.247 1.695 9.541 1.00 90.50 711 PRO A CA 1
ATOM 5490 C C . PRO A 1 711 ? -8.340 0.904 8.811 1.00 90.50 711 PRO A C 1
ATOM 5492 O O . PRO A 1 711 ? -9.515 1.221 8.977 1.00 90.50 711 PRO A O 1
ATOM 5495 N N . ILE A 1 712 ? -7.968 -0.137 8.057 1.00 93.31 712 ILE A N 1
ATOM 5496 C CA . ILE A 1 712 ? -8.908 -1.008 7.335 1.00 93.31 712 ILE A CA 1
ATOM 5497 C C . ILE A 1 712 ? -9.663 -1.900 8.329 1.00 93.31 712 ILE A C 1
ATOM 5499 O O . ILE A 1 712 ? -10.891 -1.954 8.298 1.00 93.31 712 ILE A O 1
ATOM 5503 N N . LEU A 1 713 ? -8.953 -2.528 9.274 1.00 93.25 713 LEU A N 1
ATOM 5504 C CA . LEU A 1 713 ? -9.567 -3.387 10.299 1.00 93.25 713 LEU A CA 1
ATOM 5505 C C . LEU A 1 713 ? -10.511 -2.621 11.246 1.00 93.25 713 LEU A C 1
ATOM 5507 O O . LEU A 1 713 ? -11.385 -3.218 11.867 1.00 93.25 713 LEU A O 1
ATOM 5511 N N . ASN A 1 714 ? -10.351 -1.299 11.361 1.00 91.75 714 ASN A N 1
ATOM 5512 C CA . ASN A 1 714 ? -11.211 -0.406 12.147 1.00 91.75 714 ASN A CA 1
ATOM 5513 C C . ASN A 1 714 ? -12.081 0.519 11.285 1.00 91.75 714 ASN A C 1
ATOM 5515 O O . ASN A 1 714 ? -12.515 1.571 11.764 1.00 91.75 714 ASN A O 1
ATOM 5519 N N . ALA A 1 715 ? -12.321 0.182 10.016 1.00 93.38 715 ALA A N 1
ATOM 5520 C CA . ALA A 1 715 ? -13.055 1.073 9.122 1.00 93.38 715 ALA A CA 1
ATOM 5521 C C . ALA A 1 715 ? -14.518 1.269 9.565 1.00 93.38 715 ALA A C 1
ATOM 5523 O O . ALA A 1 715 ? -15.031 2.385 9.478 1.00 93.38 715 ALA A O 1
ATOM 5524 N N . GLY A 1 716 ? -15.158 0.219 10.102 1.00 94.75 716 GLY A N 1
ATOM 5525 C CA . GLY A 1 716 ? -16.586 0.160 10.458 1.00 94.75 716 GLY A CA 1
ATOM 5526 C C . GLY A 1 716 ? -17.188 1.459 11.013 1.00 94.75 716 GLY A C 1
ATOM 5527 O O . GLY A 1 716 ? -18.036 2.051 10.343 1.00 94.75 716 GLY A O 1
ATOM 5528 N N . PRO A 1 717 ? -16.709 1.989 12.156 1.00 93.38 717 PRO A N 1
ATOM 5529 C CA . PRO A 1 717 ? -17.262 3.197 12.774 1.00 93.38 717 PRO A CA 1
ATOM 5530 C C . PRO A 1 717 ? -17.246 4.448 11.894 1.00 93.38 717 PRO A C 1
ATOM 5532 O O . PRO A 1 717 ? -18.014 5.377 12.138 1.00 93.38 717 PRO A O 1
ATOM 5535 N N . LYS A 1 718 ? -16.338 4.509 10.916 1.00 92.31 718 LYS A N 1
ATOM 5536 C CA . LYS A 1 718 ? -16.149 5.666 10.036 1.00 92.31 718 LYS A CA 1
ATOM 5537 C C . LYS A 1 718 ? -16.914 5.532 8.720 1.00 92.31 718 LYS A C 1
ATOM 5539 O O . LYS A 1 718 ? -17.313 6.549 8.155 1.00 92.31 718 LYS A O 1
ATOM 5544 N N . LEU A 1 719 ? -17.152 4.302 8.254 1.00 94.19 719 LEU A N 1
ATOM 5545 C CA . LEU A 1 719 ? -17.739 4.033 6.938 1.00 94.19 719 LEU A CA 1
ATOM 5546 C C . LEU A 1 719 ? -19.102 4.696 6.742 1.00 94.19 719 LEU A C 1
ATOM 5548 O O . LEU A 1 719 ? -19.352 5.233 5.670 1.00 94.19 719 LEU A O 1
ATOM 5552 N N . GLN A 1 720 ? -19.953 4.743 7.768 1.00 90.94 720 GLN A N 1
ATOM 5553 C CA . GLN A 1 720 ? -21.285 5.345 7.646 1.00 90.94 720 GLN A CA 1
ATOM 5554 C C . GLN A 1 720 ? -21.253 6.819 7.201 1.00 90.94 720 GLN A C 1
ATOM 5556 O O . GLN A 1 720 ? -22.136 7.248 6.458 1.00 90.94 720 GLN A O 1
ATOM 5561 N N . ASN A 1 721 ? -20.235 7.571 7.634 1.00 88.62 721 ASN A N 1
ATOM 5562 C CA . ASN A 1 721 ? -20.083 8.997 7.330 1.00 88.62 721 ASN A CA 1
ATOM 5563 C C . ASN A 1 721 ? -19.134 9.259 6.155 1.00 88.62 721 ASN A C 1
ATOM 5565 O O . ASN A 1 721 ? -19.220 10.313 5.536 1.00 88.62 721 ASN A O 1
ATOM 5569 N N . MET A 1 722 ? -18.209 8.335 5.884 1.00 90.38 722 MET A N 1
ATOM 5570 C CA . MET A 1 722 ? -17.176 8.502 4.857 1.00 90.38 722 MET A CA 1
ATOM 5571 C C . MET A 1 722 ? -17.536 7.857 3.517 1.00 90.38 722 MET A C 1
ATOM 5573 O O . MET A 1 722 ? -16.969 8.236 2.498 1.00 90.38 722 MET A O 1
ATOM 5577 N N . LEU A 1 723 ? -18.457 6.888 3.491 1.00 92.94 723 LEU A N 1
ATOM 5578 C CA . LEU A 1 723 ? -18.981 6.357 2.234 1.00 92.94 723 LEU A CA 1
ATOM 5579 C C . LEU A 1 723 ? -19.765 7.443 1.475 1.00 92.94 723 LEU A C 1
ATOM 5581 O O . LEU A 1 723 ? -20.389 8.296 2.113 1.00 92.94 723 LEU A O 1
ATOM 5585 N N . PRO A 1 724 ? -19.798 7.386 0.130 1.00 91.25 724 PRO A N 1
ATOM 5586 C CA . PRO A 1 724 ? -20.448 8.405 -0.688 1.00 91.25 724 PRO A CA 1
ATOM 5587 C C . PRO A 1 724 ? -21.891 8.696 -0.256 1.00 91.25 724 PRO A C 1
ATOM 5589 O O . PRO A 1 724 ? -22.694 7.786 -0.013 1.00 91.25 724 PRO A O 1
ATOM 5592 N N . SER A 1 725 ? -22.228 9.985 -0.186 1.00 90.38 725 SER A N 1
ATOM 5593 C CA . SER A 1 725 ? -23.548 10.474 0.237 1.00 90.38 725 SER A CA 1
ATOM 5594 C C . SER A 1 725 ? -24.693 10.013 -0.676 1.00 90.38 725 SER A C 1
ATOM 5596 O O . SER A 1 725 ? -25.846 9.960 -0.257 1.00 90.38 725 SER A O 1
ATOM 5598 N N . GLU A 1 726 ? -24.356 9.640 -1.911 1.00 91.12 726 GLU A N 1
ATOM 5599 C CA . GLU A 1 726 ? -25.240 9.133 -2.951 1.00 91.12 726 GLU A CA 1
ATOM 5600 C C . GLU A 1 726 ? -25.715 7.695 -2.700 1.00 91.12 726 GLU A C 1
ATOM 5602 O O . GLU A 1 726 ? -26.670 7.248 -3.345 1.00 91.12 726 GLU A O 1
ATOM 5607 N N . LEU A 1 727 ? -25.065 6.955 -1.798 1.00 92.69 727 LEU A N 1
ATOM 5608 C CA . LEU A 1 727 ? -25.635 5.741 -1.213 1.00 92.69 727 LEU A CA 1
ATOM 5609 C C . LEU A 1 727 ? -26.678 6.145 -0.164 1.00 92.69 727 LEU A C 1
ATOM 5611 O O . LEU A 1 727 ? -26.532 7.176 0.484 1.00 92.69 727 LEU A O 1
ATOM 5615 N N . SER A 1 728 ? -27.739 5.364 0.037 1.00 94.38 728 SER A N 1
ATOM 5616 C CA . SER A 1 728 ? -28.684 5.681 1.116 1.00 94.38 728 SER A CA 1
ATOM 5617 C C . SER A 1 728 ? -28.011 5.532 2.485 1.00 94.38 728 SER A C 1
ATOM 5619 O O . SER A 1 728 ? -27.065 4.759 2.645 1.00 94.38 728 SER A O 1
ATOM 5621 N N . GLU A 1 729 ? -28.501 6.260 3.492 1.00 94.31 729 GLU A N 1
ATOM 5622 C CA . GLU A 1 729 ? -27.981 6.149 4.860 1.00 94.31 729 GLU A CA 1
ATOM 5623 C C . GLU A 1 729 ? -28.053 4.704 5.374 1.00 94.31 729 GLU A C 1
ATOM 5625 O O . GLU A 1 729 ? -27.059 4.178 5.872 1.00 94.31 729 GLU A O 1
ATOM 5630 N N . GLU A 1 730 ? -29.185 4.034 5.149 1.00 95.19 730 GLU A N 1
ATOM 5631 C CA . GLU A 1 730 ? -29.371 2.617 5.475 1.00 95.19 730 GLU A CA 1
ATOM 5632 C C . GLU A 1 730 ? -28.343 1.721 4.788 1.00 95.19 730 GLU A C 1
ATOM 5634 O O . GLU A 1 730 ? -27.769 0.823 5.404 1.00 95.19 730 GLU A O 1
ATOM 5639 N N . ARG A 1 731 ? -28.022 1.995 3.520 1.00 95.75 731 ARG A N 1
ATOM 5640 C CA . ARG A 1 731 ? -27.026 1.199 2.813 1.00 95.75 731 ARG A CA 1
ATOM 5641 C C . ARG A 1 731 ? -25.625 1.390 3.387 1.00 95.75 731 ARG A C 1
ATOM 5643 O O . ARG A 1 731 ? -24.911 0.406 3.585 1.00 95.75 731 ARG A O 1
ATOM 5650 N N . ARG A 1 732 ? -25.251 2.629 3.730 1.00 96.12 732 ARG A N 1
ATOM 5651 C CA . ARG A 1 732 ? -23.974 2.915 4.403 1.00 96.12 732 ARG A CA 1
ATOM 5652 C C . ARG A 1 732 ? -23.882 2.231 5.773 1.00 96.12 732 ARG A C 1
ATOM 5654 O O . ARG A 1 732 ? -22.816 1.707 6.096 1.00 96.12 732 ARG A O 1
ATOM 5661 N N . LYS A 1 733 ? -24.981 2.170 6.544 1.00 97.06 733 LYS A N 1
ATOM 5662 C CA . LYS A 1 733 ? -25.056 1.416 7.815 1.00 97.06 733 LYS A CA 1
ATOM 5663 C C . LYS A 1 733 ? -24.786 -0.076 7.600 1.00 97.06 733 LYS A C 1
ATOM 5665 O O . LYS A 1 733 ? -23.938 -0.646 8.285 1.00 97.06 733 LYS A O 1
ATOM 5670 N N . ILE A 1 734 ? -25.444 -0.694 6.615 1.00 97.50 734 ILE A N 1
ATOM 5671 C CA . ILE A 1 734 ? -25.281 -2.124 6.303 1.00 97.50 734 ILE A CA 1
ATOM 5672 C C . ILE A 1 734 ? -23.825 -2.453 5.932 1.00 97.50 734 ILE A C 1
ATOM 5674 O O . ILE A 1 734 ? -23.266 -3.429 6.436 1.00 97.50 734 ILE A O 1
ATOM 5678 N N . ILE A 1 735 ? -23.183 -1.630 5.096 1.00 97.81 735 ILE A N 1
ATOM 5679 C CA . ILE A 1 735 ? -21.773 -1.812 4.712 1.00 97.81 735 ILE A CA 1
ATOM 5680 C C . ILE A 1 735 ? -20.851 -1.664 5.932 1.00 97.81 735 ILE A C 1
ATOM 5682 O O . ILE A 1 735 ? -19.976 -2.505 6.151 1.00 97.81 735 ILE A O 1
ATOM 5686 N N . ALA A 1 736 ? -21.073 -0.636 6.758 1.00 97.88 736 ALA A N 1
ATOM 5687 C CA . ALA A 1 736 ? -20.291 -0.389 7.966 1.00 97.88 736 ALA A CA 1
ATOM 5688 C C . ALA A 1 736 ? -20.344 -1.575 8.946 1.00 97.88 736 ALA A C 1
ATOM 5690 O O . ALA A 1 736 ? -19.302 -2.049 9.409 1.00 97.88 736 ALA A O 1
ATOM 5691 N N . ILE A 1 737 ? -21.549 -2.091 9.215 1.00 98.25 737 ILE A N 1
ATOM 5692 C CA . ILE A 1 737 ? -21.765 -3.249 10.093 1.00 98.25 737 ILE A CA 1
ATOM 5693 C C . ILE A 1 737 ? -21.101 -4.504 9.514 1.00 98.25 737 ILE A C 1
ATOM 5695 O O . ILE A 1 737 ? -20.447 -5.236 10.259 1.00 98.25 737 ILE A O 1
ATOM 5699 N N . ALA A 1 738 ? -21.225 -4.752 8.206 1.00 98.06 738 ALA A N 1
ATOM 5700 C CA . ALA A 1 738 ? -20.606 -5.908 7.555 1.00 98.06 738 ALA A CA 1
ATOM 5701 C C . ALA A 1 738 ? -19.074 -5.902 7.706 1.00 98.06 738 ALA A C 1
ATOM 5703 O O . ALA A 1 738 ? -18.491 -6.912 8.108 1.00 98.06 738 ALA A O 1
ATOM 5704 N N . ALA A 1 739 ? -18.433 -4.750 7.483 1.00 97.94 739 ALA A N 1
ATOM 5705 C CA . ALA A 1 739 ? -16.991 -4.582 7.666 1.00 97.94 739 ALA A CA 1
ATOM 5706 C C . ALA A 1 739 ? -16.556 -4.849 9.120 1.00 97.94 739 ALA A C 1
ATOM 5708 O O . ALA A 1 739 ? -15.609 -5.595 9.369 1.00 97.94 739 ALA A O 1
ATOM 5709 N N . ALA A 1 740 ? -17.271 -4.280 10.096 1.00 97.75 740 ALA A N 1
ATOM 5710 C CA . ALA A 1 740 ? -16.939 -4.447 11.510 1.00 97.75 740 ALA A CA 1
ATOM 5711 C C . ALA A 1 740 ? -17.170 -5.884 12.014 1.00 97.75 740 ALA A C 1
ATOM 5713 O O . ALA A 1 740 ? -16.379 -6.403 12.804 1.00 97.75 740 ALA A O 1
ATOM 5714 N N . ARG A 1 741 ? -18.218 -6.564 11.529 1.00 98.06 741 ARG A N 1
ATOM 5715 C CA . ARG A 1 741 ? -18.462 -7.986 11.824 1.00 98.06 741 ARG A CA 1
ATOM 5716 C C . ARG A 1 741 ? -17.368 -8.876 11.249 1.00 98.06 741 ARG A C 1
ATOM 5718 O O . ARG A 1 741 ? -16.937 -9.809 11.927 1.00 98.06 741 ARG A O 1
ATOM 5725 N N . ALA A 1 742 ? -16.897 -8.583 10.035 1.00 97.81 742 ALA A N 1
ATOM 5726 C CA . ALA A 1 742 ? -15.768 -9.297 9.448 1.00 97.81 742 ALA A CA 1
ATOM 5727 C C . ALA A 1 742 ? -14.502 -9.151 10.304 1.00 97.81 742 ALA A C 1
ATOM 5729 O O . ALA A 1 742 ? -13.811 -10.144 10.514 1.00 97.81 742 ALA A O 1
ATOM 5730 N N . ALA A 1 743 ? -14.247 -7.964 10.871 1.00 96.44 743 ALA A N 1
ATOM 5731 C CA . ALA A 1 743 ? -13.104 -7.741 11.758 1.00 96.44 743 ALA A CA 1
ATOM 5732 C C . ALA A 1 743 ? -13.190 -8.597 13.030 1.00 96.44 743 ALA A C 1
ATOM 5734 O O . ALA A 1 743 ? -12.230 -9.279 13.367 1.00 96.44 743 ALA A O 1
ATOM 5735 N N . VAL A 1 744 ? -14.349 -8.638 13.699 1.00 95.94 744 VAL A N 1
ATOM 5736 C CA . VAL A 1 744 ? -14.552 -9.500 14.883 1.00 95.94 744 VAL A CA 1
ATOM 5737 C C . VAL A 1 744 ? -14.464 -10.985 14.528 1.00 95.94 744 VAL A C 1
ATOM 5739 O O . VAL A 1 744 ? -13.945 -11.772 15.308 1.00 95.94 744 VAL A O 1
ATOM 5742 N N . THR A 1 745 ? -14.941 -11.380 13.347 1.00 96.00 745 THR A N 1
ATOM 5743 C CA . THR A 1 745 ? -14.855 -12.776 12.888 1.00 96.00 745 THR A CA 1
ATOM 5744 C C . THR A 1 745 ? -13.410 -13.193 12.621 1.00 96.00 745 THR A C 1
ATOM 5746 O O . THR A 1 745 ? -13.027 -14.311 12.952 1.00 96.00 745 THR A O 1
ATOM 5749 N N . ALA A 1 746 ? -12.610 -12.305 12.024 1.00 94.56 746 ALA A N 1
ATOM 5750 C CA . ALA A 1 746 ? -11.208 -12.568 11.720 1.00 94.56 746 ALA A CA 1
ATOM 5751 C C . ALA A 1 746 ? -10.301 -12.451 12.959 1.00 94.56 746 ALA A C 1
ATOM 5753 O O . ALA A 1 746 ? -9.324 -13.185 13.075 1.00 94.56 746 ALA A O 1
ATOM 5754 N N . GLU A 1 747 ? -10.637 -11.562 13.897 1.00 92.38 747 GLU A N 1
ATOM 5755 C CA . GLU A 1 747 ? -9.862 -11.276 15.108 1.00 92.38 747 GLU A CA 1
ATOM 5756 C C . GLU A 1 747 ? -10.722 -11.400 16.393 1.00 92.38 747 GLU A C 1
ATOM 5758 O O . GLU A 1 747 ? -10.875 -10.425 17.137 1.00 92.38 747 GLU A O 1
ATOM 5763 N N . PRO A 1 748 ? -11.282 -12.585 16.713 1.00 91.06 748 PRO A N 1
ATOM 5764 C CA . PRO A 1 748 ? -12.261 -12.736 17.799 1.00 91.06 748 PRO A CA 1
ATOM 5765 C C . PRO A 1 748 ? -11.691 -12.476 19.200 1.00 91.06 748 PRO A C 1
ATOM 5767 O O . PRO A 1 748 ? -12.439 -12.152 20.119 1.00 91.06 748 PRO A O 1
ATOM 5770 N N . ASN A 1 749 ? -10.369 -12.585 19.365 1.00 90.06 749 ASN A N 1
ATOM 5771 C CA . ASN A 1 749 ? -9.674 -12.373 20.637 1.00 90.06 749 ASN A CA 1
ATOM 5772 C C . ASN A 1 749 ? -9.094 -10.954 20.785 1.00 90.06 749 ASN A C 1
ATOM 5774 O O . ASN A 1 749 ? -8.321 -10.716 21.714 1.00 90.06 749 ASN A O 1
ATOM 5778 N N . LYS A 1 750 ? -9.419 -10.018 19.877 1.00 92.50 750 LYS A N 1
ATOM 5779 C CA . LYS A 1 750 ? -8.950 -8.626 19.940 1.00 92.50 750 LYS A CA 1
ATOM 5780 C C . LYS A 1 750 ? -10.035 -7.700 20.487 1.00 92.50 750 LYS A C 1
ATOM 5782 O O . LYS A 1 750 ? -11.073 -7.492 19.855 1.00 92.50 750 LYS A O 1
ATOM 5787 N N . VAL A 1 751 ? -9.755 -7.048 21.612 1.00 94.81 751 VAL A N 1
ATOM 5788 C CA . VAL A 1 751 ? -10.601 -6.010 22.221 1.00 94.81 751 VAL A CA 1
ATOM 5789 C C . VAL A 1 751 ? -10.887 -4.897 21.218 1.00 94.81 751 VAL A C 1
ATOM 5791 O O . VAL A 1 751 ? -12.030 -4.457 21.097 1.00 94.81 751 VAL A O 1
ATOM 5794 N N . ARG A 1 752 ? -9.877 -4.481 20.440 1.00 93.75 752 ARG A N 1
ATOM 5795 C CA . ARG A 1 752 ? -10.021 -3.451 19.402 1.00 93.75 752 ARG A CA 1
ATOM 5796 C C . ARG A 1 752 ? -11.140 -3.763 18.403 1.00 93.75 752 ARG A C 1
ATOM 5798 O O . ARG A 1 752 ? -11.908 -2.862 18.066 1.00 93.75 752 ARG A O 1
ATOM 5805 N N . ALA A 1 753 ? -11.238 -5.010 17.936 1.00 94.81 753 ALA A N 1
ATOM 5806 C CA . ALA A 1 753 ? -12.243 -5.416 16.955 1.00 94.81 753 ALA A CA 1
ATOM 5807 C C . ALA A 1 753 ? -13.658 -5.353 17.551 1.00 94.81 753 ALA A C 1
ATOM 5809 O O . ALA A 1 753 ? -14.571 -4.809 16.926 1.00 94.81 753 ALA A O 1
ATOM 5810 N N . ILE A 1 754 ? -13.825 -5.825 18.791 1.00 96.50 754 ILE A N 1
ATOM 5811 C CA . ILE A 1 754 ? -15.117 -5.820 19.492 1.00 96.50 754 ILE A CA 1
ATOM 5812 C C . ILE A 1 754 ? -15.573 -4.384 19.776 1.00 96.50 754 ILE A C 1
ATOM 5814 O O . ILE A 1 754 ? -16.706 -4.026 19.458 1.00 96.50 754 ILE A O 1
ATOM 5818 N N . THR A 1 755 ? -14.680 -3.531 20.289 1.00 96.00 755 THR A N 1
ATOM 5819 C CA . THR A 1 755 ? -14.970 -2.107 20.522 1.00 96.00 755 THR A CA 1
ATOM 5820 C C . THR A 1 755 ? -15.338 -1.386 19.224 1.00 96.00 755 THR A C 1
ATOM 5822 O O . THR A 1 755 ? -16.282 -0.596 19.200 1.00 96.00 755 THR A O 1
ATOM 5825 N N . SER A 1 756 ? -14.642 -1.687 18.123 1.00 96.19 756 SER A N 1
ATOM 5826 C CA . SER A 1 756 ? -14.955 -1.149 16.793 1.00 96.19 756 SER A CA 1
ATOM 5827 C C . SER A 1 756 ? -16.358 -1.563 16.319 1.00 96.19 756 SER A C 1
ATOM 5829 O O . SER A 1 756 ? -17.124 -0.716 15.851 1.00 96.19 756 SER A O 1
ATOM 5831 N N . LEU A 1 757 ? -16.756 -2.828 16.498 1.00 97.75 757 LEU A N 1
ATOM 5832 C CA . LEU A 1 757 ? -18.108 -3.286 16.159 1.00 97.75 757 LEU A CA 1
ATOM 5833 C C . LEU A 1 757 ? -19.184 -2.657 17.053 1.00 97.75 757 LEU A C 1
ATOM 5835 O O . LEU A 1 757 ? -20.194 -2.192 16.527 1.00 97.75 757 LEU A O 1
ATOM 5839 N N . GLY A 1 758 ? -18.959 -2.562 18.365 1.00 97.44 758 GLY A N 1
ATOM 5840 C CA . GLY A 1 758 ? -19.899 -1.907 19.281 1.00 97.44 758 GLY A CA 1
ATOM 5841 C C . GLY A 1 758 ? -20.133 -0.440 18.915 1.00 97.44 758 GLY A C 1
ATOM 5842 O O . GLY A 1 758 ? -21.277 -0.005 18.777 1.00 97.44 758 GLY A O 1
ATOM 5843 N N . LYS A 1 759 ? -19.056 0.294 18.610 1.00 97.00 759 LYS A N 1
ATOM 5844 C CA . LYS A 1 759 ? -19.140 1.671 18.107 1.00 97.00 759 LYS A CA 1
ATOM 5845 C C . LYS A 1 759 ? -19.877 1.771 16.770 1.00 97.00 759 LYS A C 1
ATOM 5847 O O . LYS A 1 759 ? -20.615 2.726 16.540 1.00 97.00 759 LYS A O 1
ATOM 5852 N N . THR A 1 760 ? -19.690 0.789 15.890 1.00 97.81 760 THR A N 1
ATOM 5853 C CA . THR A 1 760 ? -20.389 0.724 14.598 1.00 97.81 760 THR A CA 1
ATOM 5854 C C . THR A 1 760 ? -21.891 0.531 14.793 1.00 97.81 760 THR A C 1
ATOM 5856 O O . THR A 1 760 ? -22.671 1.264 14.191 1.00 97.81 760 THR A O 1
ATOM 5859 N N . TYR A 1 761 ? -22.304 -0.387 15.673 1.00 98.06 761 TYR A N 1
ATOM 5860 C CA . TYR A 1 761 ? -23.714 -0.557 16.024 1.00 98.06 761 TYR A CA 1
ATOM 5861 C C . TYR A 1 761 ? -24.307 0.712 16.628 1.00 98.06 761 TYR A C 1
ATOM 5863 O O . TYR A 1 761 ? -25.370 1.146 16.194 1.00 98.06 761 TYR A O 1
ATOM 5871 N N . ARG A 1 762 ? -23.598 1.371 17.552 1.00 95.81 762 ARG A N 1
ATOM 5872 C CA . ARG A 1 762 ? -24.067 2.636 18.127 1.00 95.81 762 ARG A CA 1
ATOM 5873 C C . ARG A 1 762 ? -24.245 3.726 17.067 1.00 95.81 762 ARG A C 1
ATOM 5875 O O . ARG A 1 762 ? -25.267 4.404 17.071 1.00 95.81 762 ARG A O 1
ATOM 5882 N N . ASN A 1 763 ? -23.290 3.892 16.151 1.00 94.94 763 ASN A N 1
ATOM 5883 C CA . ASN A 1 763 ? -23.409 4.866 15.056 1.00 94.94 763 ASN A CA 1
ATOM 5884 C C . ASN A 1 763 ? -24.588 4.537 14.116 1.00 94.94 763 ASN A C 1
ATOM 5886 O O . ASN A 1 763 ? -25.270 5.445 13.635 1.00 94.94 763 ASN A O 1
ATOM 5890 N N . ALA A 1 764 ? -24.871 3.247 13.920 1.00 95.06 764 ALA A N 1
ATOM 5891 C CA . ALA A 1 764 ? -26.032 2.765 13.179 1.00 95.06 764 ALA A CA 1
ATOM 5892 C C . ALA A 1 764 ? -27.356 2.843 13.969 1.00 95.06 764 ALA A C 1
ATOM 5894 O O . ALA A 1 764 ? -28.393 2.509 13.408 1.00 95.06 764 ALA A O 1
ATOM 5895 N N . GLN A 1 765 ? -27.335 3.322 15.222 1.00 94.75 765 GLN A N 1
ATOM 5896 C CA . GLN A 1 765 ? -28.470 3.369 16.161 1.00 94.75 765 GLN A CA 1
ATOM 5897 C C . GLN A 1 765 ? -29.002 1.989 16.596 1.00 94.75 765 GLN A C 1
ATOM 5899 O O . GLN A 1 765 ? -30.093 1.874 17.144 1.00 94.75 765 GLN A O 1
ATOM 5904 N N . GLU A 1 766 ? -28.193 0.943 16.432 1.00 95.94 766 GLU A N 1
ATOM 5905 C CA . GLU A 1 766 ? -28.466 -0.428 16.874 1.00 95.94 766 GLU A CA 1
ATOM 5906 C C . GLU A 1 766 ? -27.991 -0.634 18.325 1.00 95.94 766 GLU A C 1
ATOM 5908 O O . GLU A 1 766 ? -27.136 -1.474 18.627 1.00 95.94 766 GLU A O 1
ATOM 5913 N N . PHE A 1 767 ? -28.492 0.195 19.245 1.00 95.12 767 PHE A N 1
ATOM 5914 C CA . PHE A 1 767 ? -27.954 0.300 20.607 1.00 95.12 767 PHE A CA 1
ATOM 5915 C C . PHE A 1 767 ? -28.048 -1.007 21.397 1.00 95.12 767 PHE A C 1
ATOM 5917 O O . PHE A 1 767 ? -27.104 -1.369 22.098 1.00 95.12 767 PHE A O 1
ATOM 5924 N N . GLN A 1 768 ? -29.151 -1.747 21.256 1.00 93.81 768 GLN A N 1
ATOM 5925 C CA . GLN A 1 768 ? -29.325 -3.028 21.939 1.00 93.81 768 GLN A CA 1
ATOM 5926 C C . GLN A 1 768 ? -28.288 -4.050 21.461 1.00 93.81 768 GLN A C 1
ATOM 5928 O O . GLN A 1 768 ? -27.698 -4.735 22.289 1.00 93.81 768 GLN A O 1
ATOM 5933 N N . LEU A 1 769 ? -27.984 -4.098 20.157 1.00 96.69 769 LEU A N 1
ATOM 5934 C CA . LEU A 1 769 ? -26.930 -4.971 19.629 1.00 96.69 769 LEU A CA 1
ATOM 5935 C C . LEU A 1 769 ? -25.543 -4.577 20.151 1.00 96.69 769 LEU A C 1
ATOM 5937 O O . LEU A 1 769 ? -24.742 -5.459 20.461 1.00 96.69 769 LEU A O 1
ATOM 5941 N N . ALA A 1 770 ? -25.259 -3.275 20.278 1.00 97.31 770 ALA A N 1
ATOM 5942 C CA . ALA A 1 770 ? -24.014 -2.791 20.876 1.00 97.31 770 ALA A CA 1
ATOM 5943 C C . ALA A 1 770 ? -23.884 -3.242 22.339 1.00 97.31 770 ALA A C 1
ATOM 5945 O O . ALA A 1 770 ? -22.865 -3.813 22.726 1.00 97.31 770 ALA A O 1
ATOM 5946 N N . VAL A 1 771 ? -24.935 -3.041 23.137 1.00 96.25 771 VAL A N 1
ATOM 5947 C CA . VAL A 1 771 ? -24.982 -3.443 24.548 1.00 96.25 771 VAL A CA 1
ATOM 5948 C C . VAL A 1 771 ? -24.815 -4.956 24.708 1.00 96.25 771 VAL A C 1
ATOM 5950 O O . VAL A 1 771 ? -23.975 -5.393 25.497 1.00 96.25 771 VAL A O 1
ATOM 5953 N N . SER A 1 772 ? -25.556 -5.763 23.942 1.00 95.94 772 SER A N 1
ATOM 5954 C CA . SER A 1 772 ? -25.438 -7.226 23.971 1.00 95.94 772 SER A CA 1
ATOM 5955 C C . SER A 1 772 ? -24.025 -7.685 23.619 1.00 95.94 772 SER A C 1
ATOM 5957 O O . SER A 1 772 ? -23.441 -8.473 24.357 1.00 95.94 772 SER A O 1
ATOM 5959 N N . LEU A 1 773 ? -23.423 -7.122 22.562 1.00 97.00 773 LEU A N 1
ATOM 5960 C CA . LEU A 1 773 ? -22.050 -7.437 22.163 1.00 97.00 773 LEU A CA 1
ATOM 5961 C C . LEU A 1 773 ? -21.059 -7.217 23.313 1.00 97.00 773 LEU A C 1
ATOM 5963 O O . LEU A 1 773 ? -20.196 -8.067 23.553 1.00 97.00 773 LEU A O 1
ATOM 5967 N N . PHE A 1 774 ? -21.175 -6.087 24.014 1.00 95.94 774 PHE A N 1
ATOM 5968 C CA . PHE A 1 774 ? -20.271 -5.765 25.109 1.00 95.94 774 PHE A CA 1
ATOM 5969 C C . PHE A 1 774 ? -20.492 -6.654 26.343 1.00 95.94 774 PHE A C 1
ATOM 5971 O O . PHE A 1 774 ? -19.532 -7.094 26.984 1.00 95.94 774 PHE A O 1
ATOM 5978 N N . ARG A 1 775 ? -21.746 -6.977 26.662 1.00 94.38 775 ARG A N 1
ATOM 5979 C CA . ARG A 1 775 ? -22.079 -7.892 27.763 1.00 94.38 775 ARG A CA 1
ATOM 5980 C C . ARG A 1 775 ? -21.546 -9.303 27.499 1.00 94.38 775 ARG A C 1
ATOM 5982 O O . ARG A 1 775 ? -20.850 -9.864 28.347 1.00 94.38 775 ARG A O 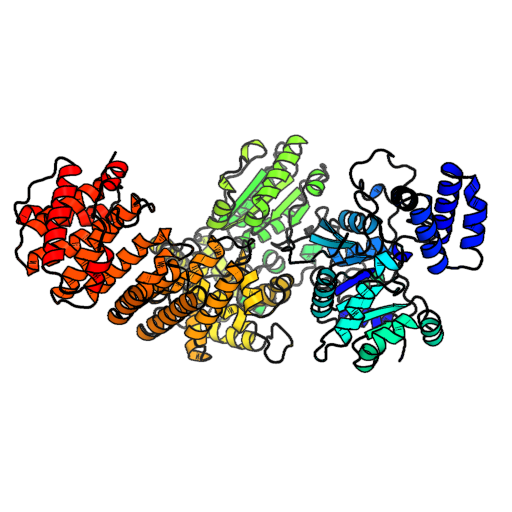1
ATOM 5989 N N . ASP A 1 776 ? -21.783 -9.832 26.301 1.00 94.44 776 ASP A N 1
ATOM 5990 C CA . ASP A 1 776 ? -21.454 -11.214 25.931 1.00 94.44 776 ASP A CA 1
ATOM 5991 C C . ASP A 1 776 ? -19.942 -11.480 25.869 1.00 94.44 776 ASP A C 1
ATOM 5993 O O . ASP A 1 776 ? -19.485 -12.606 26.093 1.00 94.44 776 ASP A O 1
ATOM 5997 N N . ASN A 1 777 ? -19.146 -10.446 25.581 1.00 94.38 777 ASN A N 1
ATOM 5998 C CA . ASN A 1 777 ? -17.698 -10.577 25.444 1.00 94.38 777 ASN A CA 1
ATOM 5999 C C . ASN A 1 777 ? -16.910 -10.178 26.695 1.00 94.38 777 ASN A C 1
ATOM 6001 O O . ASN A 1 777 ? -15.745 -10.562 26.794 1.00 94.38 777 ASN A O 1
ATOM 6005 N N . TYR A 1 778 ? -17.519 -9.498 27.677 1.00 91.75 778 TYR A N 1
ATOM 6006 C CA . TYR A 1 778 ? -16.805 -8.954 28.842 1.00 91.75 778 TYR A CA 1
ATOM 6007 C C . TYR A 1 778 ? -15.910 -9.987 29.545 1.00 91.75 778 TYR A C 1
ATOM 6009 O O . TYR A 1 778 ? -14.727 -9.744 29.783 1.00 91.75 778 TYR A O 1
ATOM 6017 N N . ARG A 1 779 ? -16.445 -11.190 29.795 1.00 88.81 779 ARG A N 1
ATOM 6018 C CA . ARG A 1 779 ? -15.726 -12.270 30.498 1.00 88.81 779 ARG A CA 1
ATOM 6019 C C . ARG A 1 779 ? -14.481 -12.782 29.760 1.00 88.81 779 ARG A C 1
ATOM 6021 O O . ARG A 1 779 ? -13.629 -13.388 30.397 1.00 88.81 779 ARG A O 1
ATOM 6028 N N . LYS A 1 780 ? -14.372 -12.562 28.445 1.00 89.00 780 LYS A N 1
ATOM 6029 C CA . LYS A 1 780 ? -13.261 -13.051 27.604 1.00 89.00 780 LYS A CA 1
ATOM 6030 C C . LYS A 1 780 ? -12.139 -12.022 27.430 1.00 89.00 780 LYS A C 1
ATOM 6032 O O . LYS A 1 780 ? -11.050 -12.371 26.983 1.00 89.00 780 LYS A O 1
ATOM 6037 N N . ILE A 1 781 ? -12.381 -10.759 27.786 1.00 87.69 781 ILE A N 1
ATOM 6038 C CA . ILE A 1 781 ? -11.449 -9.648 27.525 1.00 87.69 781 ILE A CA 1
ATOM 6039 C C . ILE A 1 781 ? -10.184 -9.734 28.366 1.00 87.69 781 ILE A C 1
ATOM 6041 O O . ILE A 1 781 ? -9.118 -9.342 27.903 1.00 87.69 781 ILE A O 1
ATOM 6045 N N . SER A 1 782 ? -10.274 -10.253 29.590 1.00 82.25 782 SER A N 1
ATOM 6046 C CA . SER A 1 782 ? -9.104 -10.406 30.462 1.00 82.25 782 SER A CA 1
ATOM 6047 C C . SER A 1 782 ? -8.031 -11.313 29.851 1.00 82.25 782 SER A C 1
ATOM 6049 O O . SER A 1 782 ? -6.851 -11.121 30.127 1.00 82.25 782 SER A O 1
ATOM 6051 N N . SER A 1 783 ? -8.428 -12.256 28.990 1.00 86.31 783 SER A N 1
ATOM 6052 C CA . SER A 1 783 ? -7.537 -13.135 28.222 1.00 86.31 783 SER A CA 1
ATOM 6053 C C . SER A 1 783 ? -7.205 -12.630 26.811 1.00 86.31 783 SER A C 1
ATOM 6055 O O . SER A 1 783 ? -6.518 -13.328 26.069 1.00 86.31 783 SER A O 1
ATOM 6057 N N . ALA A 1 784 ? -7.703 -11.458 26.409 1.00 89.94 784 ALA A N 1
ATOM 6058 C CA . ALA A 1 784 ? -7.459 -10.907 25.079 1.00 89.94 784 ALA A CA 1
ATOM 6059 C C . ALA A 1 784 ? -6.007 -10.432 24.916 1.00 89.94 784 ALA A C 1
ATOM 6061 O O . ALA A 1 784 ? -5.400 -9.896 25.843 1.00 89.94 784 ALA A O 1
ATOM 6062 N N . GLU A 1 785 ? -5.462 -10.562 23.707 1.00 86.94 785 GLU A N 1
ATOM 6063 C CA . GLU A 1 785 ? -4.062 -10.215 23.411 1.00 86.94 785 GLU A CA 1
ATOM 6064 C C . GLU A 1 785 ? -3.762 -8.716 23.585 1.00 86.94 785 GLU A C 1
ATOM 6066 O O . GLU A 1 785 ? -2.646 -8.315 23.908 1.00 86.94 785 GLU A O 1
ATOM 6071 N N . ASP A 1 786 ? -4.765 -7.872 23.362 1.00 90.81 786 ASP A N 1
ATOM 6072 C CA . ASP A 1 786 ? -4.721 -6.418 23.499 1.00 90.81 786 ASP A CA 1
ATOM 6073 C C . ASP A 1 786 ? -5.579 -5.932 24.680 1.00 90.81 786 ASP A C 1
ATOM 6075 O O . ASP A 1 786 ? -6.116 -4.824 24.642 1.00 90.81 786 ASP A O 1
ATOM 6079 N N . CYS A 1 787 ? -5.665 -6.725 25.760 1.00 91.06 787 CYS A N 1
ATOM 6080 C CA . CYS A 1 787 ? -6.447 -6.422 26.969 1.00 91.06 787 CYS A CA 1
ATOM 6081 C C . CYS A 1 787 ? -6.168 -5.035 27.576 1.00 91.06 787 CYS A C 1
ATOM 6083 O O . CYS A 1 787 ? -7.053 -4.446 28.194 1.00 91.06 787 CYS A O 1
ATOM 6085 N N . LYS A 1 788 ? -4.990 -4.449 27.319 1.00 90.62 788 LYS A N 1
ATOM 6086 C CA . LYS A 1 788 ? -4.656 -3.051 27.649 1.00 90.62 788 LYS A CA 1
ATOM 6087 C C . LYS A 1 788 ? -5.668 -2.016 27.126 1.00 90.62 788 LYS A C 1
ATOM 6089 O O . LYS A 1 788 ? -5.716 -0.910 27.644 1.00 90.62 788 LYS A O 1
ATOM 6094 N N . LEU A 1 789 ? -6.482 -2.359 26.124 1.00 91.00 789 LEU A N 1
ATOM 6095 C CA . LEU A 1 789 ? -7.526 -1.499 25.552 1.00 91.00 789 LEU A CA 1
ATOM 6096 C C . LEU A 1 789 ? -8.882 -1.581 26.286 1.00 91.00 789 LEU A C 1
ATOM 6098 O O . LEU A 1 789 ? -9.862 -0.989 25.827 1.00 91.00 789 LEU A O 1
ATOM 6102 N N . ILE A 1 790 ? -8.968 -2.293 27.418 1.00 91.62 790 ILE A N 1
ATOM 6103 C CA . ILE A 1 790 ? -10.220 -2.512 28.164 1.00 91.62 790 ILE A CA 1
ATOM 6104 C C . ILE A 1 790 ? -10.922 -1.214 28.593 1.00 91.62 790 ILE A C 1
ATOM 6106 O O . ILE A 1 790 ? -12.148 -1.153 28.575 1.00 91.62 790 ILE A O 1
ATOM 6110 N N . ARG A 1 791 ? -10.187 -0.141 28.910 1.00 90.69 791 ARG A N 1
ATOM 6111 C CA . ARG A 1 791 ? -10.802 1.144 29.293 1.00 90.69 791 ARG A CA 1
ATOM 6112 C C . ARG A 1 791 ? -11.580 1.769 28.135 1.00 90.69 791 ARG A C 1
ATOM 6114 O O . ARG A 1 791 ? -12.715 2.203 28.318 1.00 90.69 791 ARG A O 1
ATOM 6121 N N . GLY A 1 792 ? -11.033 1.714 26.919 1.00 89.81 792 GLY A N 1
ATOM 6122 C CA . GLY A 1 792 ? -11.740 2.142 25.708 1.00 89.81 792 GLY A CA 1
ATOM 6123 C C . GLY A 1 792 ? -12.974 1.282 25.411 1.00 89.81 792 GLY A C 1
ATOM 6124 O O . GLY A 1 792 ? -14.007 1.811 25.007 1.00 89.81 792 GLY A O 1
ATOM 6125 N N . TYR A 1 793 ? -12.896 -0.026 25.672 1.00 93.88 793 TYR A N 1
ATOM 6126 C CA . TYR A 1 793 ? -14.039 -0.940 25.571 1.00 93.88 793 TYR A CA 1
ATOM 6127 C C . TYR A 1 793 ? -15.174 -0.551 26.526 1.00 93.88 793 TYR A C 1
ATOM 6129 O O . TYR A 1 793 ? -16.312 -0.371 26.098 1.00 93.88 793 TYR A O 1
ATOM 6137 N N . VAL A 1 794 ? -14.865 -0.381 27.816 1.00 93.94 794 VAL A N 1
ATOM 6138 C CA . VAL A 1 794 ? -15.864 -0.048 28.846 1.00 93.94 794 VAL A CA 1
ATOM 6139 C C . VAL A 1 794 ? -16.431 1.355 28.626 1.00 93.94 794 VAL A C 1
ATOM 6141 O O . VAL A 1 794 ? -17.628 1.564 28.810 1.00 93.94 794 VAL A O 1
ATOM 6144 N N . SER A 1 795 ? -15.613 2.300 28.160 1.00 92.12 795 SER A N 1
ATOM 6145 C CA . SER A 1 795 ? -16.071 3.645 27.789 1.00 92.12 795 SER A CA 1
ATOM 6146 C C . SER A 1 795 ? -17.081 3.611 26.639 1.00 92.12 795 SER A C 1
ATOM 6148 O O . SER A 1 795 ? -18.126 4.253 26.703 1.00 92.12 795 SER A O 1
ATOM 6150 N N . GLU A 1 796 ? -16.825 2.827 25.591 1.00 93.75 796 GLU A N 1
ATOM 6151 C CA . GLU A 1 796 ? -17.763 2.702 24.469 1.00 93.75 796 GLU A CA 1
ATOM 6152 C C . GLU A 1 796 ? -19.046 1.949 24.870 1.00 93.75 796 GLU A C 1
ATOM 6154 O O . GLU A 1 796 ? -20.146 2.322 24.446 1.00 93.75 796 GLU A O 1
ATOM 6159 N N . TRP A 1 797 ? -18.935 0.945 25.746 1.00 95.25 797 TRP A N 1
ATOM 6160 C CA . TRP A 1 797 ? -20.091 0.263 26.332 1.00 95.25 797 TRP A CA 1
ATOM 6161 C C . TRP A 1 797 ? -20.940 1.216 27.180 1.00 95.25 797 TRP A C 1
ATOM 6163 O O . TRP A 1 797 ? -22.157 1.261 27.019 1.00 95.25 797 TRP A O 1
ATOM 6173 N N . THR A 1 798 ? -20.300 2.050 28.000 1.00 94.19 798 THR A N 1
ATOM 6174 C CA . THR A 1 798 ? -20.950 3.082 28.820 1.00 94.19 798 THR A CA 1
ATOM 6175 C C . THR A 1 798 ? -21.846 3.992 27.979 1.00 94.19 798 THR A C 1
ATOM 6177 O O . THR A 1 798 ? -23.012 4.210 28.321 1.00 94.19 798 THR A O 1
ATOM 6180 N N . ILE A 1 799 ? -21.315 4.502 26.862 1.00 92.19 799 ILE A N 1
ATOM 6181 C CA . ILE A 1 799 ? -22.055 5.376 25.943 1.00 92.19 799 ILE A CA 1
ATOM 6182 C C . ILE A 1 799 ? -23.194 4.596 25.274 1.00 92.19 799 ILE A C 1
ATOM 6184 O O . ILE A 1 799 ? -24.304 5.108 25.160 1.00 92.19 799 ILE A O 1
ATOM 6188 N N . SER A 1 800 ? -22.942 3.350 24.866 1.00 94.62 800 SER A N 1
ATOM 6189 C CA . SER A 1 800 ? -23.949 2.500 24.218 1.00 94.62 800 SER A CA 1
ATOM 6190 C C . SER A 1 800 ? -25.132 2.184 25.138 1.00 94.62 800 SER A C 1
ATOM 6192 O O . SER A 1 800 ? -26.274 2.262 24.693 1.00 94.62 800 SER A O 1
ATOM 6194 N N . GLU A 1 801 ? -24.883 1.904 26.421 1.00 93.06 801 GLU A N 1
ATOM 6195 C CA . GLU A 1 801 ? -25.942 1.750 27.430 1.00 93.06 801 GLU A CA 1
ATOM 6196 C C . GLU A 1 801 ? -26.772 3.028 27.569 1.00 93.06 801 GLU A C 1
ATOM 6198 O O . GLU A 1 801 ? -28.001 2.967 27.568 1.00 93.06 801 GLU A O 1
ATOM 6203 N N . SER A 1 802 ? -26.113 4.190 27.585 1.00 89.88 802 SER A N 1
ATOM 6204 C CA . SER A 1 802 ? -26.769 5.479 27.832 1.00 89.88 802 SER A CA 1
ATOM 6205 C C . SER A 1 802 ? -27.734 5.869 26.714 1.00 89.88 802 SER A C 1
ATOM 6207 O O . SER A 1 802 ? -28.724 6.558 26.956 1.00 89.88 802 SER A O 1
ATOM 6209 N N . GLU A 1 803 ? -27.437 5.437 25.488 1.00 90.56 803 GLU A N 1
ATOM 6210 C CA . GLU A 1 803 ? -28.256 5.684 24.300 1.00 90.56 803 GLU A CA 1
ATOM 6211 C C . GLU A 1 803 ? -29.295 4.570 24.056 1.00 90.56 803 GLU A C 1
ATOM 6213 O O . GLU A 1 803 ? -30.265 4.782 23.331 1.00 90.56 803 GLU A O 1
ATOM 6218 N N . SER A 1 804 ? -29.152 3.400 24.694 1.00 90.25 804 SER A N 1
ATOM 6219 C CA . SER A 1 804 ? -30.062 2.256 24.508 1.00 90.25 804 SER A CA 1
ATOM 6220 C C . SER A 1 804 ? -31.464 2.451 25.094 1.00 90.25 804 SER A C 1
ATOM 6222 O O . SER A 1 804 ? -32.406 1.770 24.680 1.00 90.25 804 SER A O 1
ATOM 6224 N N . GLY A 1 805 ? -31.628 3.400 26.018 1.00 86.06 805 GLY A N 1
ATOM 6225 C CA . GLY A 1 805 ? -32.917 3.739 26.605 1.00 86.06 805 GLY A CA 1
ATOM 6226 C C . GLY A 1 805 ? -32.849 4.947 27.537 1.00 86.06 805 GLY A C 1
ATOM 6227 O O . GLY A 1 805 ? -31.803 5.286 28.080 1.00 86.06 805 GLY A O 1
ATOM 6228 N N . LYS A 1 806 ? -33.998 5.601 27.745 1.00 83.75 806 LYS A N 1
ATOM 6229 C CA . LYS A 1 806 ? -34.133 6.755 28.658 1.00 83.75 806 LYS A CA 1
ATOM 6230 C C . LYS A 1 806 ? -34.544 6.367 30.081 1.00 83.75 806 LYS A C 1
ATOM 6232 O O . LYS A 1 806 ? -34.699 7.238 30.928 1.00 83.75 806 LYS A O 1
ATOM 6237 N N . GLU A 1 807 ? -34.798 5.093 30.347 1.00 89.25 807 GLU A N 1
ATOM 6238 C CA . GLU A 1 807 ? -35.193 4.638 31.681 1.00 89.25 807 GLU A CA 1
ATOM 6239 C C . GLU A 1 807 ? -34.025 4.746 32.668 1.00 89.25 807 GLU A C 1
ATOM 6241 O O . GLU A 1 807 ? -32.867 4.544 32.297 1.00 89.25 807 GLU A O 1
ATOM 6246 N N . LEU A 1 808 ? -34.336 4.995 33.945 1.00 90.19 808 LEU A N 1
ATOM 6247 C CA . LEU A 1 808 ? -33.341 5.162 35.010 1.00 90.19 808 LEU A CA 1
ATOM 6248 C C . LEU A 1 808 ? -32.335 3.999 35.077 1.00 90.19 808 LEU A C 1
ATOM 6250 O O . LEU A 1 808 ? -31.154 4.234 35.314 1.00 90.19 808 LEU A O 1
ATOM 6254 N N . ARG A 1 809 ? -32.768 2.761 34.791 1.00 91.19 809 ARG A N 1
ATOM 6255 C CA . ARG A 1 809 ? -31.889 1.577 34.780 1.00 91.19 809 ARG A CA 1
ATOM 6256 C C . ARG A 1 809 ? -30.694 1.720 33.829 1.00 91.19 809 ARG A C 1
ATOM 6258 O O . ARG A 1 809 ? -29.587 1.356 34.204 1.00 91.19 809 ARG A O 1
ATOM 6265 N N . HIS A 1 810 ? -30.899 2.299 32.641 1.00 91.06 810 HIS A N 1
ATOM 6266 C CA . HIS A 1 810 ? -29.843 2.468 31.640 1.00 91.06 810 HIS A CA 1
ATOM 6267 C C . HIS A 1 810 ? -28.864 3.558 32.072 1.00 91.06 810 HIS A C 1
ATOM 6269 O O . HIS A 1 810 ? -27.655 3.406 31.930 1.00 91.06 810 HIS A O 1
ATOM 6275 N N . VAL A 1 811 ? -29.377 4.634 32.677 1.00 92.19 811 VAL A N 1
ATOM 6276 C CA . VAL A 1 811 ? -28.539 5.719 33.199 1.00 92.19 811 VAL A CA 1
ATOM 6277 C C . VAL A 1 811 ? -27.692 5.233 34.383 1.00 92.19 811 VAL A C 1
ATOM 6279 O O . VAL A 1 811 ? -26.502 5.537 34.435 1.00 92.19 811 VAL A O 1
ATOM 6282 N N . LEU A 1 812 ? -28.265 4.431 35.289 1.00 94.75 812 LEU A N 1
ATOM 6283 C CA . LEU A 1 812 ? -27.539 3.803 36.399 1.00 94.75 812 LEU A CA 1
ATOM 6284 C C . LEU A 1 812 ? -26.473 2.816 35.900 1.00 94.75 812 LEU A C 1
ATOM 6286 O O . LEU A 1 812 ? -25.334 2.871 36.362 1.00 94.75 812 LEU A O 1
ATOM 6290 N N . ALA A 1 813 ? -26.807 1.961 34.927 1.00 94.69 813 ALA A N 1
ATOM 6291 C CA . ALA A 1 813 ? -25.858 1.035 34.307 1.00 94.69 813 ALA A CA 1
ATOM 6292 C C . ALA A 1 813 ? -24.677 1.779 33.657 1.00 94.69 813 ALA A C 1
ATOM 6294 O O . ALA A 1 813 ? -23.517 1.455 33.921 1.00 94.69 813 ALA A O 1
ATOM 6295 N N . SER A 1 814 ? -24.955 2.824 32.871 1.00 94.25 814 SER A N 1
ATOM 6296 C CA . SER A 1 814 ? -23.923 3.691 32.294 1.00 94.25 814 SER A CA 1
ATOM 6297 C C . SER A 1 814 ? -23.068 4.372 33.356 1.00 94.25 814 SER A C 1
ATOM 6299 O O . SER A 1 814 ? -21.849 4.389 33.229 1.00 94.25 814 SER A O 1
ATOM 6301 N N . ALA A 1 815 ? -23.673 4.930 34.406 1.00 94.69 815 ALA A N 1
ATOM 6302 C CA . ALA A 1 815 ? -22.932 5.621 35.460 1.00 94.69 815 ALA A CA 1
ATOM 6303 C C . ALA A 1 815 ? -21.978 4.675 36.195 1.00 94.69 815 ALA A C 1
ATOM 6305 O O . ALA A 1 815 ? -20.832 5.035 36.471 1.00 94.69 815 ALA A O 1
ATOM 6306 N N . TRP A 1 816 ? -22.434 3.445 36.442 1.00 95.62 816 TRP A N 1
ATOM 6307 C CA . TRP A 1 816 ? -21.621 2.397 37.038 1.00 95.62 816 TRP A CA 1
ATOM 6308 C C . TRP A 1 816 ? -20.420 2.051 36.153 1.00 95.62 816 TRP A C 1
ATOM 6310 O O . TRP A 1 816 ? -19.280 2.126 36.609 1.00 95.62 816 TRP A O 1
ATOM 6320 N N . LEU A 1 817 ? -20.652 1.763 34.867 1.00 95.00 817 LEU A N 1
ATOM 6321 C CA . LEU A 1 817 ? -19.587 1.461 33.905 1.00 95.00 817 LEU A CA 1
ATOM 6322 C C . LEU A 1 817 ? -18.595 2.628 33.735 1.00 95.00 817 LEU A C 1
ATOM 6324 O O . LEU A 1 817 ? -17.387 2.389 33.683 1.00 95.00 817 LEU A O 1
ATOM 6328 N N . ALA A 1 818 ? -19.073 3.879 33.726 1.00 94.06 818 ALA A N 1
ATOM 6329 C CA . ALA A 1 818 ? -18.218 5.065 33.649 1.00 94.06 818 ALA A CA 1
ATOM 6330 C C . ALA A 1 818 ? -17.271 5.151 34.858 1.00 94.06 818 ALA A C 1
ATOM 6332 O O . ALA A 1 818 ? -16.073 5.394 34.698 1.00 94.06 818 ALA A O 1
ATOM 6333 N N . GLY A 1 819 ? -17.798 4.892 36.059 1.00 93.38 819 GLY A N 1
ATOM 6334 C CA . GLY A 1 819 ? -17.007 4.815 37.284 1.00 93.38 819 GLY A CA 1
ATOM 6335 C C . GLY A 1 819 ? -15.964 3.707 37.251 1.00 93.38 819 GLY A C 1
ATOM 6336 O O . GLY A 1 819 ? -14.803 3.945 37.577 1.00 93.38 819 GLY A O 1
ATOM 6337 N N . LEU A 1 820 ? -16.343 2.513 36.788 1.00 92.19 820 LEU A N 1
ATOM 6338 C CA . LEU A 1 820 ? -15.403 1.402 36.636 1.00 92.19 820 LEU A CA 1
ATOM 6339 C C . LEU A 1 820 ? -14.283 1.741 35.647 1.00 92.19 820 LEU A C 1
ATOM 6341 O O . LEU A 1 820 ? -13.119 1.474 35.947 1.00 92.19 820 LEU A O 1
ATOM 6345 N N . SER A 1 821 ? -14.612 2.380 34.518 1.00 92.06 821 SER A N 1
ATOM 6346 C CA . SER A 1 821 ? -13.639 2.820 33.509 1.00 92.06 821 SER A CA 1
ATOM 6347 C C . SER A 1 821 ? -12.614 3.813 34.059 1.00 92.06 821 SER A C 1
ATOM 6349 O O . SER A 1 821 ? -11.458 3.784 33.637 1.00 92.06 821 SER A O 1
ATOM 6351 N N . LEU A 1 822 ? -13.014 4.662 35.012 1.00 92.00 822 LEU A N 1
ATOM 6352 C CA . LEU A 1 822 ? -12.140 5.628 35.684 1.00 92.00 822 LEU A CA 1
ATOM 6353 C C . LEU A 1 822 ? -11.343 5.006 36.850 1.00 92.00 822 LEU A C 1
ATOM 6355 O O . LEU A 1 822 ? -10.297 5.523 37.226 1.00 92.00 822 LEU A O 1
ATOM 6359 N N . SER A 1 823 ? -11.819 3.892 37.411 1.00 92.62 823 SER A N 1
ATOM 6360 C CA . SER A 1 823 ? -11.256 3.271 38.617 1.00 92.62 823 SER A CA 1
ATOM 6361 C C . SER A 1 823 ? -9.995 2.426 38.384 1.00 92.62 823 SER A C 1
ATOM 6363 O O . SER A 1 823 ? -9.610 2.087 37.258 1.00 92.62 823 SER A O 1
ATOM 6365 N N . ASP A 1 824 ? -9.392 1.996 39.487 1.00 91.06 824 ASP A N 1
ATOM 6366 C CA . ASP A 1 824 ? -8.224 1.112 39.542 1.00 91.06 824 ASP A CA 1
ATOM 6367 C C . ASP A 1 824 ? -8.560 -0.377 39.335 1.00 91.06 824 ASP A C 1
ATOM 6369 O O . ASP A 1 824 ? -7.676 -1.233 39.392 1.00 91.06 824 ASP A O 1
ATOM 6373 N N . ILE A 1 825 ? -9.825 -0.721 39.061 1.00 90.06 825 ILE A N 1
ATOM 6374 C CA . ILE A 1 825 ? -10.283 -2.117 38.948 1.00 90.06 825 ILE A CA 1
ATOM 6375 C C . ILE A 1 825 ? -9.562 -2.924 37.851 1.00 90.06 825 ILE A C 1
ATOM 6377 O O . ILE A 1 825 ? -9.487 -4.158 37.922 1.00 90.06 825 ILE A O 1
ATOM 6381 N N . PHE A 1 826 ? -9.022 -2.219 36.851 1.00 88.50 826 PHE A N 1
ATOM 6382 C CA . PHE A 1 826 ? -8.283 -2.778 35.721 1.00 88.50 826 PHE A CA 1
ATOM 6383 C C . PHE A 1 826 ? -6.765 -2.836 35.941 1.00 88.50 826 PHE A C 1
ATOM 6385 O O . PHE A 1 826 ? -6.037 -3.161 35.005 1.00 88.50 826 PHE A O 1
ATOM 6392 N N . ASN A 1 827 ? -6.267 -2.564 37.153 1.00 85.69 827 ASN A N 1
ATOM 6393 C CA . ASN A 1 827 ? -4.851 -2.746 37.476 1.00 85.69 827 ASN A CA 1
ATOM 6394 C C . ASN A 1 827 ? -4.373 -4.173 37.118 1.00 85.69 827 ASN A C 1
ATOM 6396 O O . ASN A 1 827 ? -5.101 -5.141 37.366 1.00 85.69 827 ASN A O 1
ATOM 6400 N N . PRO A 1 828 ? -3.167 -4.324 36.530 1.00 86.69 828 PRO A N 1
ATOM 6401 C CA . PRO A 1 828 ? -2.097 -3.323 36.385 1.00 86.69 828 PRO A CA 1
ATOM 6402 C C . PRO A 1 828 ? -2.208 -2.393 35.154 1.00 86.69 828 PRO A C 1
ATOM 6404 O O . PRO A 1 828 ? -1.247 -1.699 34.834 1.00 86.69 828 PRO A O 1
ATOM 6407 N N . ILE A 1 829 ? -3.339 -2.362 34.439 1.00 87.31 829 ILE A N 1
ATOM 6408 C CA . ILE A 1 829 ? -3.544 -1.454 33.299 1.00 87.31 829 ILE A CA 1
ATOM 6409 C C . ILE A 1 829 ? -3.805 -0.032 33.822 1.00 87.31 829 ILE A C 1
ATOM 6411 O O . ILE A 1 829 ? -4.936 0.334 34.173 1.00 87.31 829 ILE A O 1
ATOM 6415 N N . SER A 1 830 ? -2.741 0.771 33.874 1.00 85.31 830 SER A N 1
ATOM 6416 C CA . SER A 1 830 ? -2.791 2.174 34.291 1.00 85.31 830 SER A CA 1
ATOM 6417 C C . SER A 1 830 ? -3.708 3.002 33.393 1.00 85.31 830 SER A C 1
ATOM 6419 O O . SER A 1 830 ? -3.819 2.761 32.191 1.00 85.31 830 SER A O 1
ATOM 6421 N N . ILE A 1 831 ? -4.373 3.985 33.994 1.00 90.00 831 ILE A N 1
ATOM 6422 C CA . ILE A 1 831 ? -5.146 4.992 33.271 1.00 90.00 831 ILE A CA 1
ATOM 6423 C C . ILE A 1 831 ? -4.205 6.061 32.700 1.00 90.00 831 ILE A C 1
ATOM 6425 O O . ILE A 1 831 ? -3.247 6.458 33.363 1.00 90.00 831 ILE A O 1
ATOM 6429 N N . THR A 1 832 ? -4.449 6.506 31.468 1.00 90.56 832 THR A N 1
ATOM 6430 C CA . THR A 1 832 ? -3.647 7.555 30.819 1.00 90.56 832 THR A CA 1
ATOM 6431 C C . THR A 1 832 ? -4.345 8.921 30.869 1.00 90.56 832 THR A C 1
ATOM 6433 O O . THR A 1 832 ? -5.568 8.970 31.020 1.00 90.56 832 THR A O 1
ATOM 6436 N N . PRO A 1 833 ? -3.618 10.041 30.680 1.00 90.44 833 PRO A N 1
ATOM 6437 C CA . PRO A 1 833 ? -4.232 11.363 30.527 1.00 90.44 833 PRO A CA 1
ATOM 6438 C C . PRO A 1 833 ? -5.337 11.424 29.461 1.00 90.44 833 PRO A C 1
ATOM 6440 O O . PRO A 1 833 ? -6.379 12.043 29.671 1.00 90.44 833 PRO A O 1
ATOM 6443 N N . ASP A 1 834 ? -5.131 10.746 28.327 1.00 89.12 834 ASP A N 1
ATOM 6444 C CA . ASP A 1 834 ? -6.110 10.690 27.236 1.00 89.12 834 ASP A CA 1
ATOM 6445 C C . ASP A 1 834 ? -7.363 9.894 27.637 1.00 89.12 834 ASP A C 1
ATOM 6447 O O . ASP A 1 834 ? -8.479 10.295 27.295 1.00 89.12 834 ASP A O 1
ATOM 6451 N N . ASP A 1 835 ? -7.200 8.804 28.398 1.00 90.25 835 ASP A N 1
ATOM 6452 C CA . ASP A 1 835 ? -8.333 8.053 28.947 1.00 90.25 835 ASP A CA 1
ATOM 6453 C C . ASP A 1 835 ? -9.149 8.925 29.907 1.00 90.25 835 ASP A C 1
ATOM 6455 O O . ASP A 1 835 ? -10.372 8.968 29.788 1.00 90.25 835 ASP A O 1
ATOM 6459 N N . ILE A 1 836 ? -8.492 9.650 30.824 1.00 92.56 836 ILE A N 1
ATOM 6460 C CA . ILE A 1 836 ? -9.168 10.528 31.793 1.00 92.56 836 ILE A CA 1
ATOM 6461 C C . ILE A 1 836 ? -9.992 11.588 31.063 1.00 92.56 836 ILE A C 1
ATOM 6463 O O . ILE A 1 836 ? -11.178 11.739 31.352 1.00 92.56 836 ILE A O 1
ATOM 6467 N N . LEU A 1 837 ? -9.403 12.272 30.077 1.00 90.19 837 LEU A N 1
ATOM 6468 C CA . LEU A 1 837 ? -10.093 13.294 29.292 1.00 90.19 837 LEU A CA 1
ATOM 6469 C C . LEU A 1 837 ? -11.384 12.745 28.655 1.00 90.19 837 LEU A C 1
ATOM 6471 O O . LEU A 1 837 ? -12.456 13.346 28.787 1.00 90.19 837 LEU A O 1
ATOM 6475 N N . ILE A 1 838 ? -11.296 11.588 27.987 1.00 88.00 838 ILE A N 1
ATOM 6476 C CA . ILE A 1 838 ? -12.431 10.954 27.297 1.00 88.00 838 ILE A CA 1
ATOM 6477 C C . ILE A 1 838 ? -13.479 10.462 28.304 1.00 88.00 838 ILE A C 1
ATOM 6479 O O . ILE A 1 838 ? -14.676 10.721 28.132 1.00 88.00 838 ILE A O 1
ATOM 6483 N N . ILE A 1 839 ? -13.047 9.775 29.364 1.00 92.50 839 ILE A N 1
ATOM 6484 C CA . ILE A 1 839 ? -13.940 9.200 30.371 1.00 92.50 839 ILE A CA 1
ATOM 6485 C C . ILE A 1 839 ? -14.667 10.318 31.118 1.00 92.50 839 ILE A C 1
ATOM 6487 O O . ILE A 1 839 ? -15.896 10.297 31.134 1.00 92.50 839 ILE A O 1
ATOM 6491 N N . CYS A 1 840 ? -13.964 11.329 31.640 1.00 93.69 840 CYS A N 1
ATOM 6492 C CA . CYS A 1 840 ? -14.562 12.471 32.344 1.00 93.69 840 CYS A CA 1
ATOM 6493 C C . CYS A 1 840 ? -15.534 13.260 31.456 1.00 93.69 840 CYS A C 1
ATOM 6495 O O . CYS A 1 840 ? -16.589 13.690 31.931 1.00 93.69 840 CYS A O 1
ATOM 6497 N N . SER A 1 841 ? -15.237 13.379 30.155 1.00 91.12 841 SER A N 1
ATOM 6498 C CA . SER A 1 841 ? -16.162 13.980 29.188 1.00 91.12 841 SER A CA 1
ATOM 6499 C C . SER A 1 841 ? -17.479 13.209 29.115 1.00 91.12 841 SER A C 1
ATOM 6501 O O . SER A 1 841 ? -18.531 13.827 29.115 1.00 91.12 841 SER A O 1
ATOM 6503 N N . SER A 1 842 ? -17.473 11.875 29.100 1.00 90.12 842 SER A N 1
ATOM 6504 C CA . SER A 1 842 ? -18.725 11.094 29.113 1.00 90.12 842 SER A CA 1
ATOM 6505 C C . SER A 1 842 ? -19.383 11.020 30.501 1.00 90.12 842 SER A C 1
ATOM 6507 O O . SER A 1 842 ? -20.607 11.116 30.616 1.00 90.12 842 SER A O 1
ATOM 6509 N N . PHE A 1 843 ? -18.575 10.926 31.558 1.00 94.19 843 PHE A N 1
ATOM 6510 C CA . PHE A 1 843 ? -18.995 10.794 32.951 1.00 94.19 843 PHE A CA 1
ATOM 6511 C C . PHE A 1 843 ? -19.871 11.976 33.381 1.00 94.19 843 PHE A C 1
ATOM 6513 O O . PHE A 1 843 ? -20.981 11.771 33.869 1.00 94.19 843 PHE A O 1
ATOM 6520 N N . GLY A 1 844 ? -19.438 13.215 33.119 1.00 92.12 844 GLY A N 1
ATOM 6521 C CA . GLY A 1 844 ? -20.212 14.406 33.485 1.00 92.12 844 GLY A CA 1
ATOM 6522 C C . GLY A 1 844 ? -21.592 14.469 32.816 1.00 92.12 844 GLY A C 1
ATOM 6523 O O . GLY A 1 844 ? -22.565 14.852 33.462 1.00 92.12 844 GLY A O 1
ATOM 6524 N N . ILE A 1 845 ? -21.728 14.012 31.562 1.00 92.19 845 ILE A N 1
ATOM 6525 C CA . ILE A 1 845 ? -23.036 13.931 30.878 1.00 92.19 845 ILE A CA 1
ATOM 6526 C C . ILE A 1 845 ? -23.966 12.969 31.618 1.00 92.19 845 ILE A C 1
ATOM 6528 O O . ILE A 1 845 ? -25.136 13.284 31.838 1.00 92.19 845 ILE A O 1
ATOM 6532 N N . ILE A 1 846 ? -23.454 11.795 31.984 1.00 94.31 846 ILE A N 1
ATOM 6533 C CA . ILE A 1 846 ? -24.243 10.721 32.592 1.00 94.31 846 ILE A CA 1
ATOM 6534 C C . ILE A 1 846 ? -24.689 11.113 34.002 1.00 94.31 846 ILE A C 1
ATOM 6536 O O . ILE A 1 846 ? -25.871 10.994 34.320 1.00 94.31 846 ILE A O 1
ATOM 6540 N N . PHE A 1 847 ? -23.781 11.648 34.820 1.00 95.19 847 PHE A N 1
ATOM 6541 C CA . PHE A 1 847 ? -24.100 12.066 36.186 1.00 95.19 847 PHE A CA 1
ATOM 6542 C C . PHE A 1 847 ? -24.991 13.315 36.228 1.00 95.19 847 PHE A C 1
ATOM 6544 O O . PHE A 1 847 ? -25.872 13.400 37.078 1.00 95.19 847 PHE A O 1
ATOM 6551 N N . ASN A 1 848 ? -24.877 14.225 35.255 1.00 93.69 848 ASN A N 1
ATOM 6552 C CA . ASN A 1 848 ? -25.844 15.314 35.075 1.00 93.69 848 ASN A CA 1
ATOM 6553 C C . ASN A 1 848 ? -27.251 14.771 34.765 1.00 93.69 848 ASN A C 1
ATOM 6555 O O . ASN A 1 848 ? -28.235 15.239 35.334 1.00 93.69 848 ASN A O 1
ATOM 6559 N N . ARG A 1 849 ? -27.363 13.754 33.894 1.00 92.31 849 ARG A N 1
ATOM 6560 C CA . ARG A 1 849 ? -28.653 13.087 33.643 1.00 92.31 849 ARG A CA 1
ATOM 6561 C C . ARG A 1 849 ? -29.185 12.422 34.916 1.00 92.31 849 ARG A C 1
ATOM 6563 O O . ARG A 1 849 ? -30.372 12.569 35.179 1.00 92.31 849 ARG A O 1
ATOM 6570 N N . LEU A 1 850 ? -28.348 11.724 35.693 1.00 93.69 850 LEU A N 1
ATOM 6571 C CA . LEU A 1 850 ? -28.769 11.103 36.958 1.00 93.69 850 LEU A CA 1
ATOM 6572 C C . LEU A 1 850 ? -29.314 12.126 37.949 1.00 93.69 850 LEU A C 1
ATOM 6574 O O . LEU A 1 850 ? -30.404 11.916 38.469 1.00 93.69 850 LEU A O 1
ATOM 6578 N N . GLU A 1 851 ? -28.604 13.237 38.153 1.00 95.06 851 GLU A N 1
ATOM 6579 C CA . GLU A 1 851 ? -29.062 14.326 39.019 1.00 95.06 851 GLU A CA 1
ATOM 6580 C C . GLU A 1 851 ? -30.444 14.822 38.584 1.00 95.06 851 GLU A C 1
ATOM 6582 O O . GLU A 1 851 ? -31.365 14.854 39.391 1.00 95.06 851 GLU A O 1
ATOM 6587 N N . LYS A 1 852 ? -30.646 15.061 37.284 1.00 91.94 852 LYS A N 1
ATOM 6588 C CA . LYS A 1 852 ? -31.954 15.474 36.756 1.00 91.94 852 LYS A CA 1
ATOM 6589 C C . LYS A 1 852 ? -33.057 14.430 36.939 1.00 91.94 852 LYS A C 1
ATOM 6591 O O . LYS A 1 852 ? -34.228 14.801 36.979 1.00 91.94 852 LYS A O 1
ATOM 6596 N N . TYR A 1 853 ? -32.712 13.144 36.992 1.00 91.50 853 TYR A N 1
ATOM 6597 C CA . TYR A 1 853 ? -33.675 12.061 37.204 1.00 91.50 853 TYR A CA 1
ATOM 6598 C C . TYR A 1 853 ? -34.055 11.885 38.674 1.00 91.50 853 TYR A C 1
ATOM 6600 O O . TYR A 1 853 ? -35.218 11.600 38.958 1.00 91.50 853 TYR A O 1
ATOM 6608 N N . THR A 1 854 ? -33.093 11.993 39.592 1.00 92.25 854 THR A N 1
ATOM 6609 C CA . THR A 1 854 ? -33.278 11.617 41.004 1.00 92.25 854 THR A CA 1
ATOM 6610 C C . THR A 1 854 ? -33.375 12.821 41.941 1.00 92.25 854 THR A C 1
ATOM 6612 O O . THR A 1 854 ? -33.936 12.699 43.026 1.00 92.25 854 THR A O 1
ATOM 6615 N N . GLY A 1 855 ? -32.829 13.975 41.549 1.00 91.56 855 GLY A N 1
ATOM 6616 C CA . GLY A 1 855 ? -32.642 15.154 42.400 1.00 91.56 855 GLY A CA 1
ATOM 6617 C C . GLY A 1 855 ? -31.555 14.989 43.471 1.00 91.56 855 GLY A C 1
ATOM 6618 O O . GLY A 1 855 ? -31.472 15.794 44.399 1.00 91.56 855 GLY A O 1
ATOM 6619 N N . GLU A 1 856 ? -30.739 13.933 43.404 1.00 93.00 856 GLU A N 1
ATOM 6620 C CA . GLU A 1 856 ? -29.701 13.678 44.405 1.00 93.00 856 GLU A CA 1
ATOM 6621 C C . GLU A 1 856 ? -28.454 14.533 44.147 1.00 93.00 856 GLU A C 1
ATOM 6623 O O . GLU A 1 856 ? -27.728 14.337 43.169 1.00 93.00 856 GLU A O 1
ATOM 6628 N N . MET A 1 857 ? -28.142 15.437 45.083 1.00 93.06 857 MET A N 1
ATOM 6629 C CA . MET A 1 857 ? -27.012 16.364 44.938 1.00 93.06 857 MET A CA 1
ATOM 6630 C C . MET A 1 857 ? -25.653 15.676 44.757 1.00 93.06 857 MET A C 1
ATOM 6632 O O . MET A 1 857 ? -24.777 16.253 44.117 1.00 93.06 857 MET A O 1
ATOM 6636 N N . CYS A 1 858 ? -25.457 14.456 45.279 1.00 94.25 858 CYS A N 1
ATOM 6637 C CA . CYS A 1 858 ? -24.196 13.707 45.155 1.00 94.25 858 CYS A CA 1
ATOM 6638 C C . CYS A 1 858 ? -23.747 13.541 43.691 1.00 94.25 858 CYS A C 1
ATOM 6640 O O . CYS A 1 858 ? -22.549 13.552 43.407 1.00 94.25 858 CYS A O 1
ATOM 6642 N N . TYR A 1 859 ? -24.692 13.471 42.750 1.00 96.25 859 TYR A N 1
ATOM 6643 C CA . TYR A 1 859 ? -24.394 13.404 41.325 1.00 96.25 859 TYR A CA 1
ATOM 6644 C C . TYR A 1 859 ? -23.908 14.752 40.772 1.00 96.25 859 TYR A C 1
ATOM 6646 O O . TYR A 1 859 ? -22.998 14.769 39.948 1.00 96.25 859 TYR A O 1
ATOM 6654 N N . GLY A 1 860 ? -24.421 15.879 41.278 1.00 95.50 860 GLY A N 1
ATOM 6655 C CA . GLY A 1 860 ? -23.901 17.219 40.979 1.00 95.50 860 GLY A CA 1
ATOM 6656 C C . GLY A 1 860 ? -22.455 17.415 41.451 1.00 95.50 860 GLY A C 1
ATOM 6657 O O . GLY A 1 860 ? -21.625 17.925 40.696 1.00 95.50 860 GLY A O 1
ATOM 6658 N N . PHE A 1 861 ? -22.122 16.922 42.651 1.00 96.50 861 PHE A N 1
ATOM 6659 C CA . PHE A 1 861 ? -20.738 16.868 43.144 1.00 96.50 861 PHE A CA 1
ATOM 6660 C C . PHE A 1 861 ? -19.840 16.055 42.193 1.00 96.50 861 PHE A C 1
ATOM 6662 O O . PHE A 1 861 ? -18.791 16.530 41.762 1.00 96.50 861 PHE A O 1
ATOM 6669 N N . ALA A 1 862 ? -20.279 14.870 41.762 1.00 96.12 862 ALA A N 1
ATOM 6670 C CA . ALA A 1 862 ? -19.510 14.043 40.830 1.00 96.12 862 ALA A CA 1
ATOM 6671 C C . ALA A 1 862 ? -19.280 14.710 39.457 1.00 96.12 862 ALA A C 1
ATOM 6673 O O . ALA A 1 862 ? -18.213 14.548 38.864 1.00 96.12 862 ALA A O 1
ATOM 6674 N N . VAL A 1 863 ? -20.244 15.498 38.962 1.00 96.81 863 VAL A N 1
ATOM 6675 C CA . VAL A 1 863 ? -20.085 16.288 37.726 1.00 96.81 863 VAL A CA 1
ATOM 6676 C C . VAL A 1 863 ? -18.976 17.336 37.872 1.00 96.81 863 VAL A C 1
ATOM 6678 O O . VAL A 1 863 ? -18.133 17.448 36.978 1.00 96.81 863 VAL A O 1
ATOM 6681 N N . ARG A 1 864 ? -18.920 18.055 39.004 1.00 96.81 864 ARG A N 1
ATOM 6682 C CA . ARG A 1 864 ? -17.831 19.006 39.295 1.00 96.81 864 ARG A CA 1
ATOM 6683 C C . ARG A 1 864 ? -16.478 18.298 39.393 1.00 96.81 864 ARG A C 1
ATOM 6685 O O . ARG A 1 864 ? -15.502 18.760 38.807 1.00 96.81 864 ARG A O 1
ATOM 6692 N N . ALA A 1 865 ? -16.428 17.156 40.077 1.00 96.19 865 ALA A N 1
ATOM 6693 C CA . ALA A 1 865 ? -15.209 16.358 40.204 1.00 96.19 865 ALA A CA 1
ATOM 6694 C C . ALA A 1 865 ? -14.664 15.896 38.845 1.00 96.19 865 ALA A C 1
ATOM 6696 O O . ALA A 1 865 ? -13.461 15.986 38.600 1.00 96.19 865 ALA A O 1
ATOM 6697 N N . ALA A 1 866 ? -15.540 15.479 37.927 1.00 95.19 866 ALA A N 1
ATOM 6698 C CA . ALA A 1 866 ? -15.139 15.099 36.575 1.00 95.19 866 ALA A CA 1
ATOM 6699 C C . ALA A 1 866 ? -14.539 16.272 35.778 1.00 95.19 866 ALA A C 1
ATOM 6701 O O . ALA A 1 866 ? -13.564 16.069 35.058 1.00 95.19 866 ALA A O 1
ATOM 6702 N N . ALA A 1 867 ? -15.082 17.487 35.918 1.00 95.19 867 ALA A N 1
ATOM 6703 C CA . ALA A 1 867 ? -14.529 18.686 35.284 1.00 95.19 867 ALA A CA 1
ATOM 6704 C C . ALA A 1 867 ? -13.135 19.035 35.833 1.00 95.19 867 ALA A C 1
ATOM 6706 O O . ALA A 1 867 ? -12.213 19.298 35.060 1.00 95.19 867 ALA A O 1
ATOM 6707 N N . PHE A 1 868 ? -12.973 18.981 37.158 1.00 94.88 868 PHE A N 1
ATOM 6708 C CA . PHE A 1 868 ? -11.704 19.252 37.835 1.00 94.88 868 PHE A CA 1
ATOM 6709 C C . PHE A 1 868 ? -10.603 18.270 37.407 1.00 94.88 868 PHE A C 1
ATOM 6711 O O . PHE A 1 868 ? -9.551 18.686 36.926 1.00 94.88 868 PHE A O 1
ATOM 6718 N N . ILE A 1 869 ? -10.873 16.963 37.496 1.00 93.56 869 ILE A N 1
ATOM 6719 C CA . ILE A 1 869 ? -9.914 15.912 37.121 1.00 93.56 869 ILE A CA 1
ATOM 6720 C C . ILE A 1 869 ? -9.616 15.944 35.614 1.00 93.56 869 ILE A C 1
ATOM 6722 O O . ILE A 1 869 ? -8.463 15.805 35.207 1.00 93.56 869 ILE A O 1
ATOM 6726 N N . GLY A 1 870 ? -10.636 16.165 34.778 1.00 92.38 870 GLY A N 1
ATOM 6727 C CA . GLY A 1 870 ? -10.478 16.242 33.327 1.00 92.38 870 GLY A CA 1
ATOM 6728 C C . GLY A 1 870 ? -9.520 17.351 32.883 1.00 92.38 870 GLY A C 1
ATOM 6729 O O . GLY A 1 870 ? -8.672 17.107 32.026 1.00 92.38 870 GLY A O 1
ATOM 6730 N N . ARG A 1 871 ? -9.607 18.538 33.505 1.00 91.38 871 ARG A N 1
ATOM 6731 C CA . ARG A 1 871 ? -8.701 19.668 33.225 1.00 91.38 871 ARG A CA 1
ATOM 6732 C C . ARG A 1 871 ? -7.271 19.429 33.706 1.00 91.38 871 ARG A C 1
ATOM 6734 O O . ARG A 1 871 ? -6.340 19.902 33.063 1.00 91.38 871 ARG A O 1
ATOM 6741 N N . LEU A 1 872 ? -7.089 18.704 34.812 1.00 90.25 872 LEU A N 1
ATOM 6742 C CA . LEU A 1 872 ? -5.756 18.364 35.323 1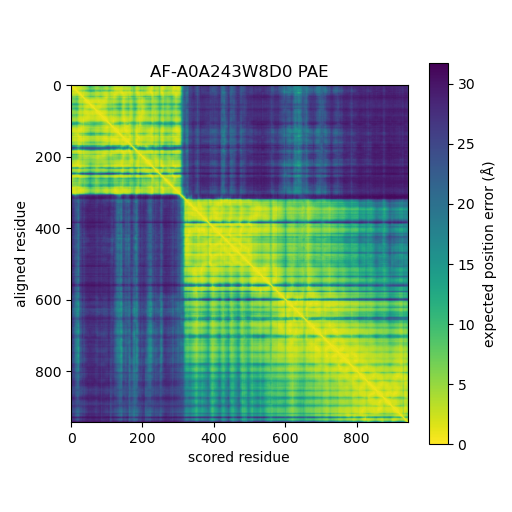.00 90.25 872 LEU A CA 1
ATOM 6743 C C . LEU A 1 872 ? -5.030 17.351 34.434 1.00 90.25 872 LEU A C 1
ATOM 6745 O O . LEU A 1 872 ? -3.813 17.416 34.307 1.00 90.25 872 LEU A O 1
ATOM 6749 N N . ALA A 1 873 ? -5.765 16.435 33.801 1.00 88.94 873 ALA A N 1
ATOM 6750 C CA . ALA A 1 873 ? -5.161 15.386 32.990 1.00 88.94 873 ALA A CA 1
ATOM 6751 C C . ALA A 1 873 ? -4.499 15.918 31.710 1.00 88.94 873 ALA A C 1
ATOM 6753 O O . ALA A 1 873 ? -3.378 15.529 31.382 1.00 88.94 873 ALA A O 1
ATOM 6754 N N . LYS A 1 874 ? -5.198 16.765 30.945 1.00 85.12 874 LYS A N 1
ATOM 6755 C CA . LYS A 1 874 ? -4.702 17.274 29.661 1.00 85.12 874 LYS A CA 1
ATOM 6756 C C . LYS A 1 874 ? -5.454 18.528 29.238 1.00 85.12 874 LYS A C 1
ATOM 6758 O O . LYS A 1 874 ? -6.681 18.527 29.208 1.00 85.12 874 LYS A O 1
ATOM 6763 N N . ASP A 1 875 ? -4.719 19.547 28.802 1.00 85.56 875 ASP A N 1
ATOM 6764 C CA . ASP A 1 875 ? -5.323 20.717 28.166 1.00 85.56 875 ASP A CA 1
ATOM 6765 C C . ASP A 1 875 ? -5.781 20.374 26.735 1.00 85.56 875 ASP A C 1
ATOM 6767 O O . ASP A 1 875 ? -4.966 20.141 25.836 1.00 85.56 875 ASP A O 1
ATOM 6771 N N . ASP A 1 876 ? -7.099 20.291 26.533 1.00 87.12 876 ASP A N 1
ATOM 6772 C CA . ASP A 1 876 ? -7.738 20.042 25.238 1.00 87.12 876 ASP A CA 1
ATOM 6773 C C . ASP A 1 876 ? -8.951 20.973 25.050 1.00 87.12 876 ASP A C 1
ATOM 6775 O O . ASP A 1 876 ? -9.899 20.914 25.840 1.00 87.12 876 ASP A O 1
ATOM 6779 N N . PRO A 1 877 ? -8.996 21.795 23.980 1.00 87.31 877 PRO A N 1
ATOM 6780 C CA . PRO A 1 877 ? -10.080 22.756 23.775 1.00 87.31 877 PRO A CA 1
ATOM 6781 C C . PRO A 1 877 ? -11.481 22.137 23.698 1.00 87.31 877 PRO A C 1
ATOM 6783 O O . PRO A 1 877 ? -12.450 22.778 24.102 1.00 87.31 877 PRO A O 1
ATOM 6786 N N . ARG A 1 878 ? -11.621 20.909 23.173 1.00 84.31 878 ARG A N 1
ATOM 6787 C CA . ARG A 1 878 ? -12.936 20.252 23.075 1.00 84.31 878 ARG A CA 1
ATOM 6788 C C . ARG A 1 878 ? -13.360 19.691 24.425 1.00 84.31 878 ARG A C 1
ATOM 6790 O O . ARG A 1 878 ? -14.531 19.807 24.770 1.00 84.31 878 ARG A O 1
ATOM 6797 N N . GLY A 1 879 ? -12.428 19.099 25.172 1.00 87.25 879 GLY A N 1
ATOM 6798 C CA . GLY A 1 879 ? -12.662 18.655 26.546 1.00 87.25 879 GLY A CA 1
ATOM 6799 C C . GLY A 1 879 ? -13.065 19.816 27.455 1.00 87.25 879 GLY A C 1
ATOM 6800 O O . GLY A 1 879 ? -14.075 19.729 28.151 1.00 87.25 879 GLY A O 1
ATOM 6801 N N . ASN A 1 880 ? -12.357 20.944 27.361 1.00 89.75 880 ASN A N 1
ATOM 6802 C CA . ASN A 1 880 ? -12.641 22.142 28.152 1.00 89.75 880 ASN A CA 1
ATOM 6803 C C . ASN A 1 880 ? -14.069 22.675 27.935 1.00 89.75 880 ASN A C 1
ATOM 6805 O O . ASN A 1 880 ? -14.722 23.042 28.907 1.00 89.75 880 ASN A O 1
ATOM 6809 N N . ASP A 1 881 ? -14.620 22.612 26.717 1.00 92.00 881 ASP A N 1
ATOM 6810 C CA . ASP A 1 881 ? -16.022 22.994 26.468 1.00 92.00 881 ASP A CA 1
ATOM 6811 C C . ASP A 1 881 ? -17.042 22.088 27.196 1.00 92.00 881 ASP A C 1
ATOM 6813 O O . ASP A 1 881 ? -18.096 22.553 27.648 1.00 92.00 881 ASP A O 1
ATOM 6817 N N . TYR A 1 882 ? -16.749 20.791 27.347 1.00 91.81 882 TYR A N 1
ATOM 6818 C CA . TYR A 1 882 ? -17.559 19.913 28.199 1.00 91.81 882 TYR A CA 1
ATOM 6819 C C . TYR A 1 882 ? -17.430 20.306 29.673 1.00 91.81 882 TYR A C 1
ATOM 6821 O O . TYR A 1 882 ? -18.442 20.425 30.364 1.00 91.81 882 TYR A O 1
ATOM 6829 N N . PHE A 1 883 ? -16.210 20.555 30.145 1.00 95.00 883 PHE A N 1
ATOM 6830 C CA . PHE A 1 883 ? -15.943 20.875 31.549 1.00 95.00 883 PHE A CA 1
ATOM 6831 C C . PHE A 1 883 ? -16.533 22.229 31.968 1.00 95.00 883 PHE A C 1
ATOM 6833 O O . PHE A 1 883 ? -17.117 22.332 33.043 1.00 95.00 883 PHE A O 1
ATOM 6840 N N . ASP A 1 884 ? -16.532 23.227 31.085 1.00 94.69 884 ASP A N 1
ATOM 6841 C CA . ASP A 1 884 ? -17.210 24.508 31.312 1.00 94.69 884 ASP A CA 1
ATOM 6842 C C . ASP A 1 884 ? -18.732 24.341 31.431 1.00 94.69 884 ASP A C 1
ATOM 6844 O O . ASP A 1 884 ? -19.394 25.023 32.220 1.00 94.69 884 ASP A O 1
ATOM 6848 N N . ARG A 1 885 ? -19.322 23.427 30.646 1.00 95.00 885 ARG A N 1
ATOM 6849 C CA . ARG A 1 885 ? -20.746 23.078 30.775 1.00 95.00 885 ARG A CA 1
ATOM 6850 C C . ARG A 1 885 ? -21.037 22.388 32.106 1.00 95.00 885 ARG A C 1
ATOM 6852 O O . ARG A 1 885 ? -22.107 22.618 32.669 1.00 95.00 885 ARG A O 1
ATOM 6859 N N . TYR A 1 886 ? -20.114 21.568 32.597 1.00 96.31 886 TYR A N 1
ATOM 6860 C CA . TYR A 1 886 ? -20.233 20.888 33.889 1.00 96.31 886 TYR A CA 1
ATOM 6861 C C . TYR A 1 886 ? -20.124 21.858 35.053 1.00 96.31 886 TYR A C 1
ATOM 6863 O O . TYR A 1 886 ? -20.949 21.779 35.959 1.00 96.31 886 TYR A O 1
ATOM 6871 N N . ASP A 1 887 ? -19.213 22.826 34.979 1.00 95.12 887 ASP A N 1
ATOM 6872 C CA . ASP A 1 887 ? -19.103 23.870 35.992 1.00 95.12 887 ASP A CA 1
ATOM 6873 C C . ASP A 1 887 ? -20.371 24.715 36.082 1.00 95.12 887 ASP A C 1
ATOM 6875 O O . ASP A 1 887 ? -20.932 24.860 37.164 1.00 95.12 887 ASP A O 1
ATOM 6879 N N . ARG A 1 888 ? -20.898 25.182 34.940 1.00 96.19 888 ARG A N 1
ATOM 6880 C CA . ARG A 1 888 ? -22.159 25.945 34.915 1.00 96.19 888 ARG A CA 1
ATOM 6881 C C . ARG A 1 888 ? -23.326 25.166 35.514 1.00 96.19 888 ARG A C 1
ATOM 6883 O O . ARG A 1 888 ? -24.191 25.750 36.159 1.00 96.19 888 ARG A O 1
ATOM 6890 N N . PHE A 1 889 ? -23.381 23.861 35.265 1.00 95.25 889 PHE A N 1
ATOM 6891 C CA . PHE A 1 889 ? -24.409 23.002 35.839 1.00 95.25 889 PHE A CA 1
ATOM 6892 C C . PHE A 1 889 ? -24.232 22.840 37.353 1.00 95.25 889 PHE A C 1
ATOM 6894 O O . PHE A 1 889 ? -25.191 22.983 38.104 1.00 95.25 889 PHE A O 1
ATOM 6901 N N . ALA A 1 890 ? -23.010 22.590 37.812 1.00 95.06 890 ALA A N 1
ATOM 6902 C CA . ALA A 1 890 ? -22.710 22.469 39.230 1.00 95.06 890 ALA A CA 1
ATOM 6903 C C . ALA A 1 890 ? -22.929 23.800 39.986 1.00 95.06 890 ALA A C 1
ATOM 6905 O O . ALA A 1 890 ? -23.418 23.782 41.115 1.00 95.06 890 ALA A O 1
ATOM 6906 N N . ASP A 1 891 ? -22.686 24.952 39.349 1.00 95.69 891 ASP A N 1
ATOM 6907 C CA . ASP A 1 891 ? -23.001 26.281 39.895 1.00 95.69 891 ASP A CA 1
ATOM 6908 C C . ASP A 1 891 ? -24.511 26.457 40.117 1.00 95.69 891 ASP A C 1
ATOM 6910 O O . ASP A 1 891 ? -24.926 26.970 41.154 1.00 95.69 891 ASP A O 1
ATOM 6914 N N . GLN A 1 892 ? -25.352 25.983 39.185 1.00 94.94 892 GLN A N 1
ATOM 6915 C CA . GLN A 1 892 ? -26.818 26.021 39.333 1.00 94.94 892 GLN A CA 1
ATOM 6916 C C . GLN A 1 892 ? -27.308 25.216 40.543 1.00 94.94 892 GLN A C 1
ATOM 6918 O O . GLN A 1 892 ? -28.336 25.550 41.130 1.00 94.94 892 GLN A O 1
ATOM 6923 N N . LEU A 1 893 ? -26.564 24.177 40.922 1.00 93.81 893 LEU A N 1
ATOM 6924 C CA . LEU A 1 893 ? -26.837 23.335 42.085 1.00 93.81 893 LEU A CA 1
ATOM 6925 C C . LEU A 1 893 ? -26.163 23.848 43.370 1.00 93.81 893 LEU A C 1
ATOM 6927 O O . LEU A 1 893 ? -26.292 23.215 44.414 1.00 93.81 893 LEU A O 1
ATOM 6931 N N . ASN A 1 894 ? -25.458 24.986 43.316 1.00 95.25 894 ASN A N 1
ATOM 6932 C CA . ASN A 1 894 ? -24.632 25.518 44.406 1.00 95.25 894 ASN A CA 1
ATOM 6933 C C . ASN A 1 894 ? -23.578 24.515 44.919 1.00 95.25 894 ASN A C 1
ATOM 6935 O O . ASN A 1 894 ? -23.247 24.499 46.106 1.00 95.25 894 ASN A O 1
ATOM 6939 N N . VAL A 1 895 ? -23.048 23.670 44.030 1.00 95.69 895 VAL A N 1
ATOM 6940 C CA . VAL A 1 895 ? -21.960 22.740 44.351 1.00 95.69 895 VAL A CA 1
ATOM 6941 C C . VAL A 1 895 ? -20.647 23.531 44.432 1.00 95.69 895 VAL A C 1
ATOM 6943 O O . VAL A 1 895 ? -20.305 24.208 43.453 1.00 95.69 895 VAL A O 1
ATOM 6946 N N . PRO A 1 896 ? -19.898 23.450 45.548 1.00 94.31 896 PRO A N 1
ATOM 6947 C CA . PRO A 1 896 ? -18.649 24.182 45.728 1.00 94.31 896 PRO A CA 1
ATOM 6948 C C . PRO A 1 896 ? -17.569 23.763 44.719 1.00 94.31 896 PRO A C 1
ATOM 6950 O O . PRO A 1 896 ? -17.657 22.719 44.069 1.00 94.31 896 PRO A O 1
ATOM 6953 N N . TYR A 1 897 ? -16.549 24.608 44.581 1.00 92.75 897 TYR A N 1
ATOM 6954 C CA . TYR A 1 897 ? -15.340 24.285 43.826 1.00 92.75 897 TYR A CA 1
ATOM 6955 C C . TYR A 1 897 ? -14.418 23.390 44.662 1.00 92.75 897 TYR A C 1
ATOM 6957 O O . TYR A 1 897 ? -14.469 23.423 45.887 1.00 92.75 897 TYR A O 1
ATOM 6965 N N . LEU A 1 898 ? -13.618 22.575 43.975 1.00 92.75 898 LEU A N 1
ATOM 6966 C CA . LEU A 1 898 ? -12.694 21.611 44.571 1.00 92.75 898 LEU A CA 1
ATOM 6967 C C . LEU A 1 898 ? -11.302 22.220 44.732 1.00 92.75 898 LEU A C 1
ATOM 6969 O O . LEU A 1 898 ? -10.807 22.851 43.796 1.00 92.75 898 LEU A O 1
ATOM 6973 N N . ASP A 1 899 ? -10.655 21.933 45.862 1.00 85.75 899 ASP A N 1
ATOM 6974 C CA . ASP A 1 899 ? -9.285 22.388 46.148 1.00 85.75 899 ASP A CA 1
ATOM 6975 C C . ASP A 1 899 ? -8.239 21.263 46.028 1.00 85.75 899 ASP A C 1
ATOM 6977 O O . ASP A 1 899 ? -7.033 21.520 46.041 1.00 85.75 899 ASP A O 1
ATOM 6981 N N . SER A 1 900 ? -8.668 19.999 45.912 1.00 91.88 900 SER A N 1
ATOM 6982 C CA . SER A 1 900 ? -7.759 18.847 45.849 1.00 91.88 900 SER A CA 1
ATOM 6983 C C . SER A 1 900 ? -8.313 17.665 45.048 1.00 91.88 900 SER A C 1
ATOM 6985 O O . SER A 1 900 ? -9.523 17.479 44.910 1.00 91.88 900 SER A O 1
ATOM 6987 N N . VAL A 1 901 ? -7.404 16.816 44.554 1.00 92.38 901 VAL A N 1
ATOM 6988 C CA . VAL A 1 901 ? -7.756 15.554 43.879 1.00 92.38 901 VAL A CA 1
ATOM 6989 C C . VAL A 1 901 ? -8.387 14.554 44.855 1.00 92.38 901 VAL A C 1
ATOM 6991 O O . VAL A 1 901 ? -9.284 13.813 44.462 1.00 92.38 901 VAL A O 1
ATOM 6994 N N . ASP A 1 902 ? -7.975 14.551 46.127 1.00 93.44 902 ASP A N 1
ATOM 6995 C CA . ASP A 1 902 ? -8.552 13.675 47.158 1.00 93.44 902 ASP A CA 1
ATOM 6996 C C . ASP A 1 902 ? -10.045 13.955 47.379 1.00 93.44 902 ASP A C 1
ATOM 6998 O O . ASP A 1 902 ? -10.853 13.027 47.445 1.00 93.44 902 ASP A O 1
ATOM 7002 N N . GLU A 1 903 ? -10.431 15.231 47.425 1.00 94.44 903 GLU A N 1
ATOM 7003 C CA . GLU A 1 903 ? -11.834 15.633 47.552 1.00 94.44 903 GLU A CA 1
ATOM 7004 C C . GLU A 1 903 ? -12.650 15.249 46.306 1.00 94.44 903 GLU A C 1
ATOM 7006 O O . GLU A 1 903 ? -13.763 14.730 46.417 1.00 94.44 903 GLU A O 1
ATOM 7011 N N . ALA A 1 904 ? -12.068 15.408 45.113 1.00 94.81 904 ALA A N 1
ATOM 7012 C CA . ALA A 1 904 ? -12.700 14.993 43.863 1.00 94.81 904 ALA A CA 1
ATOM 7013 C C . ALA A 1 904 ? -12.953 13.471 43.825 1.00 94.81 904 ALA A C 1
ATOM 7015 O O . ALA A 1 904 ? -14.020 13.023 43.393 1.00 94.81 904 ALA A O 1
ATOM 7016 N N . ILE A 1 905 ? -11.994 12.674 44.312 1.00 94.94 905 ILE A N 1
ATOM 7017 C CA . ILE A 1 905 ? -12.119 11.215 44.431 1.00 94.94 905 ILE A CA 1
ATOM 7018 C C . ILE A 1 905 ? -13.234 10.840 45.415 1.00 94.94 905 ILE A C 1
ATOM 7020 O O . ILE A 1 905 ? -14.058 9.983 45.085 1.00 94.94 905 ILE A O 1
ATOM 7024 N N . ASP A 1 906 ? -13.308 11.487 46.582 1.00 94.06 906 ASP A N 1
ATOM 7025 C CA . ASP A 1 906 ? -14.366 11.242 47.574 1.00 94.06 906 ASP A CA 1
ATOM 7026 C C . ASP A 1 906 ? -15.766 11.512 46.990 1.00 94.06 906 ASP A C 1
ATOM 7028 O O . ASP A 1 906 ? -16.690 10.707 47.159 1.00 94.06 906 ASP A O 1
ATOM 7032 N N . TRP A 1 907 ? -15.925 12.595 46.223 1.00 96.06 907 TRP A N 1
ATOM 7033 C CA . TRP A 1 907 ? -17.195 12.923 45.570 1.00 96.06 907 TRP A CA 1
ATOM 7034 C C . TRP A 1 907 ? -17.597 11.878 44.522 1.00 96.06 907 TRP A C 1
ATOM 7036 O O . TRP A 1 907 ? -18.757 11.455 44.483 1.00 96.06 907 TRP A O 1
ATOM 7046 N N . ILE A 1 908 ? -16.642 11.401 43.716 1.00 95.31 908 ILE A N 1
ATOM 7047 C CA . ILE A 1 908 ? -16.872 10.320 42.744 1.00 95.31 908 ILE A CA 1
ATOM 7048 C C . ILE A 1 908 ? -17.248 9.014 43.456 1.00 95.31 908 ILE A C 1
ATOM 7050 O O . ILE A 1 908 ? -18.200 8.343 43.048 1.00 95.31 908 ILE A O 1
ATOM 7054 N N . GLN A 1 909 ? -16.555 8.659 44.541 1.00 93.88 909 GLN A N 1
ATOM 7055 C CA . GLN A 1 909 ? -16.828 7.444 45.314 1.00 93.88 909 GLN A CA 1
ATOM 7056 C C . GLN A 1 909 ? -18.226 7.456 45.938 1.00 93.88 909 GLN A C 1
ATOM 7058 O O . GLN A 1 909 ? -18.955 6.467 45.822 1.00 93.88 909 GLN A O 1
ATOM 7063 N N . LYS A 1 910 ? -18.633 8.573 46.552 1.00 93.88 910 LYS A N 1
ATOM 7064 C CA . LYS A 1 910 ? -19.977 8.735 47.131 1.00 93.88 910 LYS A CA 1
ATOM 7065 C C . LYS A 1 910 ? -21.068 8.588 46.079 1.00 93.88 910 LYS A C 1
ATOM 7067 O O . LYS A 1 910 ? -22.053 7.887 46.311 1.00 93.88 910 LYS A O 1
ATOM 7072 N N . ALA A 1 911 ? -20.880 9.210 44.920 1.00 95.38 911 ALA A N 1
ATOM 7073 C CA . ALA A 1 911 ? -21.834 9.120 43.827 1.00 95.38 911 ALA A CA 1
ATOM 7074 C C . ALA A 1 911 ? -21.929 7.690 43.272 1.00 95.38 911 ALA A C 1
ATOM 7076 O O . ALA A 1 911 ? -23.029 7.174 43.092 1.00 95.38 911 ALA A O 1
ATOM 7077 N N . LEU A 1 912 ? -20.801 6.997 43.082 1.00 94.12 912 LEU A N 1
ATOM 7078 C CA . LEU A 1 912 ? -20.805 5.601 42.631 1.00 94.12 912 LEU A CA 1
ATOM 7079 C C . LEU A 1 912 ? -21.396 4.636 43.656 1.00 94.12 912 LEU A C 1
ATOM 7081 O O . LEU A 1 912 ? -22.043 3.663 43.270 1.00 94.12 912 LEU A O 1
ATOM 7085 N N . TYR A 1 913 ? -21.223 4.905 44.948 1.00 92.38 913 TYR A N 1
ATOM 7086 C CA . TYR A 1 913 ? -21.891 4.141 45.995 1.00 92.38 913 TYR A CA 1
ATOM 7087 C C . TYR A 1 913 ? -23.420 4.260 45.886 1.00 92.38 913 TYR A C 1
ATOM 7089 O O . TYR A 1 913 ? -24.110 3.242 45.934 1.00 92.38 913 TYR A O 1
ATOM 7097 N N . GLN A 1 914 ? -23.947 5.469 45.649 1.00 93.69 914 GLN A N 1
ATOM 7098 C CA . GLN A 1 914 ? -25.383 5.664 45.407 1.00 93.69 914 GLN A CA 1
ATOM 7099 C C . GLN A 1 914 ? -25.859 4.980 44.121 1.00 93.69 914 GLN A C 1
ATOM 7101 O O . GLN A 1 914 ? -26.907 4.332 44.126 1.00 93.69 914 GLN A O 1
ATOM 7106 N N . VAL A 1 915 ? -25.066 5.022 43.044 1.00 94.69 915 VAL A N 1
ATOM 7107 C CA . VAL A 1 915 ? -25.368 4.259 41.820 1.00 94.69 915 VAL A CA 1
ATOM 7108 C C . VAL A 1 915 ? -25.469 2.763 42.127 1.00 94.69 915 VAL A C 1
ATOM 7110 O O . VAL A 1 915 ? -26.441 2.130 41.723 1.00 94.69 915 VAL A O 1
ATOM 7113 N N . LYS A 1 916 ? -24.511 2.198 42.876 1.00 92.00 916 LYS A N 1
ATOM 7114 C CA . LYS A 1 916 ? -24.488 0.769 43.231 1.00 92.00 916 LYS A CA 1
ATOM 7115 C C . LYS A 1 916 ? -25.736 0.335 43.999 1.00 92.00 916 LYS A C 1
ATOM 7117 O O . LYS A 1 916 ? -26.267 -0.731 43.711 1.00 92.00 916 LYS A O 1
ATOM 7122 N N . LEU A 1 917 ? -26.191 1.137 44.965 1.00 91.06 917 LEU A N 1
ATOM 7123 C CA . LEU A 1 917 ? -27.377 0.826 45.775 1.00 91.06 917 LEU A CA 1
ATOM 7124 C C . LEU A 1 917 ? -28.661 0.764 44.941 1.00 91.06 917 LEU A C 1
ATOM 7126 O O . LEU A 1 917 ? -29.548 -0.033 45.235 1.00 91.06 917 LEU A O 1
ATOM 7130 N N . ASN A 1 918 ? -28.748 1.604 43.911 1.00 92.06 918 ASN A N 1
ATOM 7131 C CA . ASN A 1 918 ? -29.928 1.721 43.061 1.00 92.06 918 ASN A CA 1
ATOM 7132 C C . ASN A 1 918 ? -29.869 0.822 41.812 1.00 92.06 918 ASN A C 1
ATOM 7134 O O . ASN A 1 918 ? -30.881 0.637 41.132 1.00 92.06 918 ASN A O 1
ATOM 7138 N N . LEU A 1 919 ? -28.701 0.256 41.491 1.00 92.56 919 LEU A N 1
ATOM 7139 C CA . LEU A 1 919 ? -28.511 -0.619 40.339 1.00 92.56 919 LEU A CA 1
ATOM 7140 C C . LEU A 1 919 ? -29.108 -2.008 40.611 1.00 92.56 919 LEU A C 1
ATOM 7142 O O . LEU A 1 919 ? -28.681 -2.720 41.510 1.00 92.56 919 LEU A O 1
ATOM 7146 N N . GLN A 1 920 ? -30.080 -2.421 39.797 1.00 88.38 920 GLN A N 1
ATOM 7147 C CA . GLN A 1 920 ? -30.745 -3.730 39.933 1.00 88.38 920 GLN A CA 1
ATOM 7148 C C . GLN A 1 920 ? -30.065 -4.847 39.122 1.00 88.38 920 GLN A C 1
ATOM 7150 O O . GLN A 1 920 ? -30.449 -6.013 39.203 1.00 88.38 920 GLN A O 1
ATOM 7155 N N . GLU A 1 921 ? -29.067 -4.506 38.307 1.00 88.94 921 GLU A N 1
ATOM 7156 C CA . GLU A 1 921 ? -28.408 -5.446 37.404 1.00 88.94 921 GLU A CA 1
ATOM 7157 C C . GLU A 1 921 ? -27.218 -6.149 38.064 1.00 88.94 921 GLU A C 1
ATOM 7159 O O . GLU A 1 921 ? -26.094 -5.644 38.054 1.00 88.94 921 GLU A O 1
ATOM 7164 N N . GLN A 1 922 ? -27.454 -7.362 38.575 1.00 89.06 922 GLN A N 1
ATOM 7165 C CA . GLN A 1 922 ? -26.435 -8.141 39.288 1.00 89.06 922 GLN A CA 1
ATOM 7166 C C . GLN A 1 922 ? -25.164 -8.372 38.460 1.00 89.06 922 GLN A C 1
ATOM 7168 O O . GLN A 1 922 ? -24.067 -8.196 38.971 1.00 89.06 922 GLN A O 1
ATOM 7173 N N . PHE A 1 923 ? -25.294 -8.663 37.161 1.00 91.12 923 PHE A N 1
ATOM 7174 C CA . PHE A 1 923 ? -24.139 -8.866 36.278 1.00 91.12 923 PHE A CA 1
ATOM 7175 C C . PHE A 1 923 ? -23.151 -7.690 36.296 1.00 91.12 923 PHE A C 1
ATOM 7177 O O . PHE A 1 923 ? -21.944 -7.909 36.267 1.00 91.12 923 PHE A O 1
ATOM 7184 N N . LEU A 1 924 ? -23.652 -6.451 36.340 1.00 91.25 924 LEU A N 1
ATOM 7185 C CA . LEU A 1 924 ? -22.817 -5.250 36.366 1.00 91.25 924 LEU A CA 1
ATOM 7186 C C . LEU A 1 924 ? -22.180 -5.033 37.740 1.00 91.25 924 LEU A C 1
ATOM 7188 O O . LEU A 1 924 ? -21.034 -4.592 37.822 1.00 91.25 924 LEU A O 1
ATOM 7192 N N . ILE A 1 925 ? -22.899 -5.364 38.812 1.00 89.62 925 ILE A N 1
ATOM 7193 C CA . ILE A 1 925 ? -22.368 -5.329 40.180 1.00 89.62 925 ILE A CA 1
ATOM 7194 C C . ILE A 1 925 ? -21.224 -6.341 40.322 1.00 89.62 925 ILE A C 1
ATOM 7196 O O . ILE A 1 925 ? -20.163 -5.989 40.842 1.00 89.62 925 ILE A O 1
ATOM 7200 N N . ASP A 1 926 ? -21.406 -7.546 39.777 1.00 88.81 926 ASP A N 1
ATOM 7201 C CA . ASP A 1 926 ? -20.447 -8.654 39.823 1.00 88.81 926 ASP A CA 1
ATOM 7202 C C . ASP A 1 926 ? -19.107 -8.320 39.155 1.00 88.81 926 ASP A C 1
ATOM 7204 O O . ASP A 1 926 ? -18.079 -8.902 39.493 1.00 88.81 926 ASP A O 1
ATOM 7208 N N . ILE A 1 927 ? -19.079 -7.346 38.236 1.00 86.44 927 ILE A N 1
ATOM 7209 C CA . ILE A 1 927 ? -17.833 -6.871 37.619 1.00 86.44 927 ILE A CA 1
ATOM 7210 C C . ILE A 1 927 ? -16.834 -6.379 38.679 1.00 86.44 927 ILE A C 1
ATOM 7212 O O . ILE A 1 927 ? -15.627 -6.584 38.524 1.00 86.44 927 ILE A O 1
ATOM 7216 N N . ALA A 1 928 ? -17.336 -5.739 39.737 1.00 80.44 928 ALA A N 1
ATOM 7217 C CA . ALA A 1 928 ? -16.545 -5.214 40.846 1.00 80.44 928 ALA A CA 1
ATOM 7218 C C . ALA A 1 928 ? -16.619 -6.072 42.112 1.00 80.44 928 ALA A C 1
ATOM 7220 O O . ALA A 1 928 ? -16.062 -5.683 43.140 1.00 80.44 928 ALA A O 1
ATOM 7221 N N . ASP A 1 929 ? -17.302 -7.216 42.063 1.00 70.69 929 ASP A N 1
ATOM 7222 C CA . ASP A 1 929 ? -17.490 -8.048 43.243 1.00 70.69 929 ASP A CA 1
ATOM 7223 C C . ASP A 1 929 ? -16.154 -8.629 43.736 1.00 70.69 929 ASP A C 1
ATOM 7225 O O . ASP A 1 929 ? -15.276 -9.018 42.960 1.00 70.69 929 ASP A O 1
ATOM 7229 N N . GLY A 1 930 ? -15.955 -8.577 45.054 1.00 57.47 930 GLY A N 1
ATOM 7230 C CA . GLY A 1 930 ? -14.687 -8.912 45.708 1.00 57.47 930 GLY A CA 1
ATOM 7231 C C . GLY A 1 930 ? -13.523 -7.922 45.505 1.00 57.47 930 GLY A C 1
ATOM 7232 O O . GLY A 1 930 ? -12.434 -8.189 46.014 1.00 57.47 930 GLY A O 1
ATOM 7233 N N . LYS A 1 931 ? -13.708 -6.785 44.809 1.00 64.06 931 LYS A N 1
ATOM 7234 C CA . LYS A 1 931 ? -12.670 -5.749 44.609 1.00 64.06 931 LYS A CA 1
ATOM 7235 C C . LYS A 1 931 ? -13.071 -4.407 45.233 1.00 64.06 931 LYS A C 1
ATOM 7237 O O . LYS A 1 931 ? -14.178 -3.915 45.029 1.00 64.06 931 LYS A O 1
ATOM 7242 N N . GLN A 1 932 ? -12.151 -3.768 45.960 1.00 68.12 932 GLN A N 1
ATOM 7243 C CA . GLN A 1 932 ? -12.341 -2.388 46.417 1.00 68.12 932 GLN A CA 1
ATOM 7244 C C . GLN A 1 932 ? -12.149 -1.432 45.229 1.00 68.12 932 GLN A C 1
ATOM 7246 O O . GLN A 1 932 ? -11.097 -1.440 44.595 1.00 68.12 932 GLN A O 1
ATOM 7251 N N . ILE A 1 933 ? -13.165 -0.622 44.911 1.00 83.94 933 ILE A N 1
ATOM 7252 C CA . ILE A 1 933 ? -13.074 0.398 43.855 1.00 83.94 933 ILE A CA 1
ATOM 7253 C C . ILE A 1 933 ? -12.269 1.584 44.404 1.00 83.94 933 ILE A C 1
ATOM 7255 O O . ILE A 1 933 ? -12.785 2.379 45.191 1.00 83.94 933 ILE A O 1
ATOM 7259 N N . SER A 1 934 ? -11.004 1.694 44.000 1.00 88.94 934 SER A N 1
ATOM 7260 C CA . SER A 1 934 ? -10.137 2.843 44.285 1.00 88.94 934 SER A CA 1
ATOM 7261 C C . SER A 1 934 ? -9.893 3.693 43.034 1.00 88.94 934 SER A C 1
ATOM 7263 O O . SER A 1 934 ? -10.183 3.267 41.913 1.00 88.94 934 SER A O 1
ATOM 7265 N N . PHE A 1 935 ? -9.381 4.905 43.245 1.00 92.25 935 PHE A N 1
ATOM 7266 C CA . PHE A 1 935 ? -9.055 5.886 42.202 1.00 92.25 935 PHE A CA 1
ATOM 7267 C C . PHE A 1 935 ? -7.671 6.515 42.437 1.00 92.25 935 PHE A C 1
ATOM 7269 O O . PHE A 1 935 ? -7.408 7.645 42.031 1.00 92.25 935 PHE A O 1
ATOM 7276 N N . GLU A 1 936 ? -6.779 5.804 43.126 1.00 88.56 936 GLU A N 1
ATOM 7277 C CA . GLU A 1 936 ? -5.477 6.323 43.556 1.00 88.56 936 GLU A CA 1
ATOM 7278 C C . GLU A 1 936 ? -4.580 6.675 42.365 1.00 88.56 936 GLU A C 1
ATOM 7280 O O . GLU A 1 936 ? -3.838 7.656 42.421 1.00 88.56 936 GLU A O 1
ATOM 7285 N N . ASN A 1 937 ? -4.700 5.956 41.243 1.00 87.12 937 ASN A N 1
ATOM 7286 C CA . ASN A 1 937 ? -3.929 6.280 40.042 1.00 87.12 937 ASN A CA 1
ATOM 7287 C C . ASN A 1 937 ? -4.271 7.662 39.456 1.00 87.12 937 ASN A C 1
ATOM 7289 O O . ASN A 1 937 ? -3.439 8.222 38.745 1.00 87.12 937 ASN A O 1
ATOM 7293 N N . LEU A 1 938 ? -5.437 8.250 39.764 1.00 88.69 938 LEU A N 1
ATOM 7294 C CA . LEU A 1 938 ? -5.754 9.617 39.327 1.00 88.69 938 LEU A CA 1
ATOM 7295 C C . LEU A 1 938 ? -4.815 10.648 39.964 1.00 88.69 938 LEU A C 1
ATOM 7297 O O . LEU A 1 938 ? -4.487 11.650 39.331 1.00 88.69 938 LEU A O 1
ATOM 7301 N N . LYS A 1 939 ? -4.312 10.381 41.176 1.00 86.06 939 LYS A N 1
ATOM 7302 C CA . LYS A 1 939 ? -3.359 11.264 41.865 1.00 86.06 939 LYS A CA 1
ATOM 7303 C C . LYS A 1 939 ? -2.013 11.308 41.147 1.00 86.06 939 LYS A C 1
ATOM 7305 O O . LYS A 1 939 ? -1.414 12.369 41.045 1.00 86.06 939 LYS A O 1
ATOM 7310 N N . ALA A 1 940 ? -1.573 10.174 40.600 1.00 76.25 940 ALA A N 1
ATOM 7311 C CA . ALA A 1 940 ? -0.298 10.060 39.892 1.00 76.25 940 ALA A CA 1
ATOM 7312 C C . ALA A 1 940 ? -0.287 10.770 38.527 1.00 76.25 940 ALA A C 1
ATOM 7314 O O . ALA A 1 940 ? 0.778 11.132 38.041 1.00 76.25 940 ALA A O 1
ATOM 7315 N N . VAL A 1 941 ? -1.457 10.955 37.906 1.00 67.19 941 VAL A N 1
ATOM 7316 C CA . VAL A 1 941 ? -1.599 11.619 36.596 1.00 67.19 941 VAL A CA 1
ATOM 7317 C C . VAL A 1 941 ? -1.854 13.129 36.737 1.00 67.19 941 VAL A C 1
ATOM 7319 O O . VAL A 1 941 ? -1.728 13.864 35.766 1.00 67.19 941 VAL A O 1
ATOM 7322 N N . SER A 1 942 ? -2.174 13.592 37.949 1.00 55.62 942 SER A N 1
ATOM 7323 C CA . SER A 1 942 ? -2.473 14.997 38.272 1.00 55.62 942 SER A CA 1
ATOM 7324 C C . SER A 1 942 ? -1.271 15.775 38.839 1.00 55.62 942 SER A C 1
ATOM 7326 O O . SER A 1 942 ? -1.451 16.904 39.297 1.00 55.62 942 SER A O 1
ATOM 7328 N N . GLY A 1 943 ? -0.088 15.148 38.891 1.00 48.59 943 GLY A N 1
ATOM 7329 C CA . GLY A 1 943 ? 1.137 15.669 39.513 1.00 48.59 943 GLY A CA 1
ATOM 7330 C C . GLY A 1 943 ? 2.203 16.126 38.530 1.00 48.59 943 GLY A C 1
ATOM 7331 O O . GLY A 1 943 ? 2.229 15.606 37.392 1.00 48.59 943 GLY A O 1
#

Radius of gyration: 34.7 Å; Cα contacts (8 Å, |Δi|>4): 1586; chains: 1; bounding box: 86×83×84 Å

Organism: NCBI:txid1770526

Solvent-accessible surface area (backbone atoms only — not comparable to full-atom values): 49585 Å² total; per-residue (Å²): 140,70,57,36,54,51,72,54,50,41,49,50,67,65,68,48,88,44,42,29,23,38,38,40,22,60,62,40,45,36,48,97,90,43,18,34,64,55,67,69,59,47,52,50,43,48,53,50,51,32,52,76,76,43,51,89,48,44,69,59,51,54,62,71,44,58,93,50,57,69,71,58,27,46,32,52,49,53,44,49,39,38,73,76,60,32,64,67,50,49,45,50,42,48,36,55,38,43,53,59,15,39,38,90,87,43,76,90,79,65,67,93,88,61,55,50,88,39,41,50,67,26,60,20,36,42,30,44,23,38,43,41,52,76,39,38,94,54,25,50,41,45,40,34,28,63,43,43,63,64,54,57,51,31,23,18,44,71,52,64,27,44,57,43,81,42,71,37,82,65,64,46,67,72,71,86,69,84,76,56,68,64,53,39,43,36,36,19,64,33,11,33,56,65,101,50,71,65,59,67,33,66,70,61,36,57,48,92,34,68,46,34,29,54,38,50,36,52,49,41,56,61,21,30,36,40,36,35,46,55,88,65,60,83,29,54,65,53,50,24,54,39,53,53,56,71,45,95,81,67,70,44,40,38,41,39,44,34,64,58,62,54,58,68,59,52,42,70,75,36,53,70,45,56,63,54,46,42,63,32,53,76,69,66,31,44,45,46,26,13,62,44,49,56,58,50,46,43,52,57,37,59,73,66,42,80,62,61,98,84,49,92,74,64,92,83,56,94,75,71,79,45,77,43,67,83,35,41,51,54,43,60,66,61,61,72,69,51,70,81,76,51,72,65,58,51,44,41,40,76,75,46,30,66,76,49,69,55,48,41,74,35,89,69,48,66,83,48,69,66,32,58,54,54,44,49,53,53,58,52,48,71,73,47,73,82,52,20,36,38,41,41,36,32,23,35,37,53,48,48,60,68,49,43,52,44,32,28,52,50,52,42,26,70,67,70,70,38,50,32,37,33,52,82,46,84,60,54,68,67,56,52,74,40,63,69,64,55,65,81,91,46,38,35,37,43,35,31,59,55,35,38,70,40,37,69,44,52,52,52,37,44,48,50,29,38,76,72,69,52,30,43,54,29,38,44,34,26,29,40,54,67,50,25,52,71,53,41,50,81,76,53,72,52,69,81,48,33,49,63,51,81,66,45,71,47,74,59,74,52,76,65,41,28,40,45,46,49,52,39,26,49,76,52,43,58,75,44,25,36,58,37,54,81,40,81,53,70,71,57,42,16,49,53,39,47,50,35,12,52,50,35,44,52,49,31,67,73,69,72,41,76,60,51,18,19,40,42,50,7,47,47,47,46,33,31,35,87,68,42,44,42,58,54,45,51,56,47,49,60,56,28,58,74,37,62,56,49,90,54,99,81,41,36,24,49,36,56,54,48,49,58,22,20,60,32,20,25,48,73,41,89,28,34,47,45,57,56,50,11,62,74,52,72,45,61,59,92,42,31,52,80,57,41,48,56,54,36,16,67,70,66,19,34,45,75,57,89,60,19,30,23,49,54,34,44,70,58,16,31,39,46,55,56,41,38,39,73,76,68,67,49,56,60,34,56,52,38,25,53,52,23,38,51,40,53,61,51,63,72,41,88,88,55,58,67,82,74,41,52,62,59,48,52,34,16,60,48,32,53,78,36,43,55,82,88,48,54,72,69,55,28,35,52,30,13,45,36,23,14,50,26,21,28,69,67,36,74,55,34,47,69,26,50,40,34,31,30,47,19,26,40,75,61,67,37,19,63,61,17,38,50,53,49,62,76,43,53,88,56,40,86,78,20,86,46,40,83,48,49,47,62,38,38,47,53,42,19,54,23,31,45,71,55,41,89,52,69,68,29,45,34,52,16,44,47,36,39,50,52,48,69,31,51,75,56,61,92,56,76,86,48,44,69,53,43,33,55,47,26,55,52,39,28,57,43,27,48,52,48,22,75,71,69,70,46,63,50,24,38,42,26,16,38,27,26,30,56,54,21,58,55,36,47,94,42,79,71,54,49,58,49,28,53,55,30,46,58,52,16,52,75,68,69,46,78,87,82,94,48,69,69,59,32,50,50,33,41,51,55,28,50,51,54,35,58,75,71,48,84,55,60,76,68,54,54,73,49,59,99,54,82,84,44,54,68,69,58,58,70,58,61,109

pLDDT: mean 85.58, std 11.93, range [29.16, 98.25]

Nearest PDB structures (foldseek):
  4i1a-assembly3_A  TM=4.007E-01  e=1.051E+00  Bacillus subtilis subsp. subtilis str. 168
  8rsv-assembly2_B  TM=2.874E-01  e=3.955E-01  Bacillus phage phi3T
  3lca-assembly1_A  TM=2.650E-01  e=2.479E-01  Saccharomyces cerevisiae
  8rsu-assembly1_A  TM=3.521E-01  e=1.750E+00  Bacillus phage phi3T
  8ffv-assembly1_D  TM=4.130E-01  e=3.922E+00  Homo sapiens